Protein 3BOW (pdb70)

Nearest PDB structures (foldseek):
  3bow-assembly1_A  TM=1.001E+00  e=0.000E+00  Rattus norvegicus
  3df0-assembly1_A  TM=9.687E-01  e=0.000E+00  Rattus norvegicus
  7x79-assembly1_A  TM=9.871E-01  e=6.077E-53  Homo sapiens
  1zcm-assembly1_A  TM=9.862E-01  e=9.403E-52  Homo sapiens
  1kxr-assembly1_A  TM=9.783E-01  e=2.139E-51  Rattus norvegicus

Structure (mmCIF, N/CA/C/O backbone):
data_3BOW
#
_entry.id   3BOW
#
_cell.length_a   67.477
_cell.length_b   66.985
_cell.length_c   108.656
_cell.angle_alpha   90.00
_cell.angle_beta   100.76
_cell.angle_gamma   90.00
#
_symmetry.space_group_name_H-M   'P 1 21 1'
#
loop_
_entity.id
_entity.type
_entity.pdbx_description
1 polymer 'Calpain-2 catalytic subunit'
2 polymer 'Calpain small subunit 1'
3 polymer Calpastatin
4 non-polymer 'CALCIUM ION'
5 water water
#
loop_
_atom_site.group_PDB
_atom_site.id
_atom_site.type_symbol
_atom_site.label_atom_id
_atom_site.label_alt_id
_atom_site.label_comp_id
_atom_site.label_asym_id
_atom_site.label_entity_id
_atom_site.label_seq_id
_atom_site.pdbx_PDB_ins_code
_atom_site.Cartn_x
_atom_site.Cartn_y
_atom_site.Cartn_z
_atom_site.occupancy
_atom_site.B_iso_or_equiv
_atom_site.auth_seq_id
_atom_site.auth_comp_id
_atom_site.auth_asym_id
_atom_site.auth_atom_id
_atom_site.pdbx_PDB_model_num
ATOM 1 N N . ARG A 1 23 ? 17.023 -10.577 32.291 1.00 18.88 23 ARG A N 1
ATOM 2 C CA . ARG A 1 23 ? 18.294 -10.050 31.711 1.00 18.98 23 ARG A CA 1
ATOM 3 C C . ARG A 1 23 ? 18.141 -8.590 31.293 1.00 18.87 23 ARG A C 1
ATOM 4 O O . ARG A 1 23 ? 17.110 -8.183 30.739 1.00 19.47 23 ARG A O 1
ATOM 6 N N . ALA A 1 24 ? 19.181 -7.814 31.583 1.00 18.11 24 ALA A N 1
ATOM 7 C CA . ALA A 1 24 ? 19.243 -6.366 31.371 1.00 16.96 24 ALA A CA 1
ATOM 8 C C . ALA A 1 24 ? 20.503 -5.938 32.112 1.00 16.20 24 ALA A C 1
ATOM 9 O O . ALA A 1 24 ? 20.707 -6.339 33.261 1.00 16.22 24 ALA A O 1
ATOM 11 N N . ILE A 1 25 ? 21.358 -5.167 31.444 1.00 15.11 25 ILE A N 1
ATOM 12 C CA . ILE A 1 25 ? 22.612 -4.687 32.029 1.00 13.90 25 ILE A CA 1
ATOM 13 C C . ILE A 1 25 ? 22.311 -3.955 33.340 1.00 13.07 25 ILE A C 1
ATOM 14 O O . ILE A 1 25 ? 21.391 -3.134 33.412 1.00 13.01 25 ILE A O 1
ATOM 19 N N . LYS A 1 26 ? 23.071 -4.284 34.376 1.00 11.80 26 LYS A N 1
ATOM 20 C CA . LYS A 1 26 ? 22.992 -3.576 35.642 1.00 10.85 26 LYS A CA 1
ATOM 21 C C . LYS A 1 26 ? 23.976 -2.417 35.635 1.00 9.91 26 LYS A C 1
ATOM 22 O O . LYS A 1 26 ? 25.198 -2.614 35.714 1.00 9.41 26 LYS A O 1
ATOM 28 N N . TYR A 1 27 ? 23.430 -1.211 35.520 1.00 8.73 27 TYR A N 1
ATOM 29 C CA . TYR A 1 27 ? 24.231 -0.001 35.443 1.00 7.75 27 TYR A CA 1
ATOM 30 C C . TYR A 1 27 ? 25.050 0.172 36.720 1.00 7.65 27 TYR A C 1
ATOM 31 O O . TYR A 1 27 ? 24.494 0.145 37.825 1.00 7.71 27 TYR A O 1
ATOM 40 N N . LEU A 1 28 ? 26.369 0.321 36.541 1.00 6.86 28 LEU A N 1
ATOM 41 C CA . LEU A 1 28 ? 27.376 0.457 37.610 1.00 6.22 28 LEU A CA 1
ATOM 42 C C . LEU A 1 28 ? 27.540 -0.801 38.452 1.00 6.00 28 LEU A C 1
ATOM 43 O O . LEU A 1 28 ? 28.148 -0.769 39.534 1.00 5.83 28 LEU A O 1
ATOM 48 N N . ASN A 1 29 ? 27.029 -1.912 37.921 1.00 5.73 29 ASN A N 1
ATOM 49 C CA . ASN A 1 29 ? 26.978 -3.189 38.626 1.00 5.54 29 ASN A CA 1
ATOM 50 C C . ASN A 1 29 ? 26.169 -3.127 39.927 1.00 5.23 29 ASN A C 1
ATOM 51 O O . ASN A 1 29 ? 26.384 -3.924 40.835 1.00 5.78 29 ASN A O 1
ATOM 56 N N . GLN A 1 30 ? 25.244 -2.177 40.009 1.00 4.90 30 GLN A N 1
ATOM 57 C CA . GLN A 1 30 ? 24.353 -2.055 41.159 1.00 4.49 30 GLN A CA 1
ATOM 58 C C . GLN A 1 30 ? 23.113 -2.928 40.968 1.00 4.89 30 GLN A C 1
ATOM 59 O O . GLN A 1 30 ? 22.340 -2.725 40.027 1.00 4.52 30 GLN A O 1
ATOM 65 N N . ASP A 1 31 ? 22.945 -3.907 41.857 1.00 5.27 31 ASP A N 1
ATOM 66 C CA . ASP A 1 31 ? 21.723 -4.706 41.906 1.00 5.63 31 ASP A CA 1
ATOM 67 C C . ASP A 1 31 ? 20.743 -4.120 42.918 1.00 5.80 31 ASP A C 1
ATOM 68 O O . ASP A 1 31 ? 21.067 -3.980 44.113 1.00 5.50 31 ASP A O 1
ATOM 73 N N . TYR A 1 32 ? 19.550 -3.790 42.415 1.00 5.86 32 TYR A N 1
ATOM 74 C CA . TYR A 1 32 ? 18.445 -3.249 43.200 1.00 6.05 32 TYR A CA 1
ATOM 75 C C . TYR A 1 32 ? 18.067 -4.093 44.426 1.00 6.84 32 TYR A C 1
ATOM 76 O O . TYR A 1 32 ? 18.044 -3.582 45.550 1.00 6.33 32 TYR A O 1
ATOM 85 N N . GLU A 1 33 ? 17.767 -5.373 44.206 1.00 7.91 33 GLU A N 1
ATOM 86 C CA . GLU A 1 33 ? 17.327 -6.252 45.294 1.00 9.35 33 GLU A CA 1
ATOM 87 C C . GLU A 1 33 ? 18.411 -6.490 46.336 1.00 9.29 33 GLU A C 1
ATOM 88 O O . GLU A 1 33 ? 18.112 -6.577 47.525 1.00 9.73 33 GLU A O 1
ATOM 94 N N . THR A 1 34 ? 19.661 -6.598 45.887 1.00 9.42 34 THR A N 1
ATOM 95 C CA . THR A 1 34 ? 20.808 -6.742 46.787 1.00 9.37 34 THR A CA 1
ATOM 96 C C . THR A 1 34 ? 20.974 -5.509 47.679 1.00 9.26 34 THR A C 1
ATOM 97 O O . THR A 1 34 ? 21.087 -5.634 48.895 1.00 9.54 34 THR A O 1
ATOM 101 N N . LEU A 1 35 ? 20.986 -4.328 47.068 1.00 9.00 35 LEU A N 1
ATOM 102 C CA . LEU A 1 35 ? 21.169 -3.078 47.795 1.00 8.79 35 LEU A CA 1
ATOM 103 C C . LEU A 1 35 ? 19.968 -2.722 48.678 1.00 9.08 35 LEU A C 1
ATOM 104 O O . LEU A 1 35 ? 20.151 -2.174 49.766 1.00 9.16 35 LEU A O 1
ATOM 109 N N . ARG A 1 36 ? 18.750 -3.021 48.217 1.00 9.16 36 ARG A N 1
ATOM 110 C CA . ARG A 1 36 ? 17.553 -2.827 49.051 1.00 9.52 36 ARG A CA 1
ATOM 111 C C . ARG A 1 36 ? 17.565 -3.740 50.272 1.00 9.37 36 ARG A C 1
ATOM 112 O O . ARG A 1 36 ? 17.306 -3.286 51.386 1.00 9.09 36 ARG A O 1
ATOM 120 N N . ASN A 1 37 ? 17.863 -5.020 50.050 1.00 9.69 37 ASN A N 1
ATOM 121 C CA . ASN A 1 37 ? 17.853 -6.017 51.119 1.00 10.19 37 ASN A CA 1
ATOM 122 C C . ASN A 1 37 ? 18.881 -5.745 52.213 1.00 10.43 37 ASN A C 1
ATOM 123 O O . ASN A 1 37 ? 18.575 -5.911 53.391 1.00 10.90 37 ASN A O 1
ATOM 128 N N . GLU A 1 38 ? 20.077 -5.304 51.823 1.00 10.74 38 GLU A N 1
ATOM 129 C CA . GLU A 1 38 ? 21.131 -4.917 52.775 1.00 11.12 38 GLU A CA 1
ATOM 130 C C . GLU A 1 38 ? 20.761 -3.680 53.588 1.00 11.17 38 GLU A C 1
ATOM 131 O O . GLU A 1 38 ? 21.065 -3.613 54.777 1.00 11.38 38 GLU A O 1
ATOM 137 N N . CYS A 1 39 ? 20.122 -2.705 52.941 1.00 11.27 39 CYS A N 1
ATOM 138 C CA . CYS A 1 39 ? 19.626 -1.504 53.621 1.00 11.53 39 CYS A CA 1
ATOM 139 C C . CYS A 1 39 ? 18.499 -1.807 54.613 1.00 11.78 39 CYS A C 1
ATOM 140 O O . CYS A 1 39 ? 18.510 -1.298 55.737 1.00 11.96 39 CYS A O 1
ATOM 143 N N . LEU A 1 40 ? 17.545 -2.640 54.196 1.00 11.98 40 LEU A N 1
ATOM 144 C CA . LEU A 1 40 ? 16.445 -3.076 55.060 1.00 12.18 40 LEU A CA 1
ATOM 145 C C . LEU A 1 40 ? 16.966 -3.829 56.282 1.00 12.69 40 LEU A C 1
ATOM 146 O O . LEU A 1 40 ? 16.554 -3.552 57.416 1.00 12.84 40 LEU A O 1
ATOM 151 N N . GLU A 1 41 ? 17.883 -4.766 56.043 1.00 12.97 41 GLU A N 1
ATOM 152 C CA . GLU A 1 41 ? 18.525 -5.531 57.113 1.00 13.31 41 GLU A CA 1
ATOM 153 C C . GLU A 1 41 ? 19.414 -4.659 58.011 1.00 13.06 41 GLU A C 1
ATOM 154 O O . GLU A 1 41 ? 19.600 -4.962 59.188 1.00 13.25 41 GLU A O 1
ATOM 160 N N . ALA A 1 42 ? 19.950 -3.580 57.445 1.00 12.83 42 ALA A N 1
ATOM 161 C CA . ALA A 1 42 ? 20.769 -2.626 58.191 1.00 12.53 42 ALA A CA 1
ATOM 162 C C . ALA A 1 42 ? 19.915 -1.544 58.839 1.00 12.26 42 ALA A C 1
ATOM 163 O O . ALA A 1 42 ? 20.423 -0.722 59.600 1.00 12.25 42 ALA A O 1
ATOM 165 N N . GLY A 1 43 ? 18.622 -1.543 58.525 1.00 12.09 43 GLY A N 1
ATOM 166 C CA . GLY A 1 43 ? 17.714 -0.487 58.971 1.00 11.84 43 GLY A CA 1
ATOM 167 C C . GLY A 1 43 ? 18.159 0.883 58.490 1.00 11.61 43 GLY A C 1
ATOM 168 O O . GLY A 1 43 ? 17.902 1.893 59.150 1.00 11.60 43 GLY A O 1
ATOM 169 N N . ALA A 1 44 ? 18.833 0.902 57.338 1.00 11.30 44 ALA A N 1
ATOM 170 C CA . ALA A 1 44 ? 19.372 2.122 56.730 1.00 10.84 44 ALA A CA 1
ATOM 171 C C . ALA A 1 44 ? 18.572 2.541 55.503 1.00 10.36 44 ALA A C 1
ATOM 172 O O . ALA A 1 44 ? 17.821 1.744 54.938 1.00 10.49 44 ALA A O 1
ATOM 174 N N . LEU A 1 45 ? 18.738 3.798 55.101 1.00 9.93 45 LEU A N 1
ATOM 175 C CA . LEU A 1 45 ? 18.231 4.282 53.817 1.00 9.28 45 LEU A CA 1
ATOM 176 C C . LEU A 1 45 ? 19.386 4.461 52.843 1.00 9.00 45 LEU A C 1
ATOM 177 O O . LEU A 1 45 ? 20.430 5.020 53.198 1.00 8.97 45 LEU A O 1
ATOM 182 N N . PHE A 1 46 ? 19.183 3.979 51.618 1.00 8.56 46 PHE A N 1
ATOM 183 C CA . PHE A 1 46 ? 20.206 3.951 50.569 1.00 8.17 46 PHE A CA 1
ATOM 184 C C . PHE A 1 46 ? 20.781 5.332 50.206 1.00 8.10 46 PHE A C 1
ATOM 185 O O . PHE A 1 46 ? 20.039 6.285 49.950 1.00 7.94 46 PHE A O 1
ATOM 193 N N . GLN A 1 47 ? 22.111 5.422 50.210 1.00 8.15 47 GLN A N 1
ATOM 194 C CA . GLN A 1 47 ? 22.838 6.599 49.712 1.00 8.45 47 GLN A CA 1
ATOM 195 C C . GLN A 1 47 ? 23.716 6.202 48.525 1.00 8.62 47 GLN A C 1
ATOM 196 O O . GLN A 1 47 ? 24.703 5.487 48.692 1.00 8.80 47 GLN A O 1
ATOM 202 N N . ASP A 1 48 ? 23.332 6.648 47.328 1.00 8.89 48 ASP A N 1
ATOM 203 C CA . ASP A 1 48 ? 24.033 6.298 46.095 1.00 8.87 48 ASP A CA 1
ATOM 204 C C . ASP A 1 48 ? 25.381 7.025 45.993 1.00 9.43 48 ASP A C 1
ATOM 205 O O . ASP A 1 48 ? 25.414 8.241 45.790 1.00 9.74 48 ASP A O 1
ATOM 210 N N . PRO A 1 49 ? 26.501 6.285 46.137 1.00 9.72 49 PRO A N 1
ATOM 211 C CA . PRO A 1 49 ? 27.830 6.899 46.034 1.00 10.00 49 PRO A CA 1
ATOM 212 C C . PRO A 1 49 ? 28.198 7.355 44.618 1.00 10.12 49 PRO A C 1
ATOM 213 O O . PRO A 1 49 ? 29.135 8.132 44.449 1.00 10.56 49 PRO A O 1
ATOM 217 N N . SER A 1 50 ? 27.462 6.880 43.620 1.00 10.11 50 SER A N 1
ATOM 218 C CA . SER A 1 50 ? 27.790 7.130 42.217 1.00 10.35 50 SER A CA 1
ATOM 219 C C . SER A 1 50 ? 27.076 8.360 41.643 1.00 10.11 50 SER A C 1
ATOM 220 O O . SER A 1 50 ? 27.470 8.878 40.597 1.00 10.08 50 SER A O 1
ATOM 223 N N . PHE A 1 51 ? 26.009 8.786 42.315 1.00 9.65 51 PHE A N 1
ATOM 224 C CA . PHE A 1 51 ? 25.243 9.968 41.946 1.00 9.09 51 PHE A CA 1
ATOM 225 C C . PHE A 1 51 ? 24.827 10.593 43.260 1.00 9.16 51 PHE A C 1
ATOM 226 O O . PHE A 1 51 ? 23.663 10.481 43.663 1.00 9.49 51 PHE A O 1
ATOM 234 N N . PRO A 1 52 ? 25.785 11.224 43.962 1.00 9.31 52 PRO A N 1
ATOM 235 C CA . PRO A 1 52 ? 25.484 11.654 45.323 1.00 9.29 52 PRO A CA 1
ATOM 236 C C . PRO A 1 52 ? 24.638 12.919 45.358 1.00 9.54 52 PRO A C 1
ATOM 237 O O . PRO A 1 52 ? 24.530 13.623 44.344 1.00 9.55 52 PRO A O 1
ATOM 241 N N . ALA A 1 53 ? 24.029 13.186 46.512 1.00 9.64 53 ALA A N 1
ATOM 242 C CA . ALA A 1 53 ? 23.244 14.401 46.726 1.00 9.78 53 ALA A CA 1
ATOM 243 C C . ALA A 1 53 ? 24.161 15.614 46.903 1.00 9.91 53 ALA A C 1
ATOM 244 O O . ALA A 1 53 ? 24.341 16.119 48.013 1.00 10.17 53 ALA A O 1
ATOM 246 N N . LEU A 1 54 ? 24.740 16.069 45.793 1.00 9.93 54 LEU A N 1
ATOM 247 C CA . LEU A 1 54 ? 25.735 17.143 45.788 1.00 9.84 54 LEU A CA 1
ATOM 248 C C . LEU A 1 54 ? 25.587 17.966 44.500 1.00 9.69 54 LEU A C 1
ATOM 249 O O . LEU A 1 54 ? 24.983 17.479 43.537 1.00 9.72 54 LEU A O 1
ATOM 254 N N . PRO A 1 55 ? 26.149 19.202 44.467 1.00 9.43 55 PRO A N 1
ATOM 255 C CA . PRO A 1 55 ? 25.998 20.095 43.304 1.00 9.26 55 PRO A CA 1
ATOM 256 C C . PRO A 1 55 ? 26.435 19.509 41.958 1.00 8.91 55 PRO A C 1
ATOM 257 O O . PRO A 1 55 ? 25.908 19.919 40.916 1.00 8.66 55 PRO A O 1
ATOM 261 N N . SER A 1 56 ? 27.383 18.572 41.985 1.00 8.78 56 SER A N 1
ATOM 262 C CA . SER A 1 56 ? 27.889 17.915 40.766 1.00 8.58 56 SER A CA 1
ATOM 263 C C . SER A 1 56 ? 26.801 17.109 40.050 1.00 8.28 56 SER A C 1
ATOM 264 O O . SER A 1 56 ? 26.809 16.999 38.829 1.00 8.21 56 SER A O 1
ATOM 267 N N . SER A 1 57 ? 25.853 16.574 40.817 1.00 7.93 57 SER A N 1
ATOM 268 C CA . SER A 1 57 ? 24.711 15.835 40.265 1.00 7.46 57 SER A CA 1
ATOM 269 C C . SER A 1 57 ? 23.622 16.740 39.681 1.00 7.04 57 SER A C 1
ATOM 270 O O . SER A 1 57 ? 22.751 16.276 38.955 1.00 6.84 57 SER A O 1
ATOM 273 N N . LEU A 1 58 ? 23.666 18.023 40.017 1.00 7.24 58 LEU A N 1
ATOM 274 C CA . LEU A 1 58 ? 22.726 19.012 39.481 1.00 7.57 58 LEU A CA 1
ATOM 275 C C . LEU A 1 58 ? 23.153 19.497 38.098 1.00 8.13 58 LEU A C 1
ATOM 276 O O . LEU A 1 58 ? 22.342 19.533 37.161 1.00 8.20 58 LEU A O 1
ATOM 281 N N . GLY A 1 59 ? 24.426 19.870 37.982 1.00 8.58 59 GLY A N 1
ATOM 282 C CA . GLY A 1 59 ? 24.947 20.461 36.760 1.00 9.60 59 GLY A CA 1
ATOM 283 C C . GLY A 1 59 ? 26.390 20.907 36.849 1.00 10.33 59 GLY A C 1
ATOM 284 O O . GLY A 1 59 ? 27.110 20.542 37.789 1.00 10.63 59 GLY A O 1
ATOM 285 N N . PHE A 1 60 ? 26.802 21.715 35.876 1.00 10.84 60 PHE A N 1
ATOM 286 C CA . PHE A 1 60 ? 28.216 22.022 35.639 1.00 11.41 60 PHE A CA 1
ATOM 287 C C . PHE A 1 60 ? 28.413 23.467 35.196 1.00 12.13 60 PHE A C 1
ATOM 288 O O . PHE A 1 60 ? 29.531 23.983 35.200 1.00 12.32 60 PHE A O 1
ATOM 296 N N . LYS A 1 61 ? 27.326 24.109 34.791 1.00 12.88 61 LYS A N 1
ATOM 297 C CA . LYS A 1 61 ? 27.377 25.488 34.360 1.00 13.86 61 LYS A CA 1
ATOM 298 C C . LYS A 1 61 ? 26.212 26.267 34.982 1.00 14.38 61 LYS A C 1
ATOM 299 O O . LYS A 1 61 ? 26.392 26.912 36.011 1.00 14.59 61 LYS A O 1
ATOM 305 N N . GLU A 1 62 ? 25.026 26.186 34.375 1.00 14.95 62 GLU A N 1
ATOM 306 C CA . GLU A 1 62 ? 23.831 26.895 34.863 1.00 15.70 62 GLU A CA 1
ATOM 307 C C . GLU A 1 62 ? 23.321 26.374 36.212 1.00 15.59 62 GLU A C 1
ATOM 308 O O . GLU A 1 62 ? 22.633 27.094 36.946 1.00 15.53 62 GLU A O 1
ATOM 314 N N . LEU A 1 63 ? 23.641 25.113 36.507 1.00 15.46 63 LEU A N 1
ATOM 315 C CA . LEU A 1 63 ? 23.249 24.453 37.753 1.00 15.33 63 LEU A CA 1
ATOM 316 C C . LEU A 1 63 ? 24.478 23.872 38.463 1.00 15.41 63 LEU A C 1
ATOM 317 O O . LEU A 1 63 ? 24.362 22.976 39.306 1.00 15.27 63 LEU A O 1
ATOM 322 N N . GLY A 1 64 ? 25.653 24.399 38.127 1.00 15.46 64 GLY A N 1
ATOM 323 C CA . GLY A 1 64 ? 26.885 23.979 38.770 1.00 15.66 64 GLY A CA 1
ATOM 324 C C . GLY A 1 64 ? 27.099 24.603 40.141 1.00 15.94 64 GLY A C 1
ATOM 325 O O . GLY A 1 64 ? 26.252 25.367 40.622 1.00 15.99 64 GLY A O 1
ATOM 326 N N . PRO A 1 65 ? 28.247 24.292 40.776 1.00 16.05 65 PRO A N 1
ATOM 327 C CA . PRO A 1 65 ? 28.605 24.777 42.116 1.00 16.13 65 PRO A CA 1
ATOM 328 C C . PRO A 1 65 ? 28.742 26.297 42.207 1.00 16.24 65 PRO A C 1
ATOM 329 O O . PRO A 1 65 ? 28.638 26.859 43.297 1.00 16.49 65 PRO A O 1
ATOM 333 N N . TYR A 1 66 ? 28.976 26.950 41.073 1.00 16.24 66 TYR A N 1
ATOM 334 C CA . TYR A 1 66 ? 29.268 28.376 41.045 1.00 16.08 66 TYR A CA 1
ATOM 335 C C . TYR A 1 66 ? 28.136 29.205 40.462 1.00 15.78 66 TYR A C 1
ATOM 336 O O . TYR A 1 66 ? 28.309 30.398 40.195 1.00 15.91 66 TYR A O 1
ATOM 345 N N . SER A 1 67 ? 26.979 28.577 40.270 1.00 15.21 67 SER A N 1
ATOM 346 C CA . SER A 1 67 ? 25.803 29.269 39.761 1.00 14.79 67 SER A CA 1
ATOM 347 C C . SER A 1 67 ? 24.906 29.682 40.913 1.00 14.62 67 SER A C 1
ATOM 348 O O . SER A 1 67 ? 24.560 28.855 41.757 1.00 14.49 67 SER A O 1
ATOM 351 N N . SER A 1 68 ? 24.529 30.959 40.943 1.00 14.49 68 SER A N 1
ATOM 352 C CA . SER A 1 68 ? 23.667 31.487 42.007 1.00 14.38 68 SER A CA 1
ATOM 353 C C . SER A 1 68 ? 22.233 30.922 41.974 1.00 14.17 68 SER A C 1
ATOM 354 O O . SER A 1 68 ? 21.445 31.142 42.897 1.00 14.29 68 SER A O 1
ATOM 357 N N . LYS A 1 69 ? 21.902 30.197 40.912 1.00 13.84 69 LYS A N 1
ATOM 358 C CA . LYS A 1 69 ? 20.586 29.566 40.784 1.00 13.93 69 LYS A CA 1
ATOM 359 C C . LYS A 1 69 ? 20.480 28.325 41.676 1.00 13.33 69 LYS A C 1
ATOM 360 O O . LYS A 1 69 ? 19.388 27.842 41.959 1.00 13.40 69 LYS A O 1
ATOM 366 N N . THR A 1 70 ? 21.628 27.839 42.131 1.00 12.94 70 THR A N 1
ATOM 367 C CA . THR A 1 70 ? 21.712 26.624 42.927 1.00 12.62 70 THR A CA 1
ATOM 368 C C . THR A 1 70 ? 21.724 26.880 44.431 1.00 12.24 70 THR A C 1
ATOM 369 O O . THR A 1 70 ? 21.757 25.936 45.220 1.00 12.08 70 THR A O 1
ATOM 373 N N . ARG A 1 71 ? 21.699 28.156 44.820 1.00 11.94 71 ARG A N 1
ATOM 374 C CA . ARG A 1 71 ? 21.634 28.544 46.231 1.00 11.51 71 ARG A CA 1
ATOM 375 C C . ARG A 1 71 ? 20.286 28.151 46.822 1.00 10.79 71 ARG A C 1
ATOM 376 O O . ARG A 1 71 ? 19.244 28.372 46.212 1.00 10.77 71 ARG A O 1
ATOM 384 N N . GLY A 1 72 ? 20.323 27.546 48.003 1.00 9.96 72 GLY A N 1
ATOM 385 C CA . GLY A 1 72 ? 19.114 27.126 48.692 1.00 8.90 72 GLY A CA 1
ATOM 386 C C . GLY A 1 72 ? 18.583 25.778 48.248 1.00 8.23 72 GLY A C 1
ATOM 387 O O . GLY A 1 72 ? 17.560 25.332 48.753 1.00 7.86 72 GLY A O 1
ATOM 388 N N . ILE A 1 73 ? 19.270 25.129 47.306 1.00 7.78 73 ILE A N 1
ATOM 389 C CA . ILE A 1 73 ? 18.850 23.812 46.846 1.00 7.41 73 ILE A CA 1
ATOM 390 C C . ILE A 1 73 ? 19.201 22.753 47.895 1.00 7.28 73 ILE A C 1
ATOM 391 O O . ILE A 1 73 ? 20.327 22.689 48.379 1.00 7.36 73 ILE A O 1
ATOM 396 N N . GLU A 1 74 ? 18.213 21.951 48.272 1.00 6.92 74 GLU A N 1
ATOM 397 C CA . GLU A 1 74 ? 18.431 20.865 49.221 1.00 6.64 74 GLU A CA 1
ATOM 398 C C . GLU A 1 74 ? 17.858 19.587 48.646 1.00 6.07 74 GLU A C 1
ATOM 399 O O . GLU A 1 74 ? 16.765 19.586 48.081 1.00 5.99 74 GLU A O 1
ATOM 405 N N . TRP A 1 75 ? 18.609 18.504 48.776 1.00 5.41 75 TRP A N 1
ATOM 406 C CA . TRP A 1 75 ? 18.127 17.201 48.378 1.00 4.96 75 TRP A CA 1
ATOM 407 C C . TRP A 1 75 ? 17.325 16.641 49.536 1.00 4.97 75 TRP A C 1
ATOM 408 O O . TRP A 1 75 ? 17.813 16.586 50.668 1.00 5.12 75 TRP A O 1
ATOM 419 N N . LYS A 1 76 ? 16.080 16.265 49.260 1.00 5.07 76 LYS A N 1
ATOM 420 C CA . LYS A 1 76 ? 15.180 15.710 50.273 1.00 4.88 76 LYS A CA 1
ATOM 421 C C . LYS A 1 76 ? 14.592 14.409 49.748 1.00 4.83 76 LYS A C 1
ATOM 422 O O . LYS A 1 76 ? 14.214 14.319 48.583 1.00 4.66 76 LYS A O 1
ATOM 428 N N . ARG A 1 77 ? 14.516 13.403 50.608 1.00 4.88 77 ARG A N 1
ATOM 429 C CA . ARG A 1 77 ? 13.771 12.208 50.290 1.00 5.14 77 ARG A CA 1
ATOM 430 C C . ARG A 1 77 ? 12.295 12.576 50.357 1.00 5.99 77 ARG A C 1
ATOM 431 O O . ARG A 1 77 ? 11.928 13.499 51.090 1.00 5.90 77 ARG A O 1
ATOM 439 N N . PRO A 1 78 ? 11.443 11.879 49.578 1.00 6.58 78 PRO A N 1
ATOM 440 C CA . PRO A 1 78 ? 10.004 12.121 49.612 1.00 7.23 78 PRO A CA 1
ATOM 441 C C . PRO A 1 78 ? 9.412 11.948 51.008 1.00 8.17 78 PRO A C 1
ATOM 442 O O . PRO A 1 78 ? 8.357 12.514 51.300 1.00 7.76 78 PRO A O 1
ATOM 446 N N . THR A 1 79 ? 10.101 11.176 51.851 1.00 9.52 79 THR A N 1
ATOM 447 C CA . THR A 1 79 ? 9.705 10.954 53.247 1.00 10.97 79 THR A CA 1
ATOM 448 C C . THR A 1 79 ? 10.099 12.115 54.172 1.00 11.88 79 THR A C 1
ATOM 449 O O . THR A 1 79 ? 9.609 12.216 55.302 1.00 12.02 79 THR A O 1
ATOM 453 N N . GLU A 1 80 ? 10.962 12.996 53.671 1.00 12.87 80 GLU A N 1
ATOM 454 C CA . GLU A 1 80 ? 11.356 14.213 54.377 1.00 14.04 80 GLU A CA 1
ATOM 455 C C . GLU A 1 80 ? 10.521 15.434 53.979 1.00 14.54 80 GLU A C 1
ATOM 456 O O . GLU A 1 80 ? 10.543 16.440 54.679 1.00 14.81 80 GLU A O 1
ATOM 462 N N . ILE A 1 81 ? 9.805 15.358 52.855 1.00 15.24 81 ILE A N 1
ATOM 463 C CA . ILE A 1 81 ? 8.955 16.474 52.422 1.00 15.95 81 ILE A CA 1
ATOM 464 C C . ILE A 1 81 ? 7.455 16.228 52.567 1.00 16.32 81 ILE A C 1
ATOM 465 O O . ILE A 1 81 ? 6.668 17.173 52.487 1.00 16.68 81 ILE A O 1
ATOM 470 N N . CYS A 1 82 ? 7.069 14.965 52.747 1.00 16.42 82 CYS A N 1
ATOM 471 C CA . CYS A 1 82 ? 5.754 14.620 53.301 1.00 16.51 82 CYS A CA 1
ATOM 472 C C . CYS A 1 82 ? 5.801 13.316 54.098 1.00 16.03 82 CYS A C 1
ATOM 473 O O . CYS A 1 82 ? 6.743 12.523 53.957 1.00 15.91 82 CYS A O 1
ATOM 476 N N . ALA A 1 83 ? 4.797 13.117 54.953 1.00 15.31 83 ALA A N 1
ATOM 477 C CA . ALA A 1 83 ? 4.759 11.965 55.856 1.00 14.71 83 ALA A CA 1
ATOM 478 C C . ALA A 1 83 ? 4.163 10.708 55.216 1.00 14.34 83 ALA A C 1
ATOM 479 O O . ALA A 1 83 ? 4.322 9.605 55.753 1.00 14.46 83 ALA A O 1
ATOM 481 N N . ASP A 1 84 ? 3.483 10.876 54.079 1.00 13.52 84 ASP A N 1
ATOM 482 C CA . ASP A 1 84 ? 2.878 9.750 53.367 1.00 12.61 84 ASP A CA 1
ATOM 483 C C . ASP A 1 84 ? 3.111 9.778 51.849 1.00 11.57 84 ASP A C 1
ATOM 484 O O . ASP A 1 84 ? 2.154 9.861 51.071 1.00 11.55 84 ASP A O 1
ATOM 489 N N . PRO A 1 85 ? 4.382 9.685 51.415 1.00 10.54 85 PRO A N 1
ATOM 490 C CA . PRO A 1 85 ? 4.621 9.708 49.972 1.00 9.76 85 PRO A CA 1
ATOM 491 C C . PRO A 1 85 ? 4.111 8.442 49.287 1.00 8.89 85 PRO A C 1
ATOM 492 O O . PRO A 1 85 ? 4.139 7.362 49.877 1.00 8.99 85 PRO A O 1
ATOM 496 N N . GLN A 1 86 ? 3.635 8.593 48.058 1.00 8.08 86 GLN A N 1
ATOM 497 C CA . GLN A 1 86 ? 3.217 7.465 47.232 1.00 7.55 86 GLN A CA 1
ATOM 498 C C . GLN A 1 86 ? 4.165 7.353 46.044 1.00 7.01 86 GLN A C 1
ATOM 499 O O . GLN A 1 86 ? 4.562 8.370 45.472 1.00 6.80 86 GLN A O 1
ATOM 505 N N . PHE A 1 87 ? 4.520 6.125 45.668 1.00 6.55 87 PHE A N 1
ATOM 506 C CA . PHE A 1 87 ? 5.218 5.905 44.409 1.00 6.19 87 PHE A CA 1
ATOM 507 C C . PHE A 1 87 ? 4.307 6.271 43.235 1.00 6.33 87 PHE A C 1
ATOM 508 O O . PHE A 1 87 ? 4.621 7.178 42.473 1.00 6.42 87 PHE A O 1
ATOM 516 N N . ILE A 1 88 ? 3.186 5.560 43.107 1.00 6.65 88 ILE A N 1
ATOM 517 C CA . ILE A 1 88 ? 2.132 5.911 42.159 1.00 6.71 88 ILE A CA 1
ATOM 518 C C . ILE A 1 88 ? 0.785 5.982 42.888 1.00 6.64 88 ILE A C 1
ATOM 519 O O . ILE A 1 88 ? 0.473 5.156 43.749 1.00 6.70 88 ILE A O 1
ATOM 524 N N . ILE A 1 89 ? 0.001 7.000 42.558 1.00 6.71 89 ILE A N 1
ATOM 525 C CA . ILE A 1 89 ? -1.376 7.103 43.024 1.00 6.40 89 ILE A CA 1
ATOM 526 C C . ILE A 1 89 ? -2.244 7.521 41.845 1.00 5.93 89 ILE A C 1
ATOM 527 O O . ILE A 1 89 ? -1.827 8.344 41.021 1.00 6.53 89 ILE A O 1
ATOM 532 N N . GLY A 1 90 ? -3.429 6.915 41.764 1.00 5.54 90 GLY A N 1
ATOM 533 C CA . GLY A 1 90 ? -4.375 7.119 40.665 1.00 4.85 90 GLY A CA 1
ATOM 534 C C . GLY A 1 90 ? -3.882 6.581 39.333 1.00 4.30 90 GLY A C 1
ATOM 535 O O . GLY A 1 90 ? -4.362 6.992 38.278 1.00 4.03 90 GLY A O 1
ATOM 536 N N . GLY A 1 91 ? -2.922 5.665 39.378 1.00 3.95 91 GLY A N 1
ATOM 537 C CA . GLY A 1 91 ? -2.249 5.220 38.173 1.00 3.75 91 GLY A CA 1
ATOM 538 C C . GLY A 1 91 ? -1.069 6.094 37.794 1.00 4.00 91 GLY A C 1
ATOM 539 O O . GLY A 1 91 ? -0.897 7.221 38.302 1.00 4.83 91 GLY A O 1
ATOM 540 N N . ALA A 1 92 ? -0.252 5.558 36.893 1.00 3.83 92 ALA A N 1
ATOM 541 C CA . ALA A 1 92 ? 0.855 6.287 36.293 1.00 3.96 92 ALA A CA 1
ATOM 542 C C . ALA A 1 92 ? 0.384 6.935 34.995 1.00 3.96 92 ALA A C 1
ATOM 543 O O . ALA A 1 92 ? 0.422 6.314 33.939 1.00 4.56 92 ALA A O 1
ATOM 545 N N . THR A 1 93 ? -0.084 8.174 35.078 1.00 3.94 93 THR A N 1
ATOM 546 C CA . THR A 1 93 ? -0.722 8.821 33.923 1.00 4.15 93 THR A CA 1
ATOM 547 C C . THR A 1 93 ? 0.023 10.091 33.536 1.00 4.08 93 THR A C 1
ATOM 548 O O . THR A 1 93 ? 0.934 10.499 34.239 1.00 4.23 93 THR A O 1
ATOM 552 N N . ARG A 1 94 ? -0.342 10.698 32.410 1.00 4.27 94 ARG A N 1
ATOM 553 C CA . ARG A 1 94 ? 0.431 11.816 31.857 1.00 4.20 94 ARG A CA 1
ATOM 554 C C . ARG A 1 94 ? 0.400 13.063 32.743 1.00 4.59 94 ARG A C 1
ATOM 555 O O . ARG A 1 94 ? 1.352 13.839 32.755 1.00 5.03 94 ARG A O 1
ATOM 563 N N . THR A 1 95 ? -0.679 13.235 33.502 1.00 4.63 95 THR A N 1
ATOM 564 C CA . THR A 1 95 ? -0.818 14.374 34.407 1.00 4.77 95 THR A CA 1
ATOM 565 C C . THR A 1 95 ? 0.157 14.291 35.590 1.00 4.95 95 THR A C 1
ATOM 566 O O . THR A 1 95 ? 0.314 15.255 36.349 1.00 4.63 95 THR A O 1
ATOM 570 N N . ASP A 1 96 ? 0.805 13.132 35.733 1.00 4.90 96 ASP A N 1
ATOM 571 C CA . ASP A 1 96 ? 1.855 12.934 36.719 1.00 5.05 96 ASP A CA 1
ATOM 572 C C . ASP A 1 96 ? 3.200 13.532 36.236 1.00 5.38 96 ASP A C 1
ATOM 573 O O . ASP A 1 96 ? 4.214 13.442 36.941 1.00 5.51 96 ASP A O 1
ATOM 578 N N . ILE A 1 97 ? 3.226 14.114 35.032 1.00 5.36 97 ILE A N 1
ATOM 579 C CA . ILE A 1 97 ? 4.471 14.649 34.453 1.00 5.25 97 ILE A CA 1
ATOM 580 C C . ILE A 1 97 ? 4.381 16.160 34.241 1.00 5.42 97 ILE A C 1
ATOM 581 O O . ILE A 1 97 ? 3.859 16.621 33.217 1.00 5.84 97 ILE A O 1
ATOM 586 N N . CYS A 1 98 ? 4.866 16.923 35.215 1.00 4.73 98 CYS A N 1
ATOM 587 C CA . CYS A 1 98 ? 4.850 18.379 35.132 1.00 4.23 98 CYS A CA 1
ATOM 588 C C . CYS A 1 98 ? 6.258 18.922 35.211 1.00 4.14 98 CYS A C 1
ATOM 589 O O . CYS A 1 98 ? 6.994 18.635 36.160 1.00 4.54 98 CYS A O 1
ATOM 592 N N . GLN A 1 99 ? 6.634 19.690 34.200 1.00 3.66 99 GLN A N 1
ATOM 593 C CA . GLN A 1 99 ? 7.976 20.235 34.105 1.00 3.65 99 GLN A CA 1
ATOM 594 C C . GLN A 1 99 ? 8.332 21.182 35.248 1.00 3.62 99 GLN A C 1
ATOM 595 O O . GLN A 1 99 ? 7.505 21.981 35.713 1.00 3.14 99 GLN A O 1
ATOM 601 N N . GLY A 1 100 ? 9.589 21.079 35.671 1.00 3.77 100 GLY A N 1
ATOM 602 C CA . GLY A 1 100 ? 10.168 21.966 36.664 1.00 3.38 100 GLY A CA 1
ATOM 603 C C . GLY A 1 100 ? 11.183 22.876 36.012 1.00 3.38 100 GLY A C 1
ATOM 604 O O . GLY A 1 100 ? 10.981 23.325 34.878 1.00 3.16 100 GLY A O 1
ATOM 605 N N . ALA A 1 101 ? 12.278 23.130 36.731 1.00 2.96 101 ALA A N 1
ATOM 606 C CA . ALA A 1 101 ? 13.233 24.163 36.375 1.00 2.65 101 ALA A CA 1
ATOM 607 C C . ALA A 1 101 ? 14.370 23.621 35.511 1.00 2.78 101 ALA A C 1
ATOM 608 O O . ALA A 1 101 ? 15.547 23.875 35.770 1.00 2.96 101 ALA A O 1
ATOM 610 N N . LEU A 1 102 ? 13.999 22.899 34.462 1.00 2.44 102 LEU A N 1
ATOM 611 C CA . LEU A 1 102 ? 14.954 22.241 33.594 1.00 2.62 102 LEU A CA 1
ATOM 612 C C . LEU A 1 102 ? 14.335 22.187 32.208 1.00 2.71 102 LEU A C 1
ATOM 613 O O . LEU A 1 102 ? 13.123 22.001 32.075 1.00 3.25 102 LEU A O 1
ATOM 618 N N . GLY A 1 103 ? 15.160 22.360 31.182 1.00 2.90 103 GLY A N 1
ATOM 619 C CA . GLY A 1 103 ? 14.696 22.296 29.796 1.00 2.90 103 GLY A CA 1
ATOM 620 C C . GLY A 1 103 ? 14.642 20.888 29.212 1.00 3.07 103 GLY A C 1
ATOM 621 O O . GLY A 1 103 ? 15.130 20.661 28.106 1.00 3.25 103 GLY A O 1
ATOM 622 N N . ASP A 1 104 ? 14.030 19.950 29.932 1.00 3.11 104 ASP A N 1
ATOM 623 C CA . ASP A 1 104 ? 13.960 18.559 29.463 1.00 3.80 104 ASP A CA 1
ATOM 624 C C . ASP A 1 104 ? 12.590 18.135 28.908 1.00 3.48 104 ASP A C 1
ATOM 625 O O . ASP A 1 104 ? 12.214 16.975 29.001 1.00 3.87 104 ASP A O 1
ATOM 630 N N . SER A 1 105 ? 11.872 19.070 28.295 1.00 3.75 105 SER A N 1
ATOM 631 C CA . SER A 1 105 ? 10.512 18.825 27.801 1.00 3.46 105 SER A CA 1
ATOM 632 C C . SER A 1 105 ? 10.476 17.621 26.883 1.00 3.47 105 SER A C 1
ATOM 633 O O . SER A 1 105 ? 9.525 16.829 26.912 1.00 4.16 105 SER A O 1
ATOM 636 N N . TRP A 1 106 ? 11.527 17.479 26.084 1.00 3.28 106 TRP A N 1
ATOM 637 C CA . TRP A 1 106 ? 11.702 16.344 25.187 1.00 3.09 106 TRP A CA 1
ATOM 638 C C . TRP A 1 106 ? 11.578 15.018 25.928 1.00 3.31 106 TRP A C 1
ATOM 639 O O . TRP A 1 106 ? 10.937 14.094 25.425 1.00 3.42 106 TRP A O 1
ATOM 650 N N . LEU A 1 107 ? 12.165 14.942 27.126 1.00 3.55 107 LEU A N 1
ATOM 651 C CA . LEU A 1 107 ? 12.137 13.722 27.946 1.00 3.63 107 LEU A CA 1
ATOM 652 C C . LEU A 1 107 ? 10.762 13.529 28.563 1.00 4.10 107 LEU A C 1
ATOM 653 O O . LEU A 1 107 ? 10.206 12.427 28.529 1.00 4.53 107 LEU A O 1
ATOM 658 N N . LEU A 1 108 ? 10.204 14.619 29.095 1.00 4.07 108 LEU A N 1
ATOM 659 C CA . LEU A 1 108 ? 8.908 14.608 29.794 1.00 3.90 108 LEU A CA 1
ATOM 660 C C . LEU A 1 108 ? 7.715 14.308 28.874 1.00 3.69 108 LEU A C 1
ATOM 661 O O . LEU A 1 108 ? 6.804 13.576 29.257 1.00 4.19 108 LEU A O 1
ATOM 666 N N . ALA A 1 109 ? 7.715 14.887 27.674 1.00 3.28 109 ALA A N 1
ATOM 667 C CA . ALA A 1 109 ? 6.724 14.549 26.655 1.00 2.78 109 ALA A CA 1
ATOM 668 C C . ALA A 1 109 ? 6.802 13.062 26.298 1.00 2.91 109 ALA A C 1
ATOM 669 O O . ALA A 1 109 ? 5.765 12.432 26.056 1.00 2.73 109 ALA A O 1
ATOM 671 N N . ALA A 1 110 ? 8.030 12.526 26.260 1.00 2.86 110 ALA A N 1
ATOM 672 C CA . ALA A 1 110 ? 8.276 11.096 26.054 1.00 3.56 110 ALA A CA 1
ATOM 673 C C . ALA A 1 110 ? 7.637 10.247 27.152 1.00 3.71 110 ALA A C 1
ATOM 674 O O . ALA A 1 110 ? 6.989 9.242 26.865 1.00 3.94 110 ALA A O 1
ATOM 676 N N . ILE A 1 111 ? 7.836 10.655 28.402 1.00 4.25 111 ILE A N 1
ATOM 677 C CA . ILE A 1 111 ? 7.262 9.955 29.550 1.00 4.58 111 ILE A CA 1
ATOM 678 C C . ILE A 1 111 ? 5.737 9.999 29.483 1.00 4.85 111 ILE A C 1
ATOM 679 O O . ILE A 1 111 ? 5.077 8.964 29.630 1.00 5.28 111 ILE A O 1
ATOM 684 N N . ALA A 1 112 ? 5.194 11.195 29.255 1.00 4.55 112 ALA A N 1
ATOM 685 C CA . ALA A 1 112 ? 3.752 11.400 29.138 1.00 4.60 112 ALA A CA 1
ATOM 686 C C . ALA A 1 112 ? 3.124 10.516 28.074 1.00 4.80 112 ALA A C 1
ATOM 687 O O . ALA A 1 112 ? 2.060 9.942 28.299 1.00 5.32 112 ALA A O 1
ATOM 689 N N . SER A 1 113 ? 3.779 10.407 26.916 1.00 5.26 113 SER A N 1
ATOM 690 C CA . SER A 1 113 ? 3.281 9.583 25.803 1.00 5.22 113 SER A CA 1
ATOM 691 C C . SER A 1 113 ? 3.302 8.109 26.161 1.00 5.69 113 SER A C 1
ATOM 692 O O . SER A 1 113 ? 2.400 7.367 25.803 1.00 6.16 113 SER A O 1
ATOM 695 N N . LEU A 1 114 ? 4.361 7.711 26.863 1.00 6.20 114 LEU A N 1
ATOM 696 C CA . LEU A 1 114 ? 4.578 6.363 27.342 1.00 6.33 114 LEU A CA 1
ATOM 697 C C . LEU A 1 114 ? 3.457 5.865 28.263 1.00 6.63 114 LEU A C 1
ATOM 698 O O . LEU A 1 114 ? 3.062 4.698 28.183 1.00 6.34 114 LEU A O 1
ATOM 703 N N . THR A 1 115 ? 2.942 6.750 29.121 1.00 6.75 115 THR A N 1
ATOM 704 C CA . THR A 1 115 ? 1.855 6.393 30.054 1.00 6.96 115 THR A CA 1
ATOM 705 C C . THR A 1 115 ? 0.595 5.889 29.348 1.00 7.63 115 THR A C 1
ATOM 706 O O . THR A 1 115 ? -0.239 5.207 29.952 1.00 8.00 115 THR A O 1
ATOM 710 N N . LEU A 1 116 ? 0.466 6.216 28.068 1.00 8.07 116 LEU A N 1
ATOM 711 C CA . LEU A 1 116 ? -0.690 5.810 27.289 1.00 8.59 116 LEU A CA 1
ATOM 712 C C . LEU A 1 116 ? -0.618 4.354 26.813 1.00 9.45 116 LEU A C 1
ATOM 713 O O . LEU A 1 116 ? -1.629 3.788 26.414 1.00 9.53 116 LEU A O 1
ATOM 718 N N . ASN A 1 117 ? 0.582 3.773 26.838 1.00 10.51 117 ASN A N 1
ATOM 719 C CA . ASN A 1 117 ? 0.800 2.365 26.528 1.00 11.57 117 ASN A CA 1
ATOM 720 C C . ASN A 1 117 ? 1.264 1.674 27.815 1.00 12.03 117 ASN A C 1
ATOM 721 O O . ASN A 1 117 ? 2.466 1.578 28.082 1.00 12.18 117 ASN A O 1
ATOM 726 N N . GLU A 1 118 ? 0.294 1.224 28.608 1.00 12.61 118 GLU A N 1
ATOM 727 C CA . GLU A 1 118 ? 0.509 0.631 29.937 1.00 13.54 118 GLU A CA 1
ATOM 728 C C . GLU A 1 118 ? 1.506 -0.535 29.990 1.00 13.48 118 GLU A C 1
ATOM 729 O O . GLU A 1 118 ? 2.265 -0.661 30.951 1.00 13.40 118 GLU A O 1
ATOM 735 N N . GLU A 1 119 ? 1.488 -1.378 28.962 1.00 13.89 119 GLU A N 1
ATOM 736 C CA . GLU A 1 119 ? 2.377 -2.541 28.855 1.00 14.11 119 GLU A CA 1
ATOM 737 C C . GLU A 1 119 ? 3.846 -2.172 28.690 1.00 13.67 119 GLU A C 1
ATOM 738 O O . GLU A 1 119 ? 4.713 -2.825 29.262 1.00 13.58 119 GLU A O 1
ATOM 744 N N . ILE A 1 120 ? 4.130 -1.137 27.906 1.00 13.47 120 ILE A N 1
ATOM 745 C CA . ILE A 1 120 ? 5.513 -0.702 27.720 1.00 13.60 120 ILE A CA 1
ATOM 746 C C . ILE A 1 120 ? 5.960 0.201 28.869 1.00 12.69 120 ILE A C 1
ATOM 747 O O . ILE A 1 120 ? 7.121 0.158 29.269 1.00 12.84 120 ILE A O 1
ATOM 752 N N . LEU A 1 121 ? 5.036 0.993 29.411 1.00 11.71 121 LEU A N 1
ATOM 753 C CA . LEU A 1 121 ? 5.295 1.777 30.623 1.00 10.98 121 LEU A CA 1
ATOM 754 C C . LEU A 1 121 ? 5.762 0.900 31.785 1.00 10.66 121 LEU A C 1
ATOM 755 O O . LEU A 1 121 ? 6.651 1.291 32.528 1.00 10.71 121 LEU A O 1
ATOM 760 N N . ALA A 1 122 ? 5.163 -0.282 31.923 1.00 10.44 122 ALA A N 1
ATOM 761 C CA . ALA A 1 122 ? 5.491 -1.236 32.987 1.00 10.69 122 ALA A CA 1
ATOM 762 C C . ALA A 1 122 ? 6.894 -1.858 32.913 1.00 10.92 122 ALA A C 1
ATOM 763 O O . ALA A 1 122 ? 7.333 -2.494 33.875 1.00 11.36 122 ALA A O 1
ATOM 765 N N . ARG A 1 123 ? 7.588 -1.697 31.788 1.00 11.05 123 ARG A N 1
ATOM 766 C CA . ARG A 1 123 ? 8.969 -2.174 31.678 1.00 11.70 123 ARG A CA 1
ATOM 767 C C . ARG A 1 123 ? 9.969 -1.106 32.142 1.00 10.90 123 ARG A C 1
ATOM 768 O O . ARG A 1 123 ? 10.943 -1.413 32.837 1.00 11.01 123 ARG A O 1
ATOM 776 N N . VAL A 1 124 ? 9.718 0.143 31.769 1.00 10.46 124 VAL A N 1
ATOM 777 C CA . VAL A 1 124 ? 10.540 1.270 32.230 1.00 9.87 124 VAL A CA 1
ATOM 778 C C . VAL A 1 124 ? 10.381 1.477 33.738 1.00 9.72 124 VAL A C 1
ATOM 779 O O . VAL A 1 124 ? 11.367 1.687 34.453 1.00 9.37 124 VAL A O 1
ATOM 783 N N . VAL A 1 125 ? 9.136 1.408 34.207 1.00 9.57 125 VAL A N 1
ATOM 784 C CA . VAL A 1 125 ? 8.802 1.718 35.597 1.00 9.89 125 VAL A CA 1
ATOM 785 C C . VAL A 1 125 ? 8.273 0.478 36.306 1.00 10.37 125 VAL A C 1
ATOM 786 O O . VAL A 1 125 ? 7.093 0.150 36.182 1.00 10.87 125 VAL A O 1
ATOM 790 N N . PRO A 1 126 ? 9.139 -0.226 37.048 1.00 10.84 126 PRO A N 1
ATOM 791 C CA . PRO A 1 126 ? 8.587 -1.315 37.855 1.00 11.17 126 PRO A CA 1
ATOM 792 C C . PRO A 1 126 ? 7.473 -0.773 38.765 1.00 11.70 126 PRO A C 1
ATOM 793 O O . PRO A 1 126 ? 7.725 0.035 39.670 1.00 11.50 126 PRO A O 1
ATOM 797 N N . LEU A 1 127 ? 6.247 -1.218 38.490 1.00 12.21 127 LEU A N 1
ATOM 798 C CA . LEU A 1 127 ? 5.031 -0.641 39.070 1.00 12.60 127 LEU A CA 1
ATOM 799 C C . LEU A 1 127 ? 4.794 -1.005 40.529 1.00 12.72 127 LEU A C 1
ATOM 800 O O . LEU A 1 127 ? 3.949 -0.394 41.192 1.00 13.00 127 LEU A O 1
ATOM 805 N N . ASP A 1 128 ? 5.549 -1.985 41.024 1.00 12.32 128 ASP A N 1
ATOM 806 C CA . ASP A 1 128 ? 5.337 -2.529 42.361 1.00 12.17 128 ASP A CA 1
ATOM 807 C C . ASP A 1 128 ? 6.140 -1.857 43.486 1.00 11.45 128 ASP A C 1
ATOM 808 O O . ASP A 1 128 ? 6.115 -2.330 44.626 1.00 11.74 128 ASP A O 1
ATOM 813 N N . GLN A 1 129 ? 6.839 -0.763 43.182 1.00 10.04 129 GLN A N 1
ATOM 814 C CA . GLN A 1 129 ? 7.696 -0.107 44.179 1.00 8.74 129 GLN A CA 1
ATOM 815 C C . GLN A 1 129 ? 6.849 0.739 45.122 1.00 8.21 129 GLN A C 1
ATOM 816 O O . GLN A 1 129 ? 5.789 1.222 44.742 1.00 8.13 129 GLN A O 1
ATOM 822 N N . SER A 1 130 ? 7.309 0.922 46.352 1.00 7.57 130 SER A N 1
ATOM 823 C CA . SER A 1 130 ? 6.463 1.536 47.374 1.00 7.54 130 SER A CA 1
ATOM 824 C C . SER A 1 130 ? 7.257 2.206 48.494 1.00 7.15 130 SER A C 1
ATOM 825 O O . SER A 1 130 ? 8.343 1.766 48.847 1.00 7.00 130 SER A O 1
ATOM 828 N N . PHE A 1 131 ? 6.698 3.276 49.048 1.00 7.15 131 PHE A N 1
ATOM 829 C CA . PHE A 1 131 ? 7.232 3.897 50.263 1.00 7.03 131 PHE A CA 1
ATOM 830 C C . PHE A 1 131 ? 6.742 3.195 51.541 1.00 7.31 131 PHE A C 1
ATOM 831 O O . PHE A 1 131 ? 7.293 3.416 52.620 1.00 7.17 131 PHE A O 1
ATOM 839 N N . GLN A 1 132 ? 5.729 2.337 51.402 1.00 7.67 132 GLN A N 1
ATOM 840 C CA . GLN A 1 132 ? 5.093 1.659 52.542 1.00 8.34 132 GLN A CA 1
ATOM 841 C C . GLN A 1 132 ? 5.543 0.209 52.793 1.00 8.56 132 GLN A C 1
ATOM 842 O O . GLN A 1 132 ? 5.453 -0.274 53.921 1.00 8.69 132 GLN A O 1
ATOM 848 N N . GLU A 1 133 ? 6.006 -0.488 51.757 1.00 8.59 133 GLU A N 1
ATOM 849 C CA . GLU A 1 133 ? 6.503 -1.857 51.928 1.00 8.66 133 GLU A CA 1
ATOM 850 C C . GLU A 1 133 ? 7.927 -2.022 51.431 1.00 8.23 133 GLU A C 1
ATOM 851 O O . GLU A 1 133 ? 8.245 -1.647 50.303 1.00 8.06 133 GLU A O 1
ATOM 857 N N . ASN A 1 134 ? 8.775 -2.601 52.281 1.00 7.87 134 ASN A N 1
ATOM 858 C CA . ASN A 1 134 ? 10.190 -2.807 51.966 1.00 7.55 134 ASN A CA 1
ATOM 859 C C . ASN A 1 134 ? 10.889 -1.511 51.556 1.00 7.20 134 ASN A C 1
ATOM 860 O O . ASN A 1 134 ? 11.767 -1.504 50.682 1.00 7.25 134 ASN A O 1
ATOM 865 N N . TYR A 1 135 ? 10.491 -0.416 52.197 1.00 6.41 135 TYR A N 1
ATOM 866 C CA . TYR A 1 135 ? 11.090 0.869 51.917 1.00 5.81 135 TYR A CA 1
ATOM 867 C C . TYR A 1 135 ? 12.491 0.983 52.534 1.00 5.24 135 TYR A C 1
ATOM 868 O O . TYR A 1 135 ? 12.680 0.756 53.724 1.00 4.90 135 TYR A O 1
ATOM 877 N N . ALA A 1 136 ? 13.459 1.333 51.689 1.00 4.82 136 ALA A N 1
ATOM 878 C CA . ALA A 1 136 ? 14.856 1.500 52.091 1.00 4.13 136 ALA A CA 1
ATOM 879 C C . ALA A 1 136 ? 15.529 2.628 51.285 1.00 3.70 136 ALA A C 1
ATOM 880 O O . ALA A 1 136 ? 16.744 2.631 51.090 1.00 3.77 136 ALA A O 1
ATOM 882 N N . GLY A 1 137 ? 14.724 3.578 50.816 1.00 3.29 137 GLY A N 1
ATOM 883 C CA . GLY A 1 137 ? 15.220 4.742 50.081 1.00 2.88 137 GLY A CA 1
ATOM 884 C C . GLY A 1 137 ? 15.894 4.453 48.753 1.00 2.81 137 GLY A C 1
ATOM 885 O O . GLY A 1 137 ? 16.704 5.244 48.294 1.00 2.84 137 GLY A O 1
ATOM 886 N N . ILE A 1 138 ? 15.564 3.320 48.139 1.00 2.98 138 ILE A N 1
ATOM 887 C CA . ILE A 1 138 ? 16.118 2.929 46.835 1.00 2.65 138 ILE A CA 1
ATOM 888 C C . ILE A 1 138 ? 15.002 2.587 45.830 1.00 3.11 138 ILE A C 1
ATOM 889 O O . ILE A 1 138 ? 14.045 1.879 46.166 1.00 2.97 138 ILE A O 1
ATOM 894 N N . PHE A 1 139 ? 15.145 3.098 44.605 1.00 3.14 139 PHE A N 1
ATOM 895 C CA . PHE A 1 139 ? 14.219 2.817 43.510 1.00 3.50 139 PHE A CA 1
ATOM 896 C C . PHE A 1 139 ? 14.977 2.405 42.249 1.00 4.16 139 PHE A C 1
ATOM 897 O O . PHE A 1 139 ? 16.187 2.616 42.151 1.00 4.45 139 PHE A O 1
ATOM 905 N N . HIS A 1 140 ? 14.284 1.777 41.306 1.00 4.76 140 HIS A N 1
ATOM 906 C CA . HIS A 1 140 ? 14.938 1.341 40.076 1.00 5.49 140 HIS A CA 1
ATOM 907 C C . HIS A 1 140 ? 14.067 1.556 38.842 1.00 5.87 140 HIS A C 1
ATOM 908 O O . HIS A 1 140 ? 12.832 1.642 38.941 1.00 5.75 140 HIS A O 1
ATOM 915 N N . PHE A 1 141 ? 14.726 1.685 37.690 1.00 6.12 141 PHE A N 1
ATOM 916 C CA . PHE A 1 141 ? 14.049 1.947 36.411 1.00 6.20 141 PHE A CA 1
ATOM 917 C C . PHE A 1 141 ? 14.804 1.230 35.304 1.00 6.66 141 PHE A C 1
ATOM 918 O O . PHE A 1 141 ? 15.915 0.748 35.534 1.00 6.81 141 PHE A O 1
ATOM 926 N N . GLN A 1 142 ? 14.189 1.118 34.128 1.00 6.96 142 GLN A N 1
ATOM 927 C CA . GLN A 1 142 ? 14.821 0.453 32.981 1.00 7.16 142 GLN A CA 1
ATOM 928 C C . GLN A 1 142 ? 14.758 1.329 31.746 1.00 6.85 142 GLN A C 1
ATOM 929 O O . GLN A 1 142 ? 13.687 1.820 31.375 1.00 6.83 142 GLN A O 1
ATOM 935 N N . PHE A 1 143 ? 15.912 1.523 31.117 1.00 6.58 143 PHE A N 1
ATOM 936 C CA . PHE A 1 143 ? 16.011 2.318 29.897 1.00 6.14 143 PHE A CA 1
ATOM 937 C C . PHE A 1 143 ? 16.677 1.523 28.795 1.00 5.73 143 PHE A C 1
ATOM 938 O O . PHE A 1 143 ? 17.641 0.783 29.036 1.00 5.28 143 PHE A O 1
ATOM 946 N N . TRP A 1 144 ? 16.159 1.686 27.583 1.00 5.03 144 TRP A N 1
ATOM 947 C CA . TRP A 1 144 ? 16.831 1.191 26.394 1.00 4.12 144 TRP A CA 1
ATOM 948 C C . TRP A 1 144 ? 17.995 2.136 26.097 1.00 4.28 144 TRP A C 1
ATOM 949 O O . TRP A 1 144 ? 17.796 3.336 25.922 1.00 3.73 144 TRP A O 1
ATOM 960 N N . GLN A 1 145 ? 19.210 1.592 26.058 1.00 4.57 145 GLN A N 1
ATOM 961 C CA . GLN A 1 145 ? 20.392 2.386 25.748 1.00 5.02 145 GLN A CA 1
ATOM 962 C C . GLN A 1 145 ? 21.189 1.768 24.621 1.00 5.09 145 GLN A C 1
ATOM 963 O O . GLN A 1 145 ? 21.940 0.823 24.831 1.00 5.45 145 GLN A O 1
ATOM 969 N N . TYR A 1 146 ? 20.987 2.304 23.419 1.00 5.33 146 TYR A N 1
ATOM 970 C CA . TYR A 1 146 ? 21.755 1.942 22.219 1.00 5.39 146 TYR A CA 1
ATOM 971 C C . TYR A 1 146 ? 21.765 0.443 21.927 1.00 5.74 146 TYR A C 1
ATOM 972 O O . TYR A 1 146 ? 22.821 -0.147 21.663 1.00 5.50 146 TYR A O 1
ATOM 981 N N . GLY A 1 147 ? 20.580 -0.166 21.964 1.00 6.09 147 GLY A N 1
ATOM 982 C CA . GLY A 1 147 ? 20.432 -1.583 21.612 1.00 6.25 147 GLY A CA 1
ATOM 983 C C . GLY A 1 147 ? 20.297 -2.514 22.799 1.00 6.57 147 GLY A C 1
ATOM 984 O O . GLY A 1 147 ? 19.931 -3.670 22.634 1.00 6.65 147 GLY A O 1
ATOM 985 N N . GLU A 1 148 ? 20.590 -2.003 23.995 1.00 7.19 148 GLU A N 1
ATOM 986 C CA . GLU A 1 148 ? 20.553 -2.783 25.231 1.00 7.57 148 GLU A CA 1
ATOM 987 C C . GLU A 1 148 ? 19.609 -2.149 26.256 1.00 6.95 148 GLU A C 1
ATOM 988 O O . GLU A 1 148 ? 19.560 -0.931 26.404 1.00 7.20 148 GLU A O 1
ATOM 994 N N . TRP A 1 149 ? 18.874 -2.986 26.974 1.00 6.16 149 TRP A N 1
ATOM 995 C CA . TRP A 1 149 ? 18.103 -2.541 28.123 1.00 5.43 149 TRP A CA 1
ATOM 996 C C . TRP A 1 149 ? 19.023 -2.450 29.330 1.00 5.39 149 TRP A C 1
ATOM 997 O O . TRP A 1 149 ? 19.882 -3.311 29.537 1.00 5.46 149 TRP A O 1
ATOM 1008 N N . VAL A 1 150 ? 18.843 -1.391 30.109 1.00 5.34 150 VAL A N 1
ATOM 1009 C CA . VAL A 1 150 ? 19.723 -1.065 31.231 1.00 5.52 150 VAL A CA 1
ATOM 1010 C C . VAL A 1 150 ? 18.903 -0.732 32.471 1.00 5.54 150 VAL A C 1
ATOM 1011 O O . VAL A 1 150 ? 18.048 0.154 32.426 1.00 5.59 150 VAL A O 1
ATOM 1015 N N . GLU A 1 151 ? 19.163 -1.440 33.568 1.00 6.05 151 GLU A N 1
ATOM 1016 C CA . GLU A 1 151 ? 18.533 -1.123 34.851 1.00 6.63 151 GLU A CA 1
ATOM 1017 C C . GLU A 1 151 ? 19.376 -0.126 35.640 1.00 6.35 151 GLU A C 1
ATOM 1018 O O . GLU A 1 151 ? 20.570 -0.333 35.828 1.00 6.24 151 GLU A O 1
ATOM 1024 N N . VAL A 1 152 ? 18.721 0.932 36.108 1.00 6.11 152 VAL A N 1
ATOM 1025 C CA . VAL A 1 152 ? 19.326 2.026 36.859 1.00 6.02 152 VAL A CA 1
ATOM 1026 C C . VAL A 1 152 ? 18.657 2.103 38.244 1.00 6.26 152 VAL A C 1
ATOM 1027 O O . VAL A 1 152 ? 17.427 2.212 38.348 1.00 6.73 152 VAL A O 1
ATOM 1031 N N . VAL A 1 153 ? 19.463 2.044 39.305 1.00 6.10 153 VAL A N 1
ATOM 1032 C CA . VAL A 1 153 ? 18.966 2.277 40.656 1.00 5.42 153 VAL A CA 1
ATOM 1033 C C . VAL A 1 153 ? 19.273 3.715 41.060 1.00 5.60 153 VAL A C 1
ATOM 1034 O O . VAL A 1 153 ? 20.272 4.292 40.635 1.00 6.01 153 VAL A O 1
ATOM 1038 N N . VAL A 1 154 ? 18.400 4.301 41.868 1.00 5.27 154 VAL A N 1
ATOM 1039 C CA . VAL A 1 154 ? 18.646 5.619 42.429 1.00 4.81 154 VAL A CA 1
ATOM 1040 C C . VAL A 1 154 ? 18.237 5.592 43.886 1.00 4.86 154 VAL A C 1
ATOM 1041 O O . VAL A 1 154 ? 17.341 4.827 44.267 1.00 4.88 154 VAL A O 1
ATOM 1045 N N . ASP A 1 155 ? 18.883 6.411 44.707 1.00 4.47 155 ASP A N 1
ATOM 1046 C CA . ASP A 1 155 ? 18.285 6.706 45.996 1.00 4.52 155 ASP A CA 1
ATOM 1047 C C . ASP A 1 155 ? 17.204 7.772 45.796 1.00 4.41 155 ASP A C 1
ATOM 1048 O O . ASP A 1 155 ? 17.210 8.489 44.799 1.00 4.36 155 ASP A O 1
ATOM 1053 N N . ASP A 1 156 ? 16.252 7.851 46.712 1.00 4.60 156 ASP A N 1
ATOM 1054 C CA . ASP A 1 156 ? 15.104 8.724 46.504 1.00 4.99 156 ASP A CA 1
ATOM 1055 C C . ASP A 1 156 ? 15.296 10.207 46.885 1.00 4.95 156 ASP A C 1
ATOM 1056 O O . ASP A 1 156 ? 14.334 10.963 46.871 1.00 4.95 156 ASP A O 1
ATOM 1061 N N . ARG A 1 157 ? 16.521 10.626 47.206 1.00 5.08 157 ARG A N 1
ATOM 1062 C CA . ARG A 1 157 ? 16.796 12.052 47.437 1.00 5.35 157 ARG A CA 1
ATOM 1063 C C . ARG A 1 157 ? 16.655 12.862 46.148 1.00 5.59 157 ARG A C 1
ATOM 1064 O O . ARG A 1 157 ? 17.387 12.644 45.197 1.00 5.78 157 ARG A O 1
ATOM 1072 N N . LEU A 1 158 ? 15.699 13.789 46.131 1.00 6.12 158 LEU A N 1
ATOM 1073 C CA . LEU A 1 158 ? 15.405 14.616 44.950 1.00 6.17 158 LEU A CA 1
ATOM 1074 C C . LEU A 1 158 ? 15.691 16.079 45.253 1.00 6.25 158 LEU A C 1
ATOM 1075 O O . LEU A 1 158 ? 15.492 16.509 46.386 1.00 6.70 158 LEU A O 1
ATOM 1080 N N . PRO A 1 159 ? 16.156 16.852 44.252 1.00 6.35 159 PRO A N 1
ATOM 1081 C CA . PRO A 1 159 ? 16.417 18.268 44.513 1.00 6.44 159 PRO A CA 1
ATOM 1082 C C . PRO A 1 159 ? 15.144 19.043 44.850 1.00 6.75 159 PRO A C 1
ATOM 1083 O O . PRO A 1 159 ? 14.107 18.861 44.196 1.00 6.90 159 PRO A O 1
ATOM 1087 N N . THR A 1 160 ? 15.230 19.875 45.886 1.00 6.83 160 THR A N 1
ATOM 1088 C CA . THR A 1 160 ? 14.144 20.766 46.272 1.00 7.07 160 THR A CA 1
ATOM 1089 C C . THR A 1 160 ? 14.654 22.190 46.457 1.00 7.72 160 THR A C 1
ATOM 1090 O O . THR A 1 160 ? 15.853 22.427 46.658 1.00 7.62 160 THR A O 1
ATOM 1094 N N . LYS A 1 161 ? 13.726 23.135 46.370 1.00 8.33 161 LYS A N 1
ATOM 1095 C CA . LYS A 1 161 ? 13.994 24.515 46.714 1.00 9.15 161 LYS A CA 1
ATOM 1096 C C . LYS A 1 161 ? 12.713 25.056 47.331 1.00 9.84 161 LYS A C 1
ATOM 1097 O O . LYS A 1 161 ? 11.625 24.837 46.791 1.00 10.29 161 LYS A O 1
ATOM 1103 N N . ASP A 1 162 ? 12.840 25.720 48.479 1.00 10.21 162 ASP A N 1
ATOM 1104 C CA . ASP A 1 162 ? 11.685 26.229 49.222 1.00 11.00 162 ASP A CA 1
ATOM 1105 C C . ASP A 1 162 ? 10.688 25.131 49.634 1.00 10.97 162 ASP A C 1
ATOM 1106 O O . ASP A 1 162 ? 9.485 25.376 49.719 1.00 10.89 162 ASP A O 1
ATOM 1111 N N . GLY A 1 163 ? 11.192 23.921 49.872 1.00 11.12 163 GLY A N 1
ATOM 1112 C CA . GLY A 1 163 ? 10.355 22.789 50.293 1.00 11.51 163 GLY A CA 1
ATOM 1113 C C . GLY A 1 163 ? 9.652 22.034 49.170 1.00 11.60 163 GLY A C 1
ATOM 1114 O O . GLY A 1 163 ? 9.029 20.997 49.399 1.00 11.91 163 GLY A O 1
ATOM 1115 N N . GLU A 1 164 ? 9.769 22.550 47.952 1.00 11.48 164 GLU A N 1
ATOM 1116 C CA . GLU A 1 164 ? 9.119 21.978 46.780 1.00 11.19 164 GLU A CA 1
ATOM 1117 C C . GLU A 1 164 ? 10.119 21.374 45.804 1.00 10.04 164 GLU A C 1
ATOM 1118 O O . GLU A 1 164 ? 11.218 21.901 45.624 1.00 9.53 164 GLU A O 1
ATOM 1124 N N . LEU A 1 165 ? 9.703 20.285 45.161 1.00 8.98 165 LEU A N 1
ATOM 1125 C CA . LEU A 1 165 ? 10.438 19.673 44.066 1.00 8.13 165 LEU A CA 1
ATOM 1126 C C . LEU A 1 165 ? 10.831 20.710 43.024 1.00 7.81 165 LEU A C 1
ATOM 1127 O O . LEU A 1 165 ? 9.986 21.483 42.550 1.00 8.00 165 LEU A O 1
ATOM 1132 N N . LEU A 1 166 ? 12.116 20.731 42.682 1.00 7.10 166 LEU A N 1
ATOM 1133 C CA . LEU A 1 166 ? 12.661 21.732 41.764 1.00 6.42 166 LEU A CA 1
ATOM 1134 C C . LEU A 1 166 ? 12.413 21.355 40.311 1.00 5.83 166 LEU A C 1
ATOM 1135 O O . LEU A 1 166 ? 12.142 22.229 39.482 1.00 5.74 166 LEU A O 1
ATOM 1140 N N . PHE A 1 167 ? 12.505 20.056 40.019 1.00 5.01 167 PHE A N 1
ATOM 1141 C CA . PHE A 1 167 ? 12.371 19.538 38.659 1.00 4.34 167 PHE A CA 1
ATOM 1142 C C . PHE A 1 167 ? 11.005 18.868 38.426 1.00 4.54 167 PHE A C 1
ATOM 1143 O O . PHE A 1 167 ? 10.000 19.388 38.900 1.00 4.79 167 PHE A O 1
ATOM 1151 N N . VAL A 1 168 ? 10.938 17.752 37.697 1.00 4.50 168 VAL A N 1
ATOM 1152 C CA . VAL A 1 168 ? 9.638 17.114 37.442 1.00 4.45 168 VAL A CA 1
ATOM 1153 C C . VAL A 1 168 ? 8.908 16.743 38.752 1.00 4.93 168 VAL A C 1
ATOM 1154 O O . VAL A 1 168 ? 9.528 16.382 39.766 1.00 4.90 168 VAL A O 1
ATOM 1158 N N . HIS A 1 169 ? 7.586 16.874 38.711 1.00 4.92 169 HIS A N 1
ATOM 1159 C CA . HIS A 1 169 ? 6.721 16.615 39.845 1.00 4.69 169 HIS A CA 1
ATOM 1160 C C . HIS A 1 169 ? 5.355 16.211 39.284 1.00 4.86 169 HIS A C 1
ATOM 1161 O O . HIS A 1 169 ? 5.057 16.480 38.128 1.00 5.19 169 HIS A O 1
ATOM 1168 N N . SER A 1 170 ? 4.537 15.554 40.089 1.00 5.00 170 SER A N 1
ATOM 1169 C CA . SER A 1 170 ? 3.232 15.123 39.633 1.00 5.63 170 SER A CA 1
ATOM 1170 C C . SER A 1 170 ? 2.217 16.200 39.993 1.00 6.40 170 SER A C 1
ATOM 1171 O O . SER A 1 170 ? 2.398 16.892 40.993 1.00 7.17 170 SER A O 1
ATOM 1174 N N . ALA A 1 171 ? 1.167 16.358 39.186 1.00 6.71 171 ALA A N 1
ATOM 1175 C CA . ALA A 1 171 ? 0.046 17.219 39.562 1.00 7.54 171 ALA A CA 1
ATOM 1176 C C . ALA A 1 171 ? -0.500 16.791 40.919 1.00 8.24 171 ALA A C 1
ATOM 1177 O O . ALA A 1 171 ? -1.093 17.590 41.642 1.00 8.39 171 ALA A O 1
ATOM 1179 N N . GLU A 1 172 ? -0.296 15.518 41.254 1.00 9.23 172 GLU A N 1
ATOM 1180 C CA . GLU A 1 172 ? -0.539 15.014 42.603 1.00 9.98 172 GLU A CA 1
ATOM 1181 C C . GLU A 1 172 ? 0.739 15.201 43.418 1.00 9.93 172 GLU A C 1
ATOM 1182 O O . GLU A 1 172 ? 1.693 14.438 43.273 1.00 10.23 172 GLU A O 1
ATOM 1188 N N . GLY A 1 173 ? 0.748 16.227 44.264 1.00 9.77 173 GLY A N 1
ATOM 1189 C CA . GLY A 1 173 ? 1.922 16.606 45.055 1.00 9.59 173 GLY A CA 1
ATOM 1190 C C . GLY A 1 173 ? 2.666 15.501 45.791 1.00 9.54 173 GLY A C 1
ATOM 1191 O O . GLY A 1 173 ? 3.898 15.543 45.894 1.00 9.68 173 GLY A O 1
ATOM 1192 N N . SER A 1 174 ? 1.924 14.521 46.304 1.00 9.15 174 SER A N 1
ATOM 1193 C CA . SER A 1 174 ? 2.504 13.402 47.050 1.00 8.74 174 SER A CA 1
ATOM 1194 C C . SER A 1 174 ? 2.916 12.178 46.203 1.00 8.11 174 SER A C 1
ATOM 1195 O O . SER A 1 174 ? 3.273 11.134 46.765 1.00 7.79 174 SER A O 1
ATOM 1198 N N . GLU A 1 175 ? 2.873 12.305 44.873 1.00 7.37 175 GLU A N 1
ATOM 1199 C CA . GLU A 1 175 ? 3.266 11.220 43.956 1.00 7.27 175 GLU A CA 1
ATOM 1200 C C . GLU A 1 175 ? 4.692 11.445 43.419 1.00 6.97 175 GLU A C 1
ATOM 1201 O O . GLU A 1 175 ? 5.046 12.550 43.022 1.00 6.69 175 GLU A O 1
ATOM 1207 N N . PHE A 1 176 ? 5.499 10.384 43.406 1.00 7.00 176 PHE A N 1
ATOM 1208 C CA . PHE A 1 176 ? 6.941 10.518 43.176 1.00 6.68 176 PHE A CA 1
ATOM 1209 C C . PHE A 1 176 ? 7.580 9.655 42.097 1.00 6.59 176 PHE A C 1
ATOM 1210 O O . PHE A 1 176 ? 8.793 9.780 41.870 1.00 6.78 176 PHE A O 1
ATOM 1218 N N . TRP A 1 177 ? 6.804 8.794 41.429 1.00 6.42 177 TRP A N 1
ATOM 1219 C CA . TRP A 1 177 ? 7.379 7.918 40.385 1.00 5.91 177 TRP A CA 1
ATOM 1220 C C . TRP A 1 177 ? 8.102 8.704 39.269 1.00 6.57 177 TRP A C 1
ATOM 1221 O O . TRP A 1 177 ? 9.234 8.362 38.909 1.00 7.08 177 TRP A O 1
ATOM 1232 N N . SER A 1 178 ? 7.468 9.766 38.753 1.00 6.94 178 SER A N 1
ATOM 1233 C CA . SER A 1 178 ? 8.022 10.528 37.617 1.00 7.27 178 SER A CA 1
ATOM 1234 C C . SER A 1 178 ? 9.253 11.334 38.003 1.00 7.50 178 SER A C 1
ATOM 1235 O O . SER A 1 178 ? 10.197 11.425 37.222 1.00 8.05 178 SER A O 1
ATOM 1238 N N . ALA A 1 179 ? 9.226 11.920 39.204 1.00 7.67 179 ALA A N 1
ATOM 1239 C CA . ALA A 1 179 ? 10.385 12.585 39.811 1.00 7.59 179 ALA A CA 1
ATOM 1240 C C . ALA A 1 179 ? 11.611 11.661 39.882 1.00 7.49 179 ALA A C 1
ATOM 1241 O O . ALA A 1 179 ? 12.725 12.062 39.563 1.00 7.37 179 ALA A O 1
ATOM 1243 N N . LEU A 1 180 ? 11.366 10.419 40.288 1.00 7.94 180 LEU A N 1
ATOM 1244 C CA . LEU A 1 180 ? 12.392 9.393 40.444 1.00 8.16 180 LEU A CA 1
ATOM 1245 C C . LEU A 1 180 ? 12.881 8.853 39.106 1.00 8.51 180 LEU A C 1
ATOM 1246 O O . LEU A 1 180 ? 14.047 8.506 38.978 1.00 8.82 180 LEU A O 1
ATOM 1251 N N . LEU A 1 181 ? 11.978 8.774 38.124 1.00 9.25 181 LEU A N 1
ATOM 1252 C CA . LEU A 1 181 ? 12.311 8.367 36.759 1.00 9.24 181 LEU A CA 1
ATOM 1253 C C . LEU A 1 181 ? 13.251 9.379 36.104 1.00 9.14 181 LEU A C 1
ATOM 1254 O O . LEU A 1 181 ? 14.276 9.008 35.533 1.00 9.51 181 LEU A O 1
ATOM 1259 N N . GLU A 1 182 ? 12.899 10.655 36.193 1.00 8.77 182 GLU A N 1
ATOM 1260 C CA . GLU A 1 182 ? 13.760 11.723 35.686 1.00 8.48 182 GLU A CA 1
ATOM 1261 C C . GLU A 1 182 ? 15.122 11.749 36.385 1.00 8.23 182 GLU A C 1
ATOM 1262 O O . GLU A 1 182 ? 16.128 12.053 35.751 1.00 8.21 182 GLU A O 1
ATOM 1268 N N . LYS A 1 183 ? 15.160 11.436 37.683 1.00 7.99 183 LYS A N 1
ATOM 1269 C CA . LYS A 1 183 ? 16.444 11.368 38.392 1.00 7.57 183 LYS A CA 1
ATOM 1270 C C . LYS A 1 183 ? 17.309 10.249 37.823 1.00 7.68 183 LYS A C 1
ATOM 1271 O O . LYS A 1 183 ? 18.505 10.453 37.579 1.00 7.86 183 LYS A O 1
ATOM 1277 N N . ALA A 1 184 ? 16.704 9.076 37.617 1.00 7.03 184 ALA A N 1
ATOM 1278 C CA . ALA A 1 184 ? 17.435 7.922 37.110 1.00 7.00 184 ALA A CA 1
ATOM 1279 C C . ALA A 1 184 ? 17.997 8.215 35.716 1.00 7.10 184 ALA A C 1
ATOM 1280 O O . ALA A 1 184 ? 19.119 7.817 35.397 1.00 6.85 184 ALA A O 1
ATOM 1282 N N . TYR A 1 185 ? 17.221 8.934 34.906 1.00 7.25 185 TYR A N 1
ATOM 1283 C CA . TYR A 1 185 ? 17.658 9.319 33.571 1.00 7.49 185 TYR A CA 1
ATOM 1284 C C . TYR A 1 185 ? 18.729 10.402 33.626 1.00 7.60 185 TYR A C 1
ATOM 1285 O O . TYR A 1 185 ? 19.630 10.399 32.800 1.00 8.14 185 TYR A O 1
ATOM 1294 N N . ALA A 1 186 ? 18.626 11.326 34.584 1.00 7.35 186 ALA A N 1
ATOM 1295 C CA . ALA A 1 186 ? 19.715 12.280 34.870 1.00 7.29 186 ALA A CA 1
ATOM 1296 C C . ALA A 1 186 ? 21.006 11.568 35.289 1.00 7.38 186 ALA A C 1
ATOM 1297 O O . ALA A 1 186 ? 22.101 11.968 34.887 1.00 7.75 186 ALA A O 1
ATOM 1299 N N . LYS A 1 187 ? 20.865 10.523 36.105 1.00 7.21 187 LYS A N 1
ATOM 1300 C CA . LYS A 1 187 ? 21.998 9.744 36.586 1.00 7.12 187 LYS A CA 1
ATOM 1301 C C . LYS A 1 187 ? 22.856 9.178 35.459 1.00 7.51 187 LYS A C 1
ATOM 1302 O O . LYS A 1 187 ? 24.062 9.392 35.460 1.00 7.67 187 LYS A O 1
ATOM 1308 N N . ILE A 1 188 ? 22.242 8.486 34.492 1.00 8.10 188 ILE A N 1
ATOM 1309 C CA . ILE A 1 188 ? 22.985 7.899 33.356 1.00 8.50 188 ILE A CA 1
ATOM 1310 C C . ILE A 1 188 ? 23.627 8.938 32.436 1.00 8.30 188 ILE A C 1
ATOM 1311 O O . ILE A 1 188 ? 24.547 8.622 31.681 1.00 7.84 188 ILE A O 1
ATOM 1316 N N . ASN A 1 189 ? 23.130 10.176 32.493 1.00 8.49 189 ASN A N 1
ATOM 1317 C CA . ASN A 1 189 ? 23.719 11.278 31.717 1.00 8.15 189 ASN A CA 1
ATOM 1318 C C . ASN A 1 189 ? 24.715 12.145 32.510 1.00 7.85 189 ASN A C 1
ATOM 1319 O O . ASN A 1 189 ? 25.223 13.150 31.996 1.00 8.05 189 ASN A O 1
ATOM 1324 N N . GLY A 1 190 ? 24.988 11.755 33.755 1.00 7.39 190 GLY A N 1
ATOM 1325 C CA . GLY A 1 190 ? 25.943 12.472 34.605 1.00 6.81 190 GLY A CA 1
ATOM 1326 C C . GLY A 1 190 ? 25.318 13.471 35.577 1.00 6.92 190 GLY A C 1
ATOM 1327 O O . GLY A 1 190 ? 25.772 13.594 36.719 1.00 6.67 190 GLY A O 1
ATOM 1328 N N . CYS A 1 191 ? 24.290 14.194 35.118 1.00 6.36 191 CYS A N 1
ATOM 1329 C CA . CYS A 1 191 ? 23.632 15.241 35.910 1.00 6.40 191 CYS A CA 1
ATOM 1330 C C . CYS A 1 191 ? 22.289 15.675 35.300 1.00 6.15 191 CYS A C 1
ATOM 1331 O O . CYS A 1 191 ? 21.925 15.224 34.214 1.00 6.47 191 CYS A O 1
ATOM 1334 N N . TYR A 1 192 ? 21.564 16.535 36.014 1.00 5.64 192 TYR A N 1
ATOM 1335 C CA . TYR A 1 192 ? 20.295 17.082 35.551 1.00 5.62 192 TYR A CA 1
ATOM 1336 C C . TYR A 1 192 ? 20.461 18.111 34.439 1.00 5.78 192 TYR A C 1
ATOM 1337 O O . TYR A 1 192 ? 19.723 18.078 33.458 1.00 6.02 192 TYR A O 1
ATOM 1346 N N . GLU A 1 193 ? 21.408 19.035 34.589 1.00 5.72 193 GLU A N 1
ATOM 1347 C CA . GLU A 1 193 ? 21.631 20.064 33.557 1.00 6.05 193 GLU A CA 1
ATOM 1348 C C . GLU A 1 193 ? 21.907 19.482 32.153 1.00 5.74 193 GLU A C 1
ATOM 1349 O O . GLU A 1 193 ? 21.620 20.128 31.138 1.00 5.79 193 GLU A O 1
ATOM 1355 N N . ALA A 1 194 ? 22.454 18.270 32.112 1.00 5.01 194 ALA A N 1
ATOM 1356 C CA . ALA A 1 194 ? 22.764 17.594 30.858 1.00 5.09 194 ALA A CA 1
ATOM 1357 C C . ALA A 1 194 ? 21.514 17.119 30.116 1.00 5.13 194 ALA A C 1
ATOM 1358 O O . ALA A 1 194 ? 21.598 16.685 28.971 1.00 5.32 194 ALA A O 1
ATOM 1360 N N . LEU A 1 195 ? 20.357 17.181 30.774 1.00 5.34 195 LEU A N 1
ATOM 1361 C CA . LEU A 1 195 ? 19.100 16.754 30.163 1.00 5.28 195 LEU A CA 1
ATOM 1362 C C . LEU A 1 195 ? 18.435 17.892 29.406 1.00 5.56 195 LEU A C 1
ATOM 1363 O O . LEU A 1 195 ? 17.381 17.715 28.801 1.00 6.60 195 LEU A O 1
ATOM 1368 N N . SER A 1 196 ? 19.064 19.054 29.426 1.00 5.40 196 SER A N 1
ATOM 1369 C CA . SER A 1 196 ? 18.546 20.238 28.758 1.00 5.98 196 SER A CA 1
ATOM 1370 C C . SER A 1 196 ? 18.779 20.204 27.244 1.00 5.63 196 SER A C 1
ATOM 1371 O O . SER A 1 196 ? 19.916 20.117 26.797 1.00 6.10 196 SER A O 1
ATOM 1374 N N . GLY A 1 197 ? 17.706 20.273 26.462 1.00 5.25 197 GLY A N 1
ATOM 1375 C CA . GLY A 1 197 ? 17.808 20.278 25.005 1.00 4.85 197 GLY A CA 1
ATOM 1376 C C . GLY A 1 197 ? 17.830 18.887 24.394 1.00 5.04 197 GLY A C 1
ATOM 1377 O O . GLY A 1 197 ? 18.648 18.054 24.767 1.00 5.02 197 GLY A O 1
ATOM 1378 N N . GLY A 1 198 ? 16.929 18.623 23.454 1.00 4.68 198 GLY A N 1
ATOM 1379 C CA . GLY A 1 198 ? 16.919 17.329 22.780 1.00 4.42 198 GLY A CA 1
ATOM 1380 C C . GLY A 1 198 ? 15.704 17.083 21.913 1.00 3.83 198 GLY A C 1
ATOM 1381 O O . GLY A 1 198 ? 14.778 17.892 21.886 1.00 4.04 198 GLY A O 1
ATOM 1382 N N . ALA A 1 199 ? 15.723 15.967 21.199 1.00 3.36 199 ALA A N 1
ATOM 1383 C CA . ALA A 1 199 ? 14.577 15.515 20.423 1.00 3.64 199 ALA A CA 1
ATOM 1384 C C . ALA A 1 199 ? 13.755 14.546 21.266 1.00 3.81 199 ALA A C 1
ATOM 1385 O O . ALA A 1 199 ? 14.304 13.736 22.006 1.00 4.37 199 ALA A O 1
ATOM 1387 N N . THR A 1 200 ? 12.437 14.649 21.180 1.00 4.54 200 THR A N 1
ATOM 1388 C CA . THR A 1 200 ? 11.528 13.784 21.947 1.00 4.74 200 THR A CA 1
ATOM 1389 C C . THR A 1 200 ? 11.739 12.332 21.559 1.00 4.62 200 THR A C 1
ATOM 1390 O O . THR A 1 200 ? 11.539 11.434 22.370 1.00 4.40 200 THR A O 1
ATOM 1394 N N . THR A 1 201 ? 12.157 12.118 20.313 1.00 5.11 201 THR A N 1
ATOM 1395 C CA . THR A 1 201 ? 12.504 10.786 19.817 1.00 5.71 201 THR A CA 1
ATOM 1396 C C . THR A 1 201 ? 13.532 10.079 20.701 1.00 5.96 201 THR A C 1
ATOM 1397 O O . THR A 1 201 ? 13.468 8.858 20.855 1.00 6.61 201 THR A O 1
ATOM 1401 N N . GLU A 1 202 ? 14.450 10.845 21.297 1.00 5.90 202 GLU A N 1
ATOM 1402 C CA . GLU A 1 202 ? 15.475 10.290 22.191 1.00 6.15 202 GLU A CA 1
ATOM 1403 C C . GLU A 1 202 ? 14.843 9.647 23.415 1.00 6.03 202 GLU A C 1
ATOM 1404 O O . GLU A 1 202 ? 15.246 8.564 23.818 1.00 6.37 202 GLU A O 1
ATOM 1410 N N . GLY A 1 203 ? 13.860 10.325 24.009 1.00 6.02 203 GLY A N 1
ATOM 1411 C CA . GLY A 1 203 ? 13.094 9.762 25.113 1.00 5.22 203 GLY A CA 1
ATOM 1412 C C . GLY A 1 203 ? 12.254 8.587 24.635 1.00 5.02 203 GLY A C 1
ATOM 1413 O O . GLY A 1 203 ? 12.260 7.526 25.251 1.00 5.50 203 GLY A O 1
ATOM 1414 N N . PHE A 1 204 ? 11.537 8.773 23.533 1.00 4.27 204 PHE A N 1
ATOM 1415 C CA . PHE A 1 204 ? 10.724 7.709 22.933 1.00 3.80 204 PHE A CA 1
ATOM 1416 C C . PHE A 1 204 ? 11.524 6.419 22.804 1.00 3.93 204 PHE A C 1
ATOM 1417 O O . PHE A 1 204 ? 11.107 5.385 23.324 1.00 4.19 204 PHE A O 1
ATOM 1425 N N . GLU A 1 205 ? 12.672 6.499 22.124 1.00 4.14 205 GLU A N 1
ATOM 1426 C CA . GLU A 1 205 ? 13.586 5.369 21.941 1.00 4.86 205 GLU A CA 1
ATOM 1427 C C . GLU A 1 205 ? 14.066 4.748 23.250 1.00 4.16 205 GLU A C 1
ATOM 1428 O O . GLU A 1 205 ? 14.181 3.526 23.352 1.00 4.40 205 GLU A O 1
ATOM 1434 N N . ASP A 1 206 ? 14.396 5.587 24.229 1.00 3.70 206 ASP A N 1
ATOM 1435 C CA . ASP A 1 206 ? 15.031 5.098 25.458 1.00 3.58 206 ASP A CA 1
ATOM 1436 C C . ASP A 1 206 ? 13.996 4.449 26.379 1.00 3.60 206 ASP A C 1
ATOM 1437 O O . ASP A 1 206 ? 14.344 3.812 27.375 1.00 3.30 206 ASP A O 1
ATOM 1442 N N . PHE A 1 207 ? 12.728 4.590 25.989 1.00 3.66 207 PHE A N 1
ATOM 1443 C CA . PHE A 1 207 ? 11.602 4.007 26.697 1.00 3.94 207 PHE A CA 1
ATOM 1444 C C . PHE A 1 207 ? 10.986 2.825 25.951 1.00 3.93 207 PHE A C 1
ATOM 1445 O O . PHE A 1 207 ? 10.135 2.133 26.520 1.00 4.47 207 PHE A O 1
ATOM 1453 N N . THR A 1 208 ? 11.396 2.598 24.695 1.00 3.53 208 THR A N 1
ATOM 1454 C CA . THR A 1 208 ? 10.785 1.547 23.844 1.00 3.19 208 THR A CA 1
ATOM 1455 C C . THR A 1 208 ? 11.762 0.686 23.036 1.00 3.12 208 THR A C 1
ATOM 1456 O O . THR A 1 208 ? 11.447 -0.451 22.686 1.00 2.83 208 THR A O 1
ATOM 1460 N N . GLY A 1 209 ? 12.935 1.226 22.720 1.00 2.86 209 GLY A N 1
ATOM 1461 C CA . GLY A 1 209 ? 13.790 0.612 21.706 1.00 3.20 209 GLY A CA 1
ATOM 1462 C C . GLY A 1 209 ? 13.134 0.621 20.334 1.00 3.58 209 GLY A C 1
ATOM 1463 O O . GLY A 1 209 ? 13.539 -0.112 19.441 1.00 3.44 209 GLY A O 1
ATOM 1464 N N . GLY A 1 210 ? 12.115 1.467 20.178 1.00 4.03 210 GLY A N 1
ATOM 1465 C CA . GLY A 1 210 ? 11.317 1.538 18.961 1.00 4.21 210 GLY A CA 1
ATOM 1466 C C . GLY A 1 210 ? 12.028 2.183 17.788 1.00 4.42 210 GLY A C 1
ATOM 1467 O O . GLY A 1 210 ? 13.236 2.471 17.835 1.00 4.15 210 GLY A O 1
ATOM 1468 N N . ILE A 1 211 ? 11.264 2.397 16.725 1.00 4.53 211 ILE A N 1
ATOM 1469 C CA . ILE A 1 211 ? 11.800 2.884 15.462 1.00 4.83 211 ILE A CA 1
ATOM 1470 C C . ILE A 1 211 ? 11.090 4.166 15.062 1.00 5.34 211 ILE A C 1
ATOM 1471 O O . ILE A 1 211 ? 9.851 4.216 14.990 1.00 5.38 211 ILE A O 1
ATOM 1476 N N . ALA A 1 212 ? 11.889 5.202 14.824 1.00 5.84 212 ALA A N 1
ATOM 1477 C CA . ALA A 1 212 ? 11.370 6.537 14.540 1.00 6.22 212 ALA A CA 1
ATOM 1478 C C . ALA A 1 212 ? 10.762 6.672 13.151 1.00 6.33 212 ALA A C 1
ATOM 1479 O O . ALA A 1 212 ? 11.284 6.145 12.170 1.00 6.50 212 ALA A O 1
ATOM 1481 N N . GLU A 1 213 ? 9.647 7.387 13.095 1.00 6.61 213 GLU A N 1
ATOM 1482 C CA . GLU A 1 213 ? 9.066 7.846 11.852 1.00 7.33 213 GLU A CA 1
ATOM 1483 C C . GLU A 1 213 ? 8.726 9.333 12.040 1.00 7.29 213 GLU A C 1
ATOM 1484 O O . GLU A 1 213 ? 8.024 9.700 12.979 1.00 7.70 213 GLU A O 1
ATOM 1490 N N . TRP A 1 214 ? 9.261 10.189 11.178 1.00 7.37 214 TRP A N 1
ATOM 1491 C CA . TRP A 1 214 ? 9.131 11.633 11.362 1.00 7.86 214 TRP A CA 1
ATOM 1492 C C . TRP A 1 214 ? 8.395 12.256 10.194 1.00 8.22 214 TRP A C 1
ATOM 1493 O O . TRP A 1 214 ? 8.633 11.892 9.056 1.00 7.53 214 TRP A O 1
ATOM 1504 N N . TYR A 1 215 ? 7.531 13.221 10.487 1.00 9.09 215 TYR A N 1
ATOM 1505 C CA . TYR A 1 215 ? 6.816 13.957 9.457 1.00 10.51 215 TYR A CA 1
ATOM 1506 C C . TYR A 1 215 ? 7.070 15.453 9.594 1.00 11.26 215 TYR A C 1
ATOM 1507 O O . TYR A 1 215 ? 7.024 15.999 10.698 1.00 11.30 215 TYR A O 1
ATOM 1516 N N . GLU A 1 216 ? 7.365 16.100 8.471 1.00 12.51 216 GLU A N 1
ATOM 1517 C CA . GLU A 1 216 ? 7.452 17.555 8.398 1.00 13.94 216 GLU A CA 1
ATOM 1518 C C . GLU A 1 216 ? 6.062 18.056 8.043 1.00 14.20 216 GLU A C 1
ATOM 1519 O O . GLU A 1 216 ? 5.535 17.703 6.993 1.00 14.30 216 GLU A O 1
ATOM 1525 N N . LEU A 1 217 ? 5.469 18.879 8.900 1.00 15.10 217 LEU A N 1
ATOM 1526 C CA . LEU A 1 217 ? 4.047 19.237 8.743 1.00 16.11 217 LEU A CA 1
ATOM 1527 C C . LEU A 1 217 ? 3.731 20.243 7.627 1.00 17.25 217 LEU A C 1
ATOM 1528 O O . LEU A 1 217 ? 2.562 20.500 7.332 1.00 17.88 217 LEU A O 1
ATOM 1533 N N . ARG A 1 218 ? 4.765 20.798 7.009 1.00 18.46 218 ARG A N 1
ATOM 1534 C CA . ARG A 1 218 ? 4.590 21.699 5.884 1.00 19.69 218 ARG A CA 1
ATOM 1535 C C . ARG A 1 218 ? 4.566 20.911 4.577 1.00 19.97 218 ARG A C 1
ATOM 1536 O O . ARG A 1 218 ? 4.081 21.401 3.555 1.00 20.36 218 ARG A O 1
ATOM 1544 N N . LYS A 1 219 ? 5.093 19.689 4.628 1.00 20.19 219 LYS A N 1
ATOM 1545 C CA . LYS A 1 219 ? 5.060 18.738 3.521 1.00 20.37 219 LYS A CA 1
ATOM 1546 C C . LYS A 1 219 ? 4.498 17.401 4.040 1.00 20.02 219 LYS A C 1
ATOM 1547 O O . LYS A 1 219 ? 5.212 16.387 4.053 1.00 20.05 219 LYS A O 1
ATOM 1553 N N . PRO A 1 220 ? 3.224 17.391 4.481 1.00 19.55 220 PRO A N 1
ATOM 1554 C CA . PRO A 1 220 ? 2.724 16.182 5.134 1.00 19.45 220 PRO A CA 1
ATOM 1555 C C . PRO A 1 220 ? 2.214 15.154 4.119 1.00 19.33 220 PRO A C 1
ATOM 1556 O O . PRO A 1 220 ? 1.829 15.536 3.011 1.00 19.68 220 PRO A O 1
ATOM 1560 N N . PRO A 1 221 ? 2.221 13.852 4.479 1.00 18.84 221 PRO A N 1
ATOM 1561 C CA . PRO A 1 221 ? 1.604 12.890 3.571 1.00 18.42 221 PRO A CA 1
ATOM 1562 C C . PRO A 1 221 ? 0.091 13.073 3.558 1.00 18.14 221 PRO A C 1
ATOM 1563 O O . PRO A 1 221 ? -0.471 13.588 4.534 1.00 18.42 221 PRO A O 1
ATOM 1567 N N . PRO A 1 222 ? -0.579 12.687 2.453 1.00 17.70 222 PRO A N 1
ATOM 1568 C CA . PRO A 1 222 ? -2.030 12.688 2.569 1.00 17.10 222 PRO A CA 1
ATOM 1569 C C . PRO A 1 222 ? -2.434 11.565 3.533 1.00 16.20 222 PRO A C 1
ATOM 1570 O O . PRO A 1 222 ? -1.638 10.645 3.790 1.00 16.21 222 PRO A O 1
ATOM 1574 N N . ASN A 1 223 ? -3.646 11.656 4.070 1.00 14.78 223 ASN A N 1
ATOM 1575 C CA . ASN A 1 223 ? -4.124 10.720 5.089 1.00 13.44 223 ASN A CA 1
ATOM 1576 C C . ASN A 1 223 ? -3.287 10.744 6.371 1.00 11.75 223 ASN A C 1
ATOM 1577 O O . ASN A 1 223 ? -3.223 9.747 7.084 1.00 11.75 223 ASN A O 1
ATOM 1582 N N . LEU A 1 224 ? -2.670 11.885 6.673 1.00 10.02 224 LEU A N 1
ATOM 1583 C CA . LEU A 1 224 ? -1.855 12.027 7.893 1.00 9.31 224 LEU A CA 1
ATOM 1584 C C . LEU A 1 224 ? -2.684 11.940 9.176 1.00 8.91 224 LEU A C 1
ATOM 1585 O O . LEU A 1 224 ? -2.177 11.542 10.231 1.00 8.80 224 LEU A O 1
ATOM 1590 N N . PHE A 1 225 ? -3.955 12.313 9.087 1.00 8.40 225 PHE A N 1
ATOM 1591 C CA . PHE A 1 225 ? -4.828 12.175 10.229 1.00 7.66 225 PHE A CA 1
ATOM 1592 C C . PHE A 1 225 ? -5.107 10.700 10.521 1.00 7.41 225 PHE A C 1
ATOM 1593 O O . PHE A 1 225 ? -5.153 10.294 11.682 1.00 6.91 225 PHE A O 1
ATOM 1601 N N . LYS A 1 226 ? -5.277 9.908 9.464 1.00 7.45 226 LYS A N 1
ATOM 1602 C CA . LYS A 1 226 ? -5.443 8.461 9.602 1.00 7.41 226 LYS A CA 1
ATOM 1603 C C . LYS A 1 226 ? -4.165 7.793 10.129 1.00 7.19 226 LYS A C 1
ATOM 1604 O O . LYS A 1 226 ? -4.247 6.869 10.940 1.00 7.20 226 LYS A O 1
ATOM 1610 N N . ILE A 1 227 ? -3.002 8.278 9.679 1.00 6.83 227 ILE A N 1
ATOM 1611 C CA . ILE A 1 227 ? -1.686 7.833 10.178 1.00 6.75 227 ILE A CA 1
ATOM 1612 C C . ILE A 1 227 ? -1.567 8.046 11.683 1.00 6.69 227 ILE A C 1
ATOM 1613 O O . ILE A 1 227 ? -1.146 7.143 12.408 1.00 6.72 227 ILE A O 1
ATOM 1618 N N . ILE A 1 228 ? -1.926 9.249 12.138 1.00 6.60 228 ILE A N 1
ATOM 1619 C CA . ILE A 1 228 ? -1.857 9.622 13.554 1.00 6.32 228 ILE A CA 1
ATOM 1620 C C . ILE A 1 228 ? -2.786 8.735 14.389 1.00 6.23 228 ILE A C 1
ATOM 1621 O O . ILE A 1 228 ? -2.371 8.228 15.435 1.00 6.69 228 ILE A O 1
ATOM 1626 N N . GLN A 1 229 ? -4.028 8.549 13.923 1.00 5.48 229 GLN A N 1
ATOM 1627 C CA . GLN A 1 229 ? -5.000 7.674 14.583 1.00 5.29 229 GLN A CA 1
ATOM 1628 C C . GLN A 1 229 ? -4.504 6.231 14.678 1.00 5.14 229 GLN A C 1
ATOM 1629 O O . GLN A 1 229 ? -4.613 5.587 15.723 1.00 5.37 229 GLN A O 1
ATOM 1635 N N . LYS A 1 230 ? -3.969 5.726 13.572 1.00 4.65 230 LYS A N 1
ATOM 1636 C CA . LYS A 1 230 ? -3.368 4.408 13.534 1.00 4.14 230 LYS A CA 1
ATOM 1637 C C . LYS A 1 230 ? -2.191 4.284 14.523 1.00 4.55 230 LYS A C 1
ATOM 1638 O O . LYS A 1 230 ? -2.121 3.314 15.273 1.00 4.37 230 LYS A O 1
ATOM 1644 N N . ALA A 1 231 ? -1.282 5.260 14.534 1.00 4.94 231 ALA A N 1
ATOM 1645 C CA . ALA A 1 231 ? -0.148 5.242 15.471 1.00 5.97 231 ALA A CA 1
ATOM 1646 C C . ALA A 1 231 ? -0.620 5.116 16.922 1.00 6.77 231 ALA A C 1
ATOM 1647 O O . ALA A 1 231 ? -0.083 4.306 17.684 1.00 7.25 231 ALA A O 1
ATOM 1649 N N . LEU A 1 232 ? -1.627 5.911 17.286 1.00 7.35 232 LEU A N 1
ATOM 1650 C CA . LEU A 1 232 ? -2.213 5.885 18.629 1.00 8.35 232 LEU A CA 1
ATOM 1651 C C . LEU A 1 232 ? -2.884 4.560 18.948 1.00 8.87 232 LEU A C 1
ATOM 1652 O O . LEU A 1 232 ? -2.610 3.972 19.983 1.00 9.13 232 LEU A O 1
ATOM 1657 N N . GLU A 1 233 ? -3.741 4.083 18.048 1.00 9.58 233 GLU A N 1
ATOM 1658 C CA . GLU A 1 233 ? -4.337 2.752 18.179 1.00 10.71 233 GLU A CA 1
ATOM 1659 C C . GLU A 1 233 ? -3.291 1.657 18.431 1.00 10.06 233 GLU A C 1
ATOM 1660 O O . GLU A 1 233 ? -3.554 0.698 19.162 1.00 9.96 233 GLU A O 1
ATOM 1666 N N . LYS A 1 234 ? -2.114 1.815 17.821 1.00 9.81 234 LYS A N 1
ATOM 1667 C CA . LYS A 1 234 ? -1.076 0.773 17.803 1.00 9.70 234 LYS A CA 1
ATOM 1668 C C . LYS A 1 234 ? -0.075 0.831 18.942 1.00 9.17 234 LYS A C 1
ATOM 1669 O O . LYS A 1 234 ? 0.790 -0.033 19.035 1.00 9.46 234 LYS A O 1
ATOM 1675 N N . GLY A 1 235 ? -0.181 1.848 19.790 1.00 8.65 235 GLY A N 1
ATOM 1676 C CA . GLY A 1 235 ? 0.710 1.974 20.929 1.00 8.20 235 GLY A CA 1
ATOM 1677 C C . GLY A 1 235 ? 2.015 2.679 20.624 1.00 7.98 235 GLY A C 1
ATOM 1678 O O . GLY A 1 235 ? 2.929 2.676 21.451 1.00 7.91 235 GLY A O 1
ATOM 1679 N N . SER A 1 236 ? 2.105 3.280 19.433 1.00 7.70 236 SER A N 1
ATOM 1680 C CA . SER A 1 236 ? 3.216 4.162 19.069 1.00 6.85 236 SER A CA 1
ATOM 1681 C C . SER A 1 236 ? 3.168 5.398 19.935 1.00 6.41 236 SER A C 1
ATOM 1682 O O . SER A 1 236 ? 2.105 5.766 20.435 1.00 6.54 236 SER A O 1
ATOM 1685 N N . LEU A 1 237 ? 4.320 6.039 20.103 1.00 5.96 237 LEU A N 1
ATOM 1686 C CA . LEU A 1 237 ? 4.433 7.258 20.895 1.00 5.04 237 LEU A CA 1
ATOM 1687 C C . LEU A 1 237 ? 4.613 8.444 19.949 1.00 4.50 237 LEU A C 1
ATOM 1688 O O . LEU A 1 237 ? 5.384 8.359 18.988 1.00 3.75 237 LEU A O 1
ATOM 1693 N N . LEU A 1 238 ? 3.887 9.534 20.214 1.00 4.07 238 LEU A N 1
ATOM 1694 C CA . LEU A 1 238 ? 3.819 10.666 19.289 1.00 4.00 238 LEU A CA 1
ATOM 1695 C C . LEU A 1 238 ? 4.088 11.985 20.000 1.00 4.24 238 LEU A C 1
ATOM 1696 O O . LEU A 1 238 ? 3.590 12.228 21.098 1.00 4.20 238 LEU A O 1
ATOM 1701 N N . GLY A 1 239 ? 4.881 12.834 19.360 1.00 4.39 239 GLY A N 1
ATOM 1702 C CA . GLY A 1 239 ? 5.211 14.154 19.887 1.00 4.71 239 GLY A CA 1
ATOM 1703 C C . GLY A 1 239 ? 5.235 15.149 18.749 1.00 4.96 239 GLY A C 1
ATOM 1704 O O . GLY A 1 239 ? 5.417 14.768 17.589 1.00 5.83 239 GLY A O 1
ATOM 1705 N N . CYS A 1 240 ? 5.040 16.422 19.061 1.00 4.77 240 CYS A N 1
ATOM 1706 C CA . CYS A 1 240 ? 5.073 17.464 18.038 1.00 5.21 240 CYS A CA 1
ATOM 1707 C C . CYS A 1 240 ? 5.718 18.704 18.626 1.00 5.39 240 CYS A C 1
ATOM 1708 O O . CYS A 1 240 ? 5.848 18.812 19.839 1.00 5.25 240 CYS A O 1
ATOM 1711 N N . SER A 1 241 ? 6.137 19.629 17.771 1.00 5.83 241 SER A N 1
ATOM 1712 C CA . SER A 1 241 ? 6.861 20.806 18.231 1.00 6.53 241 SER A CA 1
ATOM 1713 C C . SER A 1 241 ? 6.841 21.890 17.165 1.00 7.11 241 SER A C 1
ATOM 1714 O O . SER A 1 241 ? 6.588 21.608 15.997 1.00 7.34 241 SER A O 1
ATOM 1717 N N . ILE A 1 242 ? 7.090 23.126 17.581 1.00 8.18 242 ILE A N 1
ATOM 1718 C CA . ILE A 1 242 ? 7.150 24.272 16.666 1.00 9.14 242 ILE A CA 1
ATOM 1719 C C . ILE A 1 242 ? 8.598 24.739 16.502 1.00 10.46 242 ILE A C 1
ATOM 1720 O O . ILE A 1 242 ? 9.303 24.941 17.489 1.00 10.23 242 ILE A O 1
ATOM 1725 N N . ASP A 1 243 ? 9.041 24.892 15.257 1.00 12.65 243 ASP A N 1
ATOM 1726 C CA . ASP A 1 243 ? 10.394 25.400 14.981 1.00 15.01 243 ASP A CA 1
ATOM 1727 C C . ASP A 1 243 ? 10.546 26.823 15.522 1.00 16.32 243 ASP A C 1
ATOM 1728 O O . ASP A 1 243 ? 9.753 27.703 15.188 1.00 16.08 243 ASP A O 1
ATOM 1733 N N . ILE A 1 244 ? 11.543 27.024 16.382 1.00 18.60 244 ILE A N 1
ATOM 1734 C CA . ILE A 1 244 ? 11.717 28.291 17.102 1.00 21.14 244 ILE A CA 1
ATOM 1735 C C . ILE A 1 244 ? 12.686 29.216 16.372 1.00 23.01 244 ILE A C 1
ATOM 1736 O O . ILE A 1 244 ? 12.456 30.426 16.306 1.00 23.56 244 ILE A O 1
ATOM 1741 N N . THR A 1 245 ? 13.761 28.656 15.821 1.00 25.23 245 THR A N 1
ATOM 1742 C CA . THR A 1 245 ? 14.627 29.418 14.920 1.00 27.28 245 THR A CA 1
ATOM 1743 C C . THR A 1 245 ? 13.896 29.405 13.570 1.00 28.43 245 THR A C 1
ATOM 1744 O O . THR A 1 245 ? 13.786 28.357 12.913 1.00 28.68 245 THR A O 1
ATOM 1748 N N . SER A 1 246 ? 13.402 30.590 13.194 1.00 29.44 246 SER A N 1
ATOM 1749 C CA . SER A 1 246 ? 12.259 30.797 12.279 1.00 30.31 246 SER A CA 1
ATOM 1750 C C . SER A 1 246 ? 10.936 30.887 13.081 1.00 30.85 246 SER A C 1
ATOM 1751 O O . SER A 1 246 ? 9.927 30.243 12.747 1.00 30.83 246 SER A O 1
ATOM 1754 N N . ALA A 1 247 ? 10.978 31.687 14.151 1.00 31.35 247 ALA A N 1
ATOM 1755 C CA . ALA A 1 247 ? 9.806 32.054 14.961 1.00 31.77 247 ALA A CA 1
ATOM 1756 C C . ALA A 1 247 ? 10.169 33.132 15.994 1.00 31.96 247 ALA A C 1
ATOM 1757 O O . ALA A 1 247 ? 11.328 33.221 16.420 1.00 32.04 247 ALA A O 1
ATOM 1759 N N . ALA A 1 248 ? 9.173 33.930 16.395 1.00 32.04 248 ALA A N 1
ATOM 1760 C CA . ALA A 1 248 ? 9.378 35.176 17.171 1.00 31.95 248 ALA A CA 1
ATOM 1761 C C . ALA A 1 248 ? 10.632 35.186 18.056 1.00 31.65 248 ALA A C 1
ATOM 1762 O O . ALA A 1 248 ? 10.622 34.672 19.182 1.00 31.74 248 ALA A O 1
ATOM 1764 N N . ASP A 1 249 ? 11.696 35.787 17.513 1.00 31.03 249 ASP A N 1
ATOM 1765 C CA . ASP A 1 249 ? 13.052 35.762 18.073 1.00 30.19 249 ASP A CA 1
ATOM 1766 C C . ASP A 1 249 ? 13.105 35.388 19.548 1.00 29.28 249 ASP A C 1
ATOM 1767 O O . ASP A 1 249 ? 13.537 34.293 19.900 1.00 29.28 249 ASP A O 1
ATOM 1772 N N . SER A 1 250 ? 12.646 36.306 20.395 1.00 28.17 250 SER A N 1
ATOM 1773 C CA . SER A 1 250 ? 12.778 36.173 21.845 1.00 26.88 250 SER A CA 1
ATOM 1774 C C . SER A 1 250 ? 11.477 35.783 22.560 1.00 25.82 250 SER A C 1
ATOM 1775 O O . SER A 1 250 ? 11.460 35.687 23.791 1.00 26.13 250 SER A O 1
ATOM 1778 N N . GLU A 1 251 ? 10.401 35.564 21.797 1.00 23.91 251 GLU A N 1
ATOM 1779 C CA . GLU A 1 251 ? 9.142 35.050 22.354 1.00 21.96 251 GLU A CA 1
ATOM 1780 C C . GLU A 1 251 ? 8.966 33.568 22.016 1.00 19.71 251 GLU A C 1
ATOM 1781 O O . GLU A 1 251 ? 8.614 33.224 20.887 1.00 19.44 251 GLU A O 1
ATOM 1787 N N . ALA A 1 252 ? 9.219 32.693 22.987 1.00 17.10 252 ALA A N 1
ATOM 1788 C CA . ALA A 1 252 ? 8.897 31.272 22.826 1.00 14.29 252 ALA A CA 1
ATOM 1789 C C . ALA A 1 252 ? 7.391 31.040 22.923 1.00 12.40 252 ALA A C 1
ATOM 1790 O O . ALA A 1 252 ? 6.849 30.187 22.233 1.00 11.96 252 ALA A O 1
ATOM 1792 N N . VAL A 1 253 ? 6.720 31.811 23.774 1.00 10.36 253 VAL A N 1
ATOM 1793 C CA . VAL A 1 253 ? 5.281 31.661 23.984 1.00 8.48 253 VAL A CA 1
ATOM 1794 C C . VAL A 1 253 ? 4.511 32.557 23.012 1.00 7.23 253 VAL A C 1
ATOM 1795 O O . VAL A 1 253 ? 4.655 33.777 23.029 1.00 6.77 253 VAL A O 1
ATOM 1799 N N . THR A 1 254 ? 3.695 31.938 22.168 1.00 5.51 254 THR A N 1
ATOM 1800 C CA . THR A 1 254 ? 2.931 32.676 21.182 1.00 4.07 254 THR A CA 1
ATOM 1801 C C . THR A 1 254 ? 1.668 33.288 21.802 1.00 3.63 254 THR A C 1
ATOM 1802 O O . THR A 1 254 ? 1.271 32.943 22.927 1.00 3.52 254 THR A O 1
ATOM 1806 N N . TYR A 1 255 ? 1.032 34.180 21.051 1.00 2.66 255 TYR A N 1
ATOM 1807 C CA . TYR A 1 255 ? -0.191 34.853 21.483 1.00 2.03 255 TYR A CA 1
ATOM 1808 C C . TYR A 1 255 ? -1.354 33.901 21.756 1.00 2.00 255 TYR A C 1
ATOM 1809 O O . TYR A 1 255 ? -2.280 34.235 22.494 1.00 2.00 255 TYR A O 1
ATOM 1818 N N . GLN A 1 256 ? -1.300 32.718 21.155 1.00 2.00 256 GLN A N 1
ATOM 1819 C CA . GLN A 1 256 ? -2.317 31.691 21.360 1.00 2.00 256 GLN A CA 1
ATOM 1820 C C . GLN A 1 256 ? -1.940 30.682 22.435 1.00 2.19 256 GLN A C 1
ATOM 1821 O O . GLN A 1 256 ? -2.526 29.598 22.509 1.00 2.28 256 GLN A O 1
ATOM 1827 N N . LYS A 1 257 ? -0.962 31.060 23.255 1.00 2.53 257 LYS A N 1
ATOM 1828 C CA . LYS A 1 257 ? -0.415 30.243 24.346 1.00 3.14 257 LYS A CA 1
ATOM 1829 C C . LYS A 1 257 ? 0.190 28.894 23.937 1.00 3.22 257 LYS A C 1
ATOM 1830 O O . LYS A 1 257 ? 0.097 27.911 24.680 1.00 3.85 257 LYS A O 1
ATOM 1836 N N . LEU A 1 258 ? 0.808 28.843 22.761 1.00 2.92 258 LEU A N 1
ATOM 1837 C CA . LEU A 1 258 ? 1.624 27.692 22.387 1.00 2.85 258 LEU A CA 1
ATOM 1838 C C . LEU A 1 258 ? 3.092 27.990 22.688 1.00 2.64 258 LEU A C 1
ATOM 1839 O O . LEU A 1 258 ? 3.519 29.134 22.640 1.00 2.58 258 LEU A O 1
ATOM 1844 N N . VAL A 1 259 ? 3.861 26.958 23.008 1.00 2.98 259 VAL A N 1
ATOM 1845 C CA . VAL A 1 259 ? 5.281 27.147 23.305 1.00 2.84 259 VAL A CA 1
ATOM 1846 C C . VAL A 1 259 ? 6.124 26.593 22.160 1.00 2.81 259 VAL A C 1
ATOM 1847 O O . VAL A 1 259 ? 5.991 25.435 21.770 1.00 2.98 259 VAL A O 1
ATOM 1851 N N . LYS A 1 260 ? 6.963 27.452 21.600 1.00 3.02 260 LYS A N 1
ATOM 1852 C CA . LYS A 1 260 ? 7.865 27.067 20.525 1.00 3.18 260 LYS A CA 1
ATOM 1853 C C . LYS A 1 260 ? 9.192 26.561 21.095 1.00 3.09 260 LYS A C 1
ATOM 1854 O O . LYS A 1 260 ? 9.630 27.017 22.158 1.00 3.25 260 LYS A O 1
ATOM 1860 N N . GLY A 1 261 ? 9.816 25.615 20.387 1.00 2.76 261 GLY A N 1
ATOM 1861 C CA . GLY A 1 261 ? 11.101 25.053 20.782 1.00 2.30 261 GLY A CA 1
ATOM 1862 C C . GLY A 1 261 ? 10.945 24.181 22.010 1.00 2.45 261 GLY A C 1
ATOM 1863 O O . GLY A 1 261 ? 11.857 24.062 22.839 1.00 2.37 261 GLY A O 1
ATOM 1864 N N . HIS A 1 262 ? 9.793 23.526 22.087 1.00 2.43 262 HIS A N 1
ATOM 1865 C CA . HIS A 1 262 ? 9.325 22.883 23.287 1.00 2.35 262 HIS A CA 1
ATOM 1866 C C . HIS A 1 262 ? 8.536 21.631 22.856 1.00 3.16 262 HIS A C 1
ATOM 1867 O O . HIS A 1 262 ? 7.703 21.693 21.943 1.00 3.26 262 HIS A O 1
ATOM 1874 N N . ALA A 1 263 ? 8.803 20.499 23.500 1.00 3.26 263 ALA A N 1
ATOM 1875 C CA . ALA A 1 263 ? 8.135 19.255 23.140 1.00 3.67 263 ALA A CA 1
ATOM 1876 C C . ALA A 1 263 ? 6.720 19.153 23.719 1.00 3.95 263 ALA A C 1
ATOM 1877 O O . ALA A 1 263 ? 6.509 19.385 24.903 1.00 3.78 263 ALA A O 1
ATOM 1879 N N . TYR A 1 264 ? 5.771 18.805 22.856 1.00 4.07 264 TYR A N 1
ATOM 1880 C CA . TYR A 1 264 ? 4.419 18.447 23.242 1.00 4.69 264 TYR A CA 1
ATOM 1881 C C . TYR A 1 264 ? 4.213 16.948 22.966 1.00 5.08 264 TYR A C 1
ATOM 1882 O O . TYR A 1 264 ? 4.896 16.378 22.113 1.00 5.17 264 TYR A O 1
ATOM 1891 N N . SER A 1 265 ? 3.269 16.326 23.678 1.00 5.20 265 SER A N 1
ATOM 1892 C CA . SER A 1 265 ? 2.839 14.953 23.393 1.00 5.36 265 SER A CA 1
ATOM 1893 C C . SER A 1 265 ? 1.520 14.995 22.628 1.00 5.89 265 SER A C 1
ATOM 1894 O O . SER A 1 265 ? 0.629 15.777 22.970 1.00 6.07 265 SER A O 1
ATOM 1897 N N . VAL A 1 266 ? 1.383 14.135 21.626 1.00 6.21 266 VAL A N 1
ATOM 1898 C CA . VAL A 1 266 ? 0.089 13.917 20.970 1.00 6.43 266 VAL A CA 1
ATOM 1899 C C . VAL A 1 266 ? -0.561 12.735 21.675 1.00 6.49 266 VAL A C 1
ATOM 1900 O O . VAL A 1 266 ? -0.008 11.623 21.702 1.00 6.51 266 VAL A O 1
ATOM 1904 N N . THR A 1 267 ? -1.716 12.993 22.286 1.00 6.67 267 THR A N 1
ATOM 1905 C CA . THR A 1 267 ? -2.362 12.025 23.182 1.00 6.63 267 THR A CA 1
ATOM 1906 C C . THR A 1 267 ? -3.704 11.470 22.665 1.00 6.53 267 THR A C 1
ATOM 1907 O O . THR A 1 267 ? -4.317 10.619 23.308 1.00 7.03 267 THR A O 1
ATOM 1911 N N . GLY A 1 268 ? -4.158 11.957 21.516 1.00 6.00 268 GLY A N 1
ATOM 1912 C CA . GLY A 1 268 ? -5.434 11.535 20.969 1.00 5.72 268 GLY A CA 1
ATOM 1913 C C . GLY A 1 268 ? -5.740 12.175 19.633 1.00 6.18 268 GLY A C 1
ATOM 1914 O O . GLY A 1 268 ? -5.148 13.201 19.261 1.00 6.47 268 GLY A O 1
ATOM 1915 N N . ALA A 1 269 ? -6.663 11.548 18.907 1.00 6.29 269 ALA A N 1
ATOM 1916 C CA . ALA A 1 269 ? -7.133 12.026 17.615 1.00 6.58 269 ALA A CA 1
ATOM 1917 C C . ALA A 1 269 ? -8.529 11.469 17.353 1.00 7.00 269 ALA A C 1
ATOM 1918 O O . ALA A 1 269 ? -8.712 10.257 17.179 1.00 6.74 269 ALA A O 1
ATOM 1920 N N . GLU A 1 270 ? -9.514 12.367 17.338 1.00 7.74 270 GLU A N 1
ATOM 1921 C CA . GLU A 1 270 ? -10.899 12.004 17.057 1.00 8.32 270 GLU A CA 1
ATOM 1922 C C . GLU A 1 270 ? -11.518 12.859 15.960 1.00 8.54 270 GLU A C 1
ATOM 1923 O O . GLU A 1 270 ? -11.200 14.034 15.790 1.00 8.33 270 GLU A O 1
ATOM 1929 N N . GLU A 1 271 ? -12.416 12.233 15.217 1.00 9.38 271 GLU A N 1
ATOM 1930 C CA . GLU A 1 271 ? -13.251 12.920 14.262 1.00 9.98 271 GLU A CA 1
ATOM 1931 C C . GLU A 1 271 ? -14.614 13.132 14.907 1.00 9.64 271 GLU A C 1
ATOM 1932 O O . GLU A 1 271 ? -15.229 12.183 15.401 1.00 9.04 271 GLU A O 1
ATOM 1938 N N . VAL A 1 272 ? -15.059 14.388 14.943 1.00 9.61 272 VAL A N 1
ATOM 1939 C CA . VAL A 1 272 ? -16.348 14.731 15.539 1.00 9.48 272 VAL A CA 1
ATOM 1940 C C . VAL A 1 272 ? -17.244 15.481 14.561 1.00 9.39 272 VAL A C 1
ATOM 1941 O O . VAL A 1 272 ? -16.762 16.252 13.724 1.00 9.70 272 VAL A O 1
ATOM 1945 N N . GLU A 1 273 ? -18.548 15.248 14.683 1.00 9.09 273 GLU A N 1
ATOM 1946 C CA . GLU A 1 273 ? -19.550 16.018 13.969 1.00 8.56 273 GLU A CA 1
ATOM 1947 C C . GLU A 1 273 ? -19.949 17.215 14.819 1.00 8.47 273 GLU A C 1
ATOM 1948 O O . GLU A 1 273 ? -20.388 17.076 15.964 1.00 8.17 273 GLU A O 1
ATOM 1954 N N . SER A 1 274 ? -19.805 18.389 14.221 1.00 8.26 274 SER A N 1
ATOM 1955 C CA . SER A 1 274 ? -19.992 19.645 14.900 1.00 8.07 274 SER A CA 1
ATOM 1956 C C . SER A 1 274 ? -20.932 20.518 14.062 1.00 8.06 274 SER A C 1
ATOM 1957 O O . SER A 1 274 ? -20.564 20.974 12.977 1.00 8.49 274 SER A O 1
ATOM 1960 N N . SER A 1 275 ? -22.152 20.721 14.559 1.00 7.97 275 SER A N 1
ATOM 1961 C CA . SER A 1 275 ? -23.217 21.422 13.823 1.00 7.81 275 SER A CA 1
ATOM 1962 C C . SER A 1 275 ? -23.386 20.893 12.401 1.00 7.63 275 SER A C 1
ATOM 1963 O O . SER A 1 275 ? -23.571 21.665 11.458 1.00 7.59 275 SER A O 1
ATOM 1966 N N . GLY A 1 276 ? -23.310 19.576 12.244 1.00 7.41 276 GLY A N 1
ATOM 1967 C CA . GLY A 1 276 ? -23.463 18.961 10.930 1.00 7.71 276 GLY A CA 1
ATOM 1968 C C . GLY A 1 276 ? -22.187 18.782 10.128 1.00 7.84 276 GLY A C 1
ATOM 1969 O O . GLY A 1 276 ? -22.182 18.060 9.140 1.00 7.83 276 GLY A O 1
ATOM 1970 N N . SER A 1 277 ? -21.104 19.432 10.550 1.00 8.39 277 SER A N 1
ATOM 1971 C CA . SER A 1 277 ? -19.835 19.342 9.839 1.00 8.98 277 SER A CA 1
ATOM 1972 C C . SER A 1 277 ? -18.810 18.441 10.550 1.00 9.04 277 SER A C 1
ATOM 1973 O O . SER A 1 277 ? -18.725 18.424 11.781 1.00 8.60 277 SER A O 1
ATOM 1976 N N . LEU A 1 278 ? -18.053 17.691 9.750 1.00 9.33 278 LEU A N 1
ATOM 1977 C CA . LEU A 1 278 ? -16.972 16.836 10.235 1.00 9.79 278 LEU A CA 1
ATOM 1978 C C . LEU A 1 278 ? -15.754 17.652 10.628 1.00 9.21 278 LEU A C 1
ATOM 1979 O O . LEU A 1 278 ? -15.249 18.447 9.842 1.00 9.37 278 LEU A O 1
ATOM 1984 N N . GLN A 1 279 ? -15.292 17.444 11.852 1.00 8.79 279 GLN A N 1
ATOM 1985 C CA . GLN A 1 279 ? -14.155 18.169 12.384 1.00 8.54 279 GLN A CA 1
ATOM 1986 C C . GLN A 1 279 ? -13.147 17.137 12.839 1.00 7.83 279 GLN A C 1
ATOM 1987 O O . GLN A 1 279 ? -13.488 16.243 13.607 1.00 7.90 279 GLN A O 1
ATOM 1993 N N . LYS A 1 280 ? -11.918 17.248 12.348 1.00 7.45 280 LYS A N 1
ATOM 1994 C CA . LYS A 1 280 ? -10.840 16.348 12.748 1.00 6.83 280 LYS A CA 1
ATOM 1995 C C . LYS A 1 280 ? -10.079 17.036 13.862 1.00 6.61 280 LYS A C 1
ATOM 1996 O O . LYS A 1 280 ? -9.606 18.159 13.694 1.00 6.54 280 LYS A O 1
ATOM 2002 N N . LEU A 1 281 ? -9.969 16.363 15.002 1.00 6.39 281 LEU A N 1
ATOM 2003 C CA . LEU A 1 281 ? -9.412 16.981 16.193 1.00 6.00 281 LEU A CA 1
ATOM 2004 C C . LEU A 1 281 ? -8.245 16.173 16.716 1.00 6.06 281 LEU A C 1
ATOM 2005 O O . LEU A 1 281 ? -8.281 14.940 16.709 1.00 5.96 281 LEU A O 1
ATOM 2010 N N . ILE A 1 282 ? -7.213 16.880 17.170 1.00 5.94 282 ILE A N 1
ATOM 2011 C CA . ILE A 1 282 ? -6.022 16.251 17.751 1.00 6.23 282 ILE A CA 1
ATOM 2012 C C . ILE A 1 282 ? -5.866 16.732 19.201 1.00 6.04 282 ILE A C 1
ATOM 2013 O O . ILE A 1 282 ? -6.081 17.909 19.502 1.00 6.10 282 ILE A O 1
ATOM 2018 N N . ARG A 1 283 ? -5.527 15.815 20.098 1.00 5.94 283 ARG A N 1
ATOM 2019 C CA . ARG A 1 283 ? -5.300 16.165 21.489 1.00 5.93 283 ARG A CA 1
ATOM 2020 C C . ARG A 1 283 ? -3.811 16.215 21.760 1.00 6.14 283 ARG A C 1
ATOM 2021 O O . ARG A 1 283 ? -3.083 15.276 21.457 1.00 6.07 283 ARG A O 1
ATOM 2029 N N . ILE A 1 284 ? -3.392 17.321 22.368 1.00 6.58 284 ILE A N 1
ATOM 2030 C CA . ILE A 1 284 ? -1.996 17.684 22.569 1.00 6.59 284 ILE A CA 1
ATOM 2031 C C . ILE A 1 284 ? -1.779 17.966 24.055 1.00 6.07 284 ILE A C 1
ATOM 2032 O O . ILE A 1 284 ? -2.671 18.515 24.713 1.00 5.62 284 ILE A O 1
ATOM 2037 N N . ARG A 1 285 ? -0.608 17.594 24.590 1.00 5.57 285 ARG A N 1
ATOM 2038 C CA . ARG A 1 285 ? -0.268 17.945 25.974 1.00 4.73 285 ARG A CA 1
ATOM 2039 C C . ARG A 1 285 ? 1.064 18.671 26.160 1.00 4.40 285 ARG A C 1
ATOM 2040 O O . ARG A 1 285 ? 2.125 18.173 25.777 1.00 4.80 285 ARG A O 1
ATOM 2048 N N . ASN A 1 286 ? 0.982 19.852 26.765 1.00 4.33 286 ASN A N 1
ATOM 2049 C CA . ASN A 1 286 ? 2.140 20.616 27.231 1.00 4.02 286 ASN A CA 1
ATOM 2050 C C . ASN A 1 286 ? 2.679 19.972 28.517 1.00 3.80 286 ASN A C 1
ATOM 2051 O O . ASN A 1 286 ? 1.971 19.933 29.516 1.00 4.14 286 ASN A O 1
ATOM 2056 N N . PRO A 1 287 ? 3.923 19.450 28.497 1.00 3.53 287 PRO A N 1
ATOM 2057 C CA . PRO A 1 287 ? 4.496 18.834 29.712 1.00 3.44 287 PRO A CA 1
ATOM 2058 C C . PRO A 1 287 ? 4.693 19.765 30.910 1.00 3.26 287 PRO A C 1
ATOM 2059 O O . PRO A 1 287 ? 5.089 19.301 31.967 1.00 3.55 287 PRO A O 1
ATOM 2063 N N . TRP A 1 288 ? 4.421 21.062 30.752 1.00 3.16 288 TRP A N 1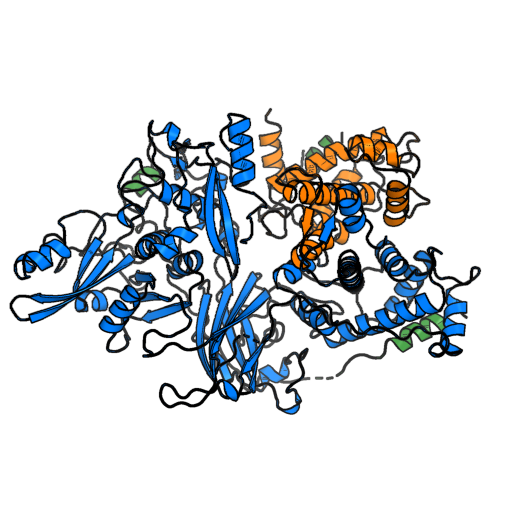
ATOM 2064 C CA . TRP A 1 288 ? 4.329 21.991 31.888 1.00 2.64 288 TRP A CA 1
ATOM 2065 C C . TRP A 1 288 ? 3.168 21.565 32.798 1.00 2.70 288 TRP A C 1
ATOM 2066 O O . TRP A 1 288 ? 3.131 21.922 33.971 1.00 2.30 288 TRP A O 1
ATOM 2077 N N . GLY A 1 289 ? 2.200 20.842 32.230 1.00 2.54 289 GLY A N 1
ATOM 2078 C CA . GLY A 1 289 ? 0.944 20.543 32.926 1.00 3.33 289 GLY A CA 1
ATOM 2079 C C . GLY A 1 289 ? 0.087 21.782 33.176 1.00 3.43 289 GLY A C 1
ATOM 2080 O O . GLY A 1 289 ? -0.784 21.782 34.044 1.00 2.76 289 GLY A O 1
ATOM 2081 N N . GLN A 1 290 ? 0.348 22.828 32.394 1.00 3.84 290 GLN A N 1
ATOM 2082 C CA . GLN A 1 290 ? -0.320 24.117 32.494 1.00 4.61 290 GLN A CA 1
ATOM 2083 C C . GLN A 1 290 ? -0.032 24.906 31.217 1.00 4.81 290 GLN A C 1
ATOM 2084 O O . GLN A 1 290 ? 0.833 24.516 30.429 1.00 5.60 290 GLN A O 1
ATOM 2090 N N . VAL A 1 291 ? -0.730 26.023 31.029 1.00 4.77 291 VAL A N 1
ATOM 2091 C CA . VAL A 1 291 ? -0.587 26.884 29.838 1.00 4.61 291 VAL A CA 1
ATOM 2092 C C . VAL A 1 291 ? -1.053 26.140 28.574 1.00 4.23 291 VAL A C 1
ATOM 2093 O O . VAL A 1 291 ? -0.361 25.279 28.046 1.00 4.72 291 VAL A O 1
ATOM 2097 N N . GLU A 1 292 ? -2.252 26.467 28.113 1.00 3.81 292 GLU A N 1
ATOM 2098 C CA . GLU A 1 292 ? -2.887 25.709 27.038 1.00 3.24 292 GLU A CA 1
ATOM 2099 C C . GLU A 1 292 ? -3.267 26.624 25.870 1.00 3.33 292 GLU A C 1
ATOM 2100 O O . GLU A 1 292 ? -3.522 27.824 26.054 1.00 3.10 292 GLU A O 1
ATOM 2106 N N . TRP A 1 293 ? -3.272 26.044 24.672 1.00 3.23 293 TRP A N 1
ATOM 2107 C CA . TRP A 1 293 ? -3.961 26.586 23.491 1.00 3.14 293 TRP A CA 1
ATOM 2108 C C . TRP A 1 293 ? -5.238 27.318 23.873 1.00 3.53 293 TRP A C 1
ATOM 2109 O O . TRP A 1 293 ? -6.049 26.792 24.658 1.00 4.19 293 TRP A O 1
ATOM 2120 N N . THR A 1 294 ? -5.405 28.523 23.328 1.00 3.38 294 THR A N 1
ATOM 2121 C CA . THR A 1 294 ? -6.597 29.340 23.552 1.00 3.49 294 THR A CA 1
ATOM 2122 C C . THR A 1 294 ? -7.403 29.551 22.277 1.00 3.36 294 THR A C 1
ATOM 2123 O O . THR A 1 294 ? -8.358 30.324 22.269 1.00 3.54 294 THR A O 1
ATOM 2127 N N . GLY A 1 295 ? -7.004 28.894 21.194 1.00 3.35 295 GLY A N 1
ATOM 2128 C CA . GLY A 1 295 ? -7.789 28.912 19.965 1.00 3.66 295 GLY A CA 1
ATOM 2129 C C . GLY A 1 295 ? -9.004 27.994 20.016 1.00 4.17 295 GLY A C 1
ATOM 2130 O O . GLY A 1 295 ? -9.437 27.552 21.086 1.00 4.20 295 GLY A O 1
ATOM 2131 N N . LYS A 1 296 ? -9.559 27.708 18.846 1.00 4.31 296 LYS A N 1
ATOM 2132 C CA . LYS A 1 296 ? -10.761 26.902 18.735 1.00 4.27 296 LYS A CA 1
ATOM 2133 C C . LYS A 1 296 ? -10.531 25.532 19.360 1.00 4.32 296 LYS A C 1
ATOM 2134 O O . LYS A 1 296 ? -9.495 24.925 19.131 1.00 4.57 296 LYS A O 1
ATOM 2140 N N . TRP A 1 297 ? -11.501 25.070 20.150 1.00 4.28 297 TRP A N 1
ATOM 2141 C CA . TRP A 1 297 ? -11.498 23.743 20.796 1.00 3.99 297 TRP A CA 1
ATOM 2142 C C . TRP A 1 297 ? -10.717 23.662 22.112 1.00 4.17 297 TRP A C 1
ATOM 2143 O O . TRP A 1 297 ? -10.600 22.580 22.691 1.00 4.49 297 TRP A O 1
ATOM 2154 N N . ASN A 1 298 ? -10.197 24.800 22.581 1.00 4.14 298 ASN A N 1
ATOM 2155 C CA . ASN A 1 298 ? -9.686 24.929 23.950 1.00 4.44 298 ASN A CA 1
ATOM 2156 C C . ASN A 1 298 ? -10.774 24.534 24.972 1.00 5.28 298 ASN A C 1
ATOM 2157 O O . ASN A 1 298 ? -11.972 24.577 24.657 1.00 5.31 298 ASN A O 1
ATOM 2162 N N . ASP A 1 299 ? -10.364 24.154 26.187 1.00 6.01 299 ASP A N 1
ATOM 2163 C CA . ASP A 1 299 ? -11.288 23.624 27.211 1.00 6.40 299 ASP A CA 1
ATOM 2164 C C . ASP A 1 299 ? -12.558 24.463 27.392 1.00 6.45 299 ASP A C 1
ATOM 2165 O O . ASP A 1 299 ? -13.579 23.946 27.831 1.00 6.05 299 ASP A O 1
ATOM 2170 N N . ASN A 1 300 ? -12.468 25.755 27.077 1.00 6.63 300 ASN A N 1
ATOM 2171 C CA . ASN A 1 300 ? -13.538 26.717 27.355 1.00 7.01 300 ASN A CA 1
ATOM 2172 C C . ASN A 1 300 ? -14.226 27.220 26.092 1.00 6.82 300 ASN A C 1
ATOM 2173 O O . ASN A 1 300 ? -15.048 28.140 26.144 1.00 6.32 300 ASN A O 1
ATOM 2178 N N . CYS A 1 301 ? -13.878 26.608 24.961 1.00 7.08 301 CYS A N 1
ATOM 2179 C CA . CYS A 1 301 ? -14.451 26.980 23.673 1.00 7.34 301 CYS A CA 1
ATOM 2180 C C . CYS A 1 301 ? -15.959 26.713 23.628 1.00 7.75 301 CYS A C 1
ATOM 2181 O O . CYS A 1 301 ? -16.402 25.623 23.994 1.00 7.57 301 CYS A O 1
ATOM 2184 N N . PRO A 1 302 ? -16.750 27.725 23.202 1.00 8.01 302 PRO A N 1
ATOM 2185 C CA . PRO A 1 302 ? -18.193 27.576 23.013 1.00 8.10 302 PRO A CA 1
ATOM 2186 C C . PRO A 1 302 ? -18.549 26.520 21.966 1.00 8.30 302 PRO A C 1
ATOM 2187 O O . PRO A 1 302 ? -19.685 26.040 21.937 1.00 8.56 302 PRO A O 1
ATOM 2191 N N . SER A 1 303 ? -17.593 26.152 21.119 1.00 8.04 303 SER A N 1
ATOM 2192 C CA . SER A 1 303 ? -17.872 25.170 20.080 1.00 7.87 303 SER A CA 1
ATOM 2193 C C . SER A 1 303 ? -17.908 23.730 20.613 1.00 7.62 303 SER A C 1
ATOM 2194 O O . SER A 1 303 ? -18.227 22.802 19.879 1.00 8.33 303 SER A O 1
ATOM 2197 N N . TRP A 1 304 ? -17.621 23.537 21.891 1.00 6.85 304 TRP A N 1
ATOM 2198 C CA . TRP A 1 304 ? -17.908 22.246 22.504 1.00 6.45 304 TRP A CA 1
ATOM 2199 C C . TRP A 1 304 ? -19.414 21.986 22.682 1.00 6.67 304 TRP A C 1
ATOM 2200 O O . TRP A 1 304 ? -19.819 20.837 22.737 1.00 6.93 304 TRP A O 1
ATOM 2211 N N . ASN A 1 305 ? -20.224 23.053 22.720 1.00 6.96 305 ASN A N 1
ATOM 2212 C CA . ASN A 1 305 ? -21.699 22.974 22.841 1.00 7.54 305 ASN A CA 1
ATOM 2213 C C . ASN A 1 305 ? -22.363 22.424 21.593 1.00 7.50 305 ASN A C 1
ATOM 2214 O O . ASN A 1 305 ? -23.549 22.084 21.579 1.00 7.13 305 ASN A O 1
ATOM 2219 N N . THR A 1 306 ? -21.546 22.348 20.559 1.00 7.64 306 THR A N 1
ATOM 2220 C CA . THR A 1 306 ? -21.927 22.109 19.181 1.00 7.24 306 THR A CA 1
ATOM 2221 C C . THR A 1 306 ? -21.768 20.594 18.922 1.00 6.61 306 THR A C 1
ATOM 2222 O O . THR A 1 306 ? -22.232 20.064 17.919 1.00 6.31 306 THR A O 1
ATOM 2226 N N . VAL A 1 307 ? -21.105 19.926 19.867 1.00 5.98 307 VAL A N 1
ATOM 2227 C CA . VAL A 1 307 ? -20.830 18.490 19.839 1.00 5.54 307 VAL A CA 1
ATOM 2228 C C . VAL A 1 307 ? -21.811 17.752 20.764 1.00 5.62 307 VAL A C 1
ATOM 2229 O O . VAL A 1 307 ? -22.290 18.312 21.763 1.00 5.13 307 VAL A O 1
ATOM 2233 N N . ASP A 1 308 ? -22.127 16.505 20.405 1.00 5.89 308 ASP A N 1
ATOM 2234 C CA . ASP A 1 308 ? -22.968 15.641 21.228 1.00 5.65 308 ASP A CA 1
ATOM 2235 C C . ASP A 1 308 ? -22.413 15.643 22.653 1.00 5.67 308 ASP A C 1
ATOM 2236 O O . ASP A 1 308 ? -21.204 15.502 22.836 1.00 5.26 308 ASP A O 1
ATOM 2241 N N . PRO A 1 309 ? -23.295 15.842 23.653 1.00 5.73 309 PRO A N 1
ATOM 2242 C CA . PRO A 1 309 ? -22.985 15.860 25.085 1.00 5.97 309 PRO A CA 1
ATOM 2243 C C . PRO A 1 309 ? -22.160 14.679 25.585 1.00 6.76 309 PRO A C 1
ATOM 2244 O O . PRO A 1 309 ? -21.177 14.896 26.295 1.00 6.94 309 PRO A O 1
ATOM 2248 N N . GLU A 1 310 ? -22.540 13.451 25.225 1.00 7.39 310 GLU A N 1
ATOM 2249 C CA . GLU A 1 310 ? -21.786 12.261 25.664 1.00 7.81 310 GLU A CA 1
ATOM 2250 C C . GLU A 1 310 ? -20.425 12.125 24.981 1.00 7.91 310 GLU A C 1
ATOM 2251 O O . GLU A 1 310 ? -19.480 11.590 25.577 1.00 8.55 310 GLU A O 1
ATOM 2257 N N . VAL A 1 311 ? -20.305 12.617 23.749 1.00 7.92 311 VAL A N 1
ATOM 2258 C CA . VAL A 1 311 ? -18.980 12.728 23.096 1.00 7.57 311 VAL A CA 1
ATOM 2259 C C . VAL A 1 311 ? -18.139 13.818 23.782 1.00 7.65 311 VAL A C 1
ATOM 2260 O O . VAL A 1 311 ? -16.939 13.641 24.017 1.00 7.24 311 VAL A O 1
ATOM 2264 N N . ARG A 1 312 ? -18.779 14.943 24.098 1.00 7.79 312 ARG A N 1
ATOM 2265 C CA . ARG A 1 312 ? -18.146 16.019 24.859 1.00 8.13 312 ARG A CA 1
ATOM 2266 C C . ARG A 1 312 ? -17.621 15.489 26.211 1.00 7.90 312 ARG A C 1
ATOM 2267 O O . ARG A 1 312 ? -16.432 15.613 26.520 1.00 7.30 312 ARG A O 1
ATOM 2275 N N . ALA A 1 313 ? -18.508 14.871 26.991 1.00 7.85 313 ALA A N 1
ATOM 2276 C CA . ALA A 1 313 ? -18.157 14.300 28.289 1.00 8.26 313 ALA A CA 1
ATOM 2277 C C . ALA A 1 313 ? -17.005 13.289 28.239 1.00 8.83 313 ALA A C 1
ATOM 2278 O O . ALA A 1 313 ? -16.219 13.203 29.186 1.00 9.09 313 ALA A O 1
ATOM 2280 N N . ASN A 1 314 ? -16.909 12.524 27.150 1.00 9.20 314 ASN A N 1
ATOM 2281 C CA . ASN A 1 314 ? -15.833 11.547 26.996 1.00 9.62 314 ASN A CA 1
ATOM 2282 C C . ASN A 1 314 ? -14.498 12.111 26.525 1.00 9.72 314 ASN A C 1
ATOM 2283 O O . ASN A 1 314 ? -13.457 11.515 26.797 1.00 10.11 314 ASN A O 1
ATOM 2288 N N . LEU A 1 315 ? -14.521 13.224 25.795 1.00 9.50 315 LEU A N 1
ATOM 2289 C CA . LEU A 1 315 ? -13.305 13.743 25.167 1.00 9.30 315 LEU A CA 1
ATOM 2290 C C . LEU A 1 315 ? -12.684 14.923 25.901 1.00 9.78 315 LEU A C 1
ATOM 2291 O O . LEU A 1 315 ? -11.479 15.150 25.808 1.00 9.22 315 LEU A O 1
ATOM 2296 N N . THR A 1 316 ? -13.503 15.686 26.614 1.00 10.59 316 THR A N 1
ATOM 2297 C CA . THR A 1 316 ? -13.063 16.996 27.069 1.00 11.71 316 THR A CA 1
ATOM 2298 C C . THR A 1 316 ? -13.503 17.344 28.475 1.00 12.32 316 THR A C 1
ATOM 2299 O O . THR A 1 316 ? -14.588 16.970 28.928 1.00 12.53 316 THR A O 1
ATOM 2303 N N . GLU A 1 317 ? -12.640 18.104 29.136 1.00 12.80 317 GLU A N 1
ATOM 2304 C CA . GLU A 1 317 ? -12.817 18.491 30.514 1.00 13.30 317 GLU A CA 1
ATOM 2305 C C . GLU A 1 317 ? -12.301 19.911 30.626 1.00 12.68 317 GLU A C 1
ATOM 2306 O O . GLU A 1 317 ? -11.381 20.292 29.905 1.00 12.86 317 GLU A O 1
ATOM 2312 N N . ARG A 1 318 ? -12.893 20.687 31.522 1.00 12.12 318 ARG A N 1
ATOM 2313 C CA . ARG A 1 318 ? -12.439 22.042 31.783 1.00 12.00 318 ARG A CA 1
ATOM 2314 C C . ARG A 1 318 ? -11.364 21.965 32.877 1.00 11.28 318 ARG A C 1
ATOM 2315 O O . ARG A 1 318 ? -11.675 22.031 34.063 1.00 11.00 318 ARG A O 1
ATOM 2323 N N . GLN A 1 319 ? -10.105 21.794 32.467 1.00 10.65 319 GLN A N 1
ATOM 2324 C CA . GLN A 1 319 ? -8.997 21.508 33.387 1.00 10.33 319 GLN A CA 1
ATOM 2325 C C . GLN A 1 319 ? -7.685 22.111 32.916 1.00 9.68 319 GLN A C 1
ATOM 2326 O O . GLN A 1 319 ? -7.229 21.836 31.789 1.00 8.46 319 GLN A O 1
ATOM 2332 N N . GLU A 1 320 ? -7.057 22.895 33.788 1.00 9.07 320 GLU A N 1
ATOM 2333 C CA . GLU A 1 320 ? -5.713 23.404 33.521 1.00 8.75 320 GLU A CA 1
ATOM 2334 C C . GLU A 1 320 ? -4.726 22.275 33.782 1.00 8.58 320 GLU A C 1
ATOM 2335 O O . GLU A 1 320 ? -4.254 22.096 34.906 1.00 8.38 320 GLU A O 1
ATOM 2341 N N . ASP A 1 321 ? -4.424 21.512 32.732 1.00 8.49 321 ASP A N 1
ATOM 2342 C CA . ASP A 1 321 ? -3.545 20.344 32.846 1.00 8.22 321 ASP A CA 1
ATOM 2343 C C . ASP A 1 321 ? -2.511 20.236 31.727 1.00 7.70 321 ASP A C 1
ATOM 2344 O O . ASP A 1 321 ? -1.853 19.211 31.589 1.00 7.92 321 ASP A O 1
ATOM 2349 N N . GLY A 1 322 ? -2.370 21.288 30.924 1.00 7.27 322 GLY A N 1
ATOM 2350 C CA . GLY A 1 322 ? -1.473 21.251 29.775 1.00 5.88 322 GLY A CA 1
ATOM 2351 C C . GLY A 1 322 ? -2.098 20.647 28.533 1.00 5.68 322 GLY A C 1
ATOM 2352 O O . GLY A 1 322 ? -1.626 20.914 27.424 1.00 5.35 322 GLY A O 1
ATOM 2353 N N . GLU A 1 323 ? -3.160 19.852 28.718 1.00 5.17 323 GLU A N 1
ATOM 2354 C CA . GLU A 1 323 ? -3.815 19.099 27.638 1.00 5.45 323 GLU A CA 1
ATOM 2355 C C . GLU A 1 323 ? -5.054 19.781 27.029 1.00 4.66 323 GLU A C 1
ATOM 2356 O O . GLU A 1 323 ? -5.956 20.195 27.726 1.00 4.85 323 GLU A O 1
ATOM 2362 N N . PHE A 1 324 ? -5.092 19.846 25.710 1.00 4.27 324 PHE A N 1
ATOM 2363 C CA . PHE A 1 324 ? -6.152 20.541 25.004 1.00 4.47 324 PHE A CA 1
ATOM 2364 C C . PHE A 1 324 ? -6.389 19.877 23.645 1.00 4.52 324 PHE A C 1
ATOM 2365 O O . PHE A 1 324 ? -5.571 19.066 23.197 1.00 4.53 324 PHE A O 1
ATOM 2373 N N . TRP A 1 325 ? -7.499 20.234 23.000 1.00 4.54 325 TRP A N 1
ATOM 2374 C CA . TRP A 1 325 ? -7.749 19.857 21.620 1.00 4.87 325 TRP A CA 1
ATOM 2375 C C . TRP A 1 325 ? -7.544 21.059 20.715 1.00 5.50 325 TRP A C 1
ATOM 2376 O O . TRP A 1 325 ? -7.768 22.213 21.111 1.00 5.84 325 TRP A O 1
ATOM 2387 N N . MET A 1 326 ? -7.100 20.778 19.496 1.00 5.75 326 MET A N 1
ATOM 2388 C CA . MET A 1 326 ? -7.183 21.739 18.412 1.00 6.08 326 MET A CA 1
ATOM 2389 C C . MET A 1 326 ? -7.623 20.999 17.153 1.00 5.89 326 MET A C 1
ATOM 2390 O O . MET A 1 326 ? -7.500 19.770 17.066 1.00 6.23 326 MET A O 1
ATOM 2395 N N . SER A 1 327 ? -8.178 21.736 16.201 1.00 5.31 327 SER A N 1
ATOM 2396 C CA . SER A 1 327 ? -8.506 21.161 14.914 1.00 4.90 327 SER A CA 1
ATOM 2397 C C . SER A 1 327 ? -7.218 20.758 14.196 1.00 5.02 327 SER A C 1
ATOM 2398 O O . SER A 1 327 ? -6.168 21.393 14.360 1.00 4.86 327 SER A O 1
ATOM 2401 N N . PHE A 1 328 ? -7.308 19.709 13.392 1.00 5.01 328 PHE A N 1
ATOM 2402 C CA . PHE A 1 328 ? -6.171 19.260 12.613 1.00 5.72 328 PHE A CA 1
ATOM 2403 C C . PHE A 1 328 ? -5.565 20.345 11.705 1.00 5.60 328 PHE A C 1
ATOM 2404 O O . PHE A 1 328 ? -4.351 20.415 11.554 1.00 5.55 328 PHE A O 1
ATOM 2412 N N . SER A 1 329 ? -6.414 21.187 11.112 1.00 6.23 329 SER A N 1
ATOM 2413 C CA . SER A 1 329 ? -5.980 22.350 10.319 1.00 6.60 329 SER A CA 1
ATOM 2414 C C . SER A 1 329 ? -5.074 23.301 11.104 1.00 6.37 329 SER A C 1
ATOM 2415 O O . SER A 1 329 ? -4.022 23.706 10.606 1.00 6.24 329 SER A O 1
ATOM 2418 N N . ASP A 1 330 ? -5.497 23.651 12.320 1.00 6.40 330 ASP A N 1
ATOM 2419 C CA . ASP A 1 330 ? -4.725 24.507 13.226 1.00 7.04 330 ASP A CA 1
ATOM 2420 C C . ASP A 1 330 ? -3.415 23.842 13.640 1.00 7.14 330 ASP A C 1
ATOM 2421 O O . ASP A 1 330 ? -2.384 24.504 13.725 1.00 7.28 330 ASP A O 1
ATOM 2426 N N . PHE A 1 331 ? -3.472 22.533 13.882 1.00 7.44 331 PHE A N 1
ATOM 2427 C CA . PHE A 1 331 ? -2.296 21.717 14.193 1.00 7.77 331 PHE A CA 1
ATOM 2428 C C . PHE A 1 331 ? -1.271 21.811 13.071 1.00 7.92 331 PHE A C 1
ATOM 2429 O O . PHE A 1 331 ? -0.101 22.107 13.320 1.00 8.25 331 PHE A O 1
ATOM 2437 N N . LEU A 1 332 ? -1.721 21.587 11.837 1.00 8.14 332 LEU A N 1
ATOM 2438 C CA . LEU A 1 332 ? -0.850 21.686 10.652 1.00 8.38 332 LEU A CA 1
ATOM 2439 C C . LEU A 1 332 ? -0.301 23.092 10.398 1.00 8.48 332 LEU A C 1
ATOM 2440 O O . LEU A 1 332 ? 0.845 23.225 9.980 1.00 8.95 332 LEU A O 1
ATOM 2445 N N . ARG A 1 333 ? -1.114 24.121 10.650 1.00 8.55 333 ARG A N 1
ATOM 2446 C CA . ARG A 1 333 ? -0.704 25.531 10.465 1.00 8.69 333 ARG A CA 1
ATOM 2447 C C . ARG A 1 333 ? 0.230 26.038 11.579 1.00 8.14 333 ARG A C 1
ATOM 2448 O O . ARG A 1 333 ? 0.936 27.031 11.393 1.00 8.59 333 ARG A O 1
ATOM 2456 N N . HIS A 1 334 ? 0.212 25.382 12.736 1.00 7.45 334 HIS A N 1
ATOM 2457 C CA . HIS A 1 334 ? 0.986 25.844 13.893 1.00 7.15 334 HIS A CA 1
ATOM 2458 C C . HIS A 1 334 ? 2.228 25.019 14.211 1.00 6.74 334 HIS A C 1
ATOM 2459 O O . HIS A 1 334 ? 3.241 25.571 14.596 1.00 6.69 334 HIS A O 1
ATOM 2466 N N . TYR A 1 335 ? 2.144 23.703 14.063 1.00 6.48 335 TYR A N 1
ATOM 2467 C CA . TYR A 1 335 ? 3.280 22.846 14.376 1.00 6.75 335 TYR A CA 1
ATOM 2468 C C . TYR A 1 335 ? 4.159 22.563 13.163 1.00 6.43 335 TYR A C 1
ATOM 2469 O O . TYR A 1 335 ? 3.696 22.613 12.033 1.00 6.70 335 TYR A O 1
ATOM 2478 N N . SER A 1 336 ? 5.430 22.269 13.417 1.00 6.48 336 SER A N 1
ATOM 2479 C CA . SER A 1 336 ? 6.410 22.020 12.358 1.00 6.48 336 SER A CA 1
ATOM 2480 C C . SER A 1 336 ? 6.668 20.540 12.103 1.00 6.38 336 SER A C 1
ATOM 2481 O O . SER A 1 336 ? 6.887 20.138 10.971 1.00 5.97 336 SER A O 1
ATOM 2484 N N . ARG A 1 337 ? 6.621 19.735 13.158 1.00 6.91 337 ARG A N 1
ATOM 2485 C CA . ARG A 1 337 ? 7.112 18.359 13.097 1.00 7.40 337 ARG A CA 1
ATOM 2486 C C . ARG A 1 337 ? 6.267 17.437 13.937 1.00 7.36 337 ARG A C 1
ATOM 2487 O O . ARG A 1 337 ? 5.828 17.801 15.025 1.00 7.66 337 ARG A O 1
ATOM 2495 N N . LEU A 1 338 ? 6.048 16.238 13.413 1.00 7.48 338 LEU A N 1
ATOM 2496 C CA . LEU A 1 338 ? 5.472 15.155 14.172 1.00 7.33 338 LEU A CA 1
ATOM 2497 C C . LEU A 1 338 ? 6.536 14.065 14.294 1.00 7.57 338 LEU A C 1
ATOM 2498 O O . LEU A 1 338 ? 6.983 13.515 13.291 1.00 7.67 338 LEU A O 1
ATOM 2503 N N . GLU A 1 339 ? 6.955 13.779 15.525 1.00 7.52 339 GLU A N 1
ATOM 2504 C CA . GLU A 1 339 ? 7.900 12.696 15.801 1.00 7.15 339 GLU A CA 1
ATOM 2505 C C . GLU A 1 339 ? 7.133 11.467 16.248 1.00 7.11 339 GLU A C 1
ATOM 2506 O O . GLU A 1 339 ? 6.341 11.549 17.185 1.00 7.33 339 GLU A O 1
ATOM 2512 N N . ILE A 1 340 ? 7.330 10.338 15.569 1.00 6.97 340 ILE A N 1
ATOM 2513 C CA . ILE A 1 340 ? 6.622 9.103 15.937 1.00 6.72 340 ILE A CA 1
ATOM 2514 C C . ILE A 1 340 ? 7.598 7.968 16.153 1.00 7.01 340 ILE A C 1
ATOM 2515 O O . ILE A 1 340 ? 8.509 7.760 15.358 1.00 7.54 340 ILE A O 1
ATOM 2520 N N . CYS A 1 341 ? 7.406 7.240 17.246 1.00 7.09 341 CYS A N 1
ATOM 2521 C CA . CYS A 1 341 ? 8.233 6.095 17.565 1.00 6.55 341 CYS A CA 1
ATOM 2522 C C . CYS A 1 341 ? 7.340 4.867 17.545 1.00 6.21 341 CYS A C 1
ATOM 2523 O O . CYS A 1 341 ? 6.497 4.683 18.423 1.00 6.04 341 CYS A O 1
ATOM 2526 N N . ASN A 1 342 ? 7.512 4.052 16.508 1.00 5.75 342 ASN A N 1
ATOM 2527 C CA . ASN A 1 342 ? 6.762 2.819 16.350 1.00 5.23 342 ASN A CA 1
ATOM 2528 C C . ASN A 1 342 ? 7.488 1.671 17.036 1.00 5.04 342 ASN A C 1
ATOM 2529 O O . ASN A 1 342 ? 8.710 1.685 17.148 1.00 4.74 342 ASN A O 1
ATOM 2534 N N . LEU A 1 343 ? 6.726 0.678 17.487 1.00 5.17 343 LEU A N 1
ATOM 2535 C CA . LEU A 1 343 ? 7.291 -0.480 18.177 1.00 5.36 343 LEU A CA 1
ATOM 2536 C C . LEU A 1 343 ? 7.795 -1.550 17.199 1.00 5.10 343 LEU A C 1
ATOM 2537 O O . LEU A 1 343 ? 8.463 -2.488 17.612 1.00 5.38 343 LEU A O 1
ATOM 2542 N N . THR A 1 344 ? 7.491 -1.394 15.909 1.00 4.72 344 THR A N 1
ATOM 2543 C CA . THR A 1 344 ? 8.091 -2.228 14.850 1.00 4.15 344 THR A CA 1
ATOM 2544 C C . THR A 1 344 ? 8.765 -1.323 13.803 1.00 4.10 344 THR A C 1
ATOM 2545 O O . THR A 1 344 ? 8.505 -0.117 13.778 1.00 4.05 344 THR A O 1
ATOM 2549 N N . PRO A 1 345 ? 9.642 -1.897 12.938 1.00 4.21 345 PRO A N 1
ATOM 2550 C CA . PRO A 1 345 ? 10.252 -1.165 11.821 1.00 3.94 345 PRO A CA 1
ATOM 2551 C C . PRO A 1 345 ? 9.316 -0.902 10.639 1.00 4.14 345 PRO A C 1
ATOM 2552 O O . PRO A 1 345 ? 9.734 -0.295 9.653 1.00 4.51 345 PRO A O 1
ATOM 2556 N N . ASP A 1 346 ? 8.075 -1.368 10.737 1.00 3.98 346 ASP A N 1
ATOM 2557 C CA . ASP A 1 346 ? 7.052 -1.185 9.714 1.00 4.07 346 ASP A CA 1
ATOM 2558 C C . ASP A 1 346 ? 6.565 0.254 9.666 1.00 4.16 346 ASP A C 1
ATOM 2559 O O . ASP A 1 346 ? 6.206 0.831 10.695 1.00 4.19 346 ASP A O 1
ATOM 2564 N N . THR A 1 347 ? 6.546 0.824 8.466 1.00 4.50 347 THR A N 1
ATOM 2565 C CA . THR A 1 347 ? 6.032 2.170 8.269 1.00 4.91 347 THR A CA 1
ATOM 2566 C C . THR A 1 347 ? 4.523 2.146 8.516 1.00 5.70 347 THR A C 1
ATOM 2567 O O . THR A 1 347 ? 3.849 1.146 8.205 1.00 5.51 347 THR A O 1
ATOM 2571 N N . LEU A 1 348 ? 4.014 3.227 9.112 1.00 6.06 348 LEU A N 1
ATOM 2572 C CA . LEU A 1 348 ? 2.591 3.360 9.401 1.00 6.87 348 LEU A CA 1
ATOM 2573 C C . LEU A 1 348 ? 1.734 3.455 8.141 1.00 7.15 348 LEU A C 1
ATOM 2574 O O . LEU A 1 348 ? 0.560 3.097 8.171 1.00 6.95 348 LEU A O 1
ATOM 2579 N N . THR A 1 349 ? 2.338 3.919 7.046 1.00 7.71 349 THR A N 1
ATOM 2580 C CA . THR A 1 349 ? 1.666 4.063 5.746 1.00 8.53 349 THR A CA 1
ATOM 2581 C C . THR A 1 349 ? 1.526 2.726 4.995 1.00 8.68 349 THR A C 1
ATOM 2582 O O . THR A 1 349 ? 0.999 2.681 3.884 1.00 8.90 349 THR A O 1
ATOM 2586 N N . CYS A 1 350 ? 2.010 1.646 5.596 1.00 9.21 350 CYS A N 1
ATOM 2587 C CA . CYS A 1 350 ? 1.870 0.321 5.009 1.00 9.27 350 CYS A CA 1
ATOM 2588 C C . CYS A 1 350 ? 0.711 -0.439 5.648 1.00 9.37 350 CYS A C 1
ATOM 2589 O O . CYS A 1 350 ? 0.493 -0.341 6.859 1.00 9.08 350 CYS A O 1
ATOM 2592 N N . ASP A 1 351 ? -0.012 -1.204 4.828 1.00 9.25 351 ASP A N 1
ATOM 2593 C CA . ASP A 1 351 ? -1.216 -1.897 5.279 1.00 9.65 351 ASP A CA 1
ATOM 2594 C C . ASP A 1 351 ? -0.985 -3.328 5.797 1.00 9.26 351 ASP A C 1
ATOM 2595 O O . ASP A 1 351 ? -1.947 -4.040 6.091 1.00 9.44 351 ASP A O 1
ATOM 2600 N N . SER A 1 352 ? 0.273 -3.750 5.902 1.00 8.62 352 SER A N 1
ATOM 2601 C CA . SER A 1 352 ? 0.578 -5.050 6.501 1.00 8.26 352 SER A CA 1
ATOM 2602 C C . SER A 1 352 ? 1.890 -5.052 7.285 1.00 7.87 352 SER A C 1
ATOM 2603 O O . SER A 1 352 ? 2.721 -4.165 7.134 1.00 7.59 352 SER A O 1
ATOM 2606 N N . TYR A 1 353 ? 2.035 -6.053 8.147 1.00 7.67 353 TYR A N 1
ATOM 2607 C CA . TYR A 1 353 ? 3.240 -6.264 8.922 1.00 7.10 353 TYR A CA 1
ATOM 2608 C C . TYR A 1 353 ? 4.198 -7.173 8.165 1.00 7.36 353 TYR A C 1
ATOM 2609 O O . TYR A 1 353 ? 3.786 -8.113 7.466 1.00 7.25 353 TYR A O 1
ATOM 2618 N N . LYS A 1 354 ? 5.484 -6.887 8.318 1.00 7.16 354 LYS A N 1
ATOM 2619 C CA . LYS A 1 354 ? 6.521 -7.617 7.620 1.00 6.80 354 LYS A CA 1
ATOM 2620 C C . LYS A 1 354 ? 7.332 -8.361 8.661 1.00 6.23 354 LYS A C 1
ATOM 2621 O O . LYS A 1 354 ? 7.191 -8.098 9.855 1.00 6.12 354 LYS A O 1
ATOM 2627 N N . LYS A 1 355 ? 8.136 -9.318 8.211 1.00 5.60 355 LYS A N 1
ATOM 2628 C CA . LYS A 1 355 ? 9.135 -9.944 9.061 1.00 5.21 355 LYS A CA 1
ATOM 2629 C C . LYS A 1 355 ? 10.440 -9.144 8.989 1.00 4.74 355 LYS A C 1
ATOM 2630 O O . LYS A 1 355 ? 10.852 -8.707 7.911 1.00 4.03 355 LYS A O 1
ATOM 2636 N N . TRP A 1 356 ? 11.089 -8.978 10.138 1.00 4.42 356 TRP A N 1
ATOM 2637 C CA . TRP A 1 356 ? 12.287 -8.142 10.247 1.00 4.28 356 TRP A CA 1
ATOM 2638 C C . TRP A 1 356 ? 13.445 -8.828 10.960 1.00 4.77 356 TRP A C 1
ATOM 2639 O O . TRP A 1 356 ? 13.246 -9.626 11.877 1.00 4.91 356 TRP A O 1
ATOM 2650 N N . LYS A 1 357 ? 14.655 -8.507 10.521 1.00 5.17 357 LYS A N 1
ATOM 2651 C CA . LYS A 1 357 ? 15.868 -8.938 11.189 1.00 5.64 357 LYS A CA 1
ATOM 2652 C C . LYS A 1 357 ? 16.666 -7.704 11.627 1.00 5.61 357 LYS A C 1
ATOM 2653 O O . LYS A 1 357 ? 16.979 -6.837 10.801 1.00 5.75 357 LYS A O 1
ATOM 2659 N N . LEU A 1 358 ? 16.983 -7.625 12.918 1.00 5.48 358 LEU A N 1
ATOM 2660 C CA . LEU A 1 358 ? 17.898 -6.603 13.422 1.00 5.80 358 LEU A CA 1
ATOM 2661 C C . LEU A 1 358 ? 19.349 -7.098 13.415 1.00 6.33 358 LEU A C 1
ATOM 2662 O O . LEU A 1 358 ? 19.663 -8.163 13.973 1.00 5.88 358 LEU A O 1
ATOM 2667 N N . THR A 1 359 ? 20.212 -6.341 12.737 1.00 6.78 359 THR A N 1
ATOM 2668 C CA . THR A 1 359 ? 21.661 -6.469 12.900 1.00 7.60 359 THR A CA 1
ATOM 2669 C C . THR A 1 359 ? 22.157 -5.231 13.645 1.00 7.89 359 THR A C 1
ATOM 2670 O O . THR A 1 359 ? 21.955 -4.103 13.194 1.00 7.98 359 THR A O 1
ATOM 2674 N N . LYS A 1 360 ? 22.746 -5.455 14.814 1.00 8.94 360 LYS A N 1
ATOM 2675 C CA . LYS A 1 360 ? 23.363 -4.397 15.602 1.00 10.18 360 LYS A CA 1
ATOM 2676 C C . LYS A 1 360 ? 24.864 -4.436 15.405 1.00 10.82 360 LYS A C 1
ATOM 2677 O O . LYS A 1 360 ? 25.481 -5.491 15.542 1.00 10.72 360 LYS A O 1
ATOM 2683 N N . MET A 1 361 ? 25.436 -3.283 15.071 1.00 11.90 361 MET A N 1
ATOM 2684 C CA . MET A 1 361 ? 26.885 -3.104 14.983 1.00 12.98 361 MET A CA 1
ATOM 2685 C C . MET A 1 361 ? 27.238 -1.944 15.883 1.00 12.56 361 MET A C 1
ATOM 2686 O O . MET A 1 361 ? 26.388 -1.113 16.181 1.00 12.43 361 MET A O 1
ATOM 2691 N N . ASP A 1 362 ? 28.482 -1.874 16.334 1.00 12.46 362 ASP A N 1
ATOM 2692 C CA . ASP A 1 362 ? 28.901 -0.677 17.033 1.00 12.74 362 ASP A CA 1
ATOM 2693 C C . ASP A 1 362 ? 30.255 -0.230 16.533 1.00 11.74 362 ASP A C 1
ATOM 2694 O O . ASP A 1 362 ? 30.951 -0.976 15.852 1.00 12.31 362 ASP A O 1
ATOM 2699 N N . GLY A 1 363 ? 30.618 1.003 16.834 1.00 10.34 363 GLY A N 1
ATOM 2700 C CA . GLY A 1 363 ? 31.906 1.479 16.417 1.00 8.73 363 GLY A CA 1
ATOM 2701 C C . GLY A 1 363 ? 32.351 2.680 17.191 1.00 7.88 363 GLY A C 1
ATOM 2702 O O . GLY A 1 363 ? 31.697 3.116 18.146 1.00 8.25 363 GLY A O 1
ATOM 2703 N N . ASN A 1 364 ? 33.470 3.224 16.747 1.00 6.92 364 ASN A N 1
ATOM 2704 C CA . ASN A 1 364 ? 34.088 4.358 17.387 1.00 6.30 364 ASN A CA 1
ATOM 2705 C C . ASN A 1 364 ? 34.822 5.165 16.338 1.00 4.81 364 ASN A C 1
ATOM 2706 O O . ASN A 1 364 ? 35.513 4.609 15.493 1.00 4.54 364 ASN A O 1
ATOM 2711 N N . TRP A 1 365 ? 34.610 6.473 16.357 1.00 3.69 365 TRP A N 1
ATOM 2712 C CA . TRP A 1 365 ? 35.458 7.383 15.613 1.00 2.48 365 TRP A CA 1
ATOM 2713 C C . TRP A 1 365 ? 36.469 7.944 16.594 1.00 2.00 365 TRP A C 1
ATOM 2714 O O . TRP A 1 365 ? 36.098 8.499 17.621 1.00 2.00 365 TRP A O 1
ATOM 2725 N N . ARG A 1 366 ? 37.747 7.796 16.293 1.00 2.00 366 ARG A N 1
ATOM 2726 C CA . ARG A 1 366 ? 38.768 8.357 17.156 1.00 2.00 366 ARG A CA 1
ATOM 2727 C C . ARG A 1 366 ? 39.795 9.133 16.346 1.00 2.00 366 ARG A C 1
ATOM 2728 O O . ARG A 1 366 ? 40.375 8.630 15.385 1.00 2.00 366 ARG A O 1
ATOM 2736 N N . ARG A 1 367 ? 39.981 10.383 16.752 1.00 2.00 367 ARG A N 1
ATOM 2737 C CA . ARG A 1 367 ? 41.010 11.251 16.243 1.00 2.00 367 ARG A CA 1
ATOM 2738 C C . ARG A 1 367 ? 42.376 10.533 16.144 1.00 2.00 367 ARG A C 1
ATOM 2739 O O . ARG A 1 367 ? 42.829 9.886 17.091 1.00 2.00 367 ARG A O 1
ATOM 2747 N N . GLY A 1 368 ? 43.001 10.647 14.974 1.00 2.30 368 GLY A N 1
ATOM 2748 C CA . GLY A 1 368 ? 44.280 10.010 14.681 1.00 2.56 368 GLY A CA 1
ATOM 2749 C C . GLY A 1 368 ? 44.130 8.709 13.906 1.00 3.40 368 GLY A C 1
ATOM 2750 O O . GLY A 1 368 ? 45.107 8.216 13.334 1.00 3.43 368 GLY A O 1
ATOM 2751 N N . SER A 1 369 ? 42.913 8.149 13.897 1.00 3.67 369 SER A N 1
ATOM 2752 C CA . SER A 1 369 ? 42.642 6.873 13.233 1.00 3.87 369 SER A CA 1
ATOM 2753 C C . SER A 1 369 ? 41.291 6.811 12.487 1.00 4.00 369 SER A C 1
ATOM 2754 O O . SER A 1 369 ? 41.237 7.048 11.288 1.00 4.52 369 SER A O 1
ATOM 2757 N N . THR A 1 370 ? 40.203 6.519 13.188 1.00 4.18 370 THR A N 1
ATOM 2758 C CA . THR A 1 370 ? 38.923 6.239 12.526 1.00 4.21 370 THR A CA 1
ATOM 2759 C C . THR A 1 370 ? 38.001 7.456 12.344 1.00 4.74 370 THR A C 1
ATOM 2760 O O . THR A 1 370 ? 36.899 7.327 11.800 1.00 4.95 370 THR A O 1
ATOM 2764 N N . ALA A 1 371 ? 38.438 8.628 12.797 1.00 4.99 371 ALA A N 1
ATOM 2765 C CA . ALA A 1 371 ? 37.604 9.835 12.739 1.00 5.44 371 ALA A CA 1
ATOM 2766 C C . ALA A 1 371 ? 37.731 10.577 11.404 1.00 5.55 371 ALA A C 1
ATOM 2767 O O . ALA A 1 371 ? 38.269 11.682 11.357 1.00 5.74 371 ALA A O 1
ATOM 2769 N N . GLY A 1 372 ? 37.226 9.972 10.332 1.00 5.40 372 GLY A N 1
ATOM 2770 C CA . GLY A 1 372 ? 37.473 10.461 8.980 1.00 5.43 372 GLY A CA 1
ATOM 2771 C C . GLY A 1 372 ? 36.668 11.650 8.465 1.00 5.36 372 GLY A C 1
ATOM 2772 O O . GLY A 1 372 ? 37.065 12.304 7.493 1.00 5.62 372 GLY A O 1
ATOM 2773 N N . GLY A 1 373 ? 35.536 11.937 9.091 1.00 5.33 373 GLY A N 1
ATOM 2774 C CA . GLY A 1 373 ? 34.623 12.952 8.565 1.00 5.04 373 GLY A CA 1
ATOM 2775 C C . GLY A 1 373 ? 33.933 12.427 7.327 1.00 5.15 373 GLY A C 1
ATOM 2776 O O . GLY A 1 373 ? 34.189 11.297 6.896 1.00 5.21 373 GLY A O 1
ATOM 2777 N N . CYS A 1 374 ? 33.061 13.245 6.745 1.00 5.15 374 CYS A N 1
ATOM 2778 C CA . CYS A 1 374 ? 32.255 12.821 5.605 1.00 4.89 374 CYS A CA 1
ATOM 2779 C C . CYS A 1 374 ? 33.011 12.925 4.275 1.00 5.05 374 CYS A C 1
ATOM 2780 O O . CYS A 1 374 ? 34.194 13.288 4.238 1.00 4.90 374 CYS A O 1
ATOM 2783 N N . ARG A 1 375 ? 32.295 12.616 3.195 1.00 5.19 375 ARG A N 1
ATOM 2784 C CA . ARG A 1 375 ? 32.825 12.534 1.843 1.00 5.51 375 ARG A CA 1
ATOM 2785 C C . ARG A 1 375 ? 33.413 13.863 1.318 1.00 5.74 375 ARG A C 1
ATOM 2786 O O . ARG A 1 375 ? 34.193 13.867 0.357 1.00 5.99 375 ARG A O 1
ATOM 2794 N N . ASN A 1 376 ? 33.062 14.980 1.953 1.00 5.88 376 ASN A N 1
ATOM 2795 C CA . ASN A 1 376 ? 33.711 16.267 1.661 1.00 6.03 376 ASN A CA 1
ATOM 2796 C C . ASN A 1 376 ? 35.207 16.235 2.000 1.00 6.22 376 ASN A C 1
ATOM 2797 O O . ASN A 1 376 ? 35.985 17.073 1.533 1.00 6.47 376 ASN A O 1
ATOM 2802 N N . TYR A 1 377 ? 35.605 15.269 2.827 1.00 6.19 377 TYR A N 1
ATOM 2803 C CA . TYR A 1 377 ? 36.989 15.152 3.263 1.00 6.03 377 TYR A CA 1
ATOM 2804 C C . TYR A 1 377 ? 37.596 13.836 2.794 1.00 5.95 377 TYR A C 1
ATOM 2805 O O . TYR A 1 377 ? 37.895 12.969 3.621 1.00 5.87 377 TYR A O 1
ATOM 2814 N N . PRO A 1 378 ? 37.800 13.695 1.461 1.00 5.76 378 PRO A N 1
ATOM 2815 C CA . PRO A 1 378 ? 38.226 12.440 0.839 1.00 5.72 378 PRO A CA 1
ATOM 2816 C C . PRO A 1 378 ? 39.596 11.915 1.304 1.00 5.73 378 PRO A C 1
ATOM 2817 O O . PRO A 1 378 ? 39.858 10.717 1.174 1.00 5.78 378 PRO A O 1
ATOM 2821 N N . ASN A 1 379 ? 40.453 12.793 1.829 1.00 5.51 379 ASN A N 1
ATOM 2822 C CA . ASN A 1 379 ? 41.759 12.366 2.346 1.00 5.45 379 ASN A CA 1
ATOM 2823 C C . ASN A 1 379 ? 41.668 11.489 3.590 1.00 4.52 379 ASN A C 1
ATOM 2824 O O . ASN A 1 379 ? 42.568 10.711 3.870 1.00 4.08 379 ASN A O 1
ATOM 2829 N N . THR A 1 380 ? 40.568 11.616 4.327 1.00 4.29 380 THR A N 1
ATOM 2830 C CA . THR A 1 380 ? 40.385 10.896 5.587 1.00 3.49 380 THR A CA 1
ATOM 2831 C C . THR A 1 380 ? 39.083 10.102 5.634 1.00 3.56 380 THR A C 1
ATOM 2832 O O . THR A 1 380 ? 38.962 9.169 6.407 1.00 3.51 380 THR A O 1
ATOM 2836 N N . PHE A 1 381 ? 38.113 10.482 4.806 1.00 3.69 381 PHE A N 1
ATOM 2837 C CA . PHE A 1 381 ? 36.845 9.758 4.678 1.00 3.64 381 PHE A CA 1
ATOM 2838 C C . PHE A 1 381 ? 37.017 8.233 4.619 1.00 3.51 381 PHE A C 1
ATOM 2839 O O . PHE A 1 381 ? 36.223 7.504 5.214 1.00 3.59 381 PHE A O 1
ATOM 2847 N N . TRP A 1 382 ? 38.057 7.771 3.918 1.00 3.25 382 TRP A N 1
ATOM 2848 C CA . TRP A 1 382 ? 38.321 6.338 3.734 1.00 3.23 382 TRP A CA 1
ATOM 2849 C C . TRP A 1 382 ? 38.820 5.645 5.008 1.00 3.06 382 TRP A C 1
ATOM 2850 O O . TRP A 1 382 ? 38.937 4.412 5.042 1.00 2.95 382 TRP A O 1
ATOM 2861 N N . MET A 1 383 ? 39.132 6.446 6.029 1.00 2.62 383 MET A N 1
ATOM 2862 C CA A MET A 1 383 ? 39.602 5.936 7.309 0.50 2.49 383 MET A CA 1
ATOM 2863 C CA B MET A 1 383 ? 39.591 5.921 7.306 0.50 2.67 383 MET A CA 1
ATOM 2864 C C . MET A 1 383 ? 38.443 5.576 8.261 1.00 2.28 383 MET A C 1
ATOM 2865 O O . MET A 1 383 ? 38.640 4.881 9.254 1.00 2.00 383 MET A O 1
ATOM 2874 N N . ASN A 1 384 ? 37.236 6.046 7.954 1.00 2.27 384 ASN A N 1
ATOM 2875 C CA . ASN A 1 384 ? 36.052 5.674 8.747 1.00 2.38 384 ASN A CA 1
ATOM 2876 C C . ASN A 1 384 ? 35.859 4.161 8.795 1.00 2.50 384 ASN A C 1
ATOM 2877 O O . ASN A 1 384 ? 36.229 3.458 7.851 1.00 2.32 384 ASN A O 1
ATOM 2882 N N . PRO A 1 385 ? 35.250 3.656 9.883 1.00 2.83 385 PRO A N 1
ATOM 2883 C CA . PRO A 1 385 ? 34.824 2.261 9.884 1.00 3.21 385 PRO A CA 1
ATOM 2884 C C . PRO A 1 385 ? 33.874 1.936 8.718 1.00 3.62 385 PRO A C 1
ATOM 2885 O O . PRO A 1 385 ? 33.082 2.786 8.302 1.00 3.48 385 PRO A O 1
ATOM 2889 N N . GLN A 1 386 ? 33.971 0.718 8.191 1.00 4.09 386 GLN A N 1
ATOM 2890 C CA . GLN A 1 386 ? 33.054 0.256 7.147 1.00 4.54 386 GLN A CA 1
ATOM 2891 C C . GLN A 1 386 ? 32.310 -1.010 7.599 1.00 5.09 386 GLN A C 1
ATOM 2892 O O . GLN A 1 386 ? 32.847 -1.827 8.351 1.00 5.12 386 GLN A O 1
ATOM 2898 N N . TYR A 1 387 ? 31.065 -1.145 7.149 1.00 5.78 387 TYR A N 1
ATOM 2899 C CA . TYR A 1 387 ? 30.150 -2.196 7.604 1.00 6.08 387 TYR A CA 1
ATOM 2900 C C . TYR A 1 387 ? 29.459 -2.807 6.406 1.00 6.39 387 TYR A C 1
ATOM 2901 O O . TYR A 1 387 ? 29.003 -2.096 5.517 1.00 6.75 387 TYR A O 1
ATOM 2910 N N . LEU A 1 388 ? 29.382 -4.128 6.388 1.00 7.10 388 LEU A N 1
ATOM 2911 C CA . LEU A 1 388 ? 28.729 -4.848 5.315 1.00 7.50 388 LEU A CA 1
ATOM 2912 C C . LEU A 1 388 ? 27.229 -4.892 5.552 1.00 8.15 388 LEU A C 1
ATOM 2913 O O . LEU A 1 388 ? 26.782 -5.159 6.672 1.00 8.99 388 LEU A O 1
ATOM 2918 N N . ILE A 1 389 ? 26.463 -4.588 4.504 1.00 8.09 389 ILE A N 1
ATOM 2919 C CA . ILE A 1 389 ? 25.021 -4.822 4.466 1.00 7.89 389 ILE A CA 1
ATOM 2920 C C . ILE A 1 389 ? 24.756 -5.789 3.321 1.00 7.95 389 ILE A C 1
ATOM 2921 O O . ILE A 1 389 ? 24.964 -5.451 2.154 1.00 8.04 389 ILE A O 1
ATOM 2926 N N . LYS A 1 390 ? 24.328 -7.001 3.649 1.00 8.07 390 LYS A N 1
ATOM 2927 C CA . LYS A 1 390 ? 23.996 -7.972 2.625 1.00 8.52 390 LYS A CA 1
ATOM 2928 C C . LYS A 1 390 ? 22.484 -8.088 2.451 1.00 8.23 390 LYS A C 1
ATOM 2929 O O . LYS A 1 390 ? 21.759 -8.452 3.373 1.00 8.12 390 LYS A O 1
ATOM 2935 N N . LEU A 1 391 ? 22.031 -7.767 1.248 1.00 8.14 391 LEU A N 1
ATOM 2936 C CA . LEU A 1 391 ? 20.625 -7.807 0.881 1.00 7.93 391 LEU A CA 1
ATOM 2937 C C . LEU A 1 391 ? 20.352 -9.062 0.036 1.00 8.00 391 LEU A C 1
ATOM 2938 O O . LEU A 1 391 ? 21.015 -9.287 -0.972 1.00 7.91 391 LEU A O 1
ATOM 2943 N N . GLU A 1 392 ? 19.383 -9.871 0.462 1.00 8.54 392 GLU A N 1
ATOM 2944 C CA . GLU A 1 392 ? 19.115 -11.193 -0.129 1.00 9.24 392 GLU A CA 1
ATOM 2945 C C . GLU A 1 392 ? 17.987 -11.193 -1.162 1.00 9.26 392 GLU A C 1
ATOM 2946 O O . GLU A 1 392 ? 16.914 -10.629 -0.920 1.00 9.17 392 GLU A O 1
ATOM 2952 N N . GLU A 1 393 ? 18.236 -11.850 -2.295 1.00 9.37 393 GLU A N 1
ATOM 2953 C CA . GLU A 1 393 ? 17.229 -12.108 -3.337 1.00 9.85 393 GLU A CA 1
ATOM 2954 C C . GLU A 1 393 ? 15.892 -12.570 -2.784 1.00 9.77 393 GLU A C 1
ATOM 2955 O O . GLU A 1 393 ? 14.843 -12.121 -3.229 1.00 10.09 393 GLU A O 1
ATOM 2961 N N . GLU A 1 394 ? 15.950 -13.496 -1.830 1.00 9.77 394 GLU A N 1
ATOM 2962 C CA . GLU A 1 394 ? 14.776 -14.124 -1.237 1.00 9.58 394 GLU A CA 1
ATOM 2963 C C . GLU A 1 394 ? 13.892 -13.144 -0.464 1.00 9.38 394 GLU A C 1
ATOM 2964 O O . GLU A 1 394 ? 12.686 -13.354 -0.366 1.00 9.34 394 GLU A O 1
ATOM 2970 N N . ASP A 1 395 ? 14.501 -12.084 0.072 1.00 9.08 395 ASP A N 1
ATOM 2971 C CA . ASP A 1 395 ? 13.813 -11.081 0.896 1.00 9.16 395 ASP A CA 1
ATOM 2972 C C . ASP A 1 395 ? 13.099 -10.005 0.078 1.00 9.34 395 ASP A C 1
ATOM 2973 O O . ASP A 1 395 ? 12.569 -9.054 0.627 1.00 9.29 395 ASP A O 1
ATOM 2978 N N . GLU A 1 396 ? 13.091 -10.180 -1.236 1.00 10.16 396 GLU A N 1
ATOM 2979 C CA . GLU A 1 396 ? 12.547 -9.218 -2.190 1.00 10.83 396 GLU A CA 1
ATOM 2980 C C . GLU A 1 396 ? 11.081 -8.882 -1.920 1.00 10.68 396 GLU A C 1
ATOM 2981 O O . GLU A 1 396 ? 10.276 -9.781 -1.701 1.00 10.51 396 GLU A O 1
ATOM 2987 N N . ASP A 1 397 ? 10.737 -7.592 -1.931 1.00 10.69 397 ASP A N 1
ATOM 2988 C CA . ASP A 1 397 ? 9.324 -7.186 -1.905 1.00 10.54 397 ASP A CA 1
ATOM 2989 C C . ASP A 1 397 ? 9.019 -6.177 -2.999 1.00 10.31 397 ASP A C 1
ATOM 2990 O O . ASP A 1 397 ? 9.927 -5.569 -3.549 1.00 10.08 397 ASP A O 1
ATOM 2995 N N . ASP A 1 398 ? 7.739 -5.998 -3.315 1.00 10.39 398 ASP A N 1
ATOM 2996 C CA . ASP A 1 398 ? 7.364 -4.960 -4.274 1.00 10.39 398 ASP A CA 1
ATOM 2997 C C . ASP A 1 398 ? 6.285 -3.971 -3.815 1.00 10.06 398 ASP A C 1
ATOM 2998 O O . ASP A 1 398 ? 5.410 -3.615 -4.595 1.00 9.72 398 ASP A O 1
ATOM 3003 N N . GLU A 1 399 ? 6.379 -3.514 -2.561 1.00 10.01 399 GLU A N 1
ATOM 3004 C CA . GLU A 1 399 ? 5.558 -2.398 -2.073 1.00 10.20 399 GLU A CA 1
ATOM 3005 C C . GLU A 1 399 ? 5.874 -1.160 -2.912 1.00 9.78 399 GLU A C 1
ATOM 3006 O O . GLU A 1 399 ? 6.969 -1.052 -3.471 1.00 9.65 399 GLU A O 1
ATOM 3012 N N . ASP A 1 400 ? 4.916 -0.239 -3.002 1.00 9.41 400 ASP A N 1
ATOM 3013 C CA . ASP A 1 400 ? 5.011 0.949 -3.881 1.00 9.21 400 ASP A CA 1
ATOM 3014 C C . ASP A 1 400 ? 5.201 0.584 -5.364 1.00 8.40 400 ASP A C 1
ATOM 3015 O O . ASP A 1 400 ? 5.312 1.469 -6.216 1.00 8.14 400 ASP A O 1
ATOM 3020 N N . GLY A 1 401 ? 5.238 -0.716 -5.659 1.00 7.78 401 GLY A N 1
ATOM 3021 C CA . GLY A 1 401 ? 5.492 -1.209 -7.013 1.00 7.28 401 GLY A CA 1
ATOM 3022 C C . GLY A 1 401 ? 6.946 -1.138 -7.457 1.00 7.10 401 GLY A C 1
ATOM 3023 O O . GLY A 1 401 ? 7.229 -1.176 -8.649 1.00 6.84 401 GLY A O 1
ATOM 3024 N N . GLU A 1 402 ? 7.860 -1.013 -6.499 1.00 7.11 402 GLU A N 1
ATOM 3025 C CA . GLU A 1 402 ? 9.292 -1.100 -6.759 1.00 7.53 402 GLU A CA 1
ATOM 3026 C C . GLU A 1 402 ? 9.800 -2.422 -6.213 1.00 7.30 402 GLU A C 1
ATOM 3027 O O . GLU A 1 402 ? 9.496 -2.790 -5.075 1.00 7.40 402 GLU A O 1
ATOM 3033 N N . ARG A 1 403 ? 10.582 -3.132 -7.014 1.00 7.00 403 ARG A N 1
ATOM 3034 C CA . ARG A 1 403 ? 11.108 -4.421 -6.596 1.00 6.78 403 ARG A CA 1
ATOM 3035 C C . ARG A 1 403 ? 12.531 -4.287 -6.063 1.00 6.13 403 ARG A C 1
ATOM 3036 O O . ARG A 1 403 ? 13.421 -3.785 -6.747 1.00 6.02 403 ARG A O 1
ATOM 3044 N N . GLY A 1 404 ? 12.726 -4.748 -4.833 1.00 5.60 404 GLY A N 1
ATOM 3045 C CA . GLY A 1 404 ? 14.023 -4.724 -4.190 1.00 5.03 404 GLY A CA 1
ATOM 3046 C C . GLY A 1 404 ? 13.928 -5.143 -2.740 1.00 4.85 404 GLY A C 1
ATOM 3047 O O . GLY A 1 404 ? 12.858 -5.525 -2.259 1.00 4.62 404 GLY A O 1
ATOM 3048 N N . CYS A 1 405 ? 15.064 -5.065 -2.052 1.00 4.64 405 CYS A N 1
ATOM 3049 C CA . CYS A 1 405 ? 15.166 -5.408 -0.636 1.00 4.66 405 CYS A CA 1
ATOM 3050 C C . CYS A 1 405 ? 15.006 -4.178 0.249 1.00 4.37 405 CYS A C 1
ATOM 3051 O O . CYS A 1 405 ? 15.769 -3.212 0.133 1.00 4.21 405 CYS A O 1
ATOM 3054 N N . THR A 1 406 ? 14.004 -4.223 1.124 1.00 4.28 406 THR A N 1
ATOM 3055 C CA . THR A 1 406 ? 13.750 -3.147 2.083 1.00 4.25 406 THR A CA 1
ATOM 3056 C C . THR A 1 406 ? 14.611 -3.312 3.332 1.00 4.46 406 THR A C 1
ATOM 3057 O O . THR A 1 406 ? 14.668 -4.392 3.933 1.00 4.40 406 THR A O 1
ATOM 3061 N N . PHE A 1 407 ? 15.252 -2.221 3.730 1.00 4.27 407 PHE A N 1
ATOM 3062 C CA . PHE A 1 407 ? 15.990 -2.186 4.980 1.00 4.37 407 PHE A CA 1
ATOM 3063 C C . PHE A 1 407 ? 15.999 -0.780 5.585 1.00 4.49 407 PHE A C 1
ATOM 3064 O O . PHE A 1 407 ? 15.774 0.204 4.883 1.00 4.30 407 PHE A O 1
ATOM 3072 N N . LEU A 1 408 ? 16.231 -0.708 6.892 1.00 4.72 408 LEU A N 1
ATOM 3073 C CA . LEU A 1 408 ? 16.375 0.560 7.595 1.00 5.38 408 LEU A CA 1
ATOM 3074 C C . LEU A 1 408 ? 17.761 0.598 8.206 1.00 5.15 408 LEU A C 1
ATOM 3075 O O . LEU A 1 408 ? 18.233 -0.416 8.728 1.00 5.24 408 LEU A O 1
ATOM 3080 N N . VAL A 1 409 ? 18.407 1.761 8.134 1.00 4.95 409 VAL A N 1
ATOM 3081 C CA . VAL A 1 409 ? 19.682 1.994 8.812 1.00 4.69 409 VAL A CA 1
ATOM 3082 C C . VAL A 1 409 ? 19.510 3.161 9.773 1.00 5.05 409 VAL A C 1
ATOM 3083 O O . VAL A 1 409 ? 19.172 4.263 9.353 1.00 5.00 409 VAL A O 1
ATOM 3087 N N . GLY A 1 410 ? 19.747 2.910 11.059 1.00 5.45 410 GLY A N 1
ATOM 3088 C CA . GLY A 1 410 ? 19.725 3.950 12.071 1.00 5.37 410 GLY A CA 1
ATOM 3089 C C . GLY A 1 410 ? 21.072 4.106 12.735 1.00 5.85 410 GLY A C 1
ATOM 3090 O O . GLY A 1 410 ? 21.502 3.230 13.490 1.00 6.19 410 GLY A O 1
ATOM 3091 N N . LEU A 1 411 ? 21.745 5.219 12.451 1.00 5.90 411 LEU A N 1
ATOM 3092 C CA . LEU A 1 411 ? 23.044 5.498 13.047 1.00 6.10 411 LEU A CA 1
ATOM 3093 C C . LEU A 1 411 ? 22.840 6.345 14.287 1.00 6.76 411 LEU A C 1
ATOM 3094 O O . LEU A 1 411 ? 22.387 7.486 14.200 1.00 6.94 411 LEU A O 1
ATOM 3099 N N . ILE A 1 412 ? 23.176 5.789 15.446 1.00 7.06 412 ILE A N 1
ATOM 3100 C CA . ILE A 1 412 ? 22.992 6.519 16.695 1.00 7.34 412 ILE A CA 1
ATOM 3101 C C . ILE A 1 412 ? 24.315 6.801 17.437 1.00 6.76 412 ILE A C 1
ATOM 3102 O O . ILE A 1 412 ? 25.079 5.890 17.728 1.00 6.33 412 ILE A O 1
ATOM 3107 N N . GLN A 1 413 ? 24.577 8.079 17.708 1.00 6.31 413 GLN A N 1
ATOM 3108 C CA . GLN A 1 413 ? 25.763 8.489 18.464 1.00 6.42 413 GLN A CA 1
ATOM 3109 C C . GLN A 1 413 ? 25.511 8.395 19.971 1.00 6.64 413 GLN A C 1
ATOM 3110 O O . GLN A 1 413 ? 24.422 8.710 20.440 1.00 6.72 413 GLN A O 1
ATOM 3116 N N . LYS A 1 414 ? 26.525 7.965 20.717 1.00 7.05 414 LYS A N 1
ATOM 3117 C CA . LYS A 1 414 ? 26.325 7.498 22.090 1.00 7.66 414 LYS A CA 1
ATOM 3118 C C . LYS A 1 414 ? 26.972 8.368 23.153 1.00 7.79 414 LYS A C 1
ATOM 3119 O O . LYS A 1 414 ? 28.074 8.875 22.956 1.00 8.20 414 LYS A O 1
ATOM 3125 N N . HIS A 1 415 ? 26.275 8.519 24.281 1.00 8.10 415 HIS A N 1
ATOM 3126 C CA . HIS A 1 415 ? 26.808 9.156 25.505 1.00 8.34 415 HIS A CA 1
ATOM 3127 C C . HIS A 1 415 ? 27.262 10.587 25.301 1.00 8.23 415 HIS A C 1
ATOM 3128 O O . HIS A 1 415 ? 28.214 11.050 25.913 1.00 8.23 415 HIS A O 1
ATO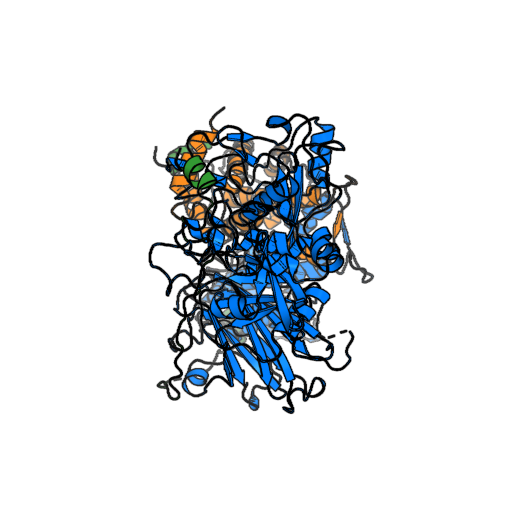M 3135 N N . ARG A 1 416 ? 26.540 11.291 24.449 1.00 8.86 416 ARG A N 1
ATOM 3136 C CA . ARG A 1 416 ? 26.939 12.611 24.012 1.00 9.45 416 ARG A CA 1
ATOM 3137 C C . ARG A 1 416 ? 26.604 13.699 25.019 1.00 9.28 416 ARG A C 1
ATOM 3138 O O . ARG A 1 416 ? 27.233 14.758 25.021 1.00 9.45 416 ARG A O 1
ATOM 3146 N N . ARG A 1 417 ? 25.619 13.437 25.871 1.00 9.18 417 ARG A N 1
ATOM 3147 C CA . ARG A 1 417 ? 25.241 14.375 26.924 1.00 9.23 417 ARG A CA 1
ATOM 3148 C C . ARG A 1 417 ? 26.266 14.481 28.050 1.00 10.05 417 ARG A C 1
ATOM 3149 O O . ARG A 1 417 ? 26.364 15.520 28.696 1.00 10.24 417 ARG A O 1
ATOM 3157 N N . ARG A 1 418 ? 27.021 13.411 28.297 1.00 10.81 418 ARG A N 1
ATOM 3158 C CA . ARG A 1 418 ? 28.071 13.430 29.319 1.00 11.57 418 ARG A CA 1
ATOM 3159 C C . ARG A 1 418 ? 29.193 14.386 28.921 1.00 12.03 418 ARG A C 1
ATOM 3160 O O . ARG A 1 418 ? 29.975 14.819 29.767 1.00 12.11 418 ARG A O 1
ATOM 3168 N N . GLN A 1 419 ? 29.255 14.696 27.625 1.00 12.73 419 GLN A N 1
ATOM 3169 C CA . GLN A 1 419 ? 30.263 15.586 27.042 1.00 13.49 419 GLN A CA 1
ATOM 3170 C C . GLN A 1 419 ? 29.909 17.067 27.176 1.00 13.93 419 GLN A C 1
ATOM 3171 O O . GLN A 1 419 ? 30.727 17.932 26.870 1.00 14.08 419 GLN A O 1
ATOM 3177 N N . ARG A 1 420 ? 28.693 17.352 27.633 1.00 14.79 420 ARG A N 1
ATOM 3178 C CA . ARG A 1 420 ? 28.221 18.724 27.825 1.00 15.64 420 ARG A CA 1
ATOM 3179 C C . ARG A 1 420 ? 29.131 19.531 28.732 1.00 16.50 420 ARG A C 1
ATOM 3180 O O . ARG A 1 420 ? 29.302 20.733 28.520 1.00 16.94 420 ARG A O 1
ATOM 3188 N N . LYS A 1 421 ? 29.700 18.868 29.741 1.00 17.45 421 LYS A N 1
ATOM 3189 C CA . LYS A 1 421 ? 30.647 19.485 30.670 1.00 18.39 421 LYS A CA 1
ATOM 3190 C C . LYS A 1 421 ? 31.853 20.051 29.922 1.00 18.76 421 LYS A C 1
ATOM 3191 O O . LYS A 1 421 ? 32.380 21.102 30.293 1.00 19.08 421 LYS A O 1
ATOM 3197 N N . MET A 1 422 ? 32.265 19.343 28.867 1.00 19.09 422 MET A N 1
ATOM 3198 C CA . MET A 1 422 ? 33.370 19.732 27.984 1.00 19.36 422 MET A CA 1
ATOM 3199 C C . MET A 1 422 ? 32.979 20.808 26.980 1.00 19.27 422 MET A C 1
ATOM 3200 O O . MET A 1 422 ? 33.804 21.214 26.167 1.00 19.39 422 MET A O 1
ATOM 3205 N N . GLY A 1 423 ? 31.723 21.249 27.021 1.00 19.19 423 GLY A N 1
ATOM 3206 C CA . GLY A 1 423 ? 31.174 22.118 25.982 1.00 19.26 423 GLY A CA 1
ATOM 3207 C C . GLY A 1 423 ? 30.989 21.408 24.646 1.00 19.15 423 GLY A C 1
ATOM 3208 O O . GLY A 1 423 ? 30.926 22.054 23.600 1.00 19.42 423 GLY A O 1
ATOM 3209 N N . GLU A 1 424 ? 30.920 20.078 24.685 1.00 18.65 424 GLU A N 1
ATOM 3210 C CA . GLU A 1 424 ? 30.692 19.253 23.501 1.00 18.38 424 GLU A CA 1
ATOM 3211 C C . GLU A 1 424 ? 29.238 18.774 23.483 1.00 17.46 424 GLU A C 1
ATOM 3212 O O . GLU A 1 424 ? 28.694 18.397 24.526 1.00 17.62 424 GLU A O 1
ATOM 3218 N N . ASP A 1 425 ? 28.616 18.791 22.307 1.00 16.11 425 ASP A N 1
ATOM 3219 C CA . ASP A 1 425 ? 27.242 18.299 22.144 1.00 14.78 425 ASP A CA 1
ATOM 3220 C C . ASP A 1 425 ? 27.192 17.141 21.134 1.00 12.92 425 ASP A C 1
ATOM 3221 O O . ASP A 1 425 ? 28.188 16.447 20.946 1.00 12.94 425 ASP A O 1
ATOM 3226 N N . MET A 1 426 ? 26.031 16.929 20.508 1.00 10.68 426 MET A N 1
ATOM 3227 C CA . MET A 1 426 ? 25.868 15.954 19.427 1.00 8.34 426 MET A CA 1
ATOM 3228 C C . MET A 1 426 ? 26.722 16.362 18.230 1.00 7.19 426 MET A C 1
ATOM 3229 O O . MET A 1 426 ? 26.782 17.534 17.872 1.00 6.16 426 MET A O 1
ATOM 3234 N N . HIS A 1 427 ? 27.381 15.385 17.616 1.00 6.23 427 HIS A N 1
ATOM 3235 C CA . HIS A 1 427 ? 28.055 15.626 16.355 1.00 5.30 427 HIS A CA 1
ATOM 3236 C C . HIS A 1 427 ? 27.024 15.664 15.227 1.00 4.68 427 HIS A C 1
ATOM 3237 O O . HIS A 1 427 ? 25.940 15.077 15.338 1.00 3.82 427 HIS A O 1
ATOM 3244 N N . THR A 1 428 ? 27.382 16.364 14.151 1.00 3.99 428 THR A N 1
ATOM 3245 C CA . THR A 1 428 ? 26.671 16.294 12.883 1.00 3.25 428 THR A CA 1
ATOM 3246 C C . THR A 1 428 ? 27.041 14.954 12.238 1.00 3.27 428 THR A C 1
ATOM 3247 O O . THR A 1 428 ? 28.187 14.729 11.872 1.00 3.10 428 THR A O 1
ATOM 3251 N N . ILE A 1 429 ? 26.068 14.054 12.150 1.00 3.16 429 ILE A N 1
ATOM 3252 C CA . ILE A 1 429 ? 26.318 12.682 11.690 1.00 2.85 429 ILE A CA 1
ATOM 3253 C C . ILE A 1 429 ? 25.473 12.299 10.474 1.00 2.62 429 ILE A C 1
ATOM 3254 O O . ILE A 1 429 ? 24.509 12.968 10.131 1.00 2.50 429 ILE A O 1
ATOM 3259 N N . GLY A 1 430 ? 25.874 11.216 9.826 1.00 2.70 430 GLY A N 1
ATOM 3260 C CA . GLY A 1 430 ? 25.208 10.701 8.645 1.00 2.62 430 GLY A CA 1
ATOM 3261 C C . GLY A 1 430 ? 26.011 9.518 8.151 1.00 2.89 430 GLY A C 1
ATOM 3262 O O . GLY A 1 430 ? 26.949 9.083 8.807 1.00 2.95 430 GLY A O 1
ATOM 3263 N N . PHE A 1 431 ? 25.643 9.003 6.983 1.00 3.38 431 PHE A N 1
ATOM 3264 C CA . PHE A 1 431 ? 26.261 7.809 6.438 1.00 3.42 431 PHE A CA 1
ATOM 3265 C C . PHE A 1 431 ? 25.997 7.703 4.943 1.00 4.02 431 PHE A C 1
ATOM 3266 O O . PHE A 1 431 ? 25.022 8.260 4.441 1.00 4.29 431 PHE A O 1
ATOM 3274 N N . GLY A 1 432 ? 26.876 6.984 4.248 1.00 4.51 432 GLY A N 1
ATOM 3275 C CA . GLY A 1 432 ? 26.696 6.666 2.837 1.00 4.78 432 GLY A CA 1
ATOM 3276 C C . GLY A 1 432 ? 26.689 5.162 2.635 1.00 5.00 432 GLY A C 1
ATOM 3277 O O . GLY A 1 432 ? 27.275 4.427 3.432 1.00 4.76 432 GLY A O 1
ATOM 3278 N N . ILE A 1 433 ? 26.013 4.709 1.576 1.00 5.10 433 ILE A N 1
ATOM 3279 C CA . ILE A 1 433 ? 25.966 3.287 1.214 1.00 5.44 433 ILE A CA 1
ATOM 3280 C C . ILE A 1 433 ? 26.538 3.076 -0.205 1.00 5.79 433 ILE A C 1
ATOM 3281 O O . ILE A 1 433 ? 26.140 3.752 -1.151 1.00 5.89 433 ILE A O 1
ATOM 3286 N N . TYR A 1 434 ? 27.474 2.139 -0.328 1.00 6.51 434 TYR A N 1
ATOM 3287 C CA . TYR A 1 434 ? 28.182 1.870 -1.581 1.00 7.59 434 TYR A CA 1
ATOM 3288 C C . TYR A 1 434 ? 28.025 0.411 -2.011 1.00 8.50 434 TYR A C 1
ATOM 3289 O O . TYR A 1 434 ? 28.026 -0.488 -1.176 1.00 8.77 434 TYR A O 1
ATOM 3298 N N . GLU A 1 435 ? 27.910 0.185 -3.316 1.0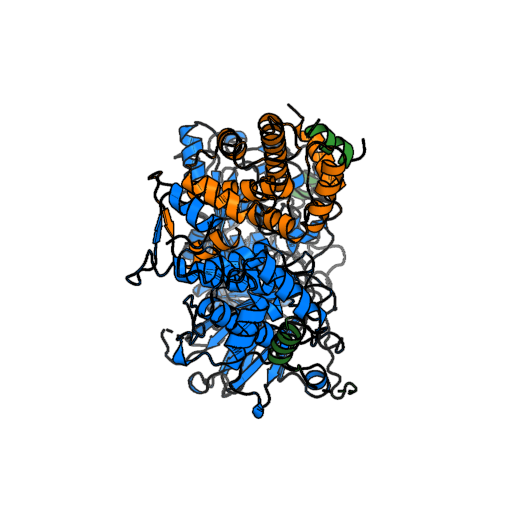0 9.61 435 GLU A N 1
ATOM 3299 C CA . GLU A 1 435 ? 27.968 -1.165 -3.870 1.00 10.98 435 GLU A CA 1
ATOM 3300 C C . GLU A 1 435 ? 29.399 -1.684 -3.828 1.00 11.55 435 GLU A C 1
ATOM 3301 O O . GLU A 1 435 ? 30.341 -0.935 -4.118 1.00 11.50 435 GLU A O 1
ATOM 3307 N N . VAL A 1 436 ? 29.572 -2.955 -3.468 1.00 12.65 436 VAL A N 1
ATOM 3308 C CA . VAL A 1 436 ? 30.896 -3.571 -3.595 1.00 13.95 436 VAL A CA 1
ATOM 3309 C C . VAL A 1 436 ? 31.062 -4.150 -5.007 1.00 14.80 436 VAL A C 1
ATOM 3310 O O . VAL A 1 436 ? 30.174 -4.855 -5.502 1.00 15.03 436 VAL A O 1
ATOM 3314 N N . PRO A 1 437 ? 32.168 -3.793 -5.686 1.00 15.85 437 PRO A N 1
ATOM 3315 C CA . PRO A 1 437 ? 32.597 -4.391 -6.965 1.00 16.49 437 PRO A CA 1
ATOM 3316 C C . PRO A 1 437 ? 32.406 -5.913 -7.018 1.00 17.46 437 PRO A C 1
ATOM 3317 O O . PRO A 1 437 ? 32.605 -6.600 -6.010 1.00 17.68 437 PRO A O 1
ATOM 3321 N N . GLU A 1 438 ? 32.027 -6.423 -8.189 1.00 18.56 438 GLU A N 1
ATOM 3322 C CA . GLU A 1 438 ? 31.727 -7.848 -8.398 1.00 19.63 438 GLU A CA 1
ATOM 3323 C C . GLU A 1 438 ? 32.865 -8.806 -8.028 1.00 19.93 438 GLU A C 1
ATOM 3324 O O . GLU A 1 438 ? 32.619 -9.896 -7.495 1.00 20.11 438 GLU A O 1
ATOM 3330 N N . GLU A 1 439 ? 34.098 -8.406 -8.325 1.00 20.24 439 GLU A N 1
ATOM 3331 C CA . GLU A 1 439 ? 35.272 -9.235 -8.048 1.00 20.78 439 GLU A CA 1
ATOM 3332 C C . GLU A 1 439 ? 35.572 -9.353 -6.544 1.00 20.97 439 GLU A C 1
ATOM 3333 O O . GLU A 1 439 ? 36.225 -10.309 -6.107 1.00 20.93 439 GLU A O 1
ATOM 3339 N N . LEU A 1 440 ? 35.075 -8.381 -5.774 1.00 21.18 440 LEU A N 1
ATOM 3340 C CA . LEU A 1 440 ? 35.236 -8.316 -4.321 1.00 21.45 440 LEU A CA 1
ATOM 3341 C C . LEU A 1 440 ? 34.115 -9.041 -3.554 1.00 21.91 440 LEU A C 1
ATOM 3342 O O . LEU A 1 440 ? 34.242 -9.285 -2.354 1.00 21.74 440 LEU A O 1
ATOM 3347 N N . THR A 1 441 ? 33.036 -9.380 -4.263 1.00 22.65 441 THR A N 1
ATOM 3348 C CA . THR A 1 441 ? 31.811 -9.990 -3.702 1.00 23.45 441 THR A CA 1
ATOM 3349 C C . THR A 1 441 ? 32.035 -11.302 -2.923 1.00 23.93 441 THR A C 1
ATOM 3350 O O . THR A 1 441 ? 32.913 -12.097 -3.264 1.00 24.21 441 THR A O 1
ATOM 3354 N N . GLY A 1 442 ? 31.239 -11.508 -1.870 1.00 24.55 442 GLY A N 1
ATOM 3355 C CA . GLY A 1 442 ? 31.311 -12.716 -1.039 1.00 25.15 442 GLY A CA 1
ATOM 3356 C C . GLY A 1 442 ? 32.681 -12.943 -0.420 1.00 25.52 442 GLY A C 1
ATOM 3357 O O . GLY A 1 442 ? 33.184 -14.059 -0.412 1.00 25.66 442 GLY A O 1
ATOM 3358 N N . GLN A 1 443 ? 33.271 -11.871 0.103 1.00 25.99 443 GLN A N 1
ATOM 3359 C CA . GLN A 1 443 ? 34.636 -11.870 0.620 1.00 26.16 443 GLN A CA 1
ATOM 3360 C C . GLN A 1 443 ? 34.751 -10.750 1.663 1.00 26.63 443 GLN A C 1
ATOM 3361 O O . GLN A 1 443 ? 35.122 -9.616 1.333 1.00 26.95 443 GLN A O 1
ATOM 3367 N N . THR A 1 444 ? 34.415 -11.064 2.916 1.00 26.71 444 THR A N 1
ATOM 3368 C CA . THR A 1 444 ? 34.464 -10.071 4.003 1.00 26.77 444 THR A CA 1
ATOM 3369 C C . THR A 1 444 ? 35.926 -9.835 4.426 1.00 26.40 444 THR A C 1
ATOM 3370 O O . THR A 1 444 ? 36.813 -10.605 4.043 1.00 26.27 444 THR A O 1
ATOM 3374 N N . ASN A 1 445 ? 36.161 -8.769 5.196 1.00 25.81 445 ASN A N 1
ATOM 3375 C CA . ASN A 1 445 ? 37.514 -8.259 5.543 1.00 25.21 445 ASN A CA 1
ATOM 3376 C C . ASN A 1 445 ? 37.980 -7.137 4.611 1.00 24.04 445 ASN A C 1
ATOM 3377 O O . ASN A 1 445 ? 38.941 -6.428 4.922 1.00 24.39 445 ASN A O 1
ATOM 3382 N N . ILE A 1 446 ? 37.298 -6.993 3.474 1.00 22.27 446 ILE A N 1
ATOM 3383 C CA . ILE A 1 446 ? 37.590 -5.936 2.506 1.00 20.10 446 ILE A CA 1
ATOM 3384 C C . ILE A 1 446 ? 37.414 -4.559 3.120 1.00 18.26 446 ILE A C 1
ATOM 3385 O O . ILE A 1 446 ? 36.545 -4.347 3.966 1.00 18.61 446 ILE A O 1
ATOM 3390 N N . HIS A 1 447 ? 38.254 -3.630 2.691 1.00 15.78 447 HIS A N 1
ATOM 3391 C CA . HIS A 1 447 ? 38.081 -2.222 3.006 1.00 13.33 447 HIS A CA 1
ATOM 3392 C C . HIS A 1 447 ? 38.125 -1.456 1.688 1.00 12.00 447 HIS A C 1
ATOM 3393 O O . HIS A 1 447 ? 39.047 -1.640 0.902 1.00 11.38 447 HIS A O 1
ATOM 3400 N N . LEU A 1 448 ? 37.127 -0.618 1.430 1.00 10.44 448 LEU A N 1
ATOM 3401 C CA . LEU A 1 448 ? 37.145 0.188 0.209 1.00 8.92 448 LEU A CA 1
ATOM 3402 C C . LEU A 1 448 ? 38.128 1.352 0.332 1.00 8.04 448 LEU A C 1
ATOM 3403 O O . LEU A 1 448 ? 38.096 2.108 1.296 1.00 8.00 448 LEU A O 1
ATOM 3408 N N . SER A 1 449 ? 39.012 1.470 -0.653 1.00 7.16 449 SER A N 1
ATOM 3409 C CA . SER A 1 449 ? 40.128 2.404 -0.613 1.00 6.40 449 SER A CA 1
ATOM 3410 C C . SER A 1 449 ? 39.709 3.842 -0.850 1.00 6.17 449 SER A C 1
ATOM 3411 O O . SER A 1 449 ? 38.569 4.120 -1.218 1.00 6.15 449 SER A O 1
ATOM 3414 N N . LYS A 1 450 ? 40.654 4.750 -0.634 1.00 5.78 450 LYS A N 1
ATOM 3415 C CA . LYS A 1 450 ? 40.513 6.157 -0.995 1.00 5.43 450 LYS A CA 1
ATOM 3416 C C . LYS A 1 450 ? 40.150 6.343 -2.469 1.00 5.30 450 LYS A C 1
ATOM 3417 O O . LYS A 1 450 ? 39.214 7.066 -2.783 1.00 5.17 450 LYS A O 1
ATOM 3423 N N . ASN A 1 451 ? 40.895 5.691 -3.364 1.00 5.25 451 ASN A N 1
ATOM 3424 C CA . ASN A 1 451 ? 40.682 5.839 -4.810 1.00 5.10 451 ASN A CA 1
ATOM 3425 C C . ASN A 1 451 ? 39.343 5.304 -5.281 1.00 4.98 451 ASN A C 1
ATOM 3426 O O . ASN A 1 451 ? 38.777 5.798 -6.259 1.00 4.62 451 ASN A O 1
ATOM 3431 N N . PHE A 1 452 ? 38.845 4.290 -4.579 1.00 5.16 452 PHE A N 1
ATOM 3432 C CA . PHE A 1 452 ? 37.495 3.822 -4.788 1.00 5.32 452 PHE A CA 1
ATOM 3433 C C . PHE A 1 452 ? 36.500 4.957 -4.521 1.00 5.54 452 PHE A C 1
ATOM 3434 O O . PHE A 1 452 ? 35.624 5.198 -5.332 1.00 5.63 452 PHE A O 1
ATOM 3442 N N . PHE A 1 453 ? 36.636 5.656 -3.399 1.00 5.82 453 PHE A N 1
ATOM 3443 C CA . PHE A 1 453 ? 35.711 6.757 -3.083 1.00 6.47 453 PHE A CA 1
ATOM 3444 C C . PHE A 1 453 ? 35.903 7.952 -4.029 1.00 6.87 453 PHE A C 1
ATOM 3445 O O . PHE A 1 453 ? 34.943 8.638 -4.390 1.00 7.10 453 PHE A O 1
ATOM 3453 N N . LEU A 1 454 ? 37.141 8.159 -4.469 1.00 7.18 454 LEU A N 1
ATOM 3454 C CA . LEU A 1 454 ? 37.457 9.232 -5.399 1.00 7.26 454 LEU A CA 1
ATOM 3455 C C . LEU A 1 454 ? 36.823 9.046 -6.783 1.00 7.58 454 LEU A C 1
ATOM 3456 O O . LEU A 1 454 ? 36.636 10.025 -7.511 1.00 7.81 454 LEU A O 1
ATOM 3461 N N . THR A 1 455 ? 36.484 7.799 -7.128 1.00 7.84 455 THR A N 1
ATOM 3462 C CA . THR A 1 455 ? 36.013 7.442 -8.477 1.00 7.96 455 THR A CA 1
ATOM 3463 C C . THR A 1 455 ? 34.601 6.862 -8.542 1.00 8.18 455 THR A C 1
ATOM 3464 O O . THR A 1 455 ? 34.100 6.570 -9.628 1.00 8.29 455 THR A O 1
ATOM 3468 N N . THR A 1 456 ? 33.966 6.672 -7.389 1.00 8.83 456 THR A N 1
ATOM 3469 C CA . THR A 1 456 ? 32.617 6.112 -7.344 1.00 8.90 456 THR A CA 1
ATOM 3470 C C . THR A 1 456 ? 31.747 6.762 -6.283 1.00 9.33 456 THR A C 1
ATOM 3471 O O . THR A 1 456 ? 32.173 6.957 -5.145 1.00 9.21 456 THR A O 1
ATOM 3475 N N . ARG A 1 457 ? 30.525 7.093 -6.698 1.00 9.68 457 ARG A N 1
ATOM 3476 C CA . ARG A 1 457 ? 29.517 7.737 -5.871 1.00 10.03 457 ARG A CA 1
ATOM 3477 C C . ARG A 1 457 ? 28.777 6.719 -5.011 1.00 10.16 457 ARG A C 1
ATOM 3478 O O . ARG A 1 457 ? 28.737 5.529 -5.345 1.00 10.66 457 ARG A O 1
ATOM 3486 N N . ALA A 1 458 ? 28.201 7.195 -3.909 1.00 9.82 458 ALA A N 1
ATOM 3487 C CA . ALA A 1 458 ? 27.362 6.380 -3.045 1.00 10.22 458 ALA A CA 1
ATOM 3488 C C . ALA A 1 458 ? 26.084 5.993 -3.772 1.00 10.47 458 ALA A C 1
ATOM 3489 O O . ALA A 1 458 ? 25.493 6.818 -4.478 1.00 10.84 458 ALA A O 1
ATOM 3491 N N . ARG A 1 459 ? 25.658 4.743 -3.607 1.00 10.34 459 ARG A N 1
ATOM 3492 C CA . ARG A 1 459 ? 24.416 4.281 -4.218 1.00 10.49 459 ARG A CA 1
ATOM 3493 C C . ARG A 1 459 ? 23.238 4.883 -3.452 1.00 10.18 459 ARG A C 1
ATOM 3494 O O . ARG A 1 459 ? 22.238 5.268 -4.045 1.00 9.87 459 ARG A O 1
ATOM 3502 N N . GLU A 1 460 ? 23.383 4.952 -2.130 1.00 10.07 460 GLU A N 1
ATOM 3503 C CA . GLU A 1 460 ? 22.446 5.640 -1.249 1.00 10.13 460 GLU A CA 1
ATOM 3504 C C . GLU A 1 460 ? 23.201 6.428 -0.190 1.00 10.21 460 GLU A C 1
ATOM 3505 O O . GLU A 1 460 ? 24.367 6.152 0.081 1.00 10.18 460 GLU A O 1
ATOM 3511 N N . ARG A 1 461 ? 22.525 7.406 0.403 1.00 10.81 461 ARG A N 1
ATOM 3512 C CA . ARG A 1 461 ? 23.017 8.131 1.567 1.00 11.93 461 ARG A CA 1
ATOM 3513 C C . ARG A 1 461 ? 21.856 8.395 2.533 1.00 11.74 461 ARG A C 1
ATOM 3514 O O . ARG A 1 461 ? 20.688 8.179 2.195 1.00 11.59 461 ARG A O 1
ATOM 3522 N N . SER A 1 462 ? 22.190 8.827 3.747 1.00 11.90 462 SER A N 1
ATOM 3523 C CA . SER A 1 462 ? 21.209 9.339 4.692 1.00 11.63 462 SER A CA 1
ATOM 3524 C C . SER A 1 462 ? 20.608 10.606 4.106 1.00 12.18 462 SER A C 1
ATOM 3525 O O . SER A 1 462 ? 21.289 11.327 3.362 1.00 11.96 462 SER A O 1
ATOM 3528 N N . ASP A 1 463 ? 19.339 10.872 4.432 1.00 12.59 463 ASP A N 1
ATOM 3529 C CA . ASP A 1 463 ? 18.599 12.007 3.857 1.00 13.24 463 ASP A CA 1
ATOM 3530 C C . ASP A 1 463 ? 19.348 13.313 4.103 1.00 12.78 463 ASP A C 1
ATOM 3531 O O . ASP A 1 463 ? 19.292 14.237 3.290 1.00 13.21 463 ASP A O 1
ATOM 3536 N N . THR A 1 464 ? 20.061 13.373 5.225 1.00 12.19 464 THR A N 1
ATOM 3537 C CA . THR A 1 464 ? 20.972 14.472 5.505 1.00 11.61 464 THR A CA 1
ATOM 3538 C C . THR A 1 464 ? 22.072 14.099 6.496 1.00 10.67 464 THR A C 1
ATOM 3539 O O . THR A 1 464 ? 22.114 12.978 7.013 1.00 10.81 464 THR A O 1
ATOM 3543 N N . PHE A 1 465 ? 22.985 15.040 6.722 1.00 9.38 465 PHE A N 1
ATOM 3544 C CA . PHE A 1 465 ? 23.927 14.959 7.834 1.00 7.64 465 PHE A CA 1
ATOM 3545 C C . PHE A 1 465 ? 23.489 16.023 8.810 1.00 6.43 465 PHE A C 1
ATOM 3546 O O . PHE A 1 465 ? 23.322 17.175 8.434 1.00 6.22 465 PHE A O 1
ATOM 3554 N N . ILE A 1 466 ? 23.288 15.628 10.060 1.00 5.39 466 ILE A N 1
ATOM 3555 C CA . ILE A 1 466 ? 22.630 16.489 11.037 1.00 4.69 466 ILE A CA 1
ATOM 3556 C C . ILE A 1 466 ? 23.043 16.130 12.467 1.00 4.13 466 ILE A C 1
ATOM 3557 O O . ILE A 1 466 ? 23.407 14.992 12.750 1.00 3.98 466 ILE A O 1
ATOM 3562 N N . ASN A 1 467 ? 22.999 17.114 13.359 1.00 3.78 467 ASN A N 1
ATOM 3563 C CA . ASN A 1 467 ? 23.380 16.887 14.744 1.00 3.48 467 ASN A CA 1
ATOM 3564 C C . ASN A 1 467 ? 22.224 16.356 15.603 1.00 3.11 467 ASN A C 1
ATOM 3565 O O . ASN A 1 467 ? 21.831 16.966 16.595 1.00 2.93 467 ASN A O 1
ATOM 3570 N N . LEU A 1 468 ? 21.684 15.214 15.181 1.00 2.90 468 LEU A N 1
ATOM 3571 C CA . LEU A 1 468 ? 20.662 14.482 15.923 1.00 3.16 468 LEU A CA 1
ATOM 3572 C C . LEU A 1 468 ? 21.374 13.322 16.568 1.00 2.96 468 LEU A C 1
ATOM 3573 O O . LEU A 1 468 ? 22.374 12.857 16.034 1.00 3.16 468 LEU A O 1
ATOM 3578 N N . ARG A 1 469 ? 20.875 12.842 17.703 1.00 3.04 469 ARG A N 1
ATOM 3579 C CA . ARG A 1 469 ? 21.461 11.636 18.295 1.00 3.22 469 ARG A CA 1
ATOM 3580 C C . ARG A 1 469 ? 21.399 10.474 17.291 1.00 3.61 469 ARG A C 1
ATOM 3581 O O . ARG A 1 469 ? 22.362 9.717 17.148 1.00 3.72 469 ARG A O 1
ATOM 3589 N N . GLU A 1 470 ? 20.286 10.369 16.569 1.00 3.82 470 GLU A N 1
ATOM 3590 C CA . GLU A 1 470 ? 20.103 9.301 15.586 1.00 4.52 470 GLU A CA 1
ATOM 3591 C C . GLU A 1 470 ? 19.675 9.805 14.211 1.00 4.53 470 GLU A C 1
ATOM 3592 O O . GLU A 1 470 ? 18.808 10.666 14.092 1.00 4.49 470 GLU A O 1
ATOM 3598 N N . VAL A 1 471 ? 20.297 9.258 13.174 1.00 4.86 471 VAL A N 1
ATOM 3599 C CA . VAL A 1 471 ? 19.823 9.458 11.821 1.00 5.29 471 VAL A CA 1
ATOM 3600 C C . VAL A 1 471 ? 19.322 8.100 11.316 1.00 5.32 471 VAL A C 1
ATOM 3601 O O . VAL A 1 471 ? 20.108 7.177 11.142 1.00 5.46 471 VAL A O 1
ATOM 3605 N N . LEU A 1 472 ? 18.007 7.991 11.121 1.00 5.01 472 LEU A N 1
ATOM 3606 C CA . LEU A 1 472 ? 17.359 6.749 10.719 1.00 5.11 472 LEU A CA 1
ATOM 3607 C C . LEU A 1 472 ? 16.687 6.961 9.373 1.00 5.18 472 LEU A C 1
ATOM 3608 O O . LEU A 1 472 ? 15.920 7.898 9.198 1.00 4.74 472 LEU A O 1
ATOM 3613 N N . ASN A 1 473 ? 16.980 6.087 8.417 1.00 5.50 473 ASN A N 1
ATOM 3614 C CA . ASN A 1 473 ? 16.377 6.176 7.100 1.00 5.41 473 ASN A CA 1
ATOM 3615 C C . ASN A 1 473 ? 15.873 4.824 6.618 1.00 5.19 473 ASN A C 1
ATOM 3616 O O . ASN A 1 473 ? 16.387 3.775 7.015 1.00 4.71 473 ASN A O 1
ATOM 3621 N N . ARG A 1 474 ? 14.856 4.871 5.763 1.00 4.95 474 ARG A N 1
ATOM 3622 C CA . ARG A 1 474 ? 14.277 3.695 5.134 1.00 4.86 474 ARG A CA 1
ATOM 3623 C C . ARG A 1 474 ? 14.729 3.669 3.676 1.00 4.56 474 ARG A C 1
ATOM 3624 O O . ARG A 1 474 ? 14.696 4.690 2.990 1.00 4.23 474 ARG A O 1
ATOM 3632 N N . PHE A 1 475 ? 15.148 2.490 3.224 1.00 4.00 475 PHE A N 1
ATOM 3633 C CA . PHE A 1 475 ? 15.753 2.288 1.920 1.00 3.56 475 PHE A CA 1
ATOM 3634 C C . PHE A 1 475 ? 15.198 1.042 1.228 1.00 2.84 475 PHE A C 1
ATOM 3635 O O . PHE A 1 475 ? 14.671 0.134 1.870 1.00 3.19 475 PHE A O 1
ATOM 3643 N N . LYS A 1 476 ? 15.340 1.013 -0.089 1.00 2.00 476 LYS A N 1
ATOM 3644 C CA . LYS A 1 476 ? 15.115 -0.180 -0.901 1.00 2.00 476 LYS A CA 1
ATOM 3645 C C . LYS A 1 476 ? 16.196 -0.186 -1.972 1.00 2.00 476 LYS A C 1
ATOM 3646 O O . LYS A 1 476 ? 16.346 0.800 -2.699 1.00 2.00 476 LYS A O 1
ATOM 3652 N N . LEU A 1 477 ? 16.959 -1.281 -2.036 1.00 2.00 477 LEU A N 1
ATOM 3653 C CA . LEU A 1 477 ? 18.023 -1.463 -3.024 1.00 2.00 477 LEU A CA 1
ATOM 3654 C C . LEU A 1 477 ? 17.970 -2.885 -3.601 1.00 2.00 477 LEU A C 1
ATOM 3655 O O . LEU A 1 477 ? 17.370 -3.769 -2.995 1.00 2.00 477 LEU A O 1
ATOM 3660 N N . PRO A 1 478 ? 18.575 -3.110 -4.785 1.00 2.00 478 PRO A N 1
ATOM 3661 C CA . PRO A 1 478 ? 18.615 -4.477 -5.303 1.00 2.00 478 PRO A CA 1
ATOM 3662 C C . PRO A 1 478 ? 19.455 -5.423 -4.421 1.00 2.00 478 PRO A C 1
ATOM 3663 O O . PRO A 1 478 ? 20.387 -4.965 -3.746 1.00 2.00 478 PRO A O 1
ATOM 3667 N N . PRO A 1 479 ? 19.130 -6.732 -4.423 1.00 2.00 479 PRO A N 1
ATOM 3668 C CA . PRO A 1 479 ? 19.920 -7.742 -3.703 1.00 2.00 479 PRO A CA 1
ATOM 3669 C C . PRO A 1 479 ? 21.424 -7.615 -3.983 1.00 2.00 479 PRO A C 1
ATOM 3670 O O . PRO A 1 479 ? 21.820 -7.223 -5.086 1.00 2.00 479 PRO A O 1
ATOM 3674 N N . GLY A 1 480 ? 22.244 -7.942 -2.987 1.00 2.00 480 GLY A N 1
ATOM 3675 C CA . GLY A 1 480 ? 23.686 -7.792 -3.099 1.00 2.00 480 GLY A CA 1
ATOM 3676 C C . GLY A 1 480 ? 24.361 -7.380 -1.806 1.00 2.52 480 GLY A C 1
ATOM 3677 O O . GLY A 1 480 ? 23.765 -7.426 -0.735 1.00 2.50 480 GLY A O 1
ATOM 3678 N N . GLU A 1 481 ? 25.619 -6.981 -1.922 1.00 3.05 481 GLU A N 1
ATOM 3679 C CA . GLU A 1 481 ? 26.451 -6.626 -0.783 1.00 3.76 481 GLU A CA 1
ATOM 3680 C C . GLU A 1 481 ? 26.757 -5.152 -0.875 1.00 2.87 481 GLU A C 1
ATOM 3681 O O . GLU A 1 481 ? 27.152 -4.657 -1.924 1.00 2.74 481 GLU A O 1
ATOM 3687 N N . TYR A 1 482 ? 26.555 -4.448 0.227 1.00 2.36 482 TYR A N 1
ATOM 3688 C CA . TYR A 1 482 ? 26.790 -3.020 0.249 1.00 2.00 482 TYR A CA 1
ATOM 3689 C C . TYR A 1 482 ? 27.694 -2.691 1.416 1.00 2.00 482 TYR A C 1
ATOM 3690 O O . TYR A 1 482 ? 27.759 -3.449 2.380 1.00 2.00 482 TYR A O 1
ATOM 3699 N N . VAL A 1 483 ? 28.418 -1.584 1.312 1.00 2.00 483 VAL A N 1
ATOM 3700 C CA . VAL A 1 483 ? 29.220 -1.100 2.422 1.00 2.00 483 VAL A CA 1
ATOM 3701 C C . VAL A 1 483 ? 28.634 0.202 2.966 1.00 2.00 483 VAL A C 1
ATOM 3702 O O . VAL A 1 483 ? 28.448 1.164 2.230 1.00 2.00 483 VAL A O 1
ATOM 3706 N N . LEU A 1 484 ? 28.311 0.200 4.252 1.00 2.00 484 LEU A N 1
ATOM 3707 C CA . LEU A 1 484 ? 27.851 1.388 4.956 1.00 2.00 484 LEU A CA 1
ATOM 3708 C C . LEU A 1 484 ? 29.043 2.128 5.576 1.00 2.00 484 LEU A C 1
ATOM 3709 O O . LEU A 1 484 ? 29.853 1.524 6.299 1.00 2.00 484 LEU A O 1
ATOM 3714 N N . VAL A 1 485 ? 29.158 3.422 5.284 1.00 2.00 485 VAL A N 1
ATOM 3715 C CA . VAL A 1 485 ? 30.212 4.241 5.871 1.00 2.00 485 VAL A CA 1
ATOM 3716 C C . VAL A 1 485 ? 29.579 5.290 6.783 1.00 2.00 485 VAL A C 1
ATOM 3717 O O . VAL A 1 485 ? 29.082 6.310 6.289 1.00 2.11 485 VAL A O 1
ATOM 3721 N N . PRO A 1 486 ? 29.581 5.040 8.116 1.00 2.04 486 PRO A N 1
ATOM 3722 C CA . PRO A 1 486 ? 29.066 6.033 9.054 1.00 2.00 486 PRO A CA 1
ATOM 3723 C C . PRO A 1 486 ? 30.146 7.073 9.381 1.00 2.13 486 PRO A C 1
ATOM 3724 O O . PRO A 1 486 ? 31.315 6.711 9.580 1.00 2.15 486 PRO A O 1
ATOM 3728 N N . SER A 1 487 ? 29.767 8.346 9.442 1.00 2.00 487 SER A N 1
ATOM 3729 C CA . SER A 1 487 ? 30.740 9.378 9.775 1.00 2.00 487 SER A CA 1
ATOM 3730 C C . SER A 1 487 ? 30.108 10.549 10.505 1.00 2.00 487 SER A C 1
ATOM 3731 O O . SER A 1 487 ? 28.878 10.707 10.518 1.00 2.00 487 SER A O 1
ATOM 3734 N N . THR A 1 488 ? 30.962 11.344 11.136 1.00 2.00 488 THR A N 1
ATOM 3735 C CA . THR A 1 488 ? 30.614 12.701 11.514 1.00 2.00 488 THR A CA 1
ATOM 3736 C C . THR A 1 488 ? 30.837 13.543 10.259 1.00 2.00 488 THR A C 1
ATOM 3737 O O . THR A 1 488 ? 31.413 13.055 9.284 1.00 2.00 488 THR A O 1
ATOM 3741 N N . PHE A 1 489 ? 30.385 14.789 10.268 1.00 2.00 489 PHE A N 1
ATOM 3742 C CA . PHE A 1 489 ? 30.567 15.673 9.119 1.00 2.00 489 PHE A CA 1
ATOM 3743 C C . PHE A 1 489 ? 32.038 16.094 8.987 1.00 2.00 489 PHE A C 1
ATOM 3744 O O . PHE A 1 489 ? 32.674 15.848 7.954 1.00 2.00 489 PHE A O 1
ATOM 3752 N N . GLU A 1 490 ? 32.574 16.712 10.037 1.00 2.00 490 GLU A N 1
ATOM 3753 C CA . GLU A 1 490 ? 33.979 17.133 10.065 1.00 2.57 490 GLU A CA 1
ATOM 3754 C C . GLU A 1 490 ? 34.870 15.974 10.485 1.00 2.21 490 GLU A C 1
ATOM 3755 O O . GLU A 1 490 ? 34.433 15.096 11.235 1.00 2.17 490 GLU A O 1
ATOM 3761 N N . PRO A 1 491 ? 36.136 15.969 10.024 1.00 2.00 491 PRO A N 1
ATOM 3762 C CA . PRO A 1 491 ? 37.033 14.929 10.518 1.00 2.00 491 PRO A CA 1
ATOM 3763 C C . PRO A 1 491 ? 37.521 15.226 11.936 1.00 2.00 491 PRO A C 1
ATOM 3764 O O . PRO A 1 491 ? 37.256 16.314 12.478 1.00 2.00 491 PRO A O 1
ATOM 3768 N N . HIS A 1 492 ? 38.214 14.250 12.521 1.00 2.00 492 HIS A N 1
ATOM 3769 C CA . HIS A 1 492 ? 38.851 14.385 13.837 1.00 2.55 492 HIS A CA 1
ATOM 3770 C C . HIS A 1 492 ? 37.881 14.557 15.027 1.00 3.06 492 HIS A C 1
ATOM 3771 O O . HIS A 1 492 ? 38.278 15.049 16.085 1.00 3.95 492 HIS A O 1
ATOM 3778 N N . LYS A 1 493 ? 36.624 14.153 14.859 1.00 3.25 493 LYS A N 1
ATOM 3779 C CA . LYS A 1 493 ? 35.667 14.135 15.966 1.00 3.45 493 LYS A CA 1
ATOM 3780 C C . LYS A 1 493 ? 35.652 12.762 16.660 1.00 3.43 493 LYS A C 1
ATOM 3781 O O . LYS A 1 493 ? 35.573 11.727 16.001 1.00 3.59 493 LYS A O 1
ATOM 3787 N N . ASN A 1 494 ? 35.746 12.767 17.988 1.00 3.37 494 ASN A N 1
ATOM 3788 C CA . ASN A 1 494 ? 35.713 11.539 18.781 1.00 3.10 494 ASN A CA 1
ATOM 3789 C C . ASN A 1 494 ? 34.297 11.202 19.179 1.00 3.03 494 ASN A C 1
ATOM 3790 O O . ASN A 1 494 ? 33.558 12.069 19.635 1.00 3.31 494 ASN A O 1
ATOM 3795 N N . GLY A 1 495 ? 33.925 9.938 19.021 1.00 3.02 495 GLY A N 1
ATOM 3796 C CA . GLY A 1 495 ? 32.649 9.470 19.504 1.00 2.73 495 GLY A CA 1
ATOM 3797 C C . GLY A 1 495 ? 32.370 8.002 19.272 1.00 3.01 495 GLY A C 1
ATOM 3798 O O . GLY A 1 495 ? 32.901 7.380 18.351 1.00 2.59 495 GLY A O 1
ATOM 3799 N N . ASP A 1 496 ? 31.512 7.461 20.130 1.00 3.41 496 ASP A N 1
ATOM 3800 C CA . ASP A 1 496 ? 31.021 6.109 20.009 1.00 3.48 496 ASP A CA 1
ATOM 3801 C C . ASP A 1 496 ? 29.684 6.155 19.294 1.00 3.46 496 ASP A C 1
ATOM 3802 O O . ASP A 1 496 ? 28.916 7.107 19.428 1.00 2.99 496 ASP A O 1
ATOM 3807 N N . PHE A 1 497 ? 29.418 5.118 18.515 1.00 3.84 497 PHE A N 1
ATOM 3808 C CA . PHE A 1 497 ? 28.147 5.000 17.837 1.00 4.34 497 PHE A CA 1
ATOM 3809 C C . PHE A 1 497 ? 27.726 3.545 17.783 1.00 4.99 497 PHE A C 1
ATOM 3810 O O . PHE A 1 497 ? 28.538 2.638 17.996 1.00 5.37 497 PHE A O 1
ATOM 3818 N N . CYS A 1 498 ? 26.454 3.321 17.494 1.00 5.69 498 CYS A N 1
ATOM 3819 C CA . CYS A 1 498 ? 26.026 2.006 17.079 1.00 6.66 498 CYS A CA 1
ATOM 3820 C C . CYS A 1 498 ? 25.034 2.115 15.934 1.00 6.08 498 CYS A C 1
ATOM 3821 O O . CYS A 1 498 ? 24.375 3.142 15.758 1.00 6.50 498 CYS A O 1
ATOM 3824 N N . ILE A 1 499 ? 24.960 1.050 15.148 1.00 5.55 499 ILE A N 1
ATOM 3825 C CA . ILE A 1 499 ? 24.095 0.986 13.998 1.00 4.86 499 ILE A CA 1
ATOM 3826 C C . ILE A 1 499 ? 23.102 -0.151 14.160 1.00 4.62 499 ILE A C 1
ATOM 3827 O O . ILE A 1 499 ? 23.468 -1.285 14.507 1.00 4.25 499 ILE A O 1
ATOM 3832 N N . ARG A 1 500 ? 21.838 0.181 13.923 1.00 4.39 500 ARG A N 1
ATOM 3833 C CA . ARG A 1 500 ? 20.776 -0.799 13.784 1.00 3.68 500 ARG A CA 1
ATOM 3834 C C . ARG A 1 500 ? 20.482 -0.933 12.295 1.00 3.54 500 ARG A C 1
ATOM 3835 O O . ARG A 1 500 ? 20.253 0.063 11.601 1.00 3.62 500 ARG A O 1
ATOM 3843 N N . VAL A 1 501 ? 20.520 -2.161 11.798 1.00 3.12 501 VAL A N 1
ATOM 3844 C CA . VAL A 1 501 ? 20.061 -2.450 10.448 1.00 2.30 501 VAL A CA 1
ATOM 3845 C C . VAL A 1 501 ? 18.880 -3.411 10.577 1.00 2.17 501 VAL A C 1
ATOM 3846 O O . VAL A 1 501 ? 19.015 -4.514 11.112 1.00 2.30 501 VAL A O 1
ATOM 3850 N N . PHE A 1 502 ? 17.716 -2.955 10.125 1.00 2.00 502 PHE A N 1
ATOM 3851 C CA . PHE A 1 502 ? 16.520 -3.772 10.055 1.00 2.00 502 PHE A CA 1
ATOM 3852 C C . PHE A 1 502 ? 16.311 -4.134 8.602 1.00 2.00 502 PHE A C 1
ATOM 3853 O O . PHE A 1 502 ? 16.067 -3.255 7.785 1.00 2.03 502 PHE A O 1
ATOM 3861 N N . SER A 1 503 ? 16.425 -5.414 8.275 1.00 2.00 503 SER A N 1
ATOM 3862 C CA . SER A 1 503 ? 16.129 -5.895 6.932 1.00 2.00 503 SER A CA 1
ATOM 3863 C C . SER A 1 503 ? 14.828 -6.654 6.943 1.00 2.00 503 SER A C 1
ATOM 3864 O O . SER A 1 503 ? 14.574 -7.454 7.838 1.00 2.00 503 SER A O 1
ATOM 3867 N N . GLU A 1 504 ? 14.012 -6.403 5.928 1.00 2.00 504 GLU A N 1
ATOM 3868 C CA . GLU A 1 504 ? 12.781 -7.150 5.713 1.00 2.26 504 GLU A CA 1
ATOM 3869 C C . GLU A 1 504 ? 13.111 -8.575 5.261 1.00 3.06 504 GLU A C 1
ATOM 3870 O O . GLU A 1 504 ? 14.001 -8.779 4.437 1.00 2.64 504 GLU A O 1
ATOM 3876 N N . LYS A 1 505 ? 12.395 -9.554 5.808 1.00 4.51 505 LYS A N 1
ATOM 3877 C CA . LYS A 1 505 ? 12.707 -10.962 5.557 1.00 6.04 505 LYS A CA 1
ATOM 3878 C C . LYS A 1 505 ? 11.514 -11.714 4.990 1.00 7.57 505 LYS A C 1
ATOM 3879 O O . LYS A 1 505 ? 10.366 -11.311 5.186 1.00 7.98 505 LYS A O 1
ATOM 3885 N N . LYS A 1 506 ? 11.793 -12.813 4.295 1.00 9.55 506 LYS A N 1
ATOM 3886 C CA . LYS A 1 506 ? 10.755 -13.612 3.633 1.00 11.56 506 LYS A CA 1
ATOM 3887 C C . LYS A 1 506 ? 9.956 -14.525 4.561 1.00 12.88 506 LYS A C 1
ATOM 3888 O O . LYS A 1 506 ? 8.724 -14.455 4.588 1.00 13.30 506 LYS A O 1
ATOM 3894 N N . ALA A 1 507 ? 10.654 -15.397 5.291 1.00 14.58 507 ALA A N 1
ATOM 3895 C CA . ALA A 1 507 ? 10.010 -16.461 6.084 1.00 15.93 507 ALA A CA 1
ATOM 3896 C C . ALA A 1 507 ? 10.985 -17.252 6.967 1.00 16.86 507 ALA A C 1
ATOM 3897 O O . ALA A 1 507 ? 10.742 -18.436 7.256 1.00 17.18 507 ALA A O 1
ATOM 3899 N N . ASP A 1 508 ? 12.077 -16.607 7.390 1.00 17.65 508 ASP A N 1
ATOM 3900 C CA . ASP A 1 508 ? 13.006 -17.221 8.348 1.00 18.57 508 ASP A CA 1
ATOM 3901 C C . ASP A 1 508 ? 12.445 -17.144 9.781 1.00 19.20 508 ASP A C 1
ATOM 3902 O O . ASP A 1 508 ? 11.418 -16.489 10.024 1.00 19.09 508 ASP A O 1
ATOM 3907 N N . TYR A 1 509 ? 13.111 -17.820 10.718 1.00 19.96 509 TYR A N 1
ATOM 3908 C CA . TYR A 1 509 ? 12.736 -17.754 12.134 1.00 20.55 509 TYR A CA 1
ATOM 3909 C C . TYR A 1 509 ? 13.936 -17.438 13.026 1.00 20.57 509 TYR A C 1
ATOM 3910 O O . TYR A 1 509 ? 14.890 -16.791 12.595 1.00 20.71 509 TYR A O 1
ATOM 3919 N N . VAL A 1 512 ? 20.647 -15.011 10.973 1.00 41.13 512 VAL A N 1
ATOM 3920 C CA . VAL A 1 512 ? 22.015 -15.407 10.655 1.00 41.22 512 VAL A CA 1
ATOM 3921 C C . VAL A 1 512 ? 22.843 -15.702 11.909 1.00 41.11 512 VAL A C 1
ATOM 3922 O O . VAL A 1 512 ? 23.485 -16.755 11.997 1.00 41.18 512 VAL A O 1
ATOM 3924 N N . ASP A 1 513 ? 22.822 -14.775 12.870 1.00 40.85 513 ASP A N 1
ATOM 3925 C CA . ASP A 1 513 ? 23.645 -14.885 14.079 1.00 40.46 513 ASP A CA 1
ATOM 3926 C C . ASP A 1 513 ? 22.919 -14.486 15.364 1.00 40.11 513 ASP A C 1
ATOM 3927 O O . ASP A 1 513 ? 22.060 -13.602 15.365 1.00 40.11 513 ASP A O 1
ATOM 3929 N N . ASP A 1 514 ? 23.282 -15.161 16.453 1.00 39.53 514 ASP A N 1
ATOM 3930 C CA . ASP A 1 514 ? 22.794 -14.861 17.800 1.00 38.78 514 ASP A CA 1
ATOM 3931 C C . ASP A 1 514 ? 23.728 -15.496 18.840 1.00 38.20 514 ASP A C 1
ATOM 3932 O O . ASP A 1 514 ? 23.623 -15.214 20.039 1.00 38.39 514 ASP A O 1
ATOM 3934 N N . GLU A 1 515 ? 24.644 -16.341 18.364 1.00 37.08 515 GLU A N 1
ATOM 3935 C CA . GLU A 1 515 ? 25.547 -17.101 19.224 1.00 36.06 515 GLU A CA 1
ATOM 3936 C C . GLU A 1 515 ? 26.982 -16.547 19.264 1.00 35.30 515 GLU A C 1
ATOM 3937 O O . GLU A 1 515 ? 27.389 -15.756 18.401 1.00 35.30 515 GLU A O 1
ATOM 3939 N N . ILE A 1 516 ? 27.728 -16.972 20.284 1.00 34.06 516 ILE A N 1
ATOM 3940 C CA . ILE A 1 516 ? 29.119 -16.590 20.482 1.00 32.79 516 ILE A CA 1
ATOM 3941 C C . ILE A 1 516 ? 29.977 -17.780 20.085 1.00 32.11 516 ILE A C 1
ATOM 3942 O O . ILE A 1 516 ? 29.878 -18.853 20.681 1.00 31.95 516 ILE A O 1
ATOM 3947 N N . GLU A 1 517 ? 30.813 -17.590 19.069 1.00 31.21 517 GLU A N 1
ATOM 3948 C CA . GLU A 1 517 ? 31.618 -18.682 18.539 1.00 30.36 517 GLU A CA 1
ATOM 3949 C C . GLU A 1 517 ? 33.088 -18.344 18.351 1.00 29.54 517 GLU A C 1
ATOM 3950 O O . GLU A 1 517 ? 33.448 -17.219 18.001 1.00 29.21 517 GLU A O 1
ATOM 3956 N N . ALA A 1 518 ? 33.927 -19.339 18.613 1.00 28.69 518 ALA A N 1
ATOM 3957 C CA . ALA A 1 518 ? 35.323 -19.300 18.241 1.00 28.02 518 ALA A CA 1
ATOM 3958 C C . ALA A 1 518 ? 35.527 -20.381 17.188 1.00 27.73 518 ALA A C 1
ATOM 3959 O O . ALA A 1 518 ? 35.754 -21.546 17.516 1.00 27.64 518 ALA A O 1
ATOM 3961 N N . ASN A 1 519 ? 35.405 -19.988 15.922 1.00 27.39 519 ASN A N 1
ATOM 3962 C CA . ASN A 1 519 ? 35.633 -20.884 14.794 1.00 26.98 519 ASN A CA 1
ATOM 3963 C C . ASN A 1 519 ? 37.067 -20.723 14.317 1.00 26.98 519 ASN A C 1
ATOM 3964 O O . ASN A 1 519 ? 37.316 -20.323 13.179 1.00 26.96 519 ASN A O 1
ATOM 3969 N N . ILE A 1 520 ? 38.012 -21.034 15.196 1.00 26.92 520 ILE A N 1
ATOM 3970 C CA . ILE A 1 520 ? 39.415 -20.792 14.890 1.00 27.16 520 ILE A CA 1
ATOM 3971 C C . ILE A 1 520 ? 40.068 -21.975 14.171 1.00 27.26 520 ILE A C 1
ATOM 3972 O O . ILE A 1 520 ? 39.655 -23.130 14.323 1.00 27.04 520 ILE A O 1
ATOM 3977 N N . GLU A 1 521 ? 41.094 -21.656 13.389 1.00 27.40 521 GLU A N 1
ATOM 3978 C CA . GLU A 1 521 ? 41.818 -22.631 12.600 1.00 27.55 521 GLU A CA 1
ATOM 3979 C C . GLU A 1 521 ? 42.839 -23.346 13.484 1.00 27.51 521 GLU A C 1
ATOM 3980 O O . GLU A 1 521 ? 43.811 -22.742 13.951 1.00 27.50 521 GLU A O 1
ATOM 3986 N N . GLU A 1 522 ? 42.596 -24.633 13.719 1.00 27.35 522 GLU A N 1
ATOM 3987 C CA . GLU A 1 522 ? 43.447 -25.435 14.580 1.00 27.25 522 GLU A CA 1
ATOM 3988 C C . GLU A 1 522 ? 44.670 -25.901 13.785 1.00 26.60 522 GLU A C 1
ATOM 3989 O O . GLU A 1 522 ? 44.662 -25.856 12.551 1.00 26.75 522 GLU A O 1
ATOM 3995 N N . ILE A 1 523 ? 45.717 -26.342 14.485 1.00 25.57 523 ILE A N 1
ATOM 3996 C CA . ILE A 1 523 ? 47.020 -26.584 13.847 1.00 24.30 523 ILE A CA 1
ATOM 3997 C C . ILE A 1 523 ? 47.501 -28.053 13.857 1.00 23.64 523 ILE A C 1
ATOM 3998 O O . ILE A 1 523 ? 47.255 -28.800 14.809 1.00 23.21 523 ILE A O 1
ATOM 4003 N N . GLU A 1 524 ? 48.208 -28.440 12.781 1.00 22.84 524 GLU A N 1
ATOM 4004 C CA . GLU A 1 524 ? 49.032 -29.675 12.610 1.00 22.14 524 GLU A CA 1
ATOM 4005 C C . GLU A 1 524 ? 50.289 -29.665 13.417 1.00 20.90 524 GLU A C 1
ATOM 4006 O O . GLU A 1 524 ? 51.284 -29.163 13.041 1.00 21.41 524 GLU A O 1
ATOM 4012 N N . ALA A 1 525 ? 50.312 -30.269 14.534 1.00 19.05 525 ALA A N 1
ATOM 4013 C CA . ALA A 1 525 ? 51.597 -30.306 15.216 1.00 17.07 525 ALA A CA 1
ATOM 4014 C C . ALA A 1 525 ? 51.980 -31.717 15.624 1.00 15.50 525 ALA A C 1
ATOM 4015 O O . ALA A 1 525 ? 52.401 -31.963 16.757 1.00 15.82 525 ALA A O 1
ATOM 4017 N N . ASN A 1 526 ? 51.824 -32.639 14.682 1.00 12.88 526 ASN A N 1
ATOM 4018 C CA . ASN A 1 526 ? 52.386 -33.962 14.822 1.00 10.78 526 ASN A CA 1
ATOM 4019 C C . ASN A 1 526 ? 53.819 -33.971 14.312 1.00 9.41 526 ASN A C 1
ATOM 4020 O O . ASN A 1 526 ? 54.206 -33.120 13.509 1.00 8.57 526 ASN A O 1
ATOM 4025 N N . GLU A 1 527 ? 54.595 -34.944 14.780 1.00 8.13 527 GLU A N 1
ATOM 4026 C CA . GLU A 1 527 ? 56.001 -35.085 14.399 1.00 7.05 527 GLU A CA 1
ATOM 4027 C C . GLU A 1 527 ? 56.205 -35.199 12.884 1.00 6.14 527 GLU A C 1
ATOM 4028 O O . GLU A 1 527 ? 57.183 -34.673 12.351 1.00 6.06 527 GLU A O 1
ATOM 4034 N N . GLU A 1 528 ? 55.271 -35.872 12.210 1.00 5.15 528 GLU A N 1
ATOM 4035 C CA . GLU A 1 528 ? 55.253 -36.032 10.749 1.00 4.41 528 GLU A CA 1
ATOM 4036 C C . GLU A 1 528 ? 55.189 -34.701 9.982 1.00 3.75 528 GLU A C 1
ATOM 4037 O O . GLU A 1 528 ? 55.692 -34.597 8.863 1.00 3.69 528 GLU A O 1
ATOM 4043 N N . ASP A 1 529 ? 54.563 -33.700 10.587 1.00 2.56 529 ASP A N 1
ATOM 4044 C CA . ASP A 1 529 ? 54.366 -32.410 9.947 1.00 2.36 529 ASP A CA 1
ATOM 4045 C C . ASP A 1 529 ? 55.585 -31.489 10.019 1.00 2.17 529 ASP A C 1
ATOM 4046 O O . ASP A 1 529 ? 55.658 -30.511 9.264 1.00 2.23 529 ASP A O 1
ATOM 4051 N N . ILE A 1 530 ? 56.515 -31.791 10.927 1.00 2.00 530 ILE A N 1
ATOM 4052 C CA . ILE A 1 530 ? 57.639 -30.900 11.218 1.00 2.00 530 ILE A CA 1
ATOM 4053 C C . ILE A 1 530 ? 58.932 -31.466 10.630 1.00 2.00 530 ILE A C 1
ATOM 4054 O O . ILE A 1 530 ? 59.387 -32.558 10.998 1.00 2.00 530 ILE A O 1
ATOM 4059 N N . GLY A 1 531 ? 59.508 -30.710 9.699 1.00 2.00 531 GLY A N 1
ATOM 4060 C CA . GLY A 1 531 ? 60.640 -31.177 8.920 1.00 2.00 531 GLY A CA 1
ATOM 4061 C C . GLY A 1 531 ? 61.982 -30.758 9.469 1.00 2.00 531 GLY A C 1
ATOM 4062 O O . GLY A 1 531 ? 62.066 -30.027 10.455 1.00 2.00 531 GLY A O 1
ATOM 4063 N N . ASP A 1 532 ? 63.030 -31.224 8.796 1.00 2.00 532 ASP A N 1
ATOM 4064 C CA . ASP A 1 532 ? 64.414 -30.985 9.182 1.00 2.00 532 ASP A CA 1
ATOM 4065 C C . ASP A 1 532 ? 64.762 -29.513 9.282 1.00 2.00 532 ASP A C 1
ATOM 4066 O O . ASP A 1 532 ? 65.476 -29.105 10.195 1.00 2.00 532 ASP A O 1
ATOM 4071 N N . GLY A 1 533 ? 64.254 -28.728 8.338 1.00 2.00 533 GLY A N 1
ATOM 4072 C CA . GLY A 1 533 ? 64.488 -27.290 8.284 1.00 2.00 533 GLY A CA 1
ATOM 4073 C C . GLY A 1 533 ? 64.049 -26.573 9.538 1.00 2.00 533 GLY A C 1
ATOM 4074 O O . GLY A 1 533 ? 64.809 -25.803 10.093 1.00 2.00 533 GLY A O 1
ATOM 4075 N N . PHE A 1 534 ? 62.816 -26.818 9.977 1.00 2.00 534 PHE A N 1
ATOM 4076 C CA . PHE A 1 534 ? 62.303 -26.247 11.236 1.00 2.00 534 PHE A CA 1
ATOM 4077 C C . PHE A 1 534 ? 63.001 -26.831 12.479 1.00 2.00 534 PHE A C 1
ATOM 4078 O O . PHE A 1 534 ? 63.273 -26.108 13.435 1.00 2.19 534 PHE A O 1
ATOM 4086 N N . ARG A 1 535 ? 63.287 -28.125 12.462 1.00 2.00 535 ARG A N 1
ATOM 4087 C CA . ARG A 1 535 ? 64.030 -28.763 13.550 1.00 2.40 535 ARG A CA 1
ATOM 4088 C C . ARG A 1 535 ? 65.408 -28.131 13.779 1.00 3.00 535 ARG A C 1
ATOM 4089 O O . ARG A 1 535 ? 65.769 -27.853 14.921 1.00 2.67 535 ARG A O 1
ATOM 4097 N N . ARG A 1 536 ? 66.155 -27.892 12.695 1.00 3.88 536 ARG A N 1
ATOM 4098 C CA . ARG A 1 536 ? 67.450 -27.203 12.766 1.00 5.15 536 ARG A CA 1
ATOM 4099 C C . ARG A 1 536 ? 67.269 -25.816 13.367 1.00 4.65 536 ARG A C 1
ATOM 4100 O O . ARG A 1 536 ? 67.998 -25.409 14.276 1.00 4.57 536 ARG A O 1
ATOM 4108 N N . LEU A 1 537 ? 66.274 -25.102 12.863 1.00 4.35 537 LEU A N 1
ATOM 4109 C CA . LEU A 1 537 ? 65.988 -23.755 13.326 1.00 4.33 537 LEU A CA 1
ATOM 4110 C C . LEU A 1 537 ? 65.677 -23.736 14.831 1.00 4.39 537 LEU A C 1
ATOM 4111 O O . LEU A 1 537 ? 66.294 -22.986 15.588 1.00 4.35 537 LEU A O 1
ATOM 4116 N N . PHE A 1 538 ? 64.743 -24.583 15.261 1.00 4.41 538 PHE A N 1
ATOM 4117 C CA . PHE A 1 538 ? 64.411 -24.724 16.672 1.00 4.44 538 PHE A CA 1
ATOM 4118 C C . PHE A 1 538 ? 65.626 -25.023 17.563 1.00 5.16 538 PHE A C 1
ATOM 4119 O O . PHE A 1 538 ? 65.800 -24.363 18.594 1.00 5.53 538 PHE A O 1
ATOM 4127 N N . ALA A 1 539 ? 66.446 -26.005 17.175 1.00 5.16 539 ALA A N 1
ATOM 4128 C CA . ALA A 1 539 ? 67.602 -26.433 17.981 1.00 6.24 539 ALA A CA 1
ATOM 4129 C C . ALA A 1 539 ? 68.577 -25.276 18.204 1.00 6.80 539 ALA A C 1
ATOM 4130 O O . ALA A 1 539 ? 69.147 -25.118 19.279 1.00 6.53 539 ALA A O 1
ATOM 4132 N N . GLN A 1 540 ? 68.724 -24.468 17.163 1.00 8.24 540 GLN A N 1
ATOM 4133 C CA . GLN A 1 540 ? 69.533 -23.263 17.152 1.00 9.51 540 GLN A CA 1
ATOM 4134 C C . GLN A 1 540 ? 68.960 -22.180 18.081 1.00 9.95 540 GLN A C 1
ATOM 4135 O O . GLN A 1 540 ? 69.717 -21.430 18.680 1.00 10.64 540 GLN A O 1
ATOM 4141 N N . LEU A 1 541 ? 67.633 -22.107 18.205 1.00 10.43 541 LEU A N 1
ATOM 4142 C CA . LEU A 1 541 ? 66.973 -21.114 19.076 1.00 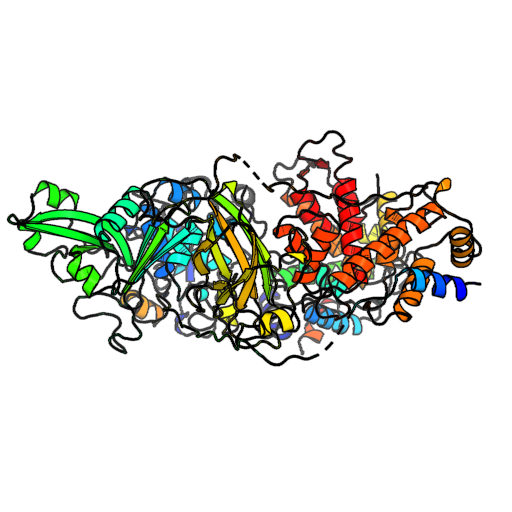10.99 541 LEU A CA 1
ATOM 4143 C C . LEU A 1 541 ? 66.801 -21.583 20.522 1.00 11.37 541 LEU A C 1
ATOM 4144 O O . LEU A 1 541 ? 66.809 -20.771 21.441 1.00 11.58 541 LEU A O 1
ATOM 4149 N N . ALA A 1 542 ? 66.624 -22.886 20.714 1.00 11.76 542 ALA A N 1
ATOM 4150 C CA . ALA A 1 542 ? 66.492 -23.474 22.044 1.00 12.31 542 ALA A CA 1
ATOM 4151 C C . ALA A 1 542 ? 67.777 -23.433 22.894 1.00 12.94 542 ALA A C 1
ATOM 4152 O O . ALA A 1 542 ? 67.710 -23.254 24.105 1.00 13.47 542 ALA A O 1
ATOM 4154 N N . GLY A 1 543 ? 68.940 -23.607 22.272 1.00 13.31 543 GLY A N 1
ATOM 4155 C CA . GLY A 1 543 ? 70.202 -23.591 23.017 1.00 13.69 543 GLY A CA 1
ATOM 4156 C C . GLY A 1 543 ? 70.401 -24.803 23.917 1.00 14.22 543 GLY A C 1
ATOM 4157 O O . GLY A 1 543 ? 69.833 -25.872 23.680 1.00 14.04 543 GLY A O 1
ATOM 4158 N N . GLU A 1 544 ? 71.185 -24.613 24.976 1.00 14.80 544 GLU A N 1
ATOM 4159 C CA . GLU A 1 544 ? 71.726 -25.714 25.787 1.00 15.63 544 GLU A CA 1
ATOM 4160 C C . GLU A 1 544 ? 70.709 -26.736 26.315 1.00 15.15 544 GLU A C 1
ATOM 4161 O O . GLU A 1 544 ? 71.017 -27.929 26.391 1.00 15.23 544 GLU A O 1
ATOM 4167 N N . ASP A 1 545 ? 69.508 -26.290 26.671 1.00 14.59 545 ASP A N 1
ATOM 4168 C CA . ASP A 1 545 ? 68.541 -27.202 27.281 1.00 14.43 545 ASP A CA 1
ATOM 4169 C C . ASP A 1 545 ? 67.491 -27.784 26.309 1.00 14.16 545 ASP A C 1
ATOM 4170 O O . ASP A 1 545 ? 66.560 -28.489 26.731 1.00 14.03 545 ASP A O 1
ATOM 4175 N N . ALA A 1 546 ? 67.665 -27.510 25.014 1.00 13.60 546 ALA A N 1
ATOM 4176 C CA . ALA A 1 546 ? 66.779 -28.021 23.952 1.00 13.17 546 ALA A CA 1
ATOM 4177 C C . ALA A 1 546 ? 65.315 -27.558 24.058 1.00 12.77 546 ALA A C 1
ATOM 4178 O O . ALA A 1 546 ? 64.422 -28.180 23.485 1.00 12.86 546 ALA A O 1
ATOM 4180 N N . GLU A 1 547 ? 65.086 -26.464 24.784 1.00 12.20 547 GLU A N 1
ATOM 4181 C CA . GLU A 1 547 ? 63.755 -25.898 24.978 1.00 11.87 547 GLU A CA 1
ATOM 4182 C C . GLU A 1 547 ? 63.788 -24.383 24.937 1.00 11.36 547 GLU A C 1
ATOM 4183 O O . GLU A 1 547 ? 64.765 -23.787 25.347 1.00 12.29 547 GLU A O 1
ATOM 4189 N N . ILE A 1 548 ? 62.715 -23.765 24.456 1.00 10.37 548 ILE A N 1
ATOM 4190 C CA . ILE A 1 548 ? 62.629 -22.300 24.417 1.00 9.39 548 ILE A CA 1
ATOM 4191 C C . ILE A 1 548 ? 61.821 -21.764 25.608 1.00 9.40 548 ILE A C 1
ATOM 4192 O O . ILE A 1 548 ? 60.639 -22.076 25.757 1.00 8.74 548 ILE A O 1
ATOM 4197 N N . SER A 1 549 ? 62.481 -20.972 26.456 1.00 9.49 549 SER A N 1
ATOM 4198 C CA . SER A 1 549 ? 61.819 -20.311 27.579 1.00 9.78 549 SER A CA 1
ATOM 4199 C C . SER A 1 549 ? 61.160 -19.017 27.122 1.00 10.03 549 SER A C 1
ATOM 4200 O O . SER A 1 549 ? 61.383 -18.564 25.995 1.00 10.06 549 SER A O 1
ATOM 4203 N N . ALA A 1 550 ? 60.356 -18.421 28.002 1.00 10.49 550 ALA A N 1
ATOM 4204 C CA . ALA A 1 550 ? 59.764 -17.106 27.766 1.00 10.65 550 ALA A CA 1
ATOM 4205 C C . ALA A 1 550 ? 60.817 -16.009 27.518 1.00 11.11 550 ALA A C 1
ATOM 4206 O O . ALA A 1 550 ? 60.632 -15.143 26.648 1.00 11.16 550 ALA A O 1
ATOM 4208 N N . PHE A 1 551 ? 61.916 -16.046 28.271 1.00 11.46 551 PHE A N 1
ATOM 4209 C CA . PHE A 1 551 ? 63.007 -15.088 28.083 1.00 12.07 551 PHE A CA 1
ATOM 4210 C C . PHE A 1 551 ? 63.603 -15.237 26.691 1.00 11.97 551 PHE A C 1
ATOM 4211 O O . PHE A 1 551 ? 63.763 -14.247 25.972 1.00 12.18 551 PHE A O 1
ATOM 4219 N N . GLU A 1 552 ? 63.928 -16.475 26.320 1.00 11.84 552 GLU A N 1
ATOM 4220 C CA . GLU A 1 552 ? 64.375 -16.794 24.964 1.00 11.75 552 GLU A CA 1
ATOM 4221 C C . GLU A 1 552 ? 63.368 -16.336 23.902 1.00 11.03 552 GLU A C 1
ATOM 4222 O O . GLU A 1 552 ? 63.756 -15.725 22.901 1.00 10.95 552 GLU A O 1
ATOM 4228 N N . LEU A 1 553 ? 62.086 -16.616 24.140 1.00 10.15 553 LEU A N 1
ATOM 4229 C CA . LEU A 1 553 ? 61.003 -16.211 23.238 1.00 9.79 553 LEU A CA 1
ATOM 4230 C C . LEU A 1 553 ? 60.900 -14.698 23.060 1.00 9.76 553 LEU A C 1
ATOM 4231 O O . LEU A 1 553 ? 60.709 -14.210 21.941 1.00 9.42 553 LEU A O 1
ATOM 4236 N N . GLN A 1 554 ? 61.010 -13.965 24.165 1.00 9.75 554 GLN A N 1
ATOM 4237 C CA . GLN A 1 554 ? 61.007 -12.507 24.108 1.00 10.16 554 GLN A CA 1
ATOM 4238 C C . GLN A 1 554 ? 62.158 -11.989 23.241 1.00 10.32 554 GLN A C 1
ATOM 4239 O O . GLN A 1 554 ? 61.971 -11.064 22.450 1.00 10.29 554 GLN A O 1
ATOM 4245 N N . THR A 1 555 ? 63.336 -12.598 23.395 1.00 10.33 555 THR A N 1
ATOM 4246 C CA . THR A 1 555 ? 64.519 -12.212 22.639 1.00 10.68 555 THR A CA 1
ATOM 4247 C C . THR A 1 555 ? 64.284 -12.483 21.161 1.00 10.47 555 THR A C 1
ATOM 4248 O O . THR A 1 555 ? 64.566 -11.630 20.319 1.00 10.47 555 THR A O 1
ATOM 4252 N N . ILE A 1 556 ? 63.739 -13.660 20.865 1.00 10.22 556 ILE A N 1
ATOM 4253 C CA . ILE A 1 556 ? 63.395 -14.052 19.501 1.00 9.99 556 ILE A CA 1
ATOM 4254 C C . ILE A 1 556 ? 62.427 -13.042 18.876 1.00 10.18 556 ILE A C 1
ATOM 4255 O O . ILE A 1 556 ? 62.689 -12.518 17.788 1.00 10.73 556 ILE A O 1
ATOM 4260 N N . LEU A 1 557 ? 61.336 -12.747 19.575 1.00 10.05 557 LEU A N 1
ATOM 4261 C CA . LEU A 1 557 ? 60.324 -11.826 19.060 1.00 10.41 557 LEU A CA 1
ATOM 4262 C C . LEU A 1 557 ? 60.799 -10.374 18.937 1.00 11.01 557 LEU A C 1
ATOM 4263 O O . LEU A 1 557 ? 60.499 -9.713 17.948 1.00 10.98 557 LEU A O 1
ATOM 4268 N N . ARG A 1 558 ? 61.532 -9.887 19.935 1.00 11.78 558 ARG A N 1
ATOM 4269 C CA . ARG A 1 558 ? 62.226 -8.601 19.849 1.00 13.20 558 ARG A CA 1
ATOM 4270 C C . ARG A 1 558 ? 63.083 -8.534 18.572 1.00 13.24 558 ARG A C 1
ATOM 4271 O O . ARG A 1 558 ? 63.096 -7.525 17.866 1.00 12.81 558 ARG A O 1
ATOM 4279 N N . ARG A 1 559 ? 63.773 -9.633 18.278 1.00 13.81 559 ARG A N 1
ATOM 4280 C CA . ARG A 1 559 ? 64.765 -9.681 17.210 1.00 14.37 559 ARG A CA 1
ATOM 4281 C C . ARG A 1 559 ? 64.145 -9.733 15.815 1.00 14.42 559 ARG A C 1
ATOM 4282 O O . ARG A 1 559 ? 64.614 -9.046 14.912 1.00 14.60 559 ARG A O 1
ATOM 4290 N N . VAL A 1 560 ? 63.097 -10.542 15.645 1.00 14.42 560 VAL A N 1
ATOM 4291 C CA . VAL A 1 560 ? 62.406 -10.646 14.356 1.00 14.43 560 VAL A CA 1
ATOM 4292 C C . VAL A 1 560 ? 61.582 -9.391 14.020 1.00 14.43 560 VAL A C 1
ATOM 4293 O O . VAL A 1 560 ? 61.584 -8.949 12.867 1.00 13.95 560 VAL A O 1
ATOM 4297 N N . LEU A 1 561 ? 60.902 -8.823 15.021 1.00 14.70 561 LEU A N 1
ATOM 4298 C CA . LEU A 1 561 ? 60.175 -7.555 14.864 1.00 15.26 561 LEU A CA 1
ATOM 4299 C C . LEU A 1 561 ? 61.078 -6.353 14.557 1.00 15.54 561 LEU A C 1
ATOM 4300 O O . LEU A 1 561 ? 60.660 -5.419 13.866 1.00 15.65 561 LEU A O 1
ATOM 4305 N N . ALA A 1 562 ? 62.309 -6.383 15.068 1.00 15.67 562 ALA A N 1
ATOM 4306 C CA . ALA A 1 562 ? 63.310 -5.377 14.739 1.00 16.04 562 ALA A CA 1
ATOM 4307 C C . ALA A 1 562 ? 63.620 -5.344 13.236 1.00 16.52 562 ALA A C 1
ATOM 4308 O O . ALA A 1 562 ? 64.031 -4.310 12.706 1.00 16.32 562 ALA A O 1
ATOM 4310 N N . LYS A 1 563 ? 63.415 -6.474 12.559 1.00 17.11 563 LYS A N 1
ATOM 4311 C CA . LYS A 1 563 ? 63.696 -6.592 11.125 1.00 17.79 563 LYS A CA 1
ATOM 4312 C C . LYS A 1 563 ? 62.556 -6.065 10.249 1.00 18.72 563 LYS A C 1
ATOM 4313 O O . LYS A 1 563 ? 62.736 -5.860 9.044 1.00 18.98 563 LYS A O 1
ATOM 4319 N N . ARG A 1 564 ? 61.396 -5.831 10.861 1.00 19.46 564 ARG A N 1
ATOM 4320 C CA . ARG A 1 564 ? 60.172 -5.513 10.130 1.00 20.50 564 ARG A CA 1
ATOM 4321 C C . ARG A 1 564 ? 59.566 -4.173 10.543 1.00 20.85 564 ARG A C 1
ATOM 4322 O O . ARG A 1 564 ? 59.169 -3.976 11.695 1.00 21.05 564 ARG A O 1
ATOM 4330 N N . GLU A 1 565 ? 59.487 -3.267 9.578 1.00 21.36 565 GLU A N 1
ATOM 4331 C CA . GLU A 1 565 ? 58.913 -1.946 9.781 1.00 21.91 565 GLU A CA 1
ATOM 4332 C C . GLU A 1 565 ? 57.382 -2.012 9.835 1.00 21.83 565 GLU A C 1
ATOM 4333 O O . GLU A 1 565 ? 56.742 -1.201 10.509 1.00 21.95 565 GLU A O 1
ATOM 4339 N N . ASP A 1 566 ? 56.807 -2.992 9.137 1.00 21.67 566 ASP A N 1
ATOM 4340 C CA . ASP A 1 566 ? 55.351 -3.087 8.967 1.00 21.44 566 ASP A CA 1
ATOM 4341 C C . ASP A 1 566 ? 54.589 -3.609 10.197 1.00 20.71 566 ASP A C 1
ATOM 4342 O O . ASP A 1 566 ? 53.348 -3.591 10.223 1.00 20.68 566 ASP A O 1
ATOM 4347 N N . ILE A 1 567 ? 55.329 -4.064 11.208 1.00 19.70 567 ILE A N 1
ATOM 4348 C CA . ILE A 1 567 ? 54.732 -4.595 12.440 1.00 18.80 567 ILE A CA 1
ATOM 4349 C C . ILE A 1 567 ? 55.206 -3.785 13.654 1.00 18.52 567 ILE A C 1
ATOM 4350 O O . ILE A 1 567 ? 56.273 -4.054 14.214 1.00 18.62 567 ILE A O 1
ATOM 4355 N N . LYS A 1 568 ? 54.417 -2.794 14.058 1.00 17.86 568 LYS A N 1
ATOM 4356 C CA . LYS A 1 568 ? 54.781 -1.964 15.205 1.00 17.45 568 LYS A CA 1
ATOM 4357 C C . LYS A 1 568 ? 54.396 -2.591 16.543 1.00 17.06 568 LYS A C 1
ATOM 4358 O O . LYS A 1 568 ? 53.309 -3.148 16.703 1.00 16.64 568 LYS A O 1
ATOM 4364 N N . SER A 1 569 ? 55.324 -2.511 17.488 1.00 16.83 569 SER A N 1
ATOM 4365 C CA . SER A 1 569 ? 55.128 -2.998 18.845 1.00 16.75 569 SER A CA 1
ATOM 4366 C C . SER A 1 569 ? 56.111 -2.282 19.751 1.00 16.73 569 SER A C 1
ATOM 4367 O O . SER A 1 569 ? 57.226 -1.978 19.345 1.00 16.46 569 SER A O 1
ATOM 4370 N N . ASP A 1 570 ? 55.687 -2.017 20.979 1.00 17.06 570 ASP A N 1
ATOM 4371 C CA . ASP A 1 570 ? 56.513 -1.354 21.960 1.00 17.47 570 ASP A CA 1
ATOM 4372 C C . ASP A 1 570 ? 57.371 -2.395 22.678 1.00 18.11 570 ASP A C 1
ATOM 4373 O O . ASP A 1 570 ? 57.215 -2.627 23.881 1.00 18.32 570 ASP A O 1
ATOM 4378 N N . GLY A 1 571 ? 58.295 -3.007 21.936 1.00 18.55 571 GLY A N 1
ATOM 4379 C CA . GLY A 1 571 ? 58.964 -4.223 22.384 1.00 18.76 571 GLY A CA 1
ATOM 4380 C C . GLY A 1 571 ? 57.933 -5.312 22.609 1.00 18.99 571 GLY A C 1
ATOM 4381 O O . GLY A 1 571 ? 56.732 -5.069 22.471 1.00 19.16 571 GLY A O 1
ATOM 4382 N N . PHE A 1 572 ? 58.394 -6.508 22.959 1.00 19.16 572 PHE A N 1
ATOM 4383 C CA . PHE A 1 572 ? 57.498 -7.618 23.288 1.00 19.44 572 PHE A CA 1
ATOM 4384 C C . PHE A 1 572 ? 57.694 -8.044 24.743 1.00 19.97 572 PHE A C 1
ATOM 4385 O O . PHE A 1 572 ? 58.772 -8.513 25.121 1.00 19.95 572 PHE A O 1
ATOM 4393 N N . SER A 1 573 ? 56.650 -7.880 25.552 1.00 20.69 573 SER A N 1
ATOM 4394 C CA . SER A 1 573 ? 56.760 -8.052 27.004 1.00 21.49 573 SER A CA 1
ATOM 4395 C C . SER A 1 573 ? 56.980 -9.500 27.419 1.00 22.03 573 SER A C 1
ATOM 4396 O O . SER A 1 573 ? 56.525 -10.424 26.741 1.00 22.49 573 SER A O 1
ATOM 4399 N N . ILE A 1 574 ? 57.680 -9.684 28.535 1.00 22.49 574 ILE A N 1
ATOM 4400 C CA . ILE A 1 574 ? 57.955 -11.012 29.078 1.00 23.28 574 ILE A CA 1
ATOM 4401 C C . ILE A 1 574 ? 56.671 -11.693 29.579 1.00 23.74 574 ILE A C 1
ATOM 4402 O O . ILE A 1 574 ? 56.515 -12.910 29.452 1.00 24.04 574 ILE A O 1
ATOM 4407 N N . GLU A 1 575 ? 55.751 -10.890 30.113 1.00 24.00 575 GLU A N 1
ATOM 4408 C CA . GLU A 1 575 ? 54.452 -11.364 30.571 1.00 24.33 575 GLU A CA 1
ATOM 4409 C C . GLU A 1 575 ? 53.572 -11.867 29.424 1.00 24.07 575 GLU A C 1
ATOM 4410 O O . GLU A 1 575 ? 52.787 -12.795 29.612 1.00 24.40 575 GLU A O 1
ATOM 4416 N N . THR A 1 576 ? 53.697 -11.261 28.243 1.00 23.72 576 THR A N 1
ATOM 4417 C CA . THR A 1 576 ? 53.019 -11.780 27.043 1.00 23.25 576 THR A CA 1
ATOM 4418 C C . THR A 1 576 ? 53.593 -13.145 26.634 1.00 22.92 576 THR A C 1
ATOM 4419 O O . THR A 1 576 ? 52.846 -14.052 26.243 1.00 22.99 576 THR A O 1
ATOM 4423 N N . CYS A 1 577 ? 54.916 -13.276 26.735 1.00 22.22 577 CYS A N 1
ATOM 4424 C CA . CYS A 1 577 ? 55.628 -14.503 26.377 1.00 21.60 577 CYS A CA 1
ATOM 4425 C C . CYS A 1 577 ? 55.326 -15.634 27.344 1.00 21.35 577 CYS A C 1
ATOM 4426 O O . CYS A 1 577 ? 55.166 -16.779 26.928 1.00 21.20 577 CYS A O 1
ATOM 4429 N N . LYS A 1 578 ? 55.248 -15.298 28.630 1.00 21.18 578 LYS A N 1
ATOM 4430 C CA . LYS A 1 578 ? 54.859 -16.250 29.674 1.00 20.91 578 LYS A CA 1
ATOM 4431 C C . LYS A 1 578 ? 53.492 -16.872 29.403 1.00 20.98 578 LYS A C 1
ATOM 4432 O O . LYS A 1 578 ? 53.327 -18.073 29.562 1.00 21.11 578 LYS A O 1
ATOM 4438 N N . ILE A 1 579 ? 52.530 -16.056 28.979 1.00 21.27 579 ILE A N 1
ATOM 4439 C CA . ILE A 1 579 ? 51.203 -16.544 28.587 1.00 21.48 579 ILE A CA 1
ATOM 4440 C C . ILE A 1 579 ? 51.252 -17.465 27.345 1.00 21.74 579 ILE A C 1
ATOM 4441 O O . ILE A 1 579 ? 50.624 -18.524 27.330 1.00 21.72 579 ILE A O 1
ATOM 4446 N N . MET A 1 580 ? 52.000 -17.056 26.316 1.00 22.08 580 MET A N 1
ATOM 4447 C CA . MET A 1 580 ? 52.199 -17.868 25.108 1.00 22.37 580 MET A CA 1
ATOM 4448 C C . MET A 1 580 ? 52.818 -19.227 25.419 1.00 22.22 580 MET A C 1
ATOM 4449 O O . MET A 1 580 ? 52.439 -20.233 24.815 1.00 22.29 580 MET A O 1
ATOM 4454 N N . VAL A 1 581 ? 53.774 -19.246 26.348 1.00 22.04 581 VAL A N 1
ATOM 4455 C CA . VAL A 1 581 ? 54.375 -20.489 26.821 1.00 22.23 581 VAL A CA 1
ATOM 4456 C C . VAL A 1 581 ? 53.312 -21.396 27.467 1.00 22.48 581 VAL A C 1
ATOM 4457 O O . VAL A 1 581 ? 53.134 -22.535 27.041 1.00 22.42 581 VAL A O 1
ATOM 4461 N N . ASP A 1 582 ? 52.592 -20.866 28.456 1.00 22.75 582 ASP A N 1
ATOM 4462 C CA . ASP A 1 582 ? 51.581 -21.618 29.208 1.00 23.23 582 ASP A CA 1
ATOM 4463 C C . ASP A 1 582 ? 50.433 -22.131 28.346 1.00 23.59 582 ASP A C 1
ATOM 4464 O O . ASP A 1 582 ? 49.901 -23.214 28.599 1.00 23.65 582 ASP A O 1
ATOM 4469 N N . MET A 1 583 ? 50.059 -21.349 27.335 1.00 23.78 583 MET A N 1
ATOM 4470 C CA . MET A 1 583 ? 49.031 -21.744 26.373 1.00 24.22 583 MET A CA 1
ATOM 4471 C C . MET A 1 583 ? 49.344 -23.078 25.685 1.00 23.75 583 MET A C 1
ATOM 4472 O O . MET A 1 583 ? 48.432 -23.841 25.351 1.00 23.91 583 MET A O 1
ATOM 4477 N N . LEU A 1 584 ? 50.631 -23.352 25.483 1.00 23.40 584 LEU A N 1
ATOM 4478 C CA . LEU A 1 584 ? 51.061 -24.451 24.624 1.00 22.98 584 LEU A CA 1
ATOM 4479 C C . LEU A 1 584 ? 51.917 -25.501 25.319 1.00 22.94 584 LEU A C 1
ATOM 4480 O O . LEU A 1 584 ? 52.209 -26.552 24.750 1.00 23.01 584 LEU A O 1
ATOM 4485 N N . ASP A 1 585 ? 52.297 -25.222 26.557 1.00 22.80 585 ASP A N 1
ATOM 4486 C CA . ASP A 1 585 ? 53.130 -26.122 27.339 1.00 22.67 585 ASP A CA 1
ATOM 4487 C C . ASP A 1 585 ? 52.362 -27.401 27.769 1.00 22.96 585 ASP A C 1
ATOM 4488 O O . ASP A 1 585 ? 51.981 -27.544 28.933 1.00 22.77 585 ASP A O 1
ATOM 4493 N N . GLU A 1 586 ? 52.156 -28.327 26.828 1.00 23.32 586 GLU A N 1
ATOM 4494 C CA . GLU A 1 586 ? 51.304 -29.516 27.059 1.00 23.95 586 GLU A CA 1
ATOM 4495 C C . GLU A 1 586 ? 51.916 -30.547 28.022 1.00 23.71 586 GLU A C 1
ATOM 4496 O O . GLU A 1 586 ? 51.207 -31.108 28.869 1.00 23.68 586 GLU A O 1
ATOM 4502 N N . ASP A 1 587 ? 53.215 -30.817 27.880 1.00 23.29 587 ASP A N 1
ATOM 4503 C CA . ASP A 1 587 ? 53.957 -31.475 28.952 1.00 22.93 587 ASP A CA 1
ATOM 4504 C C . ASP A 1 587 ? 54.163 -30.386 30.004 1.00 22.80 587 ASP A C 1
ATOM 4505 O O . ASP A 1 587 ? 53.916 -29.215 29.728 1.00 23.41 587 ASP A O 1
ATOM 4510 N N . GLY A 1 588 ? 54.591 -30.741 31.206 1.00 22.30 588 GLY A N 1
ATOM 4511 C CA . GLY A 1 588 ? 54.649 -29.745 32.276 1.00 21.57 588 GLY A CA 1
ATOM 4512 C C . GLY A 1 588 ? 55.947 -28.969 32.398 1.00 20.95 588 GLY A C 1
ATOM 4513 O O . GLY A 1 588 ? 56.202 -28.363 33.438 1.00 21.31 588 GLY A O 1
ATOM 4514 N N . SER A 1 589 ? 56.746 -28.956 31.332 1.00 20.12 589 SER A N 1
ATOM 4515 C CA . SER A 1 589 ? 58.129 -28.458 31.372 1.00 19.31 589 SER A CA 1
ATOM 4516 C C . SER A 1 589 ? 58.329 -26.997 31.805 1.00 18.80 589 SER A C 1
ATOM 4517 O O . SER A 1 589 ? 59.382 -26.656 32.346 1.00 18.81 589 SER A O 1
ATOM 4520 N N . GLY A 1 590 ? 57.337 -26.140 31.556 1.00 18.11 590 GLY A N 1
ATOM 4521 C CA . GLY A 1 590 ? 57.473 -24.697 31.804 1.00 17.23 590 GLY A CA 1
ATOM 4522 C C . GLY A 1 590 ? 58.249 -23.951 30.720 1.00 16.61 590 GLY A C 1
ATOM 4523 O O . GLY A 1 590 ? 58.530 -22.754 30.858 1.00 16.45 590 GLY A O 1
ATOM 4524 N N . LYS A 1 591 ? 58.605 -24.671 29.653 1.00 15.82 591 LYS A N 1
ATOM 4525 C CA . LYS A 1 591 ? 59.306 -24.130 28.479 1.00 14.98 591 LYS A CA 1
ATOM 4526 C C . LYS A 1 591 ? 58.794 -24.822 27.216 1.00 14.45 591 LYS A C 1
ATOM 4527 O O . LYS A 1 591 ? 58.043 -25.808 27.291 1.00 15.75 591 LYS A O 1
ATOM 4533 N N . LEU A 1 592 ? 59.219 -24.314 26.062 1.00 13.02 592 LEU A N 1
ATOM 4534 C CA . LEU A 1 592 ? 58.726 -24.783 24.767 1.00 11.55 592 LEU A CA 1
ATOM 4535 C C . LEU A 1 592 ? 59.626 -25.812 24.068 1.00 10.70 592 LEU A C 1
ATOM 4536 O O . LEU A 1 592 ? 60.740 -25.499 23.660 1.00 10.36 592 LEU A O 1
ATOM 4541 N N . GLY A 1 593 ? 59.118 -27.035 23.927 1.00 9.82 593 GLY A N 1
ATOM 4542 C CA . GLY A 1 593 ? 59.749 -28.057 23.107 1.00 8.78 593 GLY A CA 1
ATOM 4543 C C . GLY A 1 593 ? 59.391 -27.871 21.642 1.00 8.40 593 GLY A C 1
ATOM 4544 O O . GLY A 1 593 ? 58.685 -26.926 21.295 1.00 7.88 593 GLY A O 1
ATOM 4545 N N . LEU A 1 594 ? 59.863 -28.789 20.790 1.00 7.94 594 LEU A N 1
ATOM 4546 C CA . LEU A 1 594 ? 59.744 -28.662 19.328 1.00 7.62 594 LEU A CA 1
ATOM 4547 C C . LEU A 1 594 ? 58.328 -28.408 18.783 1.00 7.62 594 LEU A C 1
ATOM 4548 O O . LEU A 1 594 ? 58.090 -27.420 18.085 1.00 7.39 594 LEU A O 1
ATOM 4553 N N . LYS A 1 595 ? 57.412 -29.322 19.082 1.00 7.87 595 LYS A N 1
ATOM 4554 C CA . LYS A 1 595 ? 56.039 -29.232 18.600 1.00 8.63 595 LYS A CA 1
ATOM 4555 C C . LYS A 1 595 ? 55.300 -28.024 19.184 1.00 8.31 595 LYS A C 1
ATOM 4556 O O . LYS A 1 595 ? 54.496 -27.393 18.493 1.00 8.91 595 LYS A O 1
ATOM 4562 N N . GLU A 1 596 ? 55.588 -27.697 20.442 1.00 7.94 596 GLU A N 1
ATOM 4563 C CA . GLU A 1 596 ? 54.950 -26.566 21.124 1.00 7.35 596 GLU A CA 1
ATOM 4564 C C . GLU A 1 596 ? 55.366 -25.220 20.536 1.00 6.85 596 GLU A C 1
ATOM 4565 O O . GLU A 1 596 ? 54.525 -24.315 20.397 1.00 6.74 596 GLU A O 1
ATOM 4571 N N . PHE A 1 597 ? 56.651 -25.087 20.188 1.00 5.88 597 PHE A N 1
ATOM 4572 C CA . PHE A 1 597 ? 57.131 -23.883 19.515 1.00 4.81 597 PHE A CA 1
ATOM 4573 C C . PHE A 1 597 ? 56.657 -23.798 18.063 1.00 4.52 597 PHE A C 1
ATOM 4574 O O . PHE A 1 597 ? 56.445 -22.697 17.534 1.00 4.14 597 PHE A O 1
ATOM 4582 N N . TYR A 1 598 ? 56.499 -24.956 17.422 1.00 4.33 598 TYR A N 1
ATOM 4583 C CA . TYR A 1 598 ? 55.937 -25.019 16.073 1.00 4.20 598 TYR A CA 1
ATOM 4584 C C . TYR A 1 598 ? 54.506 -24.485 16.039 1.00 4.29 598 TYR A C 1
ATOM 4585 O O . TYR A 1 598 ? 54.200 -23.625 15.216 1.00 4.72 598 TYR A O 1
ATOM 4594 N N . ILE A 1 599 ? 53.645 -24.984 16.933 1.00 4.20 599 ILE A N 1
ATOM 4595 C CA . ILE A 1 599 ? 52.277 -24.461 17.074 1.00 4.23 599 ILE A CA 1
ATOM 4596 C C . ILE A 1 599 ? 52.311 -22.953 17.297 1.00 4.02 599 ILE A C 1
ATOM 4597 O O . ILE A 1 599 ? 51.587 -22.219 16.628 1.00 3.90 599 ILE A O 1
ATOM 4602 N N . LEU A 1 600 ? 53.167 -22.516 18.226 1.00 3.96 600 LEU A N 1
ATOM 4603 C CA . LEU A 1 600 ? 53.302 -21.116 18.615 1.00 4.04 600 LEU A CA 1
ATOM 4604 C C . LEU A 1 600 ? 53.658 -20.250 17.425 1.00 4.08 600 LEU A C 1
ATOM 4605 O O . LEU A 1 600 ? 53.003 -19.232 17.168 1.00 4.43 600 LEU A O 1
ATOM 4610 N N . TRP A 1 601 ? 54.699 -20.656 16.699 1.00 3.93 601 TRP A N 1
ATOM 4611 C CA . TRP A 1 601 ? 55.169 -19.884 15.568 1.00 3.29 601 TRP A CA 1
ATOM 4612 C C . TRP A 1 601 ? 54.134 -19.827 14.447 1.00 3.01 601 TRP A C 1
ATOM 4613 O O . TRP A 1 601 ? 53.983 -18.803 13.785 1.00 2.34 601 TRP A O 1
ATOM 4624 N N . THR A 1 602 ? 53.429 -20.937 14.243 1.00 3.30 602 THR A N 1
ATOM 4625 C CA . THR A 1 602 ? 52.377 -21.017 13.237 1.00 3.88 602 THR A CA 1
ATOM 4626 C C . THR A 1 602 ? 51.239 -20.059 13.607 1.00 4.46 602 THR A C 1
ATOM 4627 O O . THR A 1 602 ? 50.724 -19.343 12.743 1.00 4.53 602 THR A O 1
ATOM 4631 N N . LYS A 1 603 ? 50.873 -20.038 14.892 1.00 4.71 603 LYS A N 1
ATOM 4632 C CA . LYS A 1 603 ? 49.941 -19.047 15.427 1.00 5.72 603 LYS A CA 1
ATOM 4633 C C . LYS A 1 603 ? 50.429 -17.623 15.195 1.00 6.04 603 LYS A C 1
ATOM 4634 O O . LYS A 1 603 ? 49.656 -16.790 14.729 1.00 6.45 603 LYS A O 1
ATOM 4640 N N . ILE A 1 604 ? 51.699 -17.352 15.515 1.00 6.35 604 ILE A N 1
ATOM 4641 C CA . ILE A 1 604 ? 52.299 -16.025 15.292 1.00 6.69 604 ILE A CA 1
ATOM 4642 C C . ILE A 1 604 ? 52.287 -15.603 13.820 1.00 6.87 604 ILE A C 1
ATOM 4643 O O . ILE A 1 604 ? 52.051 -14.433 13.527 1.00 7.47 604 ILE A O 1
ATOM 4648 N N . GLN A 1 605 ? 52.531 -16.553 12.916 1.00 6.74 605 GLN A N 1
ATOM 4649 C CA . GLN A 1 605 ? 52.473 -16.312 11.477 1.00 7.10 605 GLN A CA 1
ATOM 4650 C C . GLN A 1 605 ? 51.076 -15.887 11.017 1.00 7.40 605 GLN A C 1
ATOM 4651 O O . GLN A 1 605 ? 50.950 -14.989 10.177 1.00 7.41 605 GLN A O 1
ATOM 4657 N N . LYS A 1 606 ? 50.047 -16.539 11.569 1.00 7.31 606 LYS A N 1
ATOM 4658 C CA . LYS A 1 606 ? 48.650 -16.240 11.272 1.00 7.66 606 LYS A CA 1
ATOM 4659 C C . LYS A 1 606 ? 48.238 -14.888 11.852 1.00 7.18 606 LYS A C 1
ATOM 4660 O O . LYS A 1 606 ? 47.666 -14.062 11.143 1.00 6.87 606 LYS A O 1
ATOM 4666 N N . TYR A 1 607 ? 48.542 -14.675 13.135 1.00 6.84 607 TYR A N 1
ATOM 4667 C CA . TYR A 1 607 ? 48.286 -13.398 13.817 1.00 6.69 607 TYR A CA 1
ATOM 4668 C C . TYR A 1 607 ? 48.831 -12.189 13.063 1.00 6.73 607 TYR A C 1
ATOM 4669 O O . TYR A 1 607 ? 48.143 -11.182 12.952 1.00 7.08 607 TYR A O 1
ATOM 4678 N N . GLN A 1 608 ? 50.056 -12.289 12.554 1.00 7.04 608 GLN A N 1
ATOM 4679 C CA . GLN A 1 608 ? 50.676 -11.171 11.834 1.00 7.55 608 GLN A CA 1
ATOM 4680 C C . GLN A 1 608 ? 50.225 -11.051 10.382 1.00 7.47 608 GLN A C 1
ATOM 4681 O O . GLN A 1 608 ? 50.294 -9.966 9.799 1.00 7.68 608 GLN A O 1
ATOM 4687 N N . LYS A 1 609 ? 49.756 -12.160 9.810 1.00 7.71 609 LYS A N 1
ATOM 4688 C CA . LYS A 1 609 ? 49.176 -12.148 8.470 1.00 7.91 609 LYS A CA 1
ATOM 4689 C C . LYS A 1 609 ? 47.877 -11.361 8.521 1.00 7.77 609 LYS A C 1
ATOM 4690 O O . LYS A 1 609 ? 47.692 -10.430 7.751 1.00 8.26 609 LYS A O 1
ATOM 4696 N N . ILE A 1 610 ? 46.997 -11.752 9.443 1.00 7.61 610 ILE A N 1
ATOM 4697 C CA . ILE A 1 610 ? 45.735 -11.065 9.736 1.00 7.25 610 ILE A CA 1
ATOM 4698 C C . ILE A 1 610 ? 45.982 -9.586 10.000 1.00 7.02 610 ILE A C 1
ATOM 4699 O O . ILE A 1 610 ? 45.400 -8.724 9.357 1.00 7.31 610 ILE A O 1
ATOM 4704 N N . TYR A 1 611 ? 46.862 -9.316 10.951 1.00 6.88 611 TYR A N 1
ATOM 4705 C CA . TYR A 1 611 ? 47.255 -7.967 11.353 1.00 6.92 611 TYR A CA 1
ATOM 4706 C C . TYR A 1 611 ? 47.655 -7.092 10.165 1.00 7.90 611 TYR A C 1
ATOM 4707 O O . TYR A 1 611 ? 47.193 -5.959 10.053 1.00 8.00 611 TYR A O 1
ATOM 4716 N N . ARG A 1 612 ? 48.515 -7.608 9.284 1.00 8.85 612 ARG A N 1
ATOM 4717 C CA . ARG A 1 612 ? 49.021 -6.799 8.171 1.00 10.19 612 ARG A CA 1
ATOM 4718 C C . ARG A 1 612 ? 48.033 -6.626 7.009 1.00 10.68 612 ARG A C 1
ATOM 4719 O O . ARG A 1 612 ? 48.017 -5.580 6.362 1.00 10.69 612 ARG A O 1
ATOM 4727 N N . GLU A 1 613 ? 47.233 -7.658 6.746 1.00 11.26 613 GLU A N 1
ATOM 4728 C CA . GLU A 1 613 ? 46.190 -7.607 5.728 1.00 12.01 613 GLU A CA 1
ATOM 4729 C C . GLU A 1 613 ? 45.111 -6.593 6.084 1.00 12.01 613 GLU A C 1
ATOM 4730 O O . GLU A 1 613 ? 44.675 -5.823 5.240 1.00 12.20 613 GLU A O 1
ATOM 4736 N N . ILE A 1 614 ? 44.681 -6.621 7.340 1.00 12.20 614 ILE A N 1
ATOM 4737 C CA . ILE A 1 614 ? 43.619 -5.752 7.852 1.00 12.17 614 ILE A CA 1
ATOM 4738 C C . ILE A 1 614 ? 44.146 -4.341 8.099 1.00 11.81 614 ILE A C 1
ATOM 4739 O O . ILE A 1 614 ? 43.372 -3.413 8.282 1.00 11.87 614 ILE A O 1
ATOM 4744 N N . ASP A 1 615 ? 45.467 -4.191 8.103 1.00 11.68 615 ASP A N 1
ATOM 4745 C CA . ASP A 1 615 ? 46.092 -2.900 8.358 1.00 11.30 615 ASP A CA 1
ATOM 4746 C C . ASP A 1 615 ? 45.919 -1.956 7.166 1.00 11.54 615 ASP A C 1
ATOM 4747 O O . ASP A 1 615 ? 46.853 -1.725 6.389 1.00 11.09 615 ASP A O 1
ATOM 4752 N N . VAL A 1 616 ? 44.704 -1.406 7.071 1.00 12.01 616 VAL A N 1
ATOM 4753 C CA . VAL A 1 616 ? 44.239 -0.551 5.961 1.00 12.20 616 VAL A CA 1
ATOM 4754 C C . VAL A 1 616 ? 45.153 0.665 5.690 1.00 12.22 616 VAL A C 1
ATOM 4755 O O . VAL A 1 616 ? 45.641 0.872 4.572 1.00 12.13 616 VAL A O 1
ATOM 4759 N N . ASP A 1 617 ? 45.410 1.428 6.746 1.00 12.05 617 ASP A N 1
ATOM 4760 C CA . ASP A 1 617 ? 46.204 2.651 6.700 1.00 11.96 617 ASP A CA 1
ATOM 4761 C C . ASP A 1 617 ? 47.714 2.381 6.720 1.00 11.97 617 ASP A C 1
ATOM 4762 O O . ASP A 1 617 ? 48.523 3.315 6.701 1.00 12.12 617 ASP A O 1
ATOM 4767 N N . ARG A 1 618 ? 48.086 1.105 6.782 1.00 12.06 618 ARG A N 1
ATOM 4768 C CA . ARG A 1 618 ? 49.490 0.686 6.899 1.00 12.25 618 ARG A CA 1
ATOM 4769 C C . ARG A 1 618 ? 50.254 1.440 7.992 1.00 11.37 618 ARG A C 1
ATOM 4770 O O . ARG A 1 618 ? 51.384 1.888 7.794 1.00 11.11 618 ARG A O 1
ATOM 4778 N N . SER A 1 619 ? 49.604 1.555 9.151 1.00 10.57 619 SER A N 1
ATOM 4779 C CA . SER A 1 619 ? 50.145 2.228 10.333 1.00 9.58 619 SER A CA 1
ATOM 4780 C C . SER A 1 619 ? 51.074 1.314 11.145 1.00 8.99 619 SER A C 1
ATOM 4781 O O . SER A 1 619 ? 51.880 1.800 11.946 1.00 8.90 619 SER A O 1
ATOM 4784 N N . GLY A 1 620 ? 50.959 0.001 10.928 1.00 8.36 620 GLY A N 1
ATOM 4785 C CA . GLY A 1 620 ? 51.712 -1.001 11.693 1.00 7.86 620 GLY A CA 1
ATOM 4786 C C . GLY A 1 620 ? 51.020 -1.333 13.005 1.00 7.80 620 GLY A C 1
ATOM 4787 O O . GLY A 1 620 ? 51.603 -1.969 13.888 1.00 7.37 620 GLY A O 1
ATOM 4788 N N . THR A 1 621 ? 49.763 -0.901 13.116 1.00 8.06 621 THR A N 1
ATOM 4789 C CA . THR A 1 621 ? 48.973 -0.992 14.346 1.00 8.19 621 THR A CA 1
ATOM 4790 C C . THR A 1 621 ? 47.498 -1.164 14.003 1.00 8.36 621 THR A C 1
ATOM 4791 O O . THR A 1 621 ? 47.061 -0.761 12.921 1.00 9.34 621 THR A O 1
ATOM 4795 N N . MET A 1 622 ? 46.734 -1.723 14.944 1.00 8.25 622 MET A N 1
ATOM 4796 C CA . MET A 1 622 ? 45.277 -1.818 14.841 1.00 7.47 622 MET A CA 1
ATOM 4797 C C . MET A 1 622 ? 44.541 -0.679 15.564 1.00 7.35 622 MET A C 1
ATOM 4798 O O . MET A 1 622 ? 44.633 -0.536 16.785 1.00 7.38 622 MET A O 1
ATOM 4803 N N . ASN A 1 623 ? 43.783 0.108 14.809 1.00 6.98 623 ASN A N 1
ATOM 4804 C CA . ASN A 1 623 ? 42.741 0.935 15.394 1.00 6.75 623 ASN A CA 1
ATOM 4805 C C . ASN A 1 623 ? 41.535 0.053 15.787 1.00 7.08 623 ASN A C 1
ATOM 4806 O O . ASN A 1 623 ? 41.525 -1.140 15.481 1.00 7.21 623 ASN A O 1
ATOM 4811 N N . SER A 1 624 ? 40.536 0.629 16.464 1.00 7.37 624 SER A N 1
ATOM 4812 C CA . SER A 1 624 ? 39.396 -0.138 16.994 1.00 7.52 624 SER A CA 1
ATOM 4813 C C . SER A 1 624 ? 38.576 -0.869 15.919 1.00 7.94 624 SER A C 1
ATOM 4814 O O . SER A 1 624 ? 38.061 -1.969 16.159 1.00 8.13 624 SER A O 1
ATOM 4817 N N . TYR A 1 625 ? 38.448 -0.241 14.755 1.00 7.86 625 TYR A N 1
ATOM 4818 C CA . TYR A 1 625 ? 37.751 -0.821 13.609 1.00 7.96 625 TYR A CA 1
ATOM 4819 C C . TYR A 1 625 ? 38.527 -2.007 13.006 1.00 8.31 625 TYR A C 1
ATOM 4820 O O . TYR A 1 625 ? 37.964 -3.070 12.740 1.00 8.70 625 TYR A O 1
ATOM 4829 N N . GLU A 1 626 ? 39.819 -1.812 12.792 1.00 8.94 626 GLU A N 1
ATOM 4830 C CA . GLU A 1 626 ? 40.702 -2.857 12.286 1.00 9.33 626 GLU A CA 1
ATOM 4831 C C . GLU A 1 626 ? 40.749 -4.057 13.224 1.00 9.75 626 GLU A C 1
ATOM 4832 O O . GLU A 1 626 ? 40.876 -5.188 12.767 1.00 9.96 626 GLU A O 1
ATOM 4838 N N . MET A 1 627 ? 40.659 -3.807 14.532 1.00 10.24 627 MET A N 1
ATOM 4839 C CA . MET A 1 627 ? 40.728 -4.871 15.536 1.00 10.88 627 MET A CA 1
ATOM 4840 C C . MET A 1 627 ? 39.496 -5.768 15.479 1.00 11.47 627 MET A C 1
ATOM 4841 O O . MET A 1 627 ? 39.597 -6.989 15.637 1.00 11.01 627 MET A O 1
ATOM 4846 N N . ARG A 1 628 ? 38.341 -5.140 15.255 1.00 12.09 628 ARG A N 1
ATOM 4847 C CA . ARG A 1 628 ? 37.079 -5.827 15.065 1.00 13.52 628 ARG A CA 1
ATOM 4848 C C . ARG A 1 628 ? 37.163 -6.781 13.873 1.00 13.11 628 ARG A C 1
ATOM 4849 O O . ARG A 1 628 ? 36.855 -7.972 13.988 1.00 13.34 628 ARG A O 1
ATOM 4857 N N . LYS A 1 629 ? 37.600 -6.246 12.737 1.00 12.82 629 LYS A N 1
ATOM 4858 C CA . LYS A 1 629 ? 37.840 -7.032 11.542 1.00 12.41 629 LYS A CA 1
ATOM 4859 C C . LYS A 1 629 ? 38.797 -8.204 11.789 1.00 12.24 629 LYS A C 1
ATOM 4860 O O . LYS A 1 629 ? 38.545 -9.307 11.309 1.00 12.12 629 LYS A O 1
ATOM 4866 N N . ALA A 1 630 ? 39.883 -7.951 12.529 1.00 11.93 630 ALA A N 1
ATOM 4867 C CA . ALA A 1 630 ? 40.895 -8.965 12.863 1.00 11.67 630 ALA A CA 1
ATOM 4868 C C . ALA A 1 630 ? 40.368 -10.082 13.776 1.00 11.61 630 ALA A C 1
ATOM 4869 O O . ALA A 1 630 ? 40.744 -11.251 13.627 1.00 11.26 630 ALA A O 1
ATOM 4871 N N . LEU A 1 631 ? 39.509 -9.717 14.724 1.00 11.78 631 LEU A N 1
ATOM 4872 C CA . LEU A 1 631 ? 38.844 -10.704 15.578 1.00 12.32 631 LEU A CA 1
ATOM 4873 C C . LEU A 1 631 ? 37.912 -11.624 14.782 1.00 12.72 631 LEU A C 1
ATOM 4874 O O . LEU A 1 631 ? 37.964 -12.835 14.953 1.00 12.88 631 LEU A O 1
ATOM 4879 N N . GLU A 1 632 ? 37.103 -11.056 13.890 1.00 13.31 632 GLU A N 1
ATOM 4880 C CA . GLU A 1 632 ? 36.279 -11.839 12.951 1.00 14.18 632 GLU A CA 1
ATOM 4881 C C . GLU A 1 632 ? 37.119 -12.715 12.012 1.00 13.96 632 GLU A C 1
ATOM 4882 O O . GLU A 1 632 ? 36.760 -13.856 11.717 1.00 13.71 632 GLU A O 1
ATOM 4888 N N . GLU A 1 633 ? 38.243 -12.161 11.564 1.00 14.09 633 GLU A N 1
ATOM 4889 C CA . GLU A 1 633 ? 39.161 -12.811 10.632 1.00 14.10 633 GLU A CA 1
ATOM 4890 C C . GLU A 1 633 ? 39.916 -13.959 11.314 1.00 13.61 633 GLU A C 1
ATOM 4891 O O . GLU A 1 633 ? 40.250 -14.955 10.678 1.00 13.00 633 GLU A O 1
ATOM 4897 N N . ALA A 1 634 ? 40.181 -13.808 12.609 1.00 13.54 634 ALA A N 1
ATOM 4898 C CA . ALA A 1 634 ? 40.794 -14.870 13.415 1.00 13.48 634 ALA A CA 1
ATOM 4899 C C . ALA A 1 634 ? 39.768 -15.951 13.813 1.00 13.66 634 ALA A C 1
ATOM 4900 O O . ALA A 1 634 ? 40.124 -16.988 14.375 1.00 13.92 634 ALA A O 1
ATOM 4902 N N . GLY A 1 635 ? 38.495 -15.705 13.514 1.00 13.80 635 GLY A N 1
ATOM 4903 C CA . GLY A 1 635 ? 37.465 -16.724 13.655 1.00 14.02 635 GLY A CA 1
ATOM 4904 C C . GLY A 1 635 ? 36.554 -16.530 14.845 1.00 14.28 635 GLY A C 1
ATOM 4905 O O . GLY A 1 635 ? 35.813 -17.435 15.206 1.00 14.22 635 GLY A O 1
ATOM 4906 N N . PHE A 1 636 ? 36.608 -15.350 15.450 1.00 14.77 636 PHE A N 1
ATOM 4907 C CA . PHE A 1 636 ? 35.770 -15.032 16.599 1.00 15.69 636 PHE A CA 1
ATOM 4908 C C . PHE A 1 636 ? 34.489 -14.306 16.188 1.00 16.71 636 PHE A C 1
ATOM 4909 O O . PHE A 1 636 ? 34.536 -13.271 15.523 1.00 16.94 636 PHE A O 1
ATOM 4917 N N . LYS A 1 637 ? 33.356 -14.897 16.560 1.00 17.85 637 LYS A N 1
ATOM 4918 C CA . LYS A 1 637 ? 32.049 -14.275 16.435 1.00 19.19 637 LYS A CA 1
ATOM 4919 C C . LYS A 1 637 ? 31.664 -13.798 17.835 1.00 19.91 637 LYS A C 1
ATOM 4920 O O . LYS A 1 637 ? 31.256 -14.594 18.685 1.00 20.04 637 LYS A O 1
ATOM 4926 N N . LEU A 1 638 ? 31.826 -12.498 18.069 1.00 20.97 638 LEU A N 1
ATOM 4927 C CA . LEU A 1 638 ? 31.653 -11.902 19.392 1.00 22.07 638 LEU A CA 1
ATOM 4928 C C . LEU A 1 638 ? 30.603 -10.800 19.378 1.00 22.85 638 LEU A C 1
ATOM 4929 O O . LEU A 1 638 ? 30.491 -10.070 18.391 1.00 23.01 638 LEU A O 1
ATOM 4934 N N . PRO A 1 639 ? 29.841 -10.662 20.483 1.00 23.78 639 PRO A N 1
ATOM 4935 C CA . PRO A 1 639 ? 28.910 -9.542 20.615 1.00 24.53 639 PRO A CA 1
ATOM 4936 C C . PRO A 1 639 ? 29.671 -8.229 20.822 1.00 25.33 639 PRO A C 1
ATOM 4937 O O . PRO A 1 639 ? 30.851 -8.248 21.175 1.00 25.12 639 PRO A O 1
ATOM 4941 N N . CYS A 1 640 ? 28.992 -7.106 20.605 1.00 26.71 640 CYS A N 1
ATOM 4942 C CA . CYS A 1 640 ? 29.605 -5.779 20.696 1.00 28.06 640 CYS A CA 1
ATOM 4943 C C . CYS A 1 640 ? 30.188 -5.469 22.073 1.00 28.48 640 CYS A C 1
ATOM 4944 O O . CYS A 1 640 ? 31.220 -4.816 22.172 1.00 28.65 640 CYS A O 1
ATOM 4947 N N . GLN A 1 641 ? 29.531 -5.945 23.129 1.00 29.29 641 GLN A N 1
ATOM 4948 C CA . GLN A 1 641 ? 29.974 -5.693 24.505 1.00 29.80 641 GLN A CA 1
ATOM 4949 C C . GLN A 1 641 ? 31.362 -6.282 24.758 1.00 29.97 641 GLN A C 1
ATOM 4950 O O . GLN A 1 641 ? 32.173 -5.691 25.485 1.00 29.97 641 GLN A O 1
ATOM 4956 N N . LEU A 1 642 ? 31.625 -7.446 24.160 1.00 30.02 642 LEU A N 1
ATOM 4957 C CA . LEU A 1 642 ? 32.949 -8.061 24.207 1.00 29.86 642 LEU A CA 1
ATOM 4958 C C . LEU A 1 642 ? 33.990 -7.234 23.455 1.00 29.66 642 LEU A C 1
ATOM 4959 O O . LEU A 1 642 ? 35.117 -7.064 23.935 1.00 29.60 642 LEU A O 1
ATOM 4964 N N . HIS A 1 643 ? 33.610 -6.736 22.277 1.00 29.43 643 HIS A N 1
ATOM 4965 C CA . HIS A 1 643 ? 34.513 -5.946 21.430 1.00 29.34 643 HIS A CA 1
ATOM 4966 C C . HIS A 1 643 ? 34.995 -4.682 22.127 1.00 29.31 643 HIS A C 1
ATOM 4967 O O . HIS A 1 643 ? 36.186 -4.366 22.094 1.00 29.20 643 HIS A O 1
ATOM 4974 N N . GLN A 1 644 ? 34.057 -3.978 22.763 1.00 29.34 644 GLN A N 1
ATOM 4975 C CA . GLN A 1 644 ? 34.338 -2.786 23.558 1.00 29.45 644 GLN A CA 1
ATOM 4976 C C . GLN A 1 644 ? 35.224 -3.133 24.749 1.00 29.12 644 GLN A C 1
ATOM 4977 O O . GLN A 1 644 ? 36.156 -2.399 25.077 1.00 29.06 644 GLN A O 1
ATOM 4983 N N . VAL A 1 645 ? 34.930 -4.257 25.394 1.00 28.91 645 VAL A N 1
ATOM 4984 C CA . VAL A 1 645 ? 35.760 -4.747 26.494 1.00 28.79 645 VAL A CA 1
ATOM 4985 C C . VAL A 1 645 ? 37.193 -5.026 26.034 1.00 28.59 645 VAL A C 1
ATOM 4986 O O . VAL A 1 645 ? 38.137 -4.779 26.783 1.00 28.65 645 VAL A O 1
ATOM 4990 N N . ILE A 1 646 ? 37.350 -5.531 24.808 1.00 28.24 646 ILE A N 1
ATOM 4991 C CA . ILE A 1 646 ? 38.672 -5.829 24.240 1.00 27.69 646 ILE A CA 1
ATOM 4992 C C . ILE A 1 646 ? 39.512 -4.570 23.973 1.00 27.22 646 ILE A C 1
ATOM 4993 O O . ILE A 1 646 ? 40.666 -4.492 24.409 1.00 26.97 646 ILE A O 1
ATOM 4998 N N . VAL A 1 647 ? 38.928 -3.588 23.280 1.00 26.95 647 VAL A N 1
ATOM 4999 C CA . VAL A 1 647 ? 39.571 -2.268 23.059 1.00 26.42 647 VAL A CA 1
ATOM 5000 C C . VAL A 1 647 ? 39.944 -1.551 24.382 1.00 25.82 647 VAL A C 1
ATOM 5001 O O . VAL A 1 647 ? 40.969 -0.869 24.471 1.00 25.57 647 VAL A O 1
ATOM 5005 N N . ALA A 1 648 ? 39.113 -1.708 25.404 1.00 24.99 648 ALA A N 1
ATOM 5006 C CA . ALA A 1 648 ? 39.509 -1.332 26.749 1.00 24.56 648 ALA A CA 1
ATOM 5007 C C . ALA A 1 648 ? 40.365 -2.467 27.298 1.00 24.42 648 ALA A C 1
ATOM 5008 O O . ALA A 1 648 ? 40.014 -3.635 27.163 1.00 24.68 648 ALA A O 1
ATOM 5010 N N . ARG A 1 649 ? 41.497 -2.123 27.903 1.00 23.86 649 ARG A N 1
ATOM 5011 C CA . ARG A 1 649 ? 42.450 -3.112 28.438 1.00 23.21 649 ARG A CA 1
ATOM 5012 C C . ARG A 1 649 ? 43.557 -3.428 27.444 1.00 21.93 649 ARG A C 1
ATOM 5013 O O . ARG A 1 649 ? 44.730 -3.448 27.823 1.00 22.39 649 ARG A O 1
ATOM 5021 N N . PHE A 1 650 ? 43.198 -3.647 26.178 1.00 20.41 650 PHE A N 1
ATOM 5022 C CA . PHE A 1 650 ? 44.208 -3.951 25.139 1.00 18.46 650 PHE A CA 1
ATOM 5023 C C . PHE A 1 650 ? 44.641 -2.745 24.284 1.00 17.48 650 PHE A C 1
ATOM 5024 O O . PHE A 1 650 ? 45.727 -2.758 23.707 1.00 17.51 650 PHE A O 1
ATOM 5032 N N . ALA A 1 651 ? 43.812 -1.701 24.217 1.00 16.20 651 ALA A N 1
ATOM 5033 C CA . ALA A 1 651 ? 44.163 -0.496 23.450 1.00 14.66 651 ALA A CA 1
ATOM 5034 C C . ALA A 1 651 ? 44.724 0.611 24.323 1.00 13.60 651 ALA A C 1
ATOM 5035 O O . ALA A 1 651 ? 44.469 0.636 25.530 1.00 13.40 651 ALA A O 1
ATOM 5037 N N . ASP A 1 652 ? 45.474 1.531 23.716 1.00 12.24 652 ASP A N 1
ATOM 5038 C CA . ASP A 1 652 ? 45.915 2.735 24.429 1.00 11.32 652 ASP A CA 1
ATOM 5039 C C . ASP A 1 652 ? 44.797 3.799 24.474 1.00 10.43 652 ASP A C 1
ATOM 5040 O O . ASP A 1 652 ? 43.657 3.516 24.099 1.00 9.97 652 ASP A O 1
ATOM 5045 N N . ASP A 1 653 ? 45.125 5.012 24.918 1.00 9.43 653 ASP A N 1
ATOM 5046 C CA . ASP A 1 653 ? 44.134 6.090 25.016 1.00 8.91 653 ASP A CA 1
ATOM 5047 C C . ASP A 1 653 ? 43.787 6.738 23.678 1.00 8.52 653 ASP A C 1
ATOM 5048 O O . ASP A 1 653 ? 42.895 7.583 23.605 1.00 8.52 653 ASP A O 1
ATOM 5053 N N . GLU A 1 654 ? 44.507 6.351 22.633 1.00 8.37 654 GLU A N 1
ATOM 5054 C CA . GLU A 1 654 ? 44.150 6.696 21.260 1.00 8.67 654 GLU A CA 1
ATOM 5055 C C . GLU A 1 654 ? 43.368 5.544 20.601 1.00 7.80 654 GLU A C 1
ATOM 5056 O O . GLU A 1 654 ? 43.049 5.608 19.418 1.00 7.25 654 GLU A O 1
ATOM 5062 N N . LEU A 1 655 ? 43.063 4.508 21.389 1.00 7.62 655 LEU A N 1
ATOM 5063 C CA . LEU A 1 655 ? 42.385 3.289 20.922 1.00 7.75 655 LEU A CA 1
ATOM 5064 C C . LEU A 1 655 ? 43.170 2.574 19.807 1.00 8.00 655 LEU A C 1
ATOM 5065 O O . LEU A 1 655 ? 42.617 2.207 18.768 1.00 8.23 655 LEU A O 1
ATOM 5070 N N . ILE A 1 656 ? 44.465 2.394 20.051 1.00 7.75 656 ILE A N 1
ATOM 5071 C CA . ILE A 1 656 ? 45.370 1.731 19.136 1.00 7.76 656 ILE A CA 1
ATOM 5072 C C . ILE A 1 656 ? 45.896 0.494 19.859 1.00 7.92 656 ILE A C 1
ATOM 5073 O O . ILE A 1 656 ? 46.193 0.539 21.057 1.00 7.97 656 ILE A O 1
ATOM 5078 N N . ILE A 1 657 ? 45.970 -0.614 19.132 1.00 7.75 657 ILE A N 1
ATOM 5079 C CA . ILE A 1 657 ? 46.522 -1.857 19.646 1.00 7.73 657 ILE A CA 1
ATOM 5080 C C . ILE A 1 657 ? 47.726 -2.239 18.790 1.00 7.79 657 ILE A C 1
ATOM 5081 O O . ILE A 1 657 ? 47.601 -2.401 17.575 1.00 7.65 657 ILE A O 1
ATOM 5086 N N . ASP A 1 658 ? 48.889 -2.368 19.414 1.00 8.41 658 ASP A N 1
ATOM 5087 C CA . ASP A 1 658 ? 50.074 -2.764 18.668 1.00 9.44 658 ASP A CA 1
ATOM 5088 C C . ASP A 1 658 ? 50.200 -4.298 18.676 1.00 9.68 658 ASP A C 1
ATOM 5089 O O . ASP A 1 658 ? 49.325 -4.989 19.208 1.00 9.76 658 ASP A O 1
ATOM 5094 N N . PHE A 1 659 ? 51.264 -4.828 18.082 1.00 9.99 659 PHE A N 1
ATOM 5095 C CA . PHE A 1 659 ? 51.376 -6.272 17.902 1.00 10.47 659 PHE A CA 1
ATOM 5096 C C . PHE A 1 659 ? 51.452 -7.066 19.192 1.00 11.24 659 PHE A C 1
ATOM 5097 O O . PHE A 1 659 ? 50.865 -8.151 19.288 1.00 11.50 659 PHE A O 1
ATOM 5105 N N . ASP A 1 660 ? 52.177 -6.523 20.167 1.00 12.17 660 ASP A N 1
ATOM 5106 C CA . ASP A 1 660 ? 52.312 -7.111 21.497 1.00 13.16 660 ASP A CA 1
ATOM 5107 C C . ASP A 1 660 ? 50.939 -7.367 22.121 1.00 13.09 660 ASP A C 1
ATOM 5108 O O . ASP A 1 660 ? 50.644 -8.492 22.546 1.00 13.03 660 ASP A O 1
ATOM 5113 N N . ASN A 1 661 ? 50.099 -6.330 22.156 1.00 13.25 661 ASN A N 1
ATOM 5114 C CA . ASN A 1 661 ? 48.755 -6.429 22.744 1.00 13.57 661 ASN A CA 1
ATOM 5115 C C . ASN A 1 661 ? 47.773 -7.223 21.885 1.00 12.89 661 ASN A C 1
ATOM 5116 O O . ASN A 1 661 ? 46.877 -7.882 22.412 1.00 12.94 661 ASN A O 1
ATOM 5121 N N . PHE A 1 662 ? 47.942 -7.139 20.566 1.00 12.08 662 PHE A N 1
ATOM 5122 C CA . PHE A 1 662 ? 47.172 -7.928 19.600 1.00 11.30 662 PHE A CA 1
ATOM 5123 C C . PHE A 1 662 ? 47.308 -9.422 19.879 1.00 11.39 662 PHE A C 1
ATOM 5124 O O . PHE A 1 662 ? 46.308 -10.140 19.969 1.00 11.28 662 PHE A O 1
ATOM 5132 N N . VAL A 1 663 ? 48.554 -9.879 20.015 1.00 11.53 663 VAL A N 1
ATOM 5133 C CA . VAL A 1 663 ? 48.847 -11.282 20.285 1.00 11.78 663 VAL A CA 1
ATOM 5134 C C . VAL A 1 663 ? 48.299 -11.670 21.671 1.00 12.40 663 VAL A C 1
ATOM 5135 O O . VAL A 1 663 ? 47.637 -12.698 21.813 1.00 12.63 663 VAL A O 1
ATOM 5139 N N . ARG A 1 664 ? 48.555 -10.835 22.678 1.00 13.10 664 ARG A N 1
ATOM 5140 C CA . ARG A 1 664 ? 48.059 -11.073 24.038 1.00 13.72 664 ARG A CA 1
ATOM 5141 C C . ARG A 1 664 ? 46.538 -11.212 24.063 1.00 13.73 664 ARG A C 1
ATOM 5142 O O . ARG A 1 664 ? 46.001 -12.102 24.724 1.00 13.71 664 ARG A O 1
ATOM 5150 N N . CYS A 1 665 ? 45.860 -10.334 23.332 1.00 13.56 665 CYS A N 1
ATOM 5151 C CA . CYS A 1 665 ? 44.410 -10.366 23.235 1.00 13.72 665 CYS A CA 1
ATOM 5152 C C . CYS A 1 665 ? 43.880 -11.667 22.633 1.00 13.86 665 CYS A C 1
ATOM 5153 O O . CYS A 1 665 ? 42.981 -12.288 23.195 1.00 13.83 665 CYS A O 1
ATOM 5156 N N . LEU A 1 666 ? 44.439 -12.060 21.489 1.00 13.99 666 LEU A N 1
ATOM 5157 C CA . LEU A 1 666 ? 43.996 -13.245 20.765 1.00 14.66 666 LEU A CA 1
ATOM 5158 C C . LEU A 1 666 ? 44.395 -14.557 21.454 1.00 14.43 666 LEU A C 1
ATOM 5159 O O . LEU A 1 666 ? 43.644 -15.532 21.422 1.00 14.38 666 LEU A O 1
ATOM 5164 N N . VAL A 1 667 ? 45.568 -14.567 22.081 1.00 14.40 667 VAL A N 1
ATOM 5165 C CA . VAL A 1 667 ? 46.042 -15.716 22.849 1.00 14.30 667 VAL A CA 1
ATOM 5166 C C . VAL A 1 667 ? 45.135 -15.958 24.058 1.00 14.70 667 VAL A C 1
ATOM 5167 O O . VAL A 1 667 ? 44.658 -17.070 24.274 1.00 14.62 667 VAL A O 1
ATOM 5171 N N . ARG A 1 668 ? 44.874 -14.897 24.813 1.00 15.19 668 ARG A N 1
ATOM 5172 C CA . ARG A 1 668 ? 44.038 -14.954 26.001 1.00 15.88 668 ARG A CA 1
ATOM 5173 C C . ARG A 1 668 ? 42.615 -15.412 25.687 1.00 15.60 668 ARG A C 1
ATOM 5174 O O . ARG A 1 668 ? 42.059 -16.257 26.385 1.00 15.42 668 ARG A O 1
ATOM 5182 N N . LEU A 1 669 ? 42.049 -14.859 24.617 1.00 15.75 669 LEU A N 1
ATOM 5183 C CA . LEU A 1 669 ? 40.690 -15.176 24.165 1.00 15.86 669 LEU A CA 1
ATOM 5184 C C . LEU A 1 669 ? 40.541 -16.644 23.764 1.00 15.82 669 LEU A C 1
ATOM 5185 O O . LEU A 1 669 ? 39.569 -17.306 24.135 1.00 15.97 669 LEU A O 1
ATOM 5190 N N . GLU A 1 670 ? 41.506 -17.150 23.010 1.00 15.87 670 GLU A N 1
ATOM 5191 C CA . GLU A 1 670 ? 41.538 -18.565 22.674 1.00 16.45 670 GLU A CA 1
ATOM 5192 C C . GLU A 1 670 ? 41.661 -19.428 23.935 1.00 16.51 670 GLU A C 1
ATOM 5193 O O . GLU A 1 670 ? 40.992 -20.452 24.046 1.00 16.54 670 GLU A O 1
ATOM 5199 N N . ILE A 1 671 ? 42.513 -19.001 24.874 1.00 16.77 671 ILE A N 1
ATOM 5200 C CA . ILE A 1 671 ? 42.668 -19.664 26.171 1.00 17.00 671 ILE A CA 1
ATOM 5201 C C . ILE A 1 671 ? 41.322 -19.710 26.913 1.00 17.2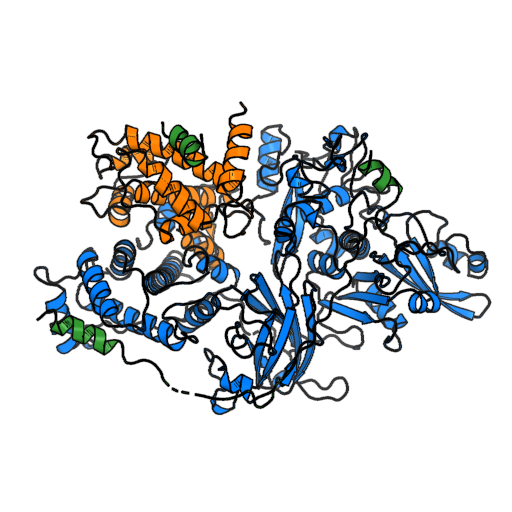1 671 ILE A C 1
ATOM 5202 O O . ILE A 1 671 ? 40.898 -20.772 27.379 1.00 17.40 671 ILE A O 1
ATOM 5207 N N . LEU A 1 672 ? 40.654 -18.560 26.996 1.00 17.04 672 LEU A N 1
ATOM 5208 C CA . LEU A 1 672 ? 39.398 -18.435 27.736 1.00 17.01 672 LEU A CA 1
ATOM 5209 C C . LEU A 1 672 ? 38.235 -19.236 27.168 1.00 17.01 672 LEU A C 1
ATOM 5210 O O . LEU A 1 672 ? 37.438 -19.792 27.932 1.00 16.81 672 LEU A O 1
ATOM 5215 N N . PHE A 1 673 ? 38.137 -19.290 25.839 1.00 17.17 673 PHE A N 1
ATOM 5216 C CA . PHE A 1 673 ? 37.118 -20.105 25.169 1.00 17.30 673 PHE A CA 1
ATOM 5217 C C . PHE A 1 673 ? 37.320 -21.575 25.508 1.00 17.72 673 PHE A C 1
ATOM 5218 O O . PHE A 1 673 ? 36.367 -22.287 25.831 1.00 17.28 673 PHE A O 1
ATOM 5226 N N . LYS A 1 674 ? 38.578 -22.009 25.446 1.00 18.25 674 LYS A N 1
ATOM 5227 C CA . LYS A 1 674 ? 38.937 -23.403 25.674 1.00 19.01 674 LYS A CA 1
ATOM 5228 C C . LYS A 1 674 ? 38.834 -23.809 27.139 1.00 19.18 674 LYS A C 1
ATOM 5229 O O . LYS A 1 674 ? 38.483 -24.950 27.437 1.00 19.22 674 LYS A O 1
ATOM 5235 N N . ILE A 1 675 ? 39.122 -22.882 28.050 1.00 19.65 675 ILE A N 1
ATOM 5236 C CA . ILE A 1 675 ? 38.888 -23.140 29.473 1.00 19.94 675 ILE A CA 1
ATOM 5237 C C . ILE A 1 675 ? 37.388 -23.300 29.717 1.00 20.62 675 ILE A C 1
ATOM 5238 O O . ILE A 1 675 ? 36.981 -24.149 30.504 1.00 20.58 675 ILE A O 1
ATOM 5243 N N . PHE A 1 676 ? 36.572 -22.513 29.022 1.00 21.48 676 PHE A N 1
ATOM 5244 C CA . PHE A 1 676 ? 35.120 -22.630 29.160 1.00 22.60 676 PHE A CA 1
ATOM 5245 C C . PHE A 1 676 ? 34.540 -23.950 28.609 1.00 23.34 676 PHE A C 1
ATOM 5246 O O . PHE A 1 676 ? 33.709 -24.572 29.263 1.00 23.32 676 PHE A O 1
ATOM 5254 N N . LYS A 1 677 ? 34.949 -24.358 27.411 1.00 24.51 677 LYS A N 1
ATOM 5255 C CA . LYS A 1 677 ? 34.556 -25.664 26.884 1.00 25.84 677 LYS A CA 1
ATOM 5256 C C . LYS A 1 677 ? 35.528 -26.717 27.431 1.00 26.62 677 LYS A C 1
ATOM 5257 O O . LYS A 1 677 ? 36.603 -26.943 26.875 1.00 27.25 677 LYS A O 1
ATOM 5263 N N . GLN A 1 678 ? 35.109 -27.372 28.508 1.00 27.27 678 GLN A N 1
ATOM 5264 C CA . GLN A 1 678 ? 35.990 -27.987 29.513 1.00 27.97 678 GLN A CA 1
ATOM 5265 C C . GLN A 1 678 ? 35.579 -27.250 30.769 1.00 28.09 678 GLN A C 1
ATOM 5266 O O . GLN A 1 678 ? 35.714 -26.032 30.846 1.00 28.44 678 GLN A O 1
ATOM 5272 N N . LEU A 1 679 ? 35.065 -27.978 31.748 1.00 28.25 679 LEU A N 1
ATOM 5273 C CA . LEU A 1 679 ? 34.239 -27.374 32.788 1.00 28.34 679 LEU A CA 1
ATOM 5274 C C . LEU A 1 679 ? 32.803 -27.369 32.261 1.00 28.32 679 LEU A C 1
ATOM 5275 O O . LEU A 1 679 ? 31.847 -27.316 33.038 1.00 28.53 679 LEU A O 1
ATOM 5280 N N . ASP A 1 680 ? 32.670 -27.425 30.934 1.00 28.27 680 ASP A N 1
ATOM 5281 C CA . ASP A 1 680 ? 31.382 -27.633 30.265 1.00 28.21 680 ASP A CA 1
ATOM 5282 C C . ASP A 1 680 ? 31.475 -28.673 29.117 1.00 28.37 680 ASP A C 1
ATOM 5283 O O . ASP A 1 680 ? 31.110 -28.370 27.979 1.00 28.38 680 ASP A O 1
ATOM 5288 N N . PRO A 1 681 ? 31.935 -29.912 29.420 1.00 28.48 681 PRO A N 1
ATOM 5289 C CA . PRO A 1 681 ? 32.163 -30.942 28.394 1.00 28.64 681 PRO A CA 1
ATOM 5290 C C . PRO A 1 681 ? 30.901 -31.381 27.636 1.00 28.87 681 PRO A C 1
ATOM 5291 O O . PRO A 1 681 ? 31.006 -31.992 26.565 1.00 28.89 681 PRO A O 1
ATOM 5295 N N . GLU A 1 682 ? 29.729 -31.097 28.201 1.00 28.90 682 GLU A N 1
ATOM 5296 C CA . GLU A 1 682 ? 28.467 -31.262 27.484 1.00 28.94 682 GLU A CA 1
ATOM 5297 C C . GLU A 1 682 ? 27.822 -29.898 27.302 1.00 28.95 682 GLU A C 1
ATOM 5298 O O . GLU A 1 682 ? 27.415 -29.267 28.282 1.00 29.20 682 GLU A O 1
ATOM 5304 N N . ASN A 1 683 ? 27.738 -29.457 26.046 1.00 28.72 683 ASN A N 1
ATOM 5305 C CA . ASN A 1 683 ? 27.394 -28.073 25.702 1.00 28.50 683 ASN A CA 1
ATOM 5306 C C . ASN A 1 683 ? 26.089 -27.514 26.300 1.00 28.35 683 ASN A C 1
ATOM 5307 O O . ASN A 1 683 ? 25.096 -27.312 25.592 1.00 28.51 683 ASN A O 1
ATOM 5312 N N . THR A 1 684 ? 26.112 -27.278 27.610 1.00 28.04 684 THR A N 1
ATOM 5313 C CA . THR A 1 684 ? 25.102 -26.479 28.295 1.00 27.64 684 THR A CA 1
ATOM 5314 C C . THR A 1 684 ? 25.591 -25.028 28.294 1.00 27.46 684 THR A C 1
ATOM 5315 O O . THR A 1 684 ? 26.785 -24.762 28.111 1.00 27.36 684 THR A O 1
ATOM 5319 N N . GLY A 1 685 ? 24.680 -24.086 28.496 1.00 27.15 685 GLY A N 1
ATOM 5320 C CA . GLY A 1 685 ? 25.053 -22.673 28.462 1.00 26.74 685 GLY A CA 1
ATOM 5321 C C . GLY A 1 685 ? 26.087 -22.233 29.487 1.00 26.33 685 GLY A C 1
ATOM 5322 O O . GLY A 1 685 ? 26.836 -21.291 29.242 1.00 26.39 685 GLY A O 1
ATOM 5323 N N . THR A 1 686 ? 26.150 -22.925 30.624 1.00 25.97 686 THR A N 1
ATOM 5324 C CA . THR A 1 686 ? 26.813 -22.381 31.810 1.00 25.53 686 THR A CA 1
ATOM 5325 C C . THR A 1 686 ? 27.954 -23.195 32.409 1.00 25.24 686 THR A C 1
ATOM 5326 O O . THR A 1 686 ? 28.169 -24.363 32.067 1.00 25.10 686 THR A O 1
ATOM 5330 N N . ILE A 1 687 ? 28.659 -22.543 33.331 1.00 24.84 687 ILE A N 1
ATOM 5331 C CA . ILE A 1 687 ? 29.772 -23.122 34.066 1.00 24.41 687 ILE A CA 1
ATOM 5332 C C . ILE A 1 687 ? 29.683 -22.761 35.560 1.00 24.34 687 ILE A C 1
ATOM 5333 O O . ILE A 1 687 ? 29.235 -21.669 35.928 1.00 23.93 687 ILE A O 1
ATOM 5338 N N . GLN A 1 688 ? 30.088 -23.702 36.409 1.00 24.22 688 GLN A N 1
ATOM 5339 C CA . GLN A 1 688 ? 29.935 -23.555 37.854 1.00 24.04 688 GLN A CA 1
ATOM 5340 C C . GLN A 1 688 ? 31.300 -23.548 38.545 1.00 23.80 688 GLN A C 1
ATOM 5341 O O . GLN A 1 688 ? 32.084 -24.487 38.399 1.00 23.83 688 GLN A O 1
ATOM 5347 N N . LEU A 1 689 ? 31.578 -22.476 39.282 1.00 23.49 689 LEU A N 1
ATOM 5348 C CA . LEU A 1 689 ? 32.878 -22.283 39.927 1.00 23.45 689 LEU A CA 1
ATOM 5349 C C . LEU A 1 689 ? 32.731 -21.690 41.316 1.00 23.19 689 LEU A C 1
ATOM 5350 O O . LEU A 1 689 ? 31.817 -20.909 41.560 1.00 22.90 689 LEU A O 1
ATOM 5355 N N . ASP A 1 690 ? 33.628 -22.073 42.223 1.00 23.37 690 ASP A N 1
ATOM 5356 C CA . ASP A 1 690 ? 33.728 -21.413 43.525 1.00 23.67 690 ASP A CA 1
ATOM 5357 C C . ASP A 1 690 ? 34.816 -20.336 43.520 1.00 23.95 690 ASP A C 1
ATOM 5358 O O . ASP A 1 690 ? 35.623 -20.271 42.587 1.00 23.75 690 ASP A O 1
ATOM 5363 N N . LEU A 1 691 ? 34.822 -19.501 44.563 1.00 24.39 691 LEU A N 1
ATOM 5364 C CA . LEU A 1 691 ? 35.709 -18.334 44.657 1.00 24.87 691 LEU A CA 1
ATOM 5365 C C . LEU A 1 691 ? 37.175 -18.681 44.409 1.00 25.51 691 LEU A C 1
ATOM 5366 O O . LEU A 1 691 ? 37.871 -17.969 43.687 1.00 25.62 691 LEU A O 1
ATOM 5371 N N . ILE A 1 692 ? 37.615 -19.792 44.994 1.00 26.37 692 ILE A N 1
ATOM 5372 C CA . ILE A 1 692 ? 38.996 -20.277 44.883 1.00 27.21 692 ILE A CA 1
ATOM 5373 C C . ILE A 1 692 ? 39.461 -20.554 43.451 1.00 27.62 692 ILE A C 1
ATOM 5374 O O . ILE A 1 692 ? 40.534 -20.095 43.057 1.00 27.52 692 ILE A O 1
ATOM 5379 N N . SER A 1 693 ? 38.670 -21.296 42.678 1.00 28.38 693 SER A N 1
ATOM 5380 C CA . SER A 1 693 ? 39.025 -21.541 41.272 1.00 29.36 693 SER A CA 1
ATOM 5381 C C . SER A 1 693 ? 38.572 -20.422 40.315 1.00 30.10 693 SER A C 1
ATOM 5382 O O . SER A 1 693 ? 39.101 -20.310 39.205 1.00 30.09 693 SER A O 1
ATOM 5385 N N . TRP A 1 694 ? 37.614 -19.596 40.745 1.00 31.04 694 TRP A N 1
ATOM 5386 C CA . TRP A 1 694 ? 37.235 -18.419 39.967 1.00 31.90 694 TRP A CA 1
ATOM 5387 C C . TRP A 1 694 ? 38.414 -17.466 39.896 1.00 32.63 694 TRP A C 1
ATOM 5388 O O . TRP A 1 694 ? 38.838 -17.098 38.807 1.00 32.81 694 TRP A O 1
ATOM 5399 N N . LEU A 1 695 ? 38.937 -17.085 41.063 1.00 33.71 695 LEU A N 1
ATOM 5400 C CA . LEU A 1 695 ? 40.124 -16.226 41.167 1.00 34.63 695 LEU A CA 1
ATOM 5401 C C . LEU A 1 695 ? 41.335 -16.868 40.504 1.00 35.59 695 LEU A C 1
ATOM 5402 O O . LEU A 1 695 ? 42.215 -16.172 40.014 1.00 35.50 695 LEU A O 1
ATOM 5407 N N . SER A 1 696 ? 41.359 -18.199 40.492 1.00 36.94 696 SER A N 1
ATOM 5408 C CA . SER A 1 696 ? 42.467 -18.956 39.933 1.00 38.45 696 SER A CA 1
ATOM 5409 C C . SER A 1 696 ? 42.450 -18.988 38.400 1.00 39.71 696 SER A C 1
ATOM 5410 O O . SER A 1 696 ? 43.481 -18.749 37.772 1.00 39.62 696 SER A O 1
ATOM 5413 N N . PHE A 1 697 ? 41.287 -19.282 37.807 1.00 41.38 697 PHE A N 1
ATOM 5414 C CA . PHE A 1 697 ? 41.140 -19.349 36.340 1.00 42.97 697 PHE A CA 1
ATOM 5415 C C . PHE A 1 697 ? 41.131 -17.975 35.663 1.00 43.90 697 PHE A C 1
ATOM 5416 O O . PHE A 1 697 ? 41.635 -17.820 34.549 1.00 44.12 697 PHE A O 1
ATOM 5424 N N . SER A 1 698 ? 40.547 -16.987 36.335 1.00 44.98 698 SER A N 1
ATOM 5425 C CA . SER A 1 698 ? 40.447 -15.636 35.790 1.00 45.89 698 SER A CA 1
ATOM 5426 C C . SER A 1 698 ? 41.773 -14.875 35.844 1.00 46.67 698 SER A C 1
ATOM 5427 O O . SER A 1 698 ? 42.037 -14.032 34.985 1.00 47.00 698 SER A O 1
ATOM 5430 N N . VAL A 1 699 ? 42.596 -15.172 36.848 1.00 47.37 699 VAL A N 1
ATOM 5431 C CA . VAL A 1 699 ? 43.865 -14.465 37.057 1.00 48.02 699 VAL A CA 1
ATOM 5432 C C . VAL A 1 699 ? 45.064 -15.241 36.484 1.00 48.61 699 VAL A C 1
ATOM 5433 O O . VAL A 1 699 ? 45.979 -14.641 35.909 1.00 48.65 699 VAL A O 1
ATOM 5437 N N . LEU A 1 700 ? 45.042 -16.566 36.619 1.00 49.20 700 LEU A N 1
ATOM 5438 C CA . LEU A 1 700 ? 46.200 -17.393 36.266 1.00 49.79 700 LEU A CA 1
ATOM 5439 C C . LEU A 1 700 ? 46.009 -18.234 34.999 1.00 50.31 700 LEU A C 1
ATOM 5440 O O . LEU A 1 700 ? 46.949 -18.891 34.540 1.00 50.17 700 LEU A O 1
ATOM 5445 N N . GLY A 1 701 ? 44.798 -18.210 34.445 1.00 50.97 701 GLY A N 1
ATOM 5446 C CA . GLY A 1 701 ? 44.510 -18.834 33.151 1.00 52.06 701 GLY A CA 1
ATOM 5447 C C . GLY A 1 701 ? 44.701 -20.340 33.077 1.00 52.89 701 GLY A C 1
ATOM 5448 O O . GLY A 1 701 ? 44.071 -21.091 33.825 1.00 52.98 701 GLY A O 1
ATOM 5449 N N . LYS A 1 702 ? 45.570 -20.771 32.163 1.00 53.67 702 LYS A N 1
ATOM 5450 C CA . LYS A 1 702 ? 45.815 -22.194 31.886 1.00 54.54 702 LYS A CA 1
ATOM 5451 C C . LYS A 1 702 ? 46.189 -22.993 33.142 1.00 55.01 702 LYS A C 1
ATOM 5452 O O . LYS A 1 702 ? 47.303 -22.872 33.659 1.00 55.19 702 LYS A O 1
ATOM 5458 N N . LEU A 1 703 ? 45.238 -23.794 33.629 1.00 55.72 703 LEU A N 1
ATOM 5459 C CA . LEU A 1 703 ? 45.421 -24.592 34.851 1.00 56.26 703 LEU A CA 1
ATOM 5460 C C . LEU A 1 703 ? 44.991 -26.049 34.675 1.00 56.65 703 LEU A C 1
ATOM 5461 O O . LEU A 1 703 ? 45.726 -26.968 35.056 1.00 56.80 703 LEU A O 1
ATOM 5466 N N . ALA A 1 704 ? 43.799 -26.241 34.108 1.00 57.06 704 ALA A N 1
ATOM 5467 C CA . ALA A 1 704 ? 43.215 -27.565 33.882 1.00 57.34 704 ALA A CA 1
ATOM 5468 C C . ALA A 1 704 ? 44.130 -28.479 33.056 1.00 57.61 704 ALA A C 1
ATOM 5469 O O . ALA A 1 704 ? 44.802 -29.366 33.597 1.00 57.77 704 ALA A O 1
ATOM 5471 N N . SER B 2 11 ? 35.773 14.302 59.693 1.00 19.52 97 SER B N 1
ATOM 5472 C CA . SER B 2 11 ? 36.462 13.438 58.692 1.00 19.47 97 SER B CA 1
ATOM 5473 C C . SER B 2 11 ? 36.330 13.981 57.274 1.00 19.52 97 SER B C 1
ATOM 5474 O O . SER B 2 11 ? 35.783 13.308 56.395 1.00 19.60 97 SER B O 1
ATOM 5477 N N . GLU B 2 12 ? 36.822 15.197 57.046 1.00 19.54 98 GLU B N 1
ATOM 5478 C CA . GLU B 2 12 ? 36.889 15.707 55.674 1.00 19.55 98 GLU B CA 1
ATOM 5479 C C . GLU B 2 12 ? 38.283 15.663 55.044 1.00 19.49 98 GLU B C 1
ATOM 5480 O O . GLU B 2 12 ? 38.786 16.661 54.516 1.00 19.44 98 GLU B O 1
ATOM 5486 N N . GLU B 2 13 ? 38.892 14.483 55.121 1.00 19.34 99 GLU B N 1
ATOM 5487 C CA . GLU B 2 13 ? 39.934 14.084 54.196 1.00 19.21 99 GLU B CA 1
ATOM 5488 C C . GLU B 2 13 ? 39.272 14.105 52.814 1.00 19.17 99 GLU B C 1
ATOM 5489 O O . GLU B 2 13 ? 39.949 14.181 51.782 1.00 19.27 99 GLU B O 1
ATOM 5495 N N . GLU B 2 14 ? 37.935 14.065 52.829 1.00 18.94 100 GLU B N 1
ATOM 5496 C CA . GLU B 2 14 ? 37.087 13.972 51.635 1.00 18.70 100 GLU B CA 1
ATOM 5497 C C . GLU B 2 14 ? 37.052 15.243 50.793 1.00 18.61 100 GLU B C 1
ATOM 5498 O O . GLU B 2 14 ? 37.126 15.168 49.570 1.00 18.59 100 GLU B O 1
ATOM 5504 N N . ARG B 2 15 ? 36.928 16.400 51.441 1.00 18.62 101 ARG B N 1
ATOM 5505 C CA . ARG B 2 15 ? 36.841 17.672 50.717 1.00 18.66 101 ARG B CA 1
ATOM 5506 C C . ARG B 2 15 ? 38.205 18.066 50.147 1.00 18.70 101 ARG B C 1
ATOM 5507 O O . ARG B 2 15 ? 38.286 18.699 49.091 1.00 18.78 101 ARG B O 1
ATOM 5515 N N . GLN B 2 16 ? 39.267 17.674 50.850 1.00 18.77 102 GLN B N 1
ATOM 5516 C CA . GLN B 2 16 ? 40.637 17.952 50.423 1.00 18.86 102 GLN B CA 1
ATOM 5517 C C . GLN B 2 16 ? 41.025 17.077 49.241 1.00 18.75 102 GLN B C 1
ATOM 5518 O O . GLN B 2 16 ? 41.717 17.531 48.330 1.00 18.77 102 GLN B O 1
ATOM 5524 N N . PHE B 2 17 ? 40.557 15.831 49.261 1.00 18.68 103 PHE B N 1
ATOM 5525 C CA . PHE B 2 17 ? 40.813 14.880 48.186 1.00 18.59 103 PHE B CA 1
ATOM 5526 C C . PHE B 2 17 ? 40.006 15.195 46.922 1.00 18.76 103 PHE B C 1
ATOM 5527 O O . PHE B 2 17 ? 40.441 14.877 45.815 1.00 18.92 103 PHE B O 1
ATOM 5535 N N . ARG B 2 18 ? 38.843 15.819 47.088 1.00 18.99 104 ARG B N 1
ATOM 5536 C CA . ARG B 2 18 ? 38.027 16.267 45.949 1.00 19.33 104 ARG B CA 1
ATOM 5537 C C . ARG B 2 18 ? 38.695 17.385 45.144 1.00 19.32 104 ARG B C 1
ATOM 5538 O O . ARG B 2 18 ? 38.675 17.346 43.913 1.00 19.37 104 ARG B O 1
ATOM 5546 N N . LYS B 2 19 ? 39.276 18.371 45.840 1.00 19.22 105 LYS B N 1
ATOM 5547 C CA . LYS B 2 19 ? 40.079 19.431 45.207 1.00 19.17 105 LYS B CA 1
ATOM 5548 C C . LYS B 2 19 ? 41.352 18.873 44.570 1.00 19.22 105 LYS B C 1
ATOM 5549 O O . LYS B 2 19 ? 41.836 19.392 43.558 1.00 19.35 105 LYS B O 1
ATOM 5555 N N . LEU B 2 20 ? 41.889 17.823 45.188 1.00 19.05 106 LEU B N 1
ATOM 5556 C CA . LEU B 2 20 ? 43.064 17.119 44.691 1.00 18.99 106 LEU B CA 1
ATOM 5557 C C . LEU B 2 20 ? 42.766 16.427 43.354 1.00 18.57 106 LEU B C 1
ATOM 5558 O O . LEU B 2 20 ? 43.500 16.602 42.380 1.00 18.30 106 LEU B O 1
ATOM 5563 N N . PHE B 2 21 ? 41.685 15.652 43.314 1.00 18.21 107 PHE B N 1
ATOM 5564 C CA . PHE B 2 21 ? 41.247 15.000 42.081 1.00 17.98 107 PHE B CA 1
ATOM 5565 C C . PHE B 2 21 ? 40.998 15.982 40.923 1.00 18.23 107 PHE B C 1
ATOM 5566 O O . PHE B 2 21 ? 41.298 15.677 39.768 1.00 18.67 107 PHE B O 1
ATOM 5574 N N . VAL B 2 22 ? 40.443 17.150 41.232 1.00 18.20 108 VAL B N 1
ATOM 5575 C CA . VAL B 2 22 ? 40.085 18.138 40.207 1.00 18.14 108 VAL B CA 1
ATOM 5576 C C . VAL B 2 22 ? 41.322 18.665 39.471 1.00 18.20 108 VAL B C 1
ATOM 5577 O O . VAL B 2 22 ? 41.280 18.864 38.252 1.00 18.73 108 VAL B O 1
ATOM 5581 N N . GLN B 2 23 ? 42.414 18.872 40.211 1.00 17.70 109 GLN B N 1
ATOM 5582 C CA . GLN B 2 23 ? 43.669 19.354 39.640 1.00 17.28 109 GLN B CA 1
ATOM 5583 C C . GLN B 2 23 ? 44.378 18.361 38.712 1.00 17.01 109 GLN B C 1
ATOM 5584 O O . GLN B 2 23 ? 44.899 18.749 37.663 1.00 16.46 109 GLN B O 1
ATOM 5590 N N . LEU B 2 24 ? 44.399 17.087 39.086 1.00 17.05 110 LEU B N 1
ATOM 5591 C CA . LEU B 2 24 ? 45.055 16.094 38.231 1.00 17.26 110 LEU B CA 1
ATOM 5592 C C . LEU B 2 24 ? 44.185 15.536 37.109 1.00 17.05 110 LEU B C 1
ATOM 5593 O O . LEU B 2 24 ? 44.710 15.076 36.095 1.00 17.15 110 LEU B O 1
ATOM 5598 N N . ALA B 2 25 ? 42.867 15.595 37.282 1.00 16.87 111 ALA B N 1
ATOM 5599 C CA . ALA B 2 25 ? 41.934 15.019 36.313 1.00 16.88 111 ALA B CA 1
ATOM 5600 C C . ALA B 2 25 ? 41.830 15.872 35.059 1.00 16.77 111 ALA B C 1
ATOM 5601 O O . ALA B 2 25 ? 41.559 15.360 33.976 1.00 16.59 111 ALA B O 1
ATOM 5603 N N . GLY B 2 26 ? 42.041 17.175 35.221 1.00 16.90 112 GLY B N 1
ATOM 5604 C CA . GLY B 2 26 ? 42.062 18.107 34.097 1.00 16.85 112 GLY B CA 1
ATOM 5605 C C . GLY B 2 26 ? 40.675 18.409 33.573 1.00 16.83 112 GLY B C 1
ATOM 5606 O O . GLY B 2 26 ? 39.696 18.299 34.310 1.00 16.68 112 GLY B O 1
ATOM 5607 N N . ASP B 2 27 ? 40.603 18.760 32.289 1.00 17.06 113 ASP B N 1
ATOM 5608 C CA . ASP B 2 27 ? 39.374 19.293 31.675 1.00 17.56 113 ASP B CA 1
ATOM 5609 C C . ASP B 2 27 ? 38.134 18.398 31.797 1.00 17.44 113 ASP B C 1
ATOM 5610 O O . ASP B 2 27 ? 37.055 18.887 32.139 1.00 17.51 113 ASP B O 1
ATOM 5615 N N . ASP B 2 28 ? 38.297 17.101 31.536 1.00 17.33 114 ASP B N 1
ATOM 5616 C CA . ASP B 2 28 ? 37.169 16.164 31.515 1.00 16.99 114 ASP B CA 1
ATOM 5617 C C . ASP B 2 28 ? 36.710 15.700 32.896 1.00 16.97 114 ASP B C 1
ATOM 5618 O O . ASP B 2 28 ? 35.688 15.024 33.020 1.00 16.52 114 ASP B O 1
ATOM 5623 N N . MET B 2 29 ? 37.466 16.086 33.924 1.00 16.97 115 MET B N 1
ATOM 5624 C CA . MET B 2 29 ? 37.169 15.733 35.317 1.00 17.02 115 MET B CA 1
ATOM 5625 C C . MET B 2 29 ? 37.293 14.234 35.565 1.00 16.42 115 MET B C 1
ATOM 5626 O O . MET B 2 29 ? 36.671 13.684 36.487 1.00 16.38 115 MET B O 1
ATOM 5631 N N . GLU B 2 30 ? 38.100 13.583 34.728 1.00 15.65 116 GLU B N 1
ATOM 5632 C CA . GLU B 2 30 ? 38.373 12.161 34.841 1.00 14.87 116 GLU B CA 1
ATOM 5633 C C . GLU B 2 30 ? 39.844 11.872 34.564 1.00 14.84 116 GLU B C 1
ATOM 5634 O O . GLU B 2 30 ? 40.472 12.507 33.714 1.00 15.58 116 GLU B O 1
ATOM 5640 N N . VAL B 2 31 ? 40.390 10.915 35.305 1.00 14.32 117 VAL B N 1
ATOM 5641 C CA . VAL B 2 31 ? 41.772 10.500 35.140 1.00 13.47 117 VAL B CA 1
ATOM 5642 C C . VAL B 2 31 ? 41.821 9.338 34.138 1.00 13.19 117 VAL B C 1
ATOM 5643 O O . VAL B 2 31 ? 41.277 8.269 34.382 1.00 13.15 117 VAL B O 1
ATOM 5647 N N . SER B 2 32 ? 42.451 9.574 32.992 1.00 12.78 118 SER B N 1
ATOM 5648 C CA . SER B 2 32 ? 42.607 8.540 31.981 1.00 12.07 118 SER B CA 1
ATOM 5649 C C . SER B 2 32 ? 43.798 7.672 32.331 1.00 11.71 118 SER B C 1
ATOM 5650 O O . SER B 2 32 ? 44.560 7.989 33.249 1.00 12.01 118 SER B O 1
ATOM 5653 N N . ALA B 2 33 ? 43.953 6.580 31.595 1.00 11.14 119 ALA B N 1
ATOM 5654 C CA . ALA B 2 33 ? 45.080 5.683 31.751 1.00 10.95 119 ALA B CA 1
ATOM 5655 C C . ALA B 2 33 ? 46.415 6.407 31.573 1.00 11.10 119 ALA B C 1
ATOM 5656 O O . ALA B 2 33 ? 47.350 6.183 32.341 1.00 11.33 119 ALA B O 1
ATOM 5658 N N . THR B 2 34 ? 46.490 7.269 30.558 1.00 10.93 120 THR B N 1
ATOM 5659 C CA . THR B 2 34 ? 47.680 8.063 30.281 1.00 10.86 120 THR B CA 1
ATOM 5660 C C . THR B 2 34 ? 48.029 8.969 31.466 1.00 11.38 120 THR B C 1
ATOM 5661 O O . THR B 2 34 ? 49.169 8.961 31.937 1.00 11.11 120 THR B O 1
ATOM 5665 N N . GLU B 2 35 ? 47.044 9.725 31.957 1.00 11.84 121 GLU B N 1
ATOM 5666 C CA . GLU B 2 35 ? 47.230 10.583 33.140 1.00 12.07 121 GLU B CA 1
ATOM 5667 C C . GLU B 2 35 ? 47.603 9.768 34.377 1.00 11.73 121 GLU B C 1
ATOM 5668 O O . GLU B 2 35 ? 48.417 10.209 35.182 1.00 11.90 121 GLU B O 1
ATOM 5674 N N . LEU B 2 36 ? 46.996 8.592 34.534 1.00 11.71 122 LEU B N 1
ATOM 5675 C CA . LEU B 2 36 ? 47.234 7.752 35.702 1.00 11.43 122 LEU B CA 1
ATOM 5676 C C . LEU B 2 36 ? 48.654 7.207 35.678 1.00 11.75 122 LEU B C 1
ATOM 5677 O O . LEU B 2 36 ? 49.324 7.168 36.717 1.00 12.35 122 LEU B O 1
ATOM 5682 N N . MET B 2 37 ? 49.122 6.813 34.496 1.00 11.42 123 MET B N 1
ATOM 5683 C CA . MET B 2 37 ? 50.535 6.463 34.293 1.00 11.37 123 MET B CA 1
ATOM 5684 C C . MET B 2 37 ? 51.471 7.579 34.773 1.00 10.99 123 MET B C 1
ATOM 5685 O O . MET B 2 37 ? 52.444 7.321 35.481 1.00 10.68 123 MET B O 1
ATOM 5690 N N . ASN B 2 38 ? 51.161 8.813 34.385 1.00 10.95 124 ASN B N 1
ATOM 5691 C CA . ASN B 2 38 ? 51.914 9.990 34.827 1.00 11.08 124 ASN B CA 1
ATOM 5692 C C . ASN B 2 38 ? 51.818 10.258 36.336 1.00 11.09 124 ASN B C 1
ATOM 5693 O O . ASN B 2 38 ? 52.834 10.505 36.979 1.00 10.89 124 ASN B O 1
ATOM 5698 N N . ILE B 2 39 ? 50.607 10.204 36.896 1.00 11.09 125 ILE B N 1
ATOM 5699 C CA . ILE B 2 39 ? 50.421 10.386 38.337 1.00 11.02 125 ILE B CA 1
ATOM 5700 C C . ILE B 2 39 ? 51.267 9.369 39.126 1.00 11.11 125 ILE B C 1
ATOM 5701 O O . ILE B 2 39 ? 52.017 9.749 40.026 1.00 11.43 125 ILE B O 1
ATOM 5706 N N . LEU B 2 40 ? 51.148 8.086 38.779 1.00 10.74 126 LEU B N 1
ATOM 5707 C CA . LEU B 2 40 ? 51.769 7.010 39.547 1.00 10.41 126 LEU B CA 1
ATOM 5708 C C . LEU B 2 40 ? 53.284 7.010 39.466 1.00 10.37 126 LEU B C 1
ATOM 5709 O O . LEU B 2 40 ? 53.958 6.842 40.479 1.00 10.43 126 LEU B O 1
ATOM 5714 N N . ASN B 2 41 ? 53.817 7.191 38.261 1.00 10.79 127 ASN B N 1
ATOM 5715 C CA . ASN B 2 41 ? 55.260 7.289 38.057 1.00 10.73 127 ASN B CA 1
ATOM 5716 C C . ASN B 2 41 ? 55.866 8.442 38.840 1.00 11.24 127 ASN B C 1
ATOM 5717 O O . ASN B 2 41 ? 56.926 8.294 39.445 1.00 11.52 127 ASN B O 1
ATOM 5722 N N . LYS B 2 42 ? 55.189 9.588 38.835 1.00 11.69 128 LYS B N 1
ATOM 5723 C CA . LYS B 2 42 ? 55.673 10.771 39.555 1.00 12.25 128 LYS B CA 1
ATOM 5724 C C . LYS B 2 42 ? 55.660 10.562 41.063 1.00 12.54 128 LYS B C 1
ATOM 5725 O O . LYS B 2 42 ? 56.574 11.005 41.755 1.00 12.53 128 LYS B O 1
ATOM 5731 N N . VAL B 2 43 ? 54.618 9.890 41.554 1.00 13.07 129 VAL B N 1
ATOM 5732 C CA . VAL B 2 43 ? 54.417 9.642 42.988 1.00 13.76 129 VAL B CA 1
ATOM 5733 C C . VAL B 2 43 ? 55.424 8.625 43.581 1.00 14.14 129 VAL B C 1
ATOM 5734 O O . VAL B 2 43 ? 55.999 8.873 44.639 1.00 14.23 129 VAL B O 1
ATOM 5738 N N . VAL B 2 44 ? 55.645 7.503 42.892 1.00 14.80 130 VAL B N 1
ATOM 5739 C CA . VAL B 2 44 ? 56.596 6.467 43.348 1.00 15.32 130 VAL B CA 1
ATOM 5740 C C . VAL B 2 44 ? 58.069 6.850 43.128 1.00 15.99 130 VAL B C 1
ATOM 5741 O O . VAL B 2 44 ? 58.970 6.216 43.687 1.00 16.41 130 VAL B O 1
ATOM 5745 N N . THR B 2 45 ? 58.304 7.876 42.304 1.00 16.70 131 THR B N 1
ATOM 5746 C CA . THR B 2 45 ? 59.612 8.538 42.179 1.00 17.39 131 THR B CA 1
ATOM 5747 C C . THR B 2 45 ? 60.107 9.047 43.538 1.00 17.99 131 THR B C 1
ATOM 5748 O O . THR B 2 45 ? 61.309 9.039 43.821 1.00 18.00 131 THR B O 1
ATOM 5752 N N . ARG B 2 46 ? 59.161 9.486 44.368 1.00 18.70 132 ARG B N 1
ATOM 5753 C CA . ARG B 2 46 ? 59.459 10.038 45.688 1.00 19.15 132 ARG B CA 1
ATOM 5754 C C . ARG B 2 46 ? 59.846 8.955 46.708 1.00 19.11 132 ARG B C 1
ATOM 5755 O O . ARG B 2 46 ? 60.489 9.251 47.717 1.00 19.17 132 ARG B O 1
ATOM 5763 N N . HIS B 2 47 ? 59.462 7.708 46.433 1.00 18.95 133 HIS B N 1
ATOM 5764 C CA . HIS B 2 47 ? 59.579 6.617 47.408 1.00 18.69 133 HIS B CA 1
ATOM 5765 C C . HIS B 2 47 ? 60.543 5.521 46.960 1.00 18.44 133 HIS B C 1
ATOM 5766 O O . HIS B 2 47 ? 60.119 4.533 46.351 1.00 18.39 133 HIS B O 1
ATOM 5773 N N . PRO B 2 48 ? 61.840 5.682 47.287 1.00 18.17 134 PRO B N 1
ATOM 5774 C CA . PRO B 2 48 ? 62.919 4.806 46.817 1.00 18.07 134 PRO B CA 1
ATOM 5775 C C . PRO B 2 48 ? 62.777 3.379 47.318 1.00 17.90 134 PRO B C 1
ATOM 5776 O O . PRO B 2 48 ? 63.367 2.462 46.747 1.00 18.18 134 PRO B O 1
ATOM 5780 N N . ASP B 2 49 ? 62.008 3.200 48.385 1.00 17.57 135 ASP B N 1
ATOM 5781 C CA . ASP B 2 49 ? 61.775 1.880 48.944 1.00 17.42 135 ASP B CA 1
ATOM 5782 C C . ASP B 2 49 ? 60.601 1.158 48.264 1.00 16.97 135 ASP B C 1
ATOM 5783 O O . ASP B 2 49 ? 60.347 -0.018 48.536 1.00 17.05 135 ASP B O 1
ATOM 5788 N N . LEU B 2 50 ? 59.895 1.868 47.382 1.00 16.28 136 LEU B N 1
ATOM 5789 C CA . LEU B 2 50 ? 58.917 1.251 46.488 1.00 15.83 136 LEU B CA 1
ATOM 5790 C C . LEU B 2 50 ? 59.556 1.072 45.109 1.00 15.67 136 LEU B C 1
ATOM 5791 O O . LEU B 2 50 ? 59.278 1.833 44.174 1.00 15.75 136 LEU B O 1
ATOM 5796 N N . LYS B 2 51 ? 60.417 0.062 44.999 1.00 15.34 137 LYS B N 1
ATOM 5797 C CA . LYS B 2 51 ? 61.170 -0.203 43.777 1.00 15.08 137 LYS B CA 1
ATOM 5798 C C . LYS B 2 51 ? 60.266 -0.715 42.655 1.00 15.03 137 LYS B C 1
ATOM 5799 O O . LYS B 2 51 ? 59.411 -1.580 42.878 1.00 15.11 137 LYS B O 1
ATOM 5805 N N . THR B 2 52 ? 60.469 -0.169 41.456 1.00 14.68 138 THR B N 1
ATOM 5806 C CA . THR B 2 52 ? 59.619 -0.423 40.289 1.00 14.30 138 THR B CA 1
ATOM 5807 C C . THR B 2 52 ? 60.289 0.061 39.004 1.00 13.84 138 THR B C 1
ATOM 5808 O O . THR B 2 52 ? 61.002 1.064 39.010 1.00 13.74 138 THR B O 1
ATOM 5812 N N . ASP B 2 53 ? 60.062 -0.655 37.906 1.00 13.34 139 ASP B N 1
ATOM 5813 C CA . ASP B 2 53 ? 60.530 -0.209 36.592 1.00 13.17 139 ASP B CA 1
ATOM 5814 C C . ASP B 2 53 ? 59.517 0.724 35.897 1.00 12.72 139 ASP B C 1
ATOM 5815 O O . ASP B 2 53 ? 59.644 1.048 34.712 1.00 12.01 139 ASP B O 1
ATOM 5820 N N . GLY B 2 54 ? 58.511 1.144 36.655 1.00 12.52 140 GLY B N 1
ATOM 5821 C CA . GLY B 2 54 ? 57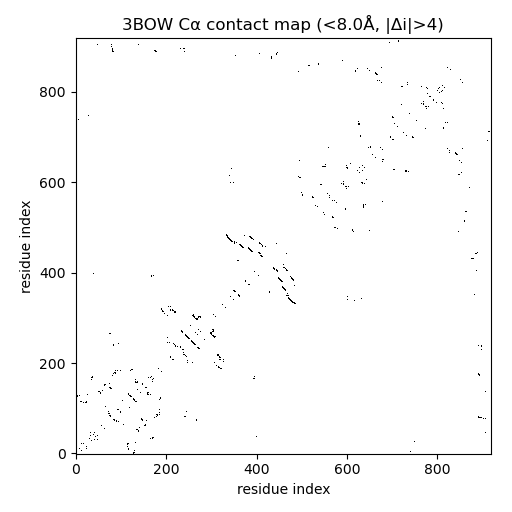.503 2.063 36.155 1.00 12.99 140 GLY B CA 1
ATOM 5822 C C . GLY B 2 54 ? 56.166 1.404 35.874 1.00 13.05 140 GLY B C 1
ATOM 5823 O O . GLY B 2 54 ? 56.091 0.199 35.614 1.00 13.30 140 GLY B O 1
ATOM 5824 N N . PHE B 2 55 ? 55.109 2.200 35.963 1.00 12.85 141 PHE B N 1
ATOM 5825 C CA . PHE B 2 55 ? 53.811 1.823 35.435 1.00 12.85 141 PHE B CA 1
ATOM 5826 C C . PHE B 2 55 ? 53.764 2.148 33.932 1.00 12.81 141 PHE B C 1
ATOM 5827 O O . PHE B 2 55 ? 53.950 3.286 33.534 1.00 12.95 141 PHE B O 1
ATOM 5835 N N . GLY B 2 56 ? 53.565 1.128 33.101 1.00 13.00 142 GLY B N 1
ATOM 5836 C CA . GLY B 2 56 ? 53.371 1.330 31.664 1.00 12.77 142 GLY B CA 1
ATOM 5837 C C . GLY B 2 56 ? 51.912 1.602 31.338 1.00 12.79 142 GLY B C 1
ATOM 5838 O O . GLY B 2 56 ? 51.027 1.355 32.157 1.00 12.83 142 GLY B O 1
ATOM 5839 N N . ILE B 2 57 ? 51.657 2.110 30.138 1.00 12.93 143 ILE B N 1
ATOM 5840 C CA . ILE B 2 57 ? 50.298 2.420 29.712 1.00 13.16 143 ILE B CA 1
ATOM 5841 C C . ILE B 2 57 ? 49.420 1.157 29.679 1.00 13.47 143 ILE B C 1
ATOM 5842 O O . ILE B 2 57 ? 48.249 1.207 30.044 1.00 13.51 143 ILE B O 1
ATOM 5847 N N . ASP B 2 58 ? 50.022 0.050 29.248 1.00 13.70 144 ASP B N 1
ATOM 5848 C CA . ASP B 2 58 ? 49.467 -1.311 29.295 1.00 14.26 144 ASP B CA 1
ATOM 5849 C C . ASP B 2 58 ? 48.884 -1.650 30.681 1.00 14.03 144 ASP B C 1
ATOM 5850 O O . ASP B 2 58 ? 47.715 -2.030 30.801 1.00 13.81 144 ASP B O 1
ATOM 5855 N N . THR B 2 59 ? 49.694 -1.470 31.722 1.00 14.03 145 THR B N 1
ATOM 5856 C CA . THR B 2 59 ? 49.279 -1.713 33.110 1.00 13.94 145 THR B CA 1
ATOM 5857 C C . THR B 2 59 ? 48.193 -0.750 33.590 1.00 13.86 145 THR B C 1
ATOM 5858 O O . THR B 2 59 ? 47.241 -1.164 34.249 1.00 14.11 145 THR B O 1
ATOM 5862 N N . CYS B 2 60 ? 48.346 0.531 33.259 1.00 13.79 146 CYS B N 1
ATOM 5863 C CA . CYS B 2 60 ? 47.431 1.575 33.708 1.00 13.50 146 CYS B CA 1
ATOM 5864 C C . CYS B 2 60 ? 46.074 1.499 33.047 1.00 13.52 146 CYS B C 1
ATOM 5865 O O . CYS B 2 60 ? 45.053 1.862 33.647 1.00 13.55 146 CYS B O 1
ATOM 5868 N N . ARG B 2 61 ? 46.078 1.032 31.807 1.00 13.14 147 ARG B N 1
ATOM 5869 C CA . ARG B 2 61 ? 44.866 0.804 31.061 1.00 12.96 147 ARG B CA 1
ATOM 5870 C C . ARG B 2 61 ? 44.059 -0.348 31.668 1.00 12.68 147 ARG B C 1
ATOM 5871 O O . ARG B 2 61 ? 42.828 -0.306 31.692 1.00 12.41 147 ARG B O 1
ATOM 5879 N N . SER B 2 62 ? 44.76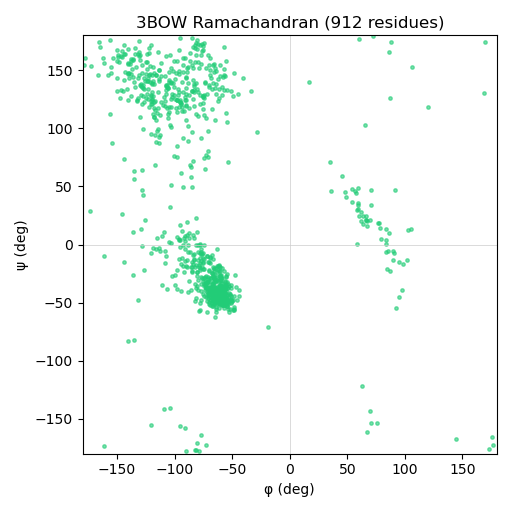5 -1.365 32.161 1.00 12.66 148 SER B N 1
ATOM 5880 C CA . SER B 2 62 ? 44.160 -2.509 32.831 1.00 12.95 148 SER B CA 1
ATOM 5881 C C . SER B 2 62 ? 43.516 -2.102 34.136 1.00 13.25 148 SER B C 1
ATOM 5882 O O . SER B 2 62 ? 42.439 -2.585 34.474 1.00 13.45 148 SER B O 1
ATOM 5885 N N . MET B 2 63 ? 44.192 -1.221 34.868 1.00 13.40 149 MET B N 1
ATOM 5886 C CA . MET B 2 63 ? 43.661 -0.657 36.102 1.00 14.10 149 MET B CA 1
ATOM 5887 C C . MET B 2 63 ? 42.392 0.159 35.889 1.00 13.57 149 MET B C 1
ATOM 5888 O O . MET B 2 63 ? 41.434 0.008 36.649 1.00 13.58 149 MET B O 1
ATOM 5893 N N . VAL B 2 64 ? 42.389 0.993 34.847 1.00 13.15 150 VAL B N 1
ATOM 5894 C CA . VAL B 2 64 ? 41.227 1.807 34.472 1.00 12.80 150 VAL B CA 1
ATOM 5895 C C . VAL B 2 64 ? 40.062 0.920 34.012 1.00 13.10 150 VAL B C 1
ATOM 5896 O O . VAL B 2 64 ? 38.924 1.118 34.424 1.00 13.27 150 VAL B O 1
ATOM 5900 N N . ALA B 2 65 ? 40.356 -0.067 33.171 1.00 13.18 151 ALA B N 1
ATOM 5901 C CA . ALA B 2 65 ? 39.343 -0.997 32.687 1.00 12.98 151 ALA B CA 1
ATOM 5902 C C . ALA B 2 65 ? 38.520 -1.612 33.824 1.00 12.89 151 ALA B C 1
ATOM 5903 O O . ALA B 2 65 ? 37.294 -1.582 33.782 1.00 13.14 151 ALA B O 1
ATOM 5905 N N . VAL B 2 66 ? 39.192 -2.149 34.838 1.00 12.87 152 VAL B N 1
ATOM 5906 C CA . VAL B 2 66 ? 38.517 -2.905 35.904 1.00 12.97 152 VAL B CA 1
ATOM 5907 C C . VAL B 2 66 ? 37.811 -2.046 36.946 1.00 13.11 152 VAL B C 1
ATOM 5908 O O . VAL B 2 66 ? 36.927 -2.532 37.658 1.00 13.38 152 VAL B O 1
ATOM 5912 N N . MET B 2 67 ? 38.215 -0.781 37.039 1.00 13.43 153 MET B N 1
ATOM 5913 C CA . MET B 2 67 ? 37.554 0.205 37.903 1.00 13.72 153 MET B CA 1
ATOM 5914 C C . MET B 2 67 ? 36.456 0.958 37.169 1.00 13.35 153 MET B C 1
ATOM 5915 O O . MET B 2 67 ? 35.645 1.628 37.794 1.00 13.76 153 MET B O 1
ATOM 5920 N N . ASP B 2 68 ? 36.435 0.850 35.844 1.00 13.12 154 ASP B N 1
ATOM 5921 C CA . ASP B 2 68 ? 35.574 1.693 34.999 1.00 12.85 154 ASP B CA 1
ATOM 5922 C C . ASP B 2 68 ? 34.079 1.345 35.037 1.00 12.40 154 ASP B C 1
ATOM 5923 O O . ASP B 2 68 ? 33.495 0.947 34.018 1.00 12.07 154 ASP B O 1
ATOM 5928 N N . SER B 2 69 ? 33.476 1.538 36.210 1.00 11.96 155 SER B N 1
ATOM 5929 C CA . SER B 2 69 ? 32.099 1.135 36.481 1.00 11.74 155 SER B CA 1
ATOM 5930 C C . SER B 2 69 ? 31.086 1.729 35.502 1.00 11.32 155 SER B C 1
ATOM 5931 O O . SER B 2 69 ? 30.175 1.033 35.058 1.00 11.04 155 SER B O 1
ATOM 5934 N N . ASP B 2 70 ? 31.249 3.009 35.169 1.00 10.89 156 ASP B N 1
ATOM 5935 C CA . ASP B 2 70 ? 30.302 3.701 34.294 1.00 10.69 156 ASP B CA 1
ATOM 5936 C C . ASP B 2 70 ? 30.637 3.634 32.800 1.00 10.41 156 ASP B C 1
ATOM 5937 O O . ASP B 2 70 ? 29.918 4.218 31.985 1.00 10.58 156 ASP B O 1
ATOM 5942 N N . THR B 2 71 ? 31.710 2.913 32.461 1.00 10.18 157 THR B N 1
ATOM 5943 C CA . THR B 2 71 ? 32.178 2.680 31.075 1.00 10.05 157 THR B CA 1
ATOM 5944 C C . THR B 2 71 ? 32.456 3.966 30.279 1.00 10.15 157 THR B C 1
ATOM 5945 O O . THR B 2 71 ? 32.045 4.106 29.125 1.00 10.41 157 THR B O 1
ATOM 5949 N N . THR B 2 72 ? 33.155 4.894 30.925 1.00 10.32 158 THR B N 1
ATOM 5950 C CA . THR B 2 72 ? 33.627 6.148 30.322 1.00 10.55 158 THR B CA 1
ATOM 5951 C C . THR B 2 72 ? 35.030 6.025 29.692 1.00 10.51 158 THR B C 1
ATOM 5952 O O . THR B 2 72 ? 35.428 6.864 28.883 1.00 10.37 158 THR B O 1
ATOM 5956 N N . GLY B 2 73 ? 35.777 4.992 30.073 1.00 10.27 159 GLY B N 1
ATOM 5957 C CA . GLY B 2 73 ? 37.121 4.783 29.553 1.00 10.79 159 GLY B CA 1
ATOM 5958 C C . GLY B 2 73 ? 38.179 5.460 30.407 1.00 11.37 159 GLY B C 1
ATOM 5959 O O . GLY B 2 73 ? 39.377 5.266 30.196 1.00 11.54 159 GLY B O 1
ATOM 5960 N N . LYS B 2 74 ? 37.720 6.248 31.379 1.00 11.47 160 LYS B N 1
ATOM 5961 C CA . LYS B 2 74 ? 38.574 6.978 32.309 1.00 11.57 160 LYS B CA 1
ATOM 5962 C C . LYS B 2 74 ? 38.019 6.789 33.724 1.00 11.62 160 LYS B C 1
ATOM 5963 O O . LYS B 2 74 ? 36.913 6.275 33.894 1.00 12.51 160 LYS B O 1
ATOM 5969 N N . LEU B 2 75 ? 38.784 7.200 34.734 1.00 11.31 161 LEU B N 1
ATOM 5970 C CA . LEU B 2 75 ? 38.331 7.120 36.124 1.00 11.29 161 LEU B CA 1
ATOM 5971 C C . LEU B 2 75 ? 37.718 8.430 36.599 1.00 11.07 161 LEU B C 1
ATOM 5972 O O . LEU B 2 75 ? 38.363 9.485 36.560 1.00 10.94 161 LEU B O 1
ATOM 5977 N N . GLY B 2 76 ? 36.468 8.351 37.046 1.00 10.64 162 GLY B N 1
ATOM 5978 C CA . GLY B 2 76 ? 35.811 9.472 37.706 1.00 10.38 162 GLY B CA 1
ATOM 5979 C C . GLY B 2 76 ? 36.259 9.507 39.153 1.00 10.23 162 GLY B C 1
ATOM 5980 O O . GLY B 2 76 ? 36.982 8.620 39.606 1.00 10.21 162 GLY B O 1
ATOM 5981 N N . PHE B 2 77 ? 35.821 10.520 39.883 1.00 10.31 163 PHE B N 1
ATOM 5982 C CA . PHE B 2 77 ? 36.241 10.710 41.270 1.00 10.86 163 PHE B CA 1
ATOM 5983 C C . PHE B 2 77 ? 36.138 9.446 42.135 1.00 10.93 163 PHE B C 1
ATOM 5984 O O . PHE B 2 77 ? 37.130 9.002 42.719 1.00 10.84 163 PHE B O 1
ATOM 5992 N N . GLU B 2 78 ? 34.936 8.880 42.194 1.00 11.12 164 GLU B N 1
ATOM 5993 C CA . GLU B 2 78 ? 34.630 7.700 43.000 1.00 11.42 164 GLU B CA 1
ATOM 5994 C C . GLU B 2 78 ? 35.488 6.483 42.629 1.00 11.26 164 GLU B C 1
ATOM 5995 O O . GLU B 2 78 ? 35.831 5.670 43.492 1.00 11.36 164 GLU B O 1
ATOM 6001 N N . GLU B 2 79 ? 35.839 6.374 41.350 1.00 11.26 165 GLU B N 1
ATOM 6002 C CA . GLU B 2 79 ? 36.648 5.262 40.835 1.00 11.36 165 GLU B CA 1
ATOM 6003 C C . GLU B 2 79 ? 38.105 5.460 41.195 1.00 11.47 165 GLU B C 1
ATOM 6004 O O . GLU B 2 79 ? 38.796 4.507 41.573 1.00 11.54 165 GLU B O 1
ATOM 6010 N N . PHE B 2 80 ? 38.560 6.708 41.095 1.00 11.64 166 PHE B N 1
ATOM 6011 C CA . PHE B 2 80 ? 39.925 7.061 41.449 1.00 11.82 166 PHE B CA 1
ATOM 6012 C C . PHE B 2 80 ? 40.142 6.919 42.954 1.00 12.34 166 PHE B C 1
ATOM 6013 O O . PHE B 2 80 ? 41.185 6.425 43.387 1.00 12.21 166 PHE B O 1
ATOM 6021 N N . LYS B 2 81 ? 39.156 7.371 43.732 1.00 12.58 167 LYS B N 1
ATOM 6022 C CA . LYS B 2 81 ? 39.214 7.341 45.182 1.00 13.15 167 LYS B CA 1
ATOM 6023 C C . LYS B 2 81 ? 39.383 5.916 45.672 1.00 13.22 167 LYS B C 1
ATOM 6024 O O . LYS B 2 81 ? 40.236 5.649 46.509 1.00 13.43 167 LYS B O 1
ATOM 6030 N N . TYR B 2 82 ? 38.584 5.009 45.116 1.00 13.70 168 TYR B N 1
ATOM 6031 C CA . TYR B 2 82 ? 38.622 3.587 45.453 1.00 13.85 168 TYR B CA 1
ATOM 6032 C C . TYR B 2 82 ? 39.955 2.967 45.052 1.00 14.00 168 TYR B C 1
ATOM 6033 O O . TYR B 2 82 ? 40.570 2.252 45.844 1.00 14.02 168 TYR B O 1
ATOM 6042 N N . LEU B 2 83 ? 40.403 3.236 43.828 1.00 14.01 169 LEU B N 1
ATOM 6043 C CA . LEU B 2 83 ? 41.706 2.749 43.389 1.00 13.93 169 LEU B CA 1
ATOM 6044 C C . LEU B 2 83 ? 42.811 3.267 44.307 1.00 14.00 169 LEU B C 1
ATOM 6045 O O . LEU B 2 83 ? 43.636 2.482 44.802 1.00 14.27 169 LEU B O 1
ATOM 6050 N N . TRP B 2 84 ? 42.808 4.577 44.548 1.00 13.70 170 TRP B N 1
ATOM 6051 C CA . TRP B 2 84 ? 43.858 5.217 45.329 1.00 13.62 170 TRP B CA 1
ATOM 6052 C C . TRP B 2 84 ? 43.933 4.667 46.739 1.00 13.62 170 TRP B C 1
ATOM 6053 O O . TRP B 2 84 ? 45.022 4.338 47.215 1.00 13.65 170 TRP B O 1
ATOM 6064 N N . ASN B 2 85 ? 42.778 4.570 47.401 1.00 13.68 171 ASN B N 1
ATOM 6065 C CA . ASN B 2 85 ? 42.704 4.038 48.758 1.00 13.32 171 ASN B CA 1
ATOM 6066 C C . ASN B 2 85 ? 43.217 2.609 48.861 1.00 13.39 171 ASN B C 1
ATOM 6067 O O . ASN B 2 85 ? 43.792 2.225 49.883 1.00 13.50 171 ASN B O 1
ATOM 6072 N N . ASN B 2 86 ? 43.009 1.828 47.802 1.00 13.52 172 ASN B N 1
ATOM 6073 C CA . ASN B 2 86 ? 43.562 0.485 47.714 1.00 13.66 172 ASN B CA 1
ATOM 6074 C C . ASN B 2 86 ? 45.085 0.526 47.633 1.00 13.28 172 ASN B C 1
ATOM 6075 O O . ASN B 2 86 ? 45.761 -0.184 48.369 1.00 13.30 172 ASN B O 1
ATOM 6080 N N . ILE B 2 87 ? 45.609 1.383 46.763 1.00 13.21 173 ILE B N 1
ATOM 6081 C CA . ILE B 2 87 ? 47.061 1.605 46.625 1.00 13.22 173 ILE B CA 1
ATOM 6082 C C . ILE B 2 87 ? 47.696 2.089 47.937 1.00 13.50 173 ILE B C 1
ATOM 6083 O O . ILE B 2 87 ? 48.770 1.618 48.333 1.00 13.42 173 ILE B O 1
ATOM 6088 N N . LYS B 2 88 ? 47.012 3.008 48.611 1.00 13.52 174 LYS B N 1
ATOM 6089 C CA . LYS B 2 88 ? 47.433 3.517 49.910 1.00 13.73 174 LYS B CA 1
ATOM 6090 C C . LYS B 2 88 ? 47.582 2.369 50.917 1.00 13.75 174 LYS B C 1
ATOM 6091 O O . LYS B 2 88 ? 48.557 2.328 51.674 1.00 14.06 174 LYS B O 1
ATOM 6097 N N . LYS B 2 89 ? 46.617 1.444 50.916 1.00 13.46 175 LYS B N 1
ATOM 6098 C CA . LYS B 2 89 ? 46.617 0.284 51.818 1.00 13.09 175 LYS B CA 1
ATOM 6099 C C . LYS B 2 89 ? 47.675 -0.741 51.417 1.00 12.66 175 LYS B C 1
ATOM 6100 O O . LYS B 2 89 ? 48.450 -1.211 52.251 1.00 12.77 175 LYS B O 1
ATOM 6106 N N . TRP B 2 90 ? 47.692 -1.080 50.132 1.00 11.99 176 TRP B N 1
ATOM 6107 C CA . TRP B 2 90 ? 48.614 -2.068 49.585 1.00 11.32 176 TRP B CA 1
ATOM 6108 C C . TRP B 2 90 ? 50.096 -1.646 49.650 1.00 10.98 176 TRP B C 1
ATOM 6109 O O . TRP B 2 90 ? 50.975 -2.493 49.775 1.00 10.99 176 TRP B O 1
ATOM 6120 N N . GLN B 2 91 ? 50.359 -0.346 49.560 1.00 10.45 177 GLN B N 1
ATOM 6121 C CA . GLN B 2 91 ? 51.712 0.191 49.673 1.00 10.26 177 GLN B CA 1
ATOM 6122 C C . GLN B 2 91 ? 52.294 -0.045 51.067 1.00 10.08 177 GLN B C 1
ATOM 6123 O O . GLN B 2 91 ? 53.491 -0.314 51.210 1.00 10.19 177 GLN B O 1
ATOM 6129 N N . GLY B 2 92 ? 51.440 0.070 52.083 1.00 10.02 178 GLY B N 1
ATOM 6130 C CA . GLY B 2 92 ? 51.817 -0.176 53.473 1.00 9.51 178 GLY B CA 1
ATOM 6131 C C . GLY B 2 92 ? 52.059 -1.645 53.747 1.00 9.27 178 GLY B C 1
ATOM 6132 O O . GLY B 2 92 ? 53.005 -1.991 54.449 1.00 9.56 178 GLY B O 1
ATOM 6133 N N . ILE B 2 93 ? 51.192 -2.502 53.203 1.00 9.16 179 ILE B N 1
ATOM 6134 C CA . ILE B 2 93 ? 51.401 -3.958 53.196 1.00 8.95 179 ILE B CA 1
ATOM 6135 C C . ILE B 2 93 ? 52.768 -4.297 52.594 1.00 9.00 179 ILE B C 1
ATOM 6136 O O . ILE B 2 93 ? 53.553 -5.042 53.186 1.00 9.04 179 ILE B O 1
ATOM 6141 N N . TYR B 2 94 ? 53.024 -3.736 51.413 1.00 8.68 180 TYR B N 1
ATOM 6142 C CA . TYR B 2 94 ? 54.262 -3.924 50.664 1.00 8.56 180 TYR B CA 1
ATOM 6143 C C . TYR B 2 94 ? 55.505 -3.605 51.506 1.00 8.91 180 TYR B C 1
ATOM 6144 O O . TYR B 2 94 ? 56.459 -4.394 51.536 1.00 8.52 180 TYR B O 1
ATOM 6153 N N . LYS B 2 95 ? 55.479 -2.452 52.181 1.00 9.45 181 LYS B N 1
ATOM 6154 C CA . LYS B 2 95 ? 56.605 -1.983 52.992 1.00 10.42 181 LYS B CA 1
ATOM 6155 C C . LYS B 2 95 ? 56.786 -2.836 54.242 1.00 10.85 181 LYS B C 1
ATOM 6156 O O . LYS B 2 95 ? 57.916 -3.151 54.624 1.00 10.84 181 LYS B O 1
ATOM 6162 N N . ARG B 2 96 ? 55.668 -3.197 54.874 1.00 11.44 182 ARG B N 1
ATOM 6163 C CA . ARG B 2 96 ? 55.672 -4.037 56.071 1.00 12.15 182 ARG B CA 1
ATOM 6164 C C . ARG B 2 96 ? 56.273 -5.410 55.798 1.00 12.22 182 ARG B C 1
ATOM 6165 O O . ARG B 2 96 ? 57.064 -5.917 56.596 1.00 12.15 182 ARG B O 1
ATOM 6173 N N . PHE B 2 97 ? 55.905 -6.001 54.664 1.00 12.51 183 PHE B N 1
ATOM 6174 C CA . PHE B 2 97 ? 56.326 -7.366 54.347 1.00 12.83 183 PHE B CA 1
ATOM 6175 C C . PHE B 2 97 ? 57.574 -7.463 53.464 1.00 13.16 183 PHE B C 1
ATOM 6176 O O . PHE B 2 97 ? 58.002 -8.559 53.094 1.00 13.17 183 PHE B O 1
ATOM 6184 N N . ASP B 2 98 ? 58.162 -6.308 53.155 1.00 13.65 184 ASP B N 1
ATOM 6185 C CA . ASP B 2 98 ? 59.522 -6.242 52.632 1.00 14.20 184 ASP B CA 1
ATOM 6186 C C . ASP B 2 98 ? 60.466 -6.281 53.840 1.00 14.50 184 ASP B C 1
ATOM 6187 O O . ASP B 2 98 ? 61.093 -5.278 54.204 1.00 14.48 184 ASP B O 1
ATOM 6192 N N . THR B 2 99 ? 60.546 -7.456 54.459 1.00 14.76 185 THR B N 1
ATOM 6193 C CA . THR B 2 99 ? 61.262 -7.632 55.717 1.00 15.23 185 THR B CA 1
ATOM 6194 C C . THR B 2 99 ? 62.785 -7.582 55.542 1.00 15.42 185 THR B C 1
ATOM 6195 O O . THR B 2 99 ? 63.502 -7.210 56.471 1.00 15.50 185 THR B O 1
ATOM 6199 N N . ASP B 2 100 ? 63.270 -7.939 54.355 1.00 15.60 186 ASP B N 1
ATOM 6200 C CA . ASP B 2 100 ? 64.696 -7.845 54.060 1.00 15.98 186 ASP B CA 1
ATOM 6201 C C . ASP B 2 100 ? 65.090 -6.460 53.530 1.00 16.06 186 ASP B C 1
ATOM 6202 O O . ASP B 2 100 ? 66.242 -6.243 53.154 1.00 16.16 186 ASP B O 1
ATOM 6207 N N . ARG B 2 101 ? 64.126 -5.535 53.530 1.00 16.22 187 ARG B N 1
ATOM 6208 C CA . ARG B 2 101 ? 64.245 -4.194 52.919 1.00 16.37 187 ARG B CA 1
ATOM 6209 C C . ARG B 2 101 ? 65.094 -4.162 51.638 1.00 16.14 187 ARG B C 1
ATOM 6210 O O . ARG B 2 101 ? 66.210 -3.650 51.618 1.00 16.24 187 ARG B O 1
ATOM 6218 N N . SER B 2 102 ? 64.529 -4.736 50.581 1.00 16.11 188 SER B N 1
ATOM 6219 C CA . SER B 2 102 ? 65.130 -4.789 49.253 1.00 15.97 188 SER B CA 1
ATOM 6220 C C . SER B 2 102 ? 64.342 -3.936 48.251 1.00 15.50 188 SER B C 1
ATOM 6221 O O . SER B 2 102 ? 64.753 -3.775 47.099 1.00 15.37 188 SER B O 1
ATOM 6224 N N . GLY B 2 103 ? 63.207 -3.397 48.692 1.00 14.96 189 GLY B N 1
ATOM 6225 C CA . GLY B 2 103 ? 62.354 -2.573 47.837 1.00 14.67 189 GLY B CA 1
ATOM 6226 C C . GLY B 2 103 ? 61.378 -3.382 47.002 1.00 14.39 189 GLY B C 1
ATOM 6227 O O . GLY B 2 103 ? 60.537 -2.815 46.306 1.00 14.34 189 GLY B O 1
ATOM 6228 N N . THR B 2 104 ? 61.510 -4.707 47.075 1.00 14.27 190 THR B N 1
ATOM 6229 C CA . THR B 2 104 ? 60.671 -5.660 46.353 1.00 14.34 190 THR B CA 1
ATOM 6230 C C . THR B 2 104 ? 60.160 -6.759 47.282 1.00 14.57 190 THR B C 1
ATOM 6231 O O . THR B 2 104 ? 60.693 -6.984 48.385 1.00 16.23 190 THR B O 1
ATOM 6235 N N . ILE B 2 105 ? 59.143 -7.464 46.801 1.00 14.30 191 ILE B N 1
ATOM 6236 C CA . ILE B 2 105 ? 58.543 -8.570 47.531 1.00 13.94 191 ILE B CA 1
ATOM 6237 C C . ILE B 2 105 ? 58.945 -9.917 46.916 1.00 13.87 191 ILE B C 1
ATOM 6238 O O . ILE B 2 105 ? 58.574 -10.232 45.781 1.00 13.85 191 ILE B O 1
ATOM 6243 N N . GLY B 2 106 ? 59.730 -10.690 47.668 1.00 13.81 192 GLY B N 1
ATOM 6244 C CA . GLY B 2 106 ? 60.212 -11.998 47.216 1.00 13.82 192 GLY B CA 1
ATOM 6245 C C . GLY B 2 106 ? 59.173 -13.089 47.409 1.00 13.91 192 GLY B C 1
ATOM 6246 O O . GLY B 2 106 ? 58.127 -12.854 48.009 1.00 14.02 192 GLY B O 1
ATOM 6247 N N . SER B 2 107 ? 59.458 -14.289 46.913 1.00 14.01 193 SER B N 1
ATOM 6248 C CA . SER B 2 107 ? 58.502 -15.395 47.012 1.00 14.06 193 SER B CA 1
ATOM 6249 C C . SER B 2 107 ? 58.257 -15.846 48.453 1.00 14.11 193 SER B C 1
ATOM 6250 O O . SER B 2 107 ? 57.235 -16.468 48.738 1.00 14.14 193 SER B O 1
ATOM 6253 N N . ASN B 2 108 ? 59.192 -15.524 49.348 1.00 14.30 194 ASN B N 1
ATOM 6254 C CA . ASN B 2 108 ? 59.045 -15.794 50.784 1.00 14.40 194 ASN B CA 1
ATOM 6255 C C . ASN B 2 108 ? 58.263 -14.703 51.524 1.00 14.48 194 ASN B C 1
ATOM 6256 O O . ASN B 2 108 ? 57.699 -14.950 52.592 1.00 14.15 194 ASN B O 1
ATOM 6261 N N . GLU B 2 109 ? 58.245 -13.505 50.937 1.00 14.72 195 GLU B N 1
ATOM 6262 C CA . GLU B 2 109 ? 57.578 -12.329 51.499 1.00 15.08 195 GLU B CA 1
ATOM 6263 C C . GLU B 2 109 ? 56.139 -12.222 50.986 1.00 14.96 195 GLU B C 1
ATOM 6264 O O . GLU B 2 109 ? 55.285 -11.604 51.626 1.00 14.84 195 GLU B O 1
ATOM 6270 N N . LEU B 2 110 ? 55.888 -12.840 49.832 1.00 15.19 196 LEU B N 1
ATOM 6271 C CA . LEU B 2 110 ? 54.615 -12.742 49.098 1.00 15.32 196 LEU B CA 1
ATOM 6272 C C . LEU B 2 110 ? 53.379 -13.268 49.845 1.00 15.38 196 LEU B C 1
ATOM 6273 O O . LEU B 2 110 ? 52.366 -12.566 49.909 1.00 15.73 196 LEU B O 1
ATOM 6278 N N . PRO B 2 111 ? 53.446 -14.496 50.406 1.00 15.27 197 PRO B N 1
ATOM 6279 C CA . PRO B 2 111 ? 52.243 -15.031 51.043 1.00 15.14 197 PRO B CA 1
ATOM 6280 C C . PRO B 2 111 ? 51.707 -14.137 52.154 1.00 14.93 197 PRO B C 1
ATOM 6281 O O . PRO B 2 111 ? 50.530 -13.796 52.133 1.00 15.22 197 PRO B O 1
ATOM 6285 N N . GLY B 2 112 ? 52.572 -13.740 53.085 1.00 14.86 198 GLY B N 1
ATOM 6286 C CA . GLY B 2 112 ? 52.196 -12.882 54.210 1.00 14.57 198 GLY B CA 1
ATOM 6287 C C . GLY B 2 112 ? 51.638 -11.539 53.789 1.00 14.69 198 GLY B C 1
ATOM 6288 O O . GLY B 2 112 ? 50.858 -10.931 54.524 1.00 14.78 198 GLY B O 1
ATOM 6289 N N . ALA B 2 113 ? 52.033 -11.087 52.596 1.00 14.72 199 ALA B N 1
ATOM 6290 C CA . ALA B 2 113 ? 51.613 -9.795 52.051 1.00 14.37 199 ALA B CA 1
ATOM 6291 C C . ALA B 2 113 ? 50.272 -9.853 51.317 1.00 14.31 199 ALA B C 1
ATOM 6292 O O . ALA B 2 113 ? 49.471 -8.926 51.415 1.00 14.09 199 ALA B O 1
ATOM 6294 N N . PHE B 2 114 ? 50.030 -10.928 50.573 1.00 14.37 200 PHE B N 1
ATOM 6295 C CA . PHE B 2 114 ? 48.707 -11.145 49.990 1.00 14.37 200 PHE B CA 1
ATOM 6296 C C . PHE B 2 114 ? 47.681 -11.474 51.073 1.00 14.40 200 PHE B C 1
ATOM 6297 O O . PHE B 2 114 ? 46.529 -11.043 50.989 1.00 14.55 200 PHE B O 1
ATOM 6305 N N . GLU B 2 115 ? 48.105 -12.232 52.086 1.00 14.28 201 GLU B N 1
ATOM 6306 C CA . GLU B 2 115 ? 47.265 -12.523 53.250 1.00 14.26 201 GLU B CA 1
ATOM 6307 C C . GLU B 2 115 ? 46.768 -11.235 53.913 1.00 14.20 201 GLU B C 1
ATOM 6308 O O . GLU B 2 115 ? 45.566 -11.070 54.121 1.00 14.27 201 GLU B O 1
ATOM 6314 N N . ALA B 2 116 ? 47.687 -10.316 54.209 1.00 14.05 202 ALA B N 1
ATOM 6315 C CA . ALA B 2 116 ? 47.347 -9.066 54.893 1.00 13.91 202 ALA B CA 1
ATOM 6316 C C . ALA B 2 116 ? 46.442 -8.160 54.054 1.00 13.87 202 ALA B C 1
ATOM 6317 O O . ALA B 2 116 ? 45.692 -7.349 54.602 1.00 13.76 202 ALA B O 1
ATOM 6319 N N . ALA B 2 117 ? 46.518 -8.304 52.730 1.00 13.72 203 ALA B N 1
ATOM 6320 C CA . ALA B 2 117 ? 45.649 -7.564 51.816 1.00 13.70 203 ALA B CA 1
ATOM 6321 C C . ALA B 2 117 ? 44.227 -8.133 51.788 1.00 13.61 203 ALA B C 1
ATOM 6322 O O . ALA B 2 117 ? 43.317 -7.507 51.247 1.00 13.67 203 ALA B O 1
ATOM 6324 N N . GLY B 2 118 ? 44.045 -9.314 52.376 1.00 13.54 204 GLY B N 1
ATOM 6325 C CA . GLY B 2 118 ? 42.748 -9.987 52.392 1.00 13.40 204 GLY B CA 1
ATOM 6326 C C . GLY B 2 118 ? 42.651 -11.123 51.390 1.00 13.31 204 GLY B C 1
ATOM 6327 O O . GLY B 2 118 ? 41.558 -11.616 51.112 1.00 13.13 204 GLY B O 1
ATOM 6328 N N . PHE B 2 119 ? 43.794 -11.528 50.839 1.00 13.38 205 PHE B N 1
ATOM 6329 C CA . PHE B 2 119 ? 43.851 -12.654 49.905 1.00 13.50 205 PHE B CA 1
ATOM 6330 C C . PHE B 2 119 ? 44.607 -13.827 50.526 1.00 13.74 205 PHE B C 1
ATOM 6331 O O . PHE B 2 119 ? 45.836 -13.911 50.471 1.00 13.92 205 PHE B O 1
ATOM 6339 N N . HIS B 2 120 ? 43.842 -14.724 51.135 1.00 13.95 206 HIS B N 1
ATOM 6340 C CA . HIS B 2 120 ? 44.393 -15.823 51.896 1.00 14.02 206 HIS B CA 1
ATOM 6341 C C . HIS B 2 120 ? 44.402 -17.078 51.026 1.00 14.15 206 HIS B C 1
ATOM 6342 O O . HIS B 2 120 ? 43.483 -17.895 51.068 1.00 14.32 206 HIS B O 1
ATOM 6349 N N . LEU B 2 121 ? 45.452 -17.216 50.227 1.00 14.23 207 LEU B N 1
ATOM 6350 C CA . LEU B 2 121 ? 45.518 -18.281 49.236 1.00 14.17 207 LEU B CA 1
ATOM 6351 C C . LEU B 2 121 ? 46.276 -19.494 49.792 1.00 14.09 207 LEU B C 1
ATOM 6352 O O . LEU B 2 121 ? 46.315 -19.696 51.008 1.00 13.87 207 LEU B O 1
ATOM 6357 N N . ASN B 2 122 ? 46.841 -20.313 48.909 1.00 14.02 208 ASN B N 1
ATOM 6358 C CA . ASN B 2 122 ? 47.639 -21.462 49.328 1.00 14.11 208 ASN B CA 1
ATOM 6359 C C . ASN B 2 122 ? 48.987 -21.517 48.602 1.00 14.20 208 ASN B C 1
ATOM 6360 O O . ASN B 2 122 ? 49.244 -20.702 47.708 1.00 14.27 208 ASN B O 1
ATOM 6365 N N . GLN B 2 123 ? 49.831 -22.476 48.988 1.00 14.12 209 GLN B N 1
ATOM 6366 C CA . GLN B 2 123 ? 51.170 -22.648 48.410 1.00 14.19 209 GLN B CA 1
ATOM 6367 C C . GLN B 2 123 ? 51.135 -22.684 46.880 1.00 13.92 209 GLN B C 1
ATOM 6368 O O . GLN B 2 123 ? 51.908 -21.984 46.227 1.00 13.86 209 GLN B O 1
ATOM 6374 N N . HIS B 2 124 ? 50.221 -23.483 46.329 1.00 13.75 210 HIS B N 1
ATOM 6375 C CA . HIS B 2 124 ? 50.065 -23.635 44.884 1.00 13.69 210 HIS B CA 1
ATOM 6376 C C . HIS B 2 124 ? 49.719 -22.322 44.177 1.00 13.64 210 HIS B C 1
ATOM 6377 O O . HIS B 2 124 ? 50.383 -21.953 43.210 1.00 13.76 210 HIS B O 1
ATOM 6384 N N . ILE B 2 125 ? 48.694 -21.619 44.662 1.00 13.46 211 ILE B N 1
ATOM 6385 C CA . ILE B 2 125 ? 48.274 -20.354 44.058 1.00 13.15 211 ILE B CA 1
ATOM 6386 C C . ILE B 2 125 ? 49.393 -19.313 44.109 1.00 13.12 211 ILE B C 1
ATOM 6387 O O . ILE B 2 125 ? 49.684 -18.674 43.087 1.00 13.27 211 ILE B O 1
ATOM 6392 N N . TYR B 2 126 ? 50.020 -19.154 45.281 1.00 12.70 212 TYR B N 1
ATOM 6393 C CA . TYR B 2 126 ? 51.135 -18.205 45.445 1.00 12.45 212 TYR B CA 1
ATOM 6394 C C . TYR B 2 126 ? 52.297 -18.475 44.486 1.00 12.17 212 TYR B C 1
ATOM 6395 O O . TYR B 2 126 ? 52.928 -17.538 43.986 1.00 12.05 212 TYR B O 1
ATOM 6404 N N . SER B 2 127 ? 52.563 -19.758 44.247 1.00 11.81 213 SER B N 1
ATOM 6405 C CA . SER B 2 127 ? 53.602 -20.205 43.328 1.00 11.63 213 SER B CA 1
ATOM 6406 C C . SER B 2 127 ? 53.273 -19.859 41.878 1.00 11.57 213 SER B C 1
ATOM 6407 O O . SER B 2 127 ? 54.166 -19.525 41.100 1.00 11.35 213 SER B O 1
ATOM 6410 N N . MET B 2 128 ? 51.994 -19.941 41.518 1.00 11.72 214 MET B N 1
ATOM 6411 C CA . MET B 2 128 ? 51.551 -19.562 40.175 1.00 12.11 214 MET B CA 1
ATOM 6412 C C . MET B 2 128 ? 51.566 -18.043 39.972 1.00 11.92 214 MET B C 1
ATOM 6413 O O . MET B 2 128 ? 51.900 -17.566 38.888 1.00 11.46 214 MET B O 1
ATOM 6418 N N . ILE B 2 129 ? 51.192 -17.304 41.019 1.00 12.11 215 ILE B N 1
ATOM 6419 C CA . ILE B 2 129 ? 51.317 -15.843 41.059 1.00 11.96 215 ILE B CA 1
ATOM 6420 C C . ILE B 2 129 ? 52.779 -15.450 40.845 1.00 12.27 215 ILE B C 1
ATOM 6421 O O . ILE B 2 129 ? 53.080 -14.620 39.988 1.00 12.18 215 ILE B O 1
ATOM 6426 N N . ILE B 2 130 ? 53.676 -16.047 41.631 1.00 12.53 216 ILE B N 1
ATOM 6427 C CA . ILE B 2 130 ? 55.115 -15.775 41.524 1.00 13.35 216 ILE B CA 1
ATOM 6428 C C . ILE B 2 130 ? 55.655 -16.106 40.123 1.00 13.46 216 ILE B C 1
ATOM 6429 O O . ILE B 2 130 ? 56.509 -15.391 39.608 1.00 13.80 216 ILE B O 1
ATOM 6434 N N . ARG B 2 131 ? 55.150 -17.167 39.502 1.00 13.61 217 ARG B N 1
ATOM 6435 C CA . ARG B 2 131 ? 55.525 -17.462 38.123 1.00 13.95 217 ARG B CA 1
ATOM 6436 C C . ARG B 2 131 ? 54.995 -16.414 37.131 1.00 14.12 217 ARG B C 1
ATOM 6437 O O . ARG B 2 131 ? 55.727 -15.972 36.241 1.00 13.94 217 ARG B O 1
ATOM 6445 N N . ARG B 2 132 ? 53.740 -16.008 37.300 1.00 14.31 218 ARG B N 1
ATOM 6446 C CA . ARG B 2 132 ? 53.099 -15.110 36.348 1.00 15.08 218 ARG B CA 1
ATOM 6447 C C . ARG B 2 132 ? 53.487 -13.642 36.518 1.00 15.60 218 ARG B C 1
ATOM 6448 O O . ARG B 2 132 ? 53.527 -12.901 35.531 1.00 15.59 218 ARG B O 1
ATOM 6456 N N . TYR B 2 133 ? 53.782 -13.239 37.756 1.00 16.17 219 TYR B N 1
ATOM 6457 C CA . TYR B 2 133 ? 54.012 -11.830 38.096 1.00 16.87 219 TYR B CA 1
ATOM 6458 C C . TYR B 2 133 ? 55.415 -11.469 38.600 1.00 17.00 219 TYR B C 1
ATOM 6459 O O . TYR B 2 133 ? 55.706 -10.296 38.839 1.00 17.09 219 TYR B O 1
ATOM 6468 N N . SER B 2 134 ? 56.276 -12.465 38.769 1.00 17.42 220 SER B N 1
ATOM 6469 C CA . SER B 2 134 ? 57.672 -12.212 39.126 1.00 17.81 220 SER B CA 1
ATOM 6470 C C . SER B 2 134 ? 58.610 -12.780 38.068 1.00 18.24 220 SER B C 1
ATOM 6471 O O . SER B 2 134 ? 58.508 -13.953 37.692 1.00 18.29 220 SER B O 1
ATOM 6474 N N . ASP B 2 135 ? 59.508 -11.924 37.587 1.00 18.92 221 ASP B N 1
ATOM 6475 C CA . ASP B 2 135 ? 60.557 -12.292 36.629 1.00 19.52 221 ASP B CA 1
ATOM 6476 C C . ASP B 2 135 ? 61.909 -12.221 37.339 1.00 19.76 221 ASP B C 1
ATOM 6477 O O . ASP B 2 135 ? 62.817 -13.018 37.070 1.00 19.88 221 ASP B O 1
ATOM 6482 N N . GLU B 2 136 ? 62.024 -11.254 38.249 1.00 20.03 222 GLU B N 1
ATOM 6483 C CA . GLU B 2 136 ? 63.212 -11.071 39.074 1.00 20.21 222 GLU B CA 1
ATOM 6484 C C . GLU B 2 136 ? 63.365 -12.177 40.122 1.00 20.05 222 GLU B C 1
ATOM 6485 O O . GLU B 2 136 ? 63.006 -11.987 41.281 1.00 20.11 222 GLU B O 1
ATOM 6491 N N . THR B 2 137 ? 63.893 -13.330 39.698 1.00 19.78 223 THR B N 1
ATOM 6492 C CA . THR B 2 137 ? 64.175 -14.480 40.582 1.00 19.34 223 THR B CA 1
ATOM 6493 C C . THR B 2 137 ? 63.149 -14.677 41.712 1.00 19.22 223 THR B C 1
ATOM 6494 O O . THR B 2 137 ? 63.518 -14.890 42.873 1.00 19.24 223 THR B O 1
ATOM 6498 N N . GLY B 2 138 ? 61.866 -14.593 41.366 1.00 18.79 224 GLY B N 1
ATOM 6499 C CA . GLY B 2 138 ? 60.791 -14.683 42.346 1.00 18.07 224 GLY B CA 1
ATOM 6500 C C . GLY B 2 138 ? 60.577 -13.411 43.154 1.00 17.62 224 GLY B C 1
ATOM 6501 O O . GLY B 2 138 ? 59.964 -13.454 44.222 1.00 17.80 224 GLY B O 1
ATOM 6502 N N . ASN B 2 139 ? 61.077 -12.279 42.662 1.00 17.04 225 ASN B N 1
ATOM 6503 C CA . ASN B 2 139 ? 60.818 -10.985 43.306 1.00 16.67 225 ASN B CA 1
ATOM 6504 C C . ASN B 2 139 ? 59.855 -10.124 42.498 1.00 16.31 225 ASN B C 1
ATOM 6505 O O . ASN B 2 139 ? 59.973 -10.026 41.276 1.00 16.33 225 ASN B O 1
ATOM 6510 N N . MET B 2 140 ? 58.909 -9.504 43.199 1.00 15.97 226 MET B N 1
ATOM 6511 C CA . MET B 2 140 ? 57.842 -8.727 42.573 1.00 15.94 226 MET B CA 1
ATOM 6512 C C . MET B 2 140 ? 57.979 -7.223 42.821 1.00 15.18 226 MET B C 1
ATOM 6513 O O . MET B 2 140 ? 57.964 -6.769 43.961 1.00 15.38 226 MET B O 1
ATOM 6518 N N . ASP B 2 141 ? 58.098 -6.468 41.734 1.00 14.79 227 ASP B N 1
ATOM 6519 C CA . ASP B 2 141 ? 58.118 -4.999 41.746 1.00 14.38 227 ASP B CA 1
ATOM 6520 C C . ASP B 2 141 ? 56.888 -4.370 42.382 1.00 13.73 227 ASP B C 1
ATOM 6521 O O . ASP B 2 141 ? 55.907 -5.053 42.646 1.00 13.65 227 ASP B O 1
ATOM 6526 N N . PHE B 2 142 ? 56.939 -3.059 42.606 1.00 13.25 228 PHE B N 1
ATOM 6527 C CA . PHE B 2 142 ? 55.786 -2.345 43.135 1.00 13.06 228 PHE B CA 1
ATOM 6528 C C . PHE B 2 142 ? 54.653 -2.283 42.110 1.00 13.13 228 PHE B C 1
ATOM 6529 O O . PHE B 2 142 ? 53.489 -2.440 42.473 1.00 13.40 228 PHE B O 1
ATOM 6537 N N . ASP B 2 143 ? 55.001 -2.070 40.841 1.00 12.63 229 ASP B N 1
ATOM 6538 C CA . ASP B 2 143 ? 54.006 -2.012 39.768 1.00 12.44 229 ASP B CA 1
ATOM 6539 C C . ASP B 2 143 ? 53.331 -3.363 39.447 1.00 11.82 229 ASP B C 1
ATOM 6540 O O . ASP B 2 143 ? 52.139 -3.389 39.155 1.00 11.85 229 ASP B O 1
ATOM 6545 N N . ASN B 2 144 ? 54.082 -4.466 39.499 1.00 11.09 230 ASN B N 1
ATOM 6546 C CA . ASN B 2 144 ? 53.521 -5.803 39.288 1.00 10.50 230 ASN B CA 1
ATOM 6547 C C . ASN B 2 144 ? 52.596 -6.179 40.434 1.00 10.21 230 ASN B C 1
ATOM 6548 O O . ASN B 2 144 ? 51.553 -6.805 40.229 1.00 9.95 230 ASN B O 1
ATOM 6553 N N . PHE B 2 145 ? 53.009 -5.781 41.634 1.00 9.77 231 PHE B N 1
ATOM 6554 C CA . PHE B 2 145 ? 52.311 -6.037 42.887 1.00 9.62 231 PHE B CA 1
ATOM 6555 C C . PHE B 2 145 ? 50.950 -5.341 42.898 1.00 9.62 231 PHE B C 1
ATOM 6556 O O . PHE B 2 145 ? 49.925 -6.002 43.032 1.00 9.10 231 PHE B O 1
ATOM 6564 N N . ILE B 2 146 ? 50.946 -4.018 42.728 1.00 9.86 232 ILE B N 1
ATOM 6565 C CA . ILE B 2 146 ? 49.702 -3.258 42.590 1.00 10.39 232 ILE B CA 1
ATOM 6566 C C . ILE B 2 146 ? 48.813 -3.820 41.469 1.00 10.82 232 ILE B C 1
ATOM 6567 O O . ILE B 2 146 ? 47.625 -4.066 41.681 1.00 10.64 232 ILE B O 1
ATOM 6572 N N . SER B 2 147 ? 49.409 -4.030 40.296 1.00 11.43 233 SER B N 1
ATOM 6573 C CA . SER B 2 147 ? 48.743 -4.643 39.154 1.00 12.15 233 SER B CA 1
ATOM 6574 C C . SER B 2 147 ? 48.055 -5.973 39.509 1.00 12.68 233 SER B C 1
ATOM 6575 O O . SER B 2 147 ? 46.879 -6.162 39.193 1.00 12.94 233 SER B O 1
ATOM 6578 N N . CYS B 2 148 ? 48.774 -6.874 40.179 1.00 13.49 234 CYS B N 1
ATOM 6579 C CA . CYS B 2 148 ? 48.219 -8.178 40.540 1.00 13.57 234 CYS B CA 1
ATOM 6580 C C . CYS B 2 148 ? 47.052 -8.070 41.523 1.00 13.43 234 CYS B C 1
ATOM 6581 O O . CYS B 2 148 ? 46.046 -8.764 41.374 1.00 13.34 234 CYS B O 1
ATOM 6584 N N . LEU B 2 149 ? 47.193 -7.192 42.515 1.00 13.35 235 LEU B N 1
ATOM 6585 C CA . LEU B 2 149 ? 46.183 -7.023 43.550 1.00 13.17 235 LEU B CA 1
ATOM 6586 C C . LEU B 2 149 ? 44.923 -6.320 43.038 1.00 13.38 235 LEU B C 1
ATOM 6587 O O . LEU B 2 149 ? 43.819 -6.673 43.447 1.00 13.16 235 LEU B O 1
ATOM 6592 N N . VAL B 2 150 ? 45.094 -5.343 42.144 1.00 13.59 236 VAL B N 1
ATOM 6593 C CA . VAL B 2 150 ? 43.970 -4.682 41.495 1.00 14.03 236 VAL B CA 1
ATOM 6594 C C . VAL B 2 150 ? 43.101 -5.741 40.821 1.00 14.82 236 VAL B C 1
ATOM 6595 O O . VAL B 2 150 ? 41.882 -5.746 40.970 1.00 14.38 236 VAL B O 1
ATOM 6599 N N . ARG B 2 151 ? 43.766 -6.649 40.113 1.00 15.78 237 ARG B N 1
ATOM 6600 C CA . ARG B 2 151 ? 43.146 -7.738 39.375 1.00 16.92 237 ARG B CA 1
ATOM 6601 C C . ARG B 2 151 ? 42.418 -8.739 40.298 1.00 16.92 237 ARG B C 1
ATOM 6602 O O . ARG B 2 151 ? 41.241 -9.028 40.091 1.00 16.68 237 ARG B O 1
ATOM 6610 N N . LEU B 2 152 ? 43.133 -9.259 41.301 1.00 16.87 238 LEU B N 1
ATOM 6611 C CA . LEU B 2 152 ? 42.567 -10.104 42.354 1.00 16.82 238 LEU B CA 1
ATOM 6612 C C 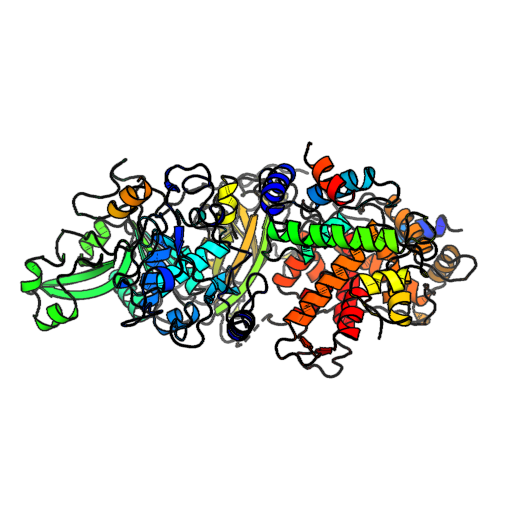. LEU B 2 152 ? 41.336 -9.480 43.014 1.00 16.99 238 LEU B C 1
ATOM 6613 O O . LEU B 2 152 ? 40.317 -10.146 43.199 1.00 17.05 238 LEU B O 1
ATOM 6618 N N . ASP B 2 153 ? 41.446 -8.201 43.370 1.00 17.10 239 ASP B N 1
ATOM 6619 C CA . ASP B 2 153 ? 40.357 -7.446 43.976 1.00 17.04 239 ASP B CA 1
ATOM 6620 C C . ASP B 2 153 ? 39.147 -7.353 43.047 1.00 17.09 239 ASP B C 1
ATOM 6621 O O . ASP B 2 153 ? 38.000 -7.485 43.492 1.00 16.82 239 ASP B O 1
ATOM 6626 N N . ALA B 2 154 ? 39.415 -7.135 41.761 1.00 17.08 240 ALA B N 1
ATOM 6627 C CA . ALA B 2 154 ? 38.369 -6.978 40.762 1.00 17.54 240 ALA B CA 1
ATOM 6628 C C . ALA B 2 154 ? 37.590 -8.274 40.588 1.00 18.05 240 ALA B C 1
ATOM 6629 O O . ALA B 2 154 ? 36.353 -8.264 40.559 1.00 17.77 240 ALA B O 1
ATOM 6631 N N . MET B 2 155 ? 38.329 -9.380 40.482 1.00 18.62 241 MET B N 1
ATOM 6632 C CA . MET B 2 155 ? 37.756 -10.715 40.321 1.00 19.38 241 MET B CA 1
ATOM 6633 C C . MET B 2 155 ? 37.033 -11.174 41.590 1.00 19.56 241 MET B C 1
ATOM 6634 O O . MET B 2 155 ? 36.068 -11.933 41.522 1.00 19.17 241 MET B O 1
ATOM 6639 N N . PHE B 2 156 ? 37.496 -10.679 42.738 1.00 20.11 242 PHE B N 1
ATOM 6640 C CA . PHE B 2 156 ? 36.855 -10.932 44.028 1.00 20.48 242 PHE B CA 1
ATOM 6641 C C . PHE B 2 156 ? 35.499 -10.231 44.118 1.00 20.28 242 PHE B C 1
ATOM 6642 O O . PHE B 2 156 ? 34.513 -10.854 44.513 1.00 20.60 242 PHE B O 1
ATOM 6650 N N . ARG B 2 157 ? 35.462 -8.947 43.748 1.00 20.06 243 ARG B N 1
ATOM 6651 C CA . ARG B 2 157 ? 34.220 -8.159 43.668 1.00 19.62 243 ARG B CA 1
ATOM 6652 C C . ARG B 2 157 ? 33.238 -8.756 42.662 1.00 19.33 243 ARG B C 1
ATOM 6653 O O . ARG B 2 157 ? 32.032 -8.804 42.915 1.00 19.34 243 ARG B O 1
ATOM 6661 N N . ALA B 2 158 ? 33.766 -9.184 41.516 1.00 18.99 244 ALA B N 1
ATOM 6662 C CA . ALA B 2 158 ? 32.988 -9.852 40.475 1.00 18.62 244 ALA B CA 1
ATOM 6663 C C . ALA B 2 158 ? 32.301 -11.108 41.012 1.00 18.54 244 ALA B C 1
ATOM 6664 O O . ALA B 2 158 ? 31.129 -11.353 40.709 1.00 18.55 244 ALA B O 1
ATOM 6666 N N . PHE B 2 159 ? 33.033 -11.895 41.807 1.00 18.26 245 PHE B N 1
ATOM 6667 C CA . PHE B 2 159 ? 32.480 -13.111 42.399 1.00 18.00 245 PHE B CA 1
ATOM 6668 C C . PHE B 2 159 ? 31.392 -12.791 43.416 1.00 18.09 245 PHE B C 1
ATOM 6669 O O . PHE B 2 159 ? 30.305 -13.352 43.335 1.00 18.26 245 PHE B O 1
ATOM 6677 N N . ARG B 2 160 ? 31.695 -11.895 44.360 1.00 18.27 246 ARG B N 1
ATOM 6678 C CA . ARG B 2 160 ? 30.747 -11.482 45.407 1.00 18.47 246 ARG B CA 1
ATOM 6679 C C . ARG B 2 160 ? 29.427 -10.972 44.822 1.00 18.38 246 ARG B C 1
ATOM 6680 O O . ARG B 2 160 ? 28.351 -11.369 45.271 1.00 18.17 246 ARG B O 1
ATOM 6688 N N . SER B 2 161 ? 29.528 -10.105 43.814 1.00 18.35 247 SER B N 1
ATOM 6689 C CA . SER B 2 161 ? 28.369 -9.613 43.065 1.00 18.42 247 SER B CA 1
ATOM 6690 C C . SER B 2 161 ? 27.580 -10.697 42.328 1.00 18.40 247 SER B C 1
ATOM 6691 O O . SER B 2 161 ? 26.361 -10.607 42.237 1.00 18.36 247 SER B O 1
ATOM 6694 N N . LEU B 2 162 ? 28.262 -11.701 41.783 1.00 18.41 248 LEU B N 1
ATOM 6695 C CA . LEU B 2 162 ? 27.556 -12.771 41.077 1.00 18.44 248 LEU B CA 1
ATOM 6696 C C . LEU B 2 162 ? 27.041 -13.863 42.013 1.00 18.54 248 LEU B C 1
ATOM 6697 O O . LEU B 2 162 ? 26.173 -14.655 41.629 1.00 18.79 248 LEU B O 1
ATOM 6702 N N . ASP B 2 163 ? 27.568 -13.907 43.236 1.00 18.31 249 ASP B N 1
ATOM 6703 C CA . ASP B 2 163 ? 27.051 -14.814 44.254 1.00 18.15 249 ASP B CA 1
ATOM 6704 C C . ASP B 2 163 ? 26.085 -14.084 45.190 1.00 18.21 249 ASP B C 1
ATOM 6705 O O . ASP B 2 163 ? 26.423 -13.760 46.330 1.00 18.09 249 ASP B O 1
ATOM 6710 N N . LYS B 2 164 ? 24.879 -13.840 44.686 1.00 18.31 250 LYS B N 1
ATOM 6711 C CA . LYS B 2 164 ? 23.884 -13.020 45.376 1.00 18.55 250 LYS B CA 1
ATOM 6712 C C . LYS B 2 164 ? 23.146 -13.782 46.475 1.00 18.49 250 LYS B C 1
ATOM 6713 O O . LYS B 2 164 ? 22.878 -13.224 47.542 1.00 18.75 250 LYS B O 1
ATOM 6719 N N . ASN B 2 165 ? 22.833 -15.053 46.218 1.00 18.30 251 ASN B N 1
ATOM 6720 C CA . ASN B 2 165 ? 22.279 -15.947 47.246 1.00 18.06 251 ASN B CA 1
ATOM 6721 C C . ASN B 2 165 ? 23.279 -16.352 48.341 1.00 17.95 251 ASN B C 1
ATOM 6722 O O . ASN B 2 165 ? 22.881 -16.866 49.384 1.00 18.07 251 ASN B O 1
ATOM 6727 N N . GLY B 2 166 ? 24.567 -16.119 48.088 1.00 17.73 252 GLY B N 1
ATOM 6728 C CA . GLY B 2 166 ? 25.638 -16.409 49.045 1.00 17.46 252 GLY B CA 1
ATOM 6729 C C . GLY B 2 166 ? 25.908 -17.887 49.264 1.00 17.25 252 GLY B C 1
ATOM 6730 O O . GLY B 2 166 ? 26.027 -18.332 50.406 1.00 17.15 252 GLY B O 1
ATOM 6731 N N . THR B 2 167 ? 26.011 -18.644 48.171 1.00 17.06 253 THR B N 1
ATOM 6732 C CA . THR B 2 167 ? 26.264 -20.089 48.234 1.00 17.02 253 THR B CA 1
ATOM 6733 C C . THR B 2 167 ? 27.752 -20.455 48.143 1.00 16.89 253 THR B C 1
ATOM 6734 O O . THR B 2 167 ? 28.126 -21.598 48.397 1.00 16.95 253 THR B O 1
ATOM 6738 N N . GLY B 2 168 ? 28.591 -19.487 47.782 1.00 16.77 254 GLY B N 1
ATOM 6739 C CA . GLY B 2 168 ? 30.002 -19.747 47.490 1.00 16.70 254 GLY B CA 1
ATOM 6740 C C . GLY B 2 168 ? 30.207 -20.349 46.107 1.00 16.80 254 GLY B C 1
ATOM 6741 O O . GLY B 2 168 ? 31.281 -20.866 45.804 1.00 16.62 254 GLY B O 1
ATOM 6742 N N . GLN B 2 169 ? 29.168 -20.269 45.273 1.00 16.91 255 GLN B N 1
ATOM 6743 C CA . GLN B 2 169 ? 29.148 -20.863 43.937 1.00 16.98 255 GLN B CA 1
ATOM 6744 C C . GLN B 2 169 ? 28.507 -19.897 42.946 1.00 16.90 255 GLN B C 1
ATOM 6745 O O . GLN B 2 169 ? 27.403 -19.402 43.187 1.00 16.83 255 GLN B O 1
ATOM 6751 N N . ILE B 2 170 ? 29.199 -19.632 41.838 1.00 16.72 256 ILE B N 1
ATOM 6752 C CA . ILE B 2 170 ? 28.629 -18.870 40.721 1.00 16.62 256 ILE B CA 1
ATOM 6753 C C . ILE B 2 170 ? 28.477 -19.743 39.469 1.00 16.65 256 ILE B C 1
ATOM 6754 O O . ILE B 2 170 ? 29.233 -20.695 39.264 1.00 16.50 256 ILE B O 1
ATOM 6759 N N . GLN B 2 171 ? 27.483 -19.424 38.645 1.00 16.65 257 GLN B N 1
ATOM 6760 C CA . GLN B 2 171 ? 27.355 -20.058 37.337 1.00 16.65 257 GLN B CA 1
ATOM 6761 C C . GLN B 2 171 ? 27.214 -19.025 36.233 1.00 16.32 257 GLN B C 1
ATOM 6762 O O . GLN B 2 171 ? 26.294 -18.203 36.243 1.00 16.41 257 GLN B O 1
ATOM 6768 N N . VAL B 2 172 ? 28.151 -19.068 35.291 1.00 15.97 258 VAL B N 1
ATOM 6769 C CA . VAL B 2 172 ? 28.225 -18.080 34.221 1.00 15.40 258 VAL B CA 1
ATOM 6770 C C . VAL B 2 172 ? 28.037 -18.716 32.844 1.00 15.41 258 VAL B C 1
ATOM 6771 O O . VAL B 2 172 ? 28.419 -19.878 32.629 1.00 15.34 258 VAL B O 1
ATOM 6775 N N . ASN B 2 173 ? 27.435 -17.963 31.920 1.00 14.93 259 ASN B N 1
ATOM 6776 C CA . ASN B 2 173 ? 27.427 -18.371 30.522 1.00 14.62 259 ASN B CA 1
ATOM 6777 C C . ASN B 2 173 ? 28.717 -17.919 29.833 1.00 14.62 259 ASN B C 1
ATOM 6778 O O . ASN B 2 173 ? 29.561 -17.293 30.476 1.00 14.90 259 ASN B O 1
ATOM 6783 N N . ILE B 2 174 ? 28.894 -18.250 28.554 1.00 14.57 260 ILE B N 1
ATOM 6784 C CA . ILE B 2 174 ? 30.138 -17.901 27.846 1.00 14.47 260 ILE B CA 1
ATOM 6785 C C . ILE B 2 174 ? 30.348 -16.384 27.762 1.00 14.59 260 ILE B C 1
ATOM 6786 O O . ILE B 2 174 ? 31.490 -15.912 27.784 1.00 14.64 260 ILE B O 1
ATOM 6791 N N . GLN B 2 175 ? 29.252 -15.629 27.697 1.00 14.82 261 GLN B N 1
ATOM 6792 C CA . GLN B 2 175 ? 29.347 -14.181 27.544 1.00 15.26 261 GLN B CA 1
ATOM 6793 C C . GLN B 2 175 ? 29.894 -13.490 28.791 1.00 15.71 261 GLN B C 1
ATOM 6794 O O . GLN B 2 175 ? 30.850 -12.722 28.692 1.00 15.93 261 GLN B O 1
ATOM 6800 N N . GLU B 2 176 ? 29.307 -13.772 29.955 1.00 16.18 262 GLU B N 1
ATOM 6801 C CA . GLU B 2 176 ? 29.776 -13.178 31.213 1.00 16.86 262 GLU B CA 1
ATOM 6802 C C . GLU B 2 176 ? 31.174 -13.678 31.609 1.00 17.07 262 GLU B C 1
ATOM 6803 O O . GLU B 2 176 ? 32.009 -12.896 32.070 1.00 17.22 262 GLU B O 1
ATOM 6809 N N . TRP B 2 177 ? 31.433 -14.966 31.389 1.00 17.33 263 TRP B N 1
ATOM 6810 C CA . TRP B 2 177 ? 32.782 -15.538 31.523 1.00 17.48 263 TRP B CA 1
ATOM 6811 C C . TRP B 2 177 ? 33.856 -14.729 30.775 1.00 17.65 263 TRP B C 1
ATOM 6812 O O . TRP B 2 177 ? 34.836 -14.279 31.380 1.00 17.35 263 TRP B O 1
ATOM 6823 N N . LEU B 2 178 ? 33.667 -14.537 29.470 1.00 17.84 264 LEU B N 1
ATOM 6824 C CA . LEU B 2 178 ? 34.610 -13.742 28.662 1.00 18.12 264 LEU B CA 1
ATOM 6825 C C . LEU B 2 178 ? 34.617 -12.255 29.030 1.00 18.59 264 LEU B C 1
ATOM 6826 O O . LEU B 2 178 ? 35.668 -11.622 29.018 1.00 18.85 264 LEU B O 1
ATOM 6831 N N . GLN B 2 179 ? 33.450 -11.702 29.349 1.00 19.11 265 GLN B N 1
ATOM 6832 C CA . GLN B 2 179 ? 33.364 -10.320 29.810 1.00 19.93 265 GLN B CA 1
ATOM 6833 C C . GLN B 2 179 ? 34.085 -10.057 31.130 1.00 20.36 265 GLN B C 1
ATOM 6834 O O . GLN B 2 179 ? 34.661 -8.997 31.297 1.00 20.45 265 GLN B O 1
ATOM 6840 N N . LEU B 2 180 ? 34.060 -11.013 32.058 1.00 21.14 266 LEU B N 1
ATOM 6841 C CA . LEU B 2 180 ? 34.769 -10.851 33.336 1.00 21.86 266 LEU B CA 1
ATOM 6842 C C . LEU B 2 180 ? 36.266 -11.177 33.247 1.00 22.15 266 LEU B C 1
ATOM 6843 O O . LEU B 2 180 ? 37.094 -10.420 33.748 1.00 22.59 266 LEU B O 1
ATOM 6848 N N . THR B 2 181 ? 36.611 -12.287 32.604 1.00 22.43 267 THR B N 1
ATOM 6849 C CA . THR B 2 181 ? 37.992 -12.772 32.614 1.00 22.66 267 THR B CA 1
ATOM 6850 C C . THR B 2 181 ? 38.931 -12.021 31.665 1.00 23.05 267 THR B C 1
ATOM 6851 O O . THR B 2 181 ? 40.147 -12.041 31.860 1.00 22.79 267 THR B O 1
ATOM 6855 N N . MET B 2 182 ? 38.375 -11.359 30.651 1.00 23.70 268 MET B N 1
ATOM 6856 C CA . MET B 2 182 ? 39.199 -10.653 29.669 1.00 24.45 268 MET B CA 1
ATOM 6857 C C . MET B 2 182 ? 39.732 -9.315 30.183 1.00 25.20 268 MET B C 1
ATOM 6858 O O . MET B 2 182 ? 40.601 -8.698 29.561 1.00 24.86 268 MET B O 1
ATOM 6863 N N . TYR B 2 183 ? 39.195 -8.882 31.323 1.00 26.39 269 TYR B N 1
ATOM 6864 C CA . TYR B 2 183 ? 39.702 -7.721 32.051 1.00 27.25 269 TYR B CA 1
ATOM 6865 C C . TYR B 2 183 ? 41.060 -8.029 32.671 1.00 27.64 269 TYR B C 1
ATOM 6866 O O . TYR B 2 183 ? 42.025 -7.279 32.484 1.00 27.65 269 TYR B O 1
ATOM 6875 N N . SER B 2 184 ? 41.117 -9.144 33.398 1.00 28.20 270 SER B N 1
ATOM 6876 C CA . SER B 2 184 ? 42.350 -9.662 33.984 1.00 28.60 270 SER B CA 1
ATOM 6877 C C . SER B 2 184 ? 43.347 -10.113 32.913 1.00 28.79 270 SER B C 1
ATOM 6878 O O . SER B 2 184 ? 44.375 -9.462 32.684 1.00 28.99 270 SER B O 1
ATOM 6881 N N . GLU C 3 2 ? 73.966 -20.006 12.322 1.00 17.01 571 GLU C N 1
ATOM 6882 C CA . GLU C 3 2 ? 73.747 -20.492 13.713 1.00 16.84 571 GLU C CA 1
ATOM 6883 C C . GLU C 3 2 ? 73.211 -19.373 14.618 1.00 16.67 571 GLU C C 1
ATOM 6884 O O . GLU C 3 2 ? 73.984 -18.606 15.202 1.00 16.70 571 GLU C O 1
ATOM 6890 N N . LEU C 3 3 ? 71.881 -19.300 14.703 1.00 16.35 572 LEU C N 1
ATOM 6891 C CA . LEU C 3 3 ? 71.115 -18.365 15.562 1.00 16.13 572 LEU C CA 1
ATOM 6892 C C . LEU C 3 3 ? 70.725 -17.054 14.873 1.00 15.80 572 LEU C C 1
ATOM 6893 O O . LEU C 3 3 ? 69.548 -16.707 14.851 1.00 15.78 572 LEU C O 1
ATOM 6898 N N . ASP C 3 4 ? 71.701 -16.331 14.324 1.00 15.31 573 ASP C N 1
ATOM 6899 C CA . ASP C 3 4 ? 71.411 -15.172 13.478 1.00 14.82 573 ASP C CA 1
ATOM 6900 C C . ASP C 3 4 ? 70.715 -15.604 12.185 1.00 14.38 573 ASP C C 1
ATOM 6901 O O . ASP C 3 4 ? 69.835 -14.908 11.684 1.00 14.19 573 ASP C O 1
ATOM 6906 N N . ASP C 3 5 ? 71.117 -16.758 11.659 1.00 14.11 574 ASP C N 1
ATOM 6907 C CA . ASP C 3 5 ? 70.487 -17.357 10.491 1.00 13.93 574 ASP C CA 1
ATOM 6908 C C . ASP C 3 5 ? 69.055 -17.796 10.812 1.00 13.81 574 ASP C C 1
ATOM 6909 O O . ASP C 3 5 ? 68.135 -17.534 10.034 1.00 13.76 574 ASP C O 1
ATOM 6914 N N . ALA C 3 6 ? 68.870 -18.435 11.971 1.00 13.65 575 ALA C N 1
ATOM 6915 C CA . ALA C 3 6 ? 67.554 -18.906 12.421 1.00 13.41 575 ALA C CA 1
ATOM 6916 C C . ALA C 3 6 ? 66.554 -17.769 12.561 1.00 13.67 575 ALA C C 1
ATOM 6917 O O . ALA C 3 6 ? 65.386 -17.928 12.218 1.00 14.06 575 ALA C O 1
ATOM 6919 N N . LEU C 3 7 ? 67.017 -16.623 13.055 1.00 14.01 576 LEU C N 1
ATOM 6920 C CA . LEU C 3 7 ? 66.177 -15.421 13.186 1.00 14.40 576 LEU C CA 1
ATOM 6921 C C . LEU C 3 7 ? 65.824 -14.779 11.838 1.00 14.71 576 LEU C C 1
ATOM 6922 O O . LEU C 3 7 ? 64.679 -14.377 11.635 1.00 14.71 576 LEU C O 1
ATOM 6927 N N . ASP C 3 8 ? 66.805 -14.685 10.934 1.00 15.08 577 ASP C N 1
ATOM 6928 C CA . ASP C 3 8 ? 66.573 -14.267 9.543 1.00 15.52 577 ASP C CA 1
ATOM 6929 C C . ASP C 3 8 ? 65.517 -15.139 8.870 1.00 15.83 577 ASP C C 1
ATOM 6930 O O . ASP C 3 8 ? 64.737 -14.659 8.043 1.00 16.25 577 ASP C O 1
ATOM 6935 N N . GLU C 3 9 ? 65.514 -16.422 9.226 1.00 16.00 578 GLU C N 1
ATOM 6936 C CA . GLU C 3 9 ? 64.641 -17.417 8.613 1.00 16.15 578 GLU C CA 1
ATOM 6937 C C . GLU C 3 9 ? 63.232 -17.373 9.210 1.00 15.82 578 GLU C C 1
ATOM 6938 O O . GLU C 3 9 ? 62.251 -17.573 8.505 1.00 16.02 578 GLU C O 1
ATOM 6944 N N . LEU C 3 10 ? 63.137 -17.102 10.506 1.00 15.60 579 LEU C N 1
ATOM 6945 C CA . LEU C 3 10 ? 61.847 -16.854 11.141 1.00 15.63 579 LEU C CA 1
ATOM 6946 C C . LEU C 3 10 ? 61.189 -15.612 10.559 1.00 15.71 579 LEU C C 1
ATOM 6947 O O . LEU C 3 10 ? 59.993 -15.616 10.286 1.00 15.85 579 LEU C O 1
ATOM 6952 N N . SER C 3 11 ? 61.990 -14.562 10.383 1.00 15.84 580 SER C N 1
ATOM 6953 C CA . SER C 3 11 ? 61.568 -13.307 9.763 1.00 15.72 580 SER C CA 1
ATOM 6954 C C . SER C 3 11 ? 61.098 -13.481 8.310 1.00 15.56 580 SER C C 1
ATOM 6955 O O . SER C 3 11 ? 60.035 -12.981 7.937 1.00 15.94 580 SER C O 1
ATOM 6958 N N . ASP C 3 12 ? 61.881 -14.191 7.502 1.00 15.24 581 ASP C N 1
ATOM 6959 C CA . ASP C 3 12 ? 61.524 -14.460 6.112 1.00 14.95 581 ASP C CA 1
ATOM 6960 C C . ASP C 3 12 ? 60.218 -15.242 5.998 1.00 14.59 581 ASP C C 1
ATOM 6961 O O . ASP C 3 12 ? 59.471 -15.086 5.027 1.00 14.32 581 ASP C O 1
ATOM 6966 N N . SER C 3 13 ? 59.948 -16.075 6.998 1.00 14.24 582 SER C N 1
ATOM 6967 C CA . SER C 3 13 ? 58.732 -16.885 7.026 1.00 14.22 582 SER C CA 1
ATOM 6968 C C . SER C 3 13 ? 57.472 -16.064 7.276 1.00 14.14 582 SER C C 1
ATOM 6969 O O . SER C 3 13 ? 56.372 -16.568 7.064 1.00 14.16 582 SER C O 1
ATOM 6972 N N . LEU C 3 14 ? 57.630 -14.819 7.731 1.00 14.03 583 LEU C N 1
ATOM 6973 C CA . LEU C 3 14 ? 56.478 -13.947 7.990 1.00 14.31 583 LEU C CA 1
ATOM 6974 C C . LEU C 3 14 ? 55.885 -13.382 6.704 1.00 14.31 583 LEU C C 1
ATOM 6975 O O . LEU C 3 14 ? 54.740 -12.953 6.683 1.00 14.31 583 LEU C O 1
ATOM 6980 N N . GLY C 3 15 ? 56.672 -13.404 5.633 1.00 14.72 584 GLY C N 1
ATOM 6981 C CA . GLY C 3 15 ? 56.209 -12.991 4.319 1.00 14.83 584 GLY C CA 1
ATOM 6982 C C . GLY C 3 15 ? 56.378 -11.509 4.063 1.00 15.15 584 GLY C C 1
ATOM 6983 O O . GLY C 3 15 ? 56.767 -10.752 4.956 1.00 15.10 584 GLY C O 1
ATOM 6984 N N . GLN C 3 16 ? 56.078 -11.110 2.829 1.00 15.27 585 GLN C N 1
ATOM 6985 C CA . GLN C 3 16 ? 56.173 -9.720 2.380 1.00 15.45 585 GLN C CA 1
ATOM 6986 C C . GLN C 3 16 ? 54.781 -9.113 2.205 1.00 15.33 585 GLN C C 1
ATOM 6987 O O . GLN C 3 16 ? 53.873 -9.759 1.675 1.00 15.36 585 GLN C O 1
ATOM 6993 N N . ARG C 3 17 ? 54.627 -7.869 2.653 1.00 15.37 586 ARG C N 1
ATOM 6994 C CA . ARG C 3 17 ? 53.323 -7.201 2.709 1.00 15.26 586 ARG C CA 1
ATOM 6995 C C . ARG C 3 17 ? 52.875 -6.638 1.361 1.00 15.13 586 ARG C C 1
ATOM 6996 O O . ARG C 3 17 ? 53.633 -6.661 0.390 1.00 14.97 586 ARG C O 1
ATOM 7004 N N . GLN C 3 18 ? 51.629 -6.155 1.325 1.00 15.26 587 GLN C N 1
ATOM 7005 C CA . GLN C 3 18 ? 51.083 -5.319 0.238 1.00 15.20 587 GLN C CA 1
ATOM 7006 C C . GLN C 3 18 ? 50.920 -6.044 -1.116 1.00 15.23 587 GLN C C 1
ATOM 7007 O O . GLN C 3 18 ? 50.867 -7.274 -1.141 1.00 15.17 587 GLN C O 1
ATOM 7013 N N . PRO C 3 19 ? 50.803 -5.293 -2.239 1.00 15.25 588 PRO C N 1
ATOM 7014 C CA . PRO C 3 19 ? 50.747 -3.841 -2.393 1.00 15.23 588 PRO C CA 1
ATOM 7015 C C . PRO C 3 19 ? 49.315 -3.303 -2.369 1.00 15.31 588 PRO C C 1
ATOM 7016 O O . PRO C 3 19 ? 49.103 -2.091 -2.475 1.00 15.27 588 PRO C O 1
ATOM 7020 N N . PRO C 3 26 ? 48.877 8.051 -8.037 1.00 5.64 595 PRO C N 1
ATOM 7021 C CA . PRO C 3 26 ? 47.785 8.548 -7.207 1.00 5.52 595 PRO C CA 1
ATOM 7022 C C . PRO C 3 26 ? 46.669 9.182 -8.042 1.00 5.52 595 PRO C C 1
ATOM 7023 O O . PRO C 3 26 ? 46.871 9.464 -9.226 1.00 5.62 595 PRO C O 1
ATOM 7027 N N . LEU C 3 27 ? 45.511 9.396 -7.415 1.00 5.39 596 LEU C N 1
ATOM 7028 C CA . LEU C 3 27 ? 44.307 9.904 -8.084 1.00 5.18 596 LEU C CA 1
ATOM 7029 C C . LEU C 3 27 ? 43.811 11.248 -7.535 1.00 4.81 596 LEU C C 1
ATOM 7030 O O . LEU C 3 27 ? 44.033 11.586 -6.367 1.00 4.75 596 LEU C O 1
ATOM 7035 N N . ASP C 3 28 ? 43.138 11.998 -8.404 1.00 4.32 597 ASP C N 1
ATOM 7036 C CA . ASP C 3 28 ? 42.407 13.199 -8.025 1.00 3.87 597 ASP C CA 1
ATOM 7037 C C . ASP C 3 28 ? 40.920 12.857 -7.931 1.00 3.37 597 ASP C C 1
ATOM 7038 O O . ASP C 3 28 ? 40.472 11.874 -8.522 1.00 3.11 597 ASP C O 1
ATOM 7043 N N . ASP C 3 29 ? 40.168 13.667 -7.188 1.00 2.96 598 ASP C N 1
ATOM 7044 C CA . ASP C 3 29 ? 38.741 13.432 -6.954 1.00 2.61 598 ASP C CA 1
ATOM 7045 C C . ASP C 3 29 ? 37.959 13.548 -8.260 1.00 2.76 598 ASP C C 1
ATOM 7046 O O . ASP C 3 29 ? 37.780 14.640 -8.798 1.00 2.80 598 ASP C O 1
ATOM 7051 N N . LYS C 3 30 ? 37.513 12.404 -8.768 1.00 2.87 599 LYS C N 1
ATOM 7052 C CA . LYS C 3 30 ? 36.783 12.342 -10.025 1.00 2.84 599 LYS C CA 1
ATOM 7053 C C . LYS C 3 30 ? 35.322 12.744 -9.863 1.00 2.68 599 LYS C C 1
ATOM 7054 O O . LYS C 3 30 ? 34.857 13.672 -10.522 1.00 2.67 599 LYS C O 1
ATOM 7060 N N . VAL C 3 31 ? 34.609 12.044 -8.983 1.00 2.60 600 VAL C N 1
ATOM 7061 C CA . VAL C 3 31 ? 33.178 12.272 -8.799 1.00 2.38 600 VAL C CA 1
ATOM 7062 C C . VAL C 3 31 ? 32.875 13.523 -7.969 1.00 2.76 600 VAL C C 1
ATOM 7063 O O . VAL C 3 31 ? 31.830 14.144 -8.154 1.00 2.86 600 VAL C O 1
ATOM 7067 N N . LYS C 3 32 ? 33.805 13.895 -7.085 1.00 3.18 601 LYS C N 1
ATOM 7068 C CA . LYS C 3 32 ? 33.681 15.077 -6.224 1.00 3.52 601 LYS C CA 1
ATOM 7069 C C . LYS C 3 32 ? 32.286 15.148 -5.585 1.00 3.99 601 LYS C C 1
ATOM 7070 O O . LYS C 3 32 ? 31.537 16.113 -5.771 1.00 3.85 601 LYS C O 1
ATOM 7076 N N . GLU C 3 33 ? 31.949 14.097 -4.844 1.00 4.31 602 GLU C N 1
ATOM 7077 C CA . GLU C 3 33 ? 30.679 14.011 -4.141 1.00 4.61 602 GLU C CA 1
ATOM 7078 C C . GLU C 3 33 ? 30.695 14.924 -2.917 1.00 4.88 602 GLU C C 1
ATOM 7079 O O . GLU C 3 33 ? 31.629 14.884 -2.111 1.00 4.64 602 GLU C O 1
ATOM 7085 N N . LYS C 3 34 ? 29.666 15.763 -2.806 1.00 5.52 603 LYS C N 1
ATOM 7086 C CA . LYS C 3 34 ? 29.579 16.747 -1.729 1.00 5.95 603 LYS C CA 1
ATOM 7087 C C . LYS C 3 34 ? 28.342 16.576 -0.836 1.00 6.17 603 LYS C C 1
ATOM 7088 O O . LYS C 3 34 ? 27.270 16.151 -1.286 1.00 6.11 603 LYS C O 1
ATOM 7094 N N . ILE C 3 35 ? 28.537 16.885 0.444 1.00 6.41 604 ILE C N 1
ATOM 7095 C CA . ILE C 3 35 ? 27.544 16.694 1.492 1.00 6.37 604 ILE C CA 1
ATOM 7096 C C . ILE C 3 35 ? 27.249 18.049 2.148 1.00 5.91 604 ILE C C 1
ATOM 7097 O O . ILE C 3 35 ? 28.154 18.865 2.347 1.00 5.96 604 ILE C O 1
ATOM 7102 N N . LYS C 3 36 ? 25.977 18.290 2.450 1.00 5.51 605 LYS C N 1
ATOM 7103 C CA . LYS C 3 36 ? 25.552 19.491 3.167 1.00 5.21 605 LYS C CA 1
ATOM 7104 C C . LYS C 3 36 ? 25.127 19.111 4.584 1.00 4.76 605 LYS C C 1
ATOM 7105 O O . LYS C 3 36 ? 24.573 18.033 4.801 1.00 4.94 605 LYS C O 1
ATOM 7111 N N . ALA C 3 37 ? 25.401 19.996 5.541 1.00 4.45 606 ALA C N 1
ATOM 7112 C CA . ALA C 3 37 ? 25.069 19.767 6.944 1.00 4.10 606 ALA C CA 1
ATOM 7113 C C . ALA C 3 37 ? 23.858 20.579 7.380 1.00 4.20 606 ALA C C 1
ATOM 7114 O O . ALA C 3 37 ? 23.708 21.745 7.000 1.00 4.27 606 ALA C O 1
ATOM 7116 N N . GLU C 3 38 ? 23.002 19.948 8.181 1.00 3.97 607 GLU C N 1
ATOM 7117 C CA . GLU C 3 38 ? 21.867 20.604 8.802 1.00 3.82 607 GLU C CA 1
ATOM 7118 C C . GLU C 3 38 ? 22.038 20.662 10.310 1.00 3.58 607 GLU C C 1
ATOM 7119 O O . GLU C 3 38 ? 22.660 19.788 10.922 1.00 3.42 607 GLU C O 1
ATOM 7125 N N . HIS C 3 39 ? 21.466 21.695 10.910 1.00 3.25 608 HIS C N 1
ATOM 7126 C CA . HIS C 3 39 ? 21.399 21.779 12.356 1.00 3.19 608 HIS C CA 1
ATOM 7127 C C . HIS C 3 39 ? 19.984 21.429 12.799 1.00 2.88 608 HIS C C 1
ATOM 7128 O O . HIS C 3 39 ? 19.011 21.800 12.141 1.00 2.94 608 HIS C O 1
ATOM 7135 N N . SER C 3 40 ? 19.879 20.684 13.894 1.00 2.44 609 SER C N 1
ATOM 7136 C CA . SER C 3 40 ? 18.588 20.255 14.404 1.00 2.28 609 SER C CA 1
ATOM 7137 C C . SER C 3 40 ? 18.061 21.239 15.433 1.00 2.26 609 SER C C 1
ATOM 7138 O O . SER C 3 40 ? 18.815 22.041 15.989 1.00 2.21 609 SER C O 1
ATOM 7141 N N . GLU C 3 41 ? 16.756 21.181 15.663 1.00 2.24 610 GLU C N 1
ATOM 7142 C CA . GLU C 3 41 ? 16.127 21.978 16.698 1.00 2.40 610 GLU C CA 1
ATOM 7143 C C . GLU C 3 41 ? 16.262 21.206 18.010 1.00 2.00 610 GLU C C 1
ATOM 7144 O O . GLU C 3 41 ? 15.990 20.000 18.053 1.00 2.09 610 GLU C O 1
ATOM 7150 N N . LYS C 3 42 ? 16.705 21.890 19.063 1.00 2.00 611 LYS C N 1
ATOM 7151 C CA . LYS C 3 42 ? 16.886 21.259 20.373 1.00 2.00 611 LYS C CA 1
ATOM 7152 C C . LYS C 3 42 ? 15.782 21.689 21.321 1.00 2.00 611 LYS C C 1
ATOM 7153 O O . LYS C 3 42 ? 15.736 22.839 21.767 1.00 2.00 611 LYS C O 1
ATOM 7159 N N . LEU C 3 43 ? 14.881 20.762 21.620 1.00 2.00 612 LEU C N 1
ATOM 7160 C CA . LEU C 3 43 ? 13.674 21.102 22.361 1.00 2.00 612 LEU C CA 1
ATOM 7161 C C . LEU C 3 43 ? 13.990 21.249 23.838 1.00 2.12 612 LEU C C 1
ATOM 7162 O O . LEU C 3 43 ? 14.618 20.378 24.440 1.00 2.24 612 LEU C O 1
ATOM 7167 N N . GLY C 3 44 ? 13.572 22.382 24.400 1.00 2.54 613 GLY C N 1
ATOM 7168 C CA . GLY C 3 44 ? 13.883 22.734 25.774 1.00 2.60 613 GLY C CA 1
ATOM 7169 C C . GLY C 3 44 ? 15.169 23.525 25.968 1.00 2.94 613 GLY C C 1
ATOM 7170 O O . GLY C 3 44 ? 15.458 23.955 27.088 1.00 3.04 613 GLY C O 1
ATOM 7171 N N . GLU C 3 45 ? 15.943 23.721 24.900 1.00 2.78 614 GLU C N 1
ATOM 7172 C CA . GLU C 3 45 ? 17.216 24.442 25.005 1.00 3.02 614 GLU C CA 1
ATOM 7173 C C . GLU C 3 45 ? 17.045 25.918 25.398 1.00 3.08 614 GLU C C 1
ATOM 7174 O O . GLU C 3 45 ? 17.924 26.502 26.038 1.00 2.69 614 GLU C O 1
ATOM 7180 N N . ARG C 3 46 ? 15.919 26.520 25.021 1.00 3.28 615 ARG C N 1
ATOM 7181 C CA . ARG C 3 46 ? 15.655 27.906 25.407 1.00 3.52 615 ARG C CA 1
ATOM 7182 C C . ARG C 3 46 ? 15.074 27.973 26.812 1.00 3.73 615 ARG C C 1
ATOM 7183 O O . ARG C 3 46 ? 14.136 27.234 27.136 1.00 3.91 615 ARG C O 1
ATOM 7191 N N . ASP C 3 47 ? 15.647 28.852 27.637 1.00 3.96 616 ASP C N 1
ATOM 7192 C CA . ASP C 3 47 ? 15.218 29.052 29.027 1.00 4.24 616 ASP C CA 1
ATOM 7193 C C . ASP C 3 47 ? 13.764 29.498 29.177 1.00 4.22 616 ASP C C 1
ATOM 7194 O O . ASP C 3 47 ? 13.136 29.201 30.191 1.00 4.43 616 ASP C O 1
ATOM 7199 N N . ASP C 3 48 ? 13.229 30.195 28.176 1.00 4.04 617 ASP C N 1
ATOM 7200 C CA . ASP C 3 48 ? 11.823 30.617 28.201 1.00 4.13 617 ASP C CA 1
ATOM 7201 C C . ASP C 3 48 ? 10.818 29.518 27.784 1.00 4.18 617 ASP C C 1
ATOM 7202 O O . ASP C 3 48 ? 9.635 29.797 27.572 1.00 4.25 617 ASP C O 1
ATOM 7207 N N . THR C 3 49 ? 11.295 28.280 27.674 1.00 3.91 618 THR C N 1
ATOM 7208 C CA . THR C 3 49 ? 10.421 27.129 27.444 1.00 3.71 618 THR C CA 1
ATOM 7209 C C . THR C 3 49 ? 10.249 26.352 28.753 1.00 3.24 618 THR C C 1
ATOM 7210 O O . THR C 3 49 ? 9.581 25.322 28.792 1.00 3.39 618 THR C O 1
ATOM 7214 N N . ILE C 3 50 ? 10.868 26.865 29.815 1.00 2.80 619 ILE C N 1
ATOM 7215 C CA . ILE C 3 50 ? 10.678 26.387 31.182 1.00 2.21 619 ILE C CA 1
ATOM 7216 C C . ILE C 3 50 ? 9.530 27.186 31.818 1.00 2.28 619 ILE C C 1
ATOM 7217 O O . ILE C 3 50 ? 9.409 28.381 31.553 1.00 2.29 619 ILE C O 1
ATOM 7222 N N . PRO C 3 51 ? 8.687 26.538 32.660 1.00 2.37 620 PRO C N 1
ATOM 7223 C CA . PRO C 3 51 ? 7.532 27.269 33.207 1.00 2.42 620 PRO C CA 1
ATOM 7224 C C . PRO C 3 51 ? 7.957 28.478 34.050 1.00 2.64 620 PRO C C 1
ATOM 7225 O O . PRO C 3 51 ? 8.855 28.349 34.878 1.00 2.55 620 PRO C O 1
ATOM 7229 N N . PRO C 3 52 ? 7.323 29.652 33.833 1.00 2.98 621 PRO C N 1
ATOM 7230 C CA . PRO C 3 52 ? 7.676 30.882 34.558 1.00 3.24 621 PRO C CA 1
ATOM 7231 C C . PRO C 3 52 ? 7.842 30.637 36.058 1.00 3.69 621 PRO C C 1
ATOM 7232 O O . PRO C 3 52 ? 8.839 31.055 36.657 1.00 4.07 621 PRO C O 1
ATOM 7236 N N . GLU C 3 53 ? 6.867 29.944 36.639 1.00 4.15 622 GLU C N 1
ATOM 7237 C CA . GLU C 3 53 ? 6.833 29.597 38.058 1.00 4.57 622 GLU C CA 1
ATOM 7238 C C . GLU C 3 53 ? 8.159 29.004 38.532 1.00 4.28 622 GLU C C 1
ATOM 7239 O O . GLU C 3 53 ? 8.659 29.374 39.593 1.00 4.23 622 GLU C O 1
ATOM 7245 N N . TYR C 3 54 ? 8.715 28.094 37.734 1.00 4.30 623 TYR C N 1
ATOM 7246 C CA . TYR C 3 54 ? 9.955 27.376 38.069 1.00 4.35 623 TYR C CA 1
ATOM 7247 C C . TYR C 3 54 ? 11.202 28.130 37.665 1.00 4.45 623 TYR C C 1
ATOM 7248 O O . TYR C 3 54 ? 12.279 27.859 38.175 1.00 4.27 623 TYR C O 1
ATOM 7257 N N . ARG C 3 55 ? 11.051 29.088 36.755 1.00 4.83 624 ARG C N 1
ATOM 7258 C CA . ARG C 3 55 ? 12.116 30.047 36.474 1.00 4.96 624 ARG C CA 1
ATOM 7259 C C . ARG C 3 55 ? 12.360 30.961 37.682 1.00 5.22 624 ARG C C 1
ATOM 7260 O O . ARG C 3 55 ? 13.487 31.065 38.162 1.00 5.13 624 ARG C O 1
ATOM 7268 N N . HIS C 3 56 ? 11.298 31.596 38.180 1.00 5.74 625 HIS C N 1
ATOM 7269 C CA . HIS C 3 56 ? 11.364 32.424 39.397 1.00 6.28 625 HIS C CA 1
ATOM 7270 C C . HIS C 3 56 ? 11.899 31.672 40.621 1.00 6.04 625 HIS C C 1
ATOM 7271 O O . HIS C 3 56 ? 12.682 32.219 41.387 1.00 6.11 625 HIS C O 1
ATOM 7278 N N . LEU C 3 57 ? 11.465 30.426 40.795 1.00 6.14 626 LEU C N 1
ATOM 7279 C CA . LEU C 3 57 ? 11.962 29.542 41.860 1.00 6.56 626 LEU C CA 1
ATOM 7280 C C . LEU C 3 57 ? 13.479 29.332 41.784 1.00 6.83 626 LEU C C 1
ATOM 7281 O O . LEU C 3 57 ? 14.173 29.436 42.791 1.00 6.94 626 LEU C O 1
ATOM 7286 N N . LEU C 3 58 ? 13.974 29.035 40.586 1.00 7.04 627 LEU C N 1
ATOM 7287 C CA . LEU C 3 58 ? 15.402 28.868 40.324 1.00 7.62 627 LEU C CA 1
ATOM 7288 C C . LEU C 3 58 ? 16.191 30.170 40.496 1.00 7.89 627 LEU C C 1
ATOM 7289 O O . LEU C 3 58 ? 17.263 30.178 41.104 1.00 7.88 627 LEU C O 1
ATOM 7294 N N . ASP C 3 59 ? 15.648 31.265 39.967 1.00 8.48 628 ASP C N 1
ATOM 7295 C CA . ASP C 3 59 ? 16.306 32.574 40.016 1.00 9.11 628 ASP C CA 1
ATOM 7296 C C . ASP C 3 59 ? 16.095 33.301 41.356 1.00 9.24 628 ASP C C 1
ATOM 7297 O O . ASP C 3 59 ? 16.211 34.528 41.431 1.00 9.19 628 ASP C O 1
ATOM 7302 N N . ASN C 3 60 ? 15.794 32.531 42.404 1.00 9.49 629 ASN C N 1
ATOM 7303 C CA . ASN C 3 60 ? 15.565 33.052 43.762 1.00 9.65 629 ASN C CA 1
ATOM 7304 C C . ASN C 3 60 ? 14.278 33.863 43.912 1.00 9.77 629 ASN C C 1
ATOM 7305 O O . ASN C 3 60 ? 13.653 34.256 42.926 1.00 9.88 629 ASN C O 1
ATOM 7310 N N . GLN C 3 81 ? 50.982 22.494 48.588 1.00 15.06 650 GLN C N 1
ATOM 7311 C CA . GLN C 3 81 ? 51.650 21.549 47.699 1.00 15.11 650 GLN C CA 1
ATOM 7312 C C . GLN C 3 81 ? 50.874 21.400 46.387 1.00 14.99 650 GLN C C 1
ATOM 7313 O O . GLN C 3 81 ? 49.637 21.363 46.384 1.00 15.13 650 GLN C O 1
ATOM 7319 N N . ASP C 3 82 ? 51.606 21.326 45.275 1.00 14.57 651 ASP C N 1
ATOM 7320 C CA . ASP C 3 82 ? 51.034 20.917 43.993 1.00 13.96 651 ASP C CA 1
ATOM 7321 C C . ASP C 3 82 ? 50.628 19.440 44.093 1.00 13.32 651 ASP C C 1
ATOM 7322 O O . ASP C 3 82 ? 51.202 18.710 44.902 1.00 13.30 651 ASP C O 1
ATOM 7327 N N . PRO C 3 83 ? 49.643 19.001 43.275 1.00 12.75 652 PRO C N 1
ATOM 7328 C CA . PRO C 3 83 ? 48.878 17.761 43.488 1.00 12.11 652 PRO C CA 1
ATOM 7329 C C . PRO C 3 83 ? 49.677 16.480 43.731 1.00 11.59 652 PRO C C 1
ATOM 7330 O O . PRO C 3 83 ? 49.256 15.648 44.540 1.00 11.74 652 PRO C O 1
ATOM 7334 N N . ILE C 3 84 ? 50.806 16.320 43.041 1.00 10.84 653 ILE C N 1
ATOM 7335 C CA . ILE C 3 84 ? 51.621 15.099 43.142 1.00 9.92 653 ILE C CA 1
ATOM 7336 C C . ILE C 3 84 ? 52.243 14.939 44.537 1.00 9.38 653 ILE C C 1
ATOM 7337 O O . ILE C 3 84 ? 52.351 13.823 45.051 1.00 9.01 653 ILE C O 1
ATOM 7342 N N . ASP C 3 85 ? 52.632 16.065 45.139 1.00 8.82 654 ASP C N 1
ATOM 7343 C CA . ASP C 3 85 ? 53.189 16.105 46.492 1.00 8.13 654 ASP C CA 1
ATOM 7344 C C . ASP C 3 85 ? 52.154 15.766 47.564 1.00 7.78 654 ASP C C 1
ATOM 7345 O O . ASP C 3 85 ? 52.471 15.088 48.538 1.00 7.60 654 ASP C O 1
ATOM 7350 N N . ALA C 3 86 ? 50.924 16.247 47.389 1.00 7.54 655 ALA C N 1
ATOM 7351 C CA . ALA C 3 86 ? 49.828 15.889 48.288 1.00 7.42 655 ALA C CA 1
ATOM 7352 C C . ALA C 3 86 ? 49.562 14.377 48.287 1.00 7.35 655 ALA C C 1
ATOM 7353 O O . ALA C 3 86 ? 49.407 13.782 49.356 1.00 7.56 655 ALA C O 1
ATOM 7355 N N . LEU C 3 87 ? 49.529 13.765 47.099 1.00 7.22 656 LEU C N 1
ATOM 7356 C CA . LEU C 3 87 ? 49.340 12.307 46.957 1.00 6.90 656 LEU C CA 1
ATOM 7357 C C . LEU C 3 87 ? 50.546 11.515 47.450 1.00 6.81 656 LEU C C 1
ATOM 7358 O O . LEU C 3 87 ? 50.398 10.512 48.148 1.00 6.61 656 LEU C O 1
ATOM 7363 N N . SER C 3 88 ? 51.742 11.964 47.072 1.00 6.87 657 SER C N 1
ATOM 7364 C CA . SER C 3 88 ? 52.978 11.328 47.532 1.00 6.66 657 SER C CA 1
ATOM 7365 C C . SER C 3 88 ? 53.018 11.250 49.052 1.00 6.55 657 SER C C 1
ATOM 7366 O O . SER C 3 88 ? 53.562 10.302 49.613 1.00 6.73 657 SER C O 1
ATOM 7369 N N . GLU C 3 89 ? 52.417 12.250 49.696 1.00 6.49 658 GLU C N 1
ATOM 7370 C CA . GLU C 3 89 ? 52.343 12.364 51.153 1.00 6.52 658 GLU C CA 1
ATOM 7371 C C . GLU C 3 89 ? 51.440 11.303 51.798 1.00 6.39 658 GLU C C 1
ATOM 7372 O O . GLU C 3 89 ? 51.664 10.933 52.943 1.00 6.07 658 GLU C O 1
ATOM 7378 N N . ASP C 3 90 ? 50.425 10.829 51.065 1.00 6.61 659 ASP C N 1
ATOM 7379 C CA . ASP C 3 90 ? 49.582 9.690 51.494 1.00 6.68 659 ASP C CA 1
ATOM 7380 C C . ASP C 3 90 ? 50.382 8.389 51.666 1.00 6.82 659 ASP C C 1
ATOM 7381 O O . ASP C 3 90 ? 49.992 7.508 52.439 1.00 6.78 659 ASP C O 1
ATOM 7386 N N . LEU C 3 91 ? 51.485 8.274 50.928 1.00 6.92 660 LEU C N 1
ATOM 7387 C CA . LEU C 3 91 ? 52.410 7.143 51.058 1.00 7.05 660 LEU C CA 1
ATOM 7388 C C . LEU C 3 91 ? 53.558 7.474 52.031 1.00 7.09 660 LEU C C 1
ATOM 7389 O O . LEU C 3 91 ? 54.542 6.732 52.128 1.00 7.01 660 LEU C O 1
ATOM 7394 N N . ASP C 3 92 ? 53.390 8.581 52.758 1.00 7.19 661 ASP C N 1
ATOM 7395 C CA . ASP C 3 92 ? 54.394 9.172 53.662 1.00 7.21 661 ASP C CA 1
ATOM 7396 C C . ASP C 3 92 ? 55.839 9.115 53.158 1.00 7.19 661 ASP C C 1
ATOM 7397 O O . ASP C 3 92 ? 56.385 10.127 52.708 1.00 7.10 661 ASP C O 1
#

Radius of gyration: 30.6 Å; Cα contacts (8 Å, |Δi|>4): 1722; chains: 3; bounding box: 97×72×69 Å

CATH classification: 3.90.70.10 (+2 more: 2.60.120.380, 1.10.238.10)

Sequence (919 aa):
RAIKYLNQDYETLRNECLEAGALFQDPSFPALPSSLGFKELGPYSSKTRGIEWKRPTEICADPQFIIGGATRTDICQGALGDSWLLAAIASLTLNEEILARVVPLDQSFQENYAGIFHFQFWQYGEWVEVVVDDRLPTKDGELLFVHSAEGSEFWSALLEKAYAKINGCYEALSGGATTEGFEDFTGGIAEWYELRKPPPNLFKIIQKALEKGSLLGCSIDITSAADSEAVTYQKLVKGHAYSVTGAEEVESSGSLQKLIRIRNPWGQVEWTGKWNDNCPSWNTVDPEVRANLTERQEDGEFWMSFSDFLRHYSRLEICNLTPDTLTCDSYKKWKLTKMDGNWRRGSTAGGCRNYPNTFWMMNPQYLIKLEEEDEDDEDGERGCTFLVGLIQKHRRRQRKMGEDMHTIGFGIYEVPEELTGQTNIHLSKNFFLTTRARERSDTFINLREVLNRFKLPPGEYVLVPSTFEPHKNGDFCIRVFSEKKADYVDDEIEANIEEIEANEEDIGDGFRRLFAQLAGEDAEISAFELQTILRRVLAKREDIKSDGFSIETCKIMVDMLDEDGSGKLGLKEFYILWTKIQKYQKIYREIDVDRSGTMNSYEMRKALEEAGFKLPCQLHQVIVARFADDELIIDFDNFVRCLVRLEILFKIFKQLDPENTGTIQLDLISWLSFSVLGKLASEEERQFRKLFVQLAGDDMEVSATELMNILNKVVTRHPDLKTDGFGIDTCRSMVAVMDSDTTGKLGFEEFKYLWNNIKKWQGIYKRFDTDRSGTIGSNELPGAFEAAGFHLNQHIYSMIIRRYSDETGNMDFDNFISCLVRLDAMFRAFRSLDKNGTGQIQVNIQEWLQLTMYSELDDALDELSDSLGQRQPPLDDKVKEKIKAEHSEKLGERDDTIPPEYRHLLDNQDPIDALSEDLD

Organism: Rattus norvegicus (NCBI:txid10116)

B-factor: mean 11.86, std 8.15, range [2.0, 60.06]

Foldseek 3Di:
DFAEVVPDDQVVQLVVLVVVVAADADPLQGFDQQQADQPCSHPPHPVVPQKGWDFLCRLDVAAWQDDPAQALLQFAWFDAQQLLQSLLSRLLSLQVVLNCQQAVPPDTCPPSHRQKGWGWWDAQNTIYIFMDGRGAIDHPSAGRGIGHPPRRHCNNRRSLSRVSSLLRHRRLSHDAHSVVNNCGSFVFDKDKAFLVDGDPCVLVLVQLLSVQSKWKKFAAAPVPHDVPDQQDPQQDGHSGIKTWNDWDWFQFLNDIFTKTKIFHSNQAGEGPDAFFLPHPSLVRTDPVVSVVPHDNDGGRMTMDTPVVVSVGTGMMMITHNDPDRSPDPDDFDKDKDKFKDKAFAPAQQQADLVRLVRLLRHFKDKDFFDPQLWDQPVHDTFWKKKKKKFWHSQSSCVSVVGHFFQKWKFKAADDPVCFPPPLDRQDSVNSVPDDGPGIQPGGGRHRMGMDMDGDHGGMMMMGIHGHDGRDITMIMMIMMITGNDDPPDDDWDQPADADDLDPVVDDPVLQVVQCVQQPDVQWAALVSVLVVQQVVVVVDPLADDPRADSVLSQLLQLLQVPDVPNTGHRSSVVRSVVLVVLLVVLVNSLCRVSPNKDALSSLVSSCVVSRTDDDPVVSVVLLVPQPDPSSIHGSNSSSSSVSQVVLVVVVFCPCCVDDDPDHDDDPVVVCVCVPVGRDD/DPVVVVVQVVQCVQCPDVQFAALVSVQVVVQVVCVVPVLQFDPGDDSVLSQLLCLLLVPVPPNTGHSVSVVVLVVLLVQLVVLQNVLCVVSPSWAALVSPQSSCVSSVRNDDPVVSVVLQVVAPPPNRIHGNSSSSSVVSLVVSVVVVQPVQCPVVPSDHDDDPVVVCVRPVSD/DVVVVVVVVVVVVDDDDDDDDDDVPDDDDDDDDDDPPPDPVNDDPVVVCVVVVVPDVVVVVVVVD

GO terms:
  GO:0005737 cytoplasm (C, IDA)
  GO:0030425 dendrite (C, IDA)
  GO:0004198 calcium-dependent cysteine-type endopeptidase activity (F, IDA)
  GO:0006508 proteolysis (P, IDA)
  GO:0071230 cellular response to amino acid stimulus (P, IDA)
  GO:0001666 response to hypoxia (P, IEP)
  GO:0005509 calcium ion binding (F, IDA)
  GO:0043025 neuronal cell body (C, IDA)
  GO:0008092 cytoskeletal protein binding (F, IDA)
  GO:0035458 cellular response to interferon-beta (P, IEP)
  GO:0005925 focal adhesion (C, IDA)
  GO:0009897 external side of plasma membrane (C, IDA)
  GO:0042542 response to hydrogen peroxide (P, IEP)
  GO:0009612 response to mechanical stimulus (P, IEP)
  GO:0016540 protein autoprocessing (P, IDA)
  GO:0030163 protein catabolic process (P, IDA)
  GO:0048266 behavioral response to pain (P, IDA)
  GO:0071222 cellular response to lipopolysaccharide (P, IEP)
  GO:0007565 female pregnancy (P, IEP)
  GO:0006508 proteolysis (P, TAS)

InterPro domains:
  IPR000169 Cysteine peptidase, cysteine active site [PS00139] (99-110)
  IPR001300 Peptidase C2, calpain, catalytic domain [PF00648] (46-342)
  IPR001300 Peptidase C2, calpain, catalytic domain [PS50203] (45-344)
  IPR001300 Peptidase C2, calpain, catalytic domain [SM00230] (27-352)
  IPR001300 Peptidase C2, calpain, catalytic domain [cd00044] (34-342)
  IPR002048 EF-hand domain [PF13833] (545-603)
  IPR002048 EF-hand domain [PS50222] (602-637)
  IPR011992 EF-hand domain pair [SSF47473] (523-697)
  IPR018247 EF-Hand 1, calcium-binding site [PS00018] (615-627)
  IPR022682 Peptidase C2, calpain, large subunit, domain III [PF01067] (362-502)
  IPR022683 Peptidase C2, calpain, domain III [SM00720] (355-510)
  IPR022684 Peptidase C2, calpain family [PR00704] (30-53)
  IPR022684 Peptidase C2, calpain family [PR00704] (75-97)
  IPR022684 Peptidase C2, calpain family [PR00704] (99-115)
  IPR022684 Peptidase C2, calpain family [PR00704] (135-160)
  IPR022684 Peptidase C2, calpain family [PR00704] (165-188)
  IPR022684 Peptidase C2, calpain family [PR00704] (190-217)
  IPR022684 Peptidase C2, calpain family [PR00704] (320-341)
  IPR022684 Peptidase C2, calpain family [PR00704] (370-387)
  IPR022684 Peptidase C2, calpain family [PR00704] (476-504)

Secondary structure (DSSP, 8-state):
--EEGGG--HHHHHHHHHHHT-----TTS-SSGGGT-SSTTSTT-GGGTT-EEE-HHHH-SS-BS-SS-S-GGG-B--SSS-HHHHHHHHHHTTSHHHHHHHS-TT--SSSS-SSEEEEEEEETTEEEEEEEES-EEEETTEESS-B-SSTTB-HHHHHHHHHHHHTSSSGGGSSB-HHHHHHHHH--EEEEEETTSPPTTHHHHHHHHHHTT-EEEEE--STTS-TT--B-TTS-BTTS-EEEEEEEEEEETTEEEEEEEEE-TTS-----STTSTT-GGGGGS-HHHHHHH-----SSEEEEEHHHHHHH--EEEEEESSSS-TT-SS--EEEEEEEEEEE-TTTT----TT-HHHHTTS--EEEEEPGGG-B-GGG--BEEEEEEEEEES-GGGGGGT-----EEEEEEE--GGGSS-TT----HHHHHH---SEE-S-EESSSEEEEEEEE-SEEEEEEEEESSTT--EEEEEEEEEEESS-----S-EE-------SGGG--HHHHHHHHHHHGGGTSB-HHHHHHHHHHHHTT-TTS--S---HHHHHHHHHHH--SS-SSB-HHHHHHHHHHHHHHHHHHHHH-TT--SSEEHHHHHHHHHHTTEE--HHHHHHHHHHHS-TT-EE-HHHHHHHHHHHHHHHHHHSSS-SS--SEEEEEHHHHHHHHHH----/--HHHHHHHHHHHHHTTTTSB-HHHHHHHHHHHHTT-TTS--S---HHHHHHHHHHH-TT--SSB-HHHHHHHHHHHHHHHHHHHHH-TT-SSSB-TTTHHHHHHHTT----HHHHHHHHHHH--BTTBB-HHHHHHHHHHHHHHHHHHHHH-SS--SEEEEEHHHHHHHHTT-/--HHHHHHHHHTT---------SS-----EEPPP-BT-SGGGS-HHHHHHHT---HHHHHHHHT-

Solvent-accessible surface area: 39364 Å² total; per-residue (Å²): 151,28,82,73,34,27,109,20,22,27,103,47,40,38,60,99,17,61,153,75,72,46,76,13,120,1,89,38,5,26,27,69,61,58,2,5,4,63,146,67,6,1,68,207,16,76,48,16,119,57,26,92,34,62,11,0,55,107,52,44,109,90,3,48,6,54,76,76,29,12,55,47,48,7,0,10,0,1,2,5,2,0,0,0,0,0,0,0,0,0,2,0,8,72,22,133,152,47,5,43,104,0,0,23,86,125,14,34,13,109,134,91,44,1,0,7,2,24,0,30,0,13,22,21,16,62,54,12,17,0,1,0,0,0,38,3,3,1,9,123,50,102,17,0,6,2,32,5,76,77,62,31,1,3,0,1,3,0,1,2,1,0,5,0,7,17,17,13,0,2,14,0,0,25,2,0,7,2,7,5,0,0,1,1,0,19,16,2,6,10,14,83,22,70,5,134,156,53,36,118,113,6,5,105,13,0,38,54,0,44,150,90,15,10,3,1,1,3,1,15,33,15,117,101,32,56,130,97,110,2,44,30,188,30,99,0,0,12,2,0,0,0,1,1,5,9,8,76,66,8,102,8,93,65,52,124,40,83,0,0,44,0,1,0,0,6,12,44,39,18,3,78,14,95,0,25,17,106,12,103,21,0,111,46,8,79,93,134,61,63,78,120,26,26,105,157,82,124,26,0,22,2,6,0,14,21,77,36,0,43,195,46,0,12,33,0,5,0,0,5,65,51,11,15,42,11,83,21,142,54,143,52,98,59,48,72,51,97,27,8,5,17,0,57,145,72,14,0,5,1,0,0,1,52,78,31,96,30,1,40,58,0,0,15,25,53,4,94,7,67,131,108,8,47,14,80,65,140,70,103,156,0,3,25,0,1,0,0,0,0,1,15,70,14,11,48,50,51,83,68,74,78,53,17,13,26,0,0,0,0,0,0,83,14,36,163,136,46,76,62,102,87,39,31,35,4,57,65,59,36,2,5,60,40,157,22,114,61,41,10,114,19,3,18,19,21,10,15,5,28,22,81,15,46,7,56,44,28,24,9,4,0,0,0,0,1,37,91,22,98,76,60,8,59,0,5,0,3,4,12,16,12,34,118,49,54,249,124,64,115,61,41,74,39,101,34,126,112,40,89,19,91,83,162,56,7,42,98,33,34,74,158,13,15,64,62,9,0,42,192,63,65,38,0,25,14,138,50,0,46,42,7,1,142,79,1,24,88,99,37,151,23,5,104,32,133,45,8,37,39,51,1,0,37,15,5,5,32,21,22,24,167,81,80,50,22,74,0,18,30,82,17,0,33,38,3,7,24,17,5,54,64,16,4,116,20,0,22,92,1,2,17,43,122,43,2,21,0,6,4,6,0,0,28,22,0,1,109,77,16,15,7,94,20,40,38,42,0,14,63,10,0,15,26,11,5,2,49,34,93,28,35,0,28,2,9,18,0,0,12,0,1,2,16,0,8,8,0,16,65,9,12,125,106,69,12,118,142,151,82,52,44,0,113,11,41,53,112,35,0,15,14,20,0,10,1,2,83,68,102,161,95,132,66,120,100,24,74,144,24,3,80,123,16,0,36,125,34,96,26,0,14,0,53,51,1,44,69,13,3,50,105,0,13,101,106,11,112,63,3,110,36,128,23,4,34,53,49,25,0,10,4,2,0,7,20,5,20,44,29,96,43,25,70,0,7,25,70,17,2,67,87,1,5,67,21,2,73,100,3,8,17,11,0,59,161,63,14,107,90,217,43,5,18,0,5,64,129,9,0,37,24,0,0,72,48,8,45,13,140,35,73,157,146,22,16,59,41,1,23,132,16,8,8,95,122,134,14,37,0,30,1,11,40,0,0,9,0,0,4,15,3,19,8,4,64,74,12,6,160,53,63,18,102,119,60,86,34,98,5,120,1,60,35,61,58,1,0,38,41,0,0,45,8,161,80,84,86,2,3,71,95,1,8,116,50,10,20,159,50,113,159,190,69,112,37,124,25,126,28,159,19,178,48,89,151,21,40,29,3,1,113,66,66,36,0,14,0,69,116,24,81,126,31,13,77,125,163,118,30,23,48,32,0,10,101,50,1,140